Protein AF-A0AAD7U4U5-F1 (afdb_monomer)

Foldseek 3Di:
DPDPVVVVVVVVVVPPPPDDDDPPPPPQQKKKWKWKAQPPVLATFKIKIFRAFQFFLADQLWDWDWDQDPVNIIIIITMHGHPVSNVVVVCVSHNDPVPDQWDWLDDPVVDDDDPPDRMTMTGHDDDDPDDPDPDPPQFDWDKDWQADQDDLSFAAAEEEEEKQQAPVCVVVQSVLQNCLVCLQCVFFANVQVSLRYTYMYIYGHFPHHFFAACCFTDRIQFRWYYVHLFLEEIDTDHVVSQVVNQVVVPSNHDAYEYETADQFHYWDADCHTYAYSHPQFGNLSSSQSVLCVQQVAAFQAAAADGADGLFWFQDQALVRRSVSVLAPCVPVQPPDDDDPDDPDDPPDDGGGFAEQDKDWQDKDFPFDFAAQVDKDKDKGFDQLQFQKKKKKWKKFLQQAQQFKFKDKQNHTLSDGDDNPQHRHMDMDIRIGRGGDDGTMMMIIMHGRDRVSGVRITTGIIIMMGGHPCVRHPQDPSHFTFYWHAHSVRRTMTGGHDQCASSHPSPRRYHDLSSLQSNLVSSLSSHDQWPDWDWDWDQDPVRDIWIKTATDGSCHDPSDPDDDPWDKDKWKWKDWQRHTDVVCIPPRMDTDPQPPATKMKMKIAMDIPSHPDDPSRSRIHMDIDGDHHSDPDPPPPPVVVVVVVVVVVVVPPDDDDDDDDDDPPVVVVVVVVVVPPVPPDDDDDDDDDDDDDDDDDDDDDPPPDDDDDDDDDDDDPDQPDPLSVVLVVLLVLLLVLLVLLVVLLVVLLVLLVCQPHPNDDPVSVVVNLVSLVVSLVSLVSSLVSLVVSLVSCVVVVVCLVSSLVSLVSSLVSLVSSLVSLVSSLVSLVVSLVVLVVVVVVVVVVPDDDDDDDDDDPVVVVVVVVVVPDDPVNVVVSVVVSVVSVVVSVVSVVSSVVSVVSSVVSCVSNVVSDDDPDDPVVVVVVVVVVVVVVVVVVVVVVVVVVVVVVVVVVVVVVVVVVVVVVVVVVVD

Secondary structure (DSSP, 8-state):
---TTHHHHHHHHTTSSSS-S--S-----EEEEEEEE-TTT--EEEEEEEE-S---S--TT-EEEEEE-TTSPEEEEEEEESHHHHHHHHHHHH--GGG--EEESS--TTS---TT-SEEEEEES-SS-S-------PPPPEEEEEE--S-GGGSEEEEEEEES--GGGHHHHHHHHHHHHHHHHSSSTTTTTGGGEEEEEEE---SSSS-BBTTB--S-SS-EE-SSS-SS--EES-HHHHHHHHHHTTTS-SEEEEEES-SS--EE-SSSEEE---TTTHHHHHHHHHHHHHH-PPP-STT-S---STT-BS--BGGG-TTGGG-S-GGGS-SS---S-----TT--S-BPPBP-EEEEEEE---EE--SSS-EEEEEEE-S--SEEEEEEEEES--SGGGEEEEETTEE------TT-TTS-EEEEEEE-SPPPSEEEEEEEEE--GGGTTT-EEEEEEEEEE--TTT---STT--SBEEEE-TT--EEEES-SS--TTT-TTS-S--HHHHHHHHHHHHHH--SEEEEEEEEEE-TTS-EEEEEEEEE-S-GGG-SS--SS-EEEEEEEEETTEE-GGGTT-SEEEESS---EEEEEEEEEEETT-S--TT-TTEEEEEEEE--SS----TTHHHHHHHHHHHHHHHSS---------TTTTTTSTTSTTSSSSSS------------------S-SSS-----PPP-----S--SHHHHHHHHHHHHHHHHHHHHHHHHHHHHHHHHTTTSTT--HHHHHHHHHHHHHHHHHHHHHHHHHHHHHHHHTT-GGGHHHHHHHHHHHHHHHHHHHHHHHHHHHHHHHHHHHHHHHHHHHHTTS-------PPPHHHHHHHHHTT---HHHHHHHHHHHHHHHHHHHHHHHHHHHHHHHHHHHHHHHHTT-S---SHHHHHHHHHHHHHHHHHHHHHHHHHHHHHHHHHHHHHHHHHHHHHHHHHHHH-

Sequence (970 aa):
MMRYSVLVLLASLICAASSGAAGNTSSSKLFELVVIREPDTLQCKHLSVRETHQYRGVPREGLFSNRIFATGEERIRFVAHGRDTVWDRTERLCGESHTWDFHVLLQNPELRVSDDIGQIVLQPSGGVAHSTDANLDIPPLEIFPLVTSGESSNRVDLVFFADGYASEEKDKFVDDAMRLAEDISGNQTFYTVKPLLNFWAAFTPSKESGIGSGGKPKDTPFGLYRDGTELRAVYYSKPEVARAACFSLGDQCDYPILMGNDPLYGGLGGEFTVITPSLANGALVLRHELGHSIIEVGEEYDGGFAYFGPNAAHNETLADVPWAHWLTNPSSHELSHALPNPSYPSGSGPPKARVERSVMPMQAYPWTLLNTSTAWSTTFNSSGTYAWHLVRFSLSGLPEKEDLRVQLDGKDLGWTPRADIGVDRWHYDIKLNRTLEGGEHEVKFVLKNAKREGDAQLCSVEVLEFGDETEFVATPGHYSLYPTFSEKNETSYRPTNEDCLMRIVTTPDFCKPCTEGLWHALLRRVDLIDDLEVGCEKDADGDWARTLELSLVPLAHLRENPVDVAESYTITWMKDGEVVTEFTNQTKLVDDGNAVGSYMVHAQYATEEVRVDKDGLLTSTAASFVGTSTCVVVLVILQAQALQSAFISLHTAPLASSTGGSREERRTADLRLHHQVLIVFATTTTTSPFLPSAAEMSFQDIEAGLAQRPLSPGSTVPQSPEESAFLGLQSSLSLQVFKINSNVQGILKLVDQLGTGRDSAALRKSLHDLTESTRAMVKRGSDDLKKLTMMQATLPRHKTLLQKTSHDFKLSLIAFQKAQHVSMERQRTVVEGVKLAVEEEESGSHEQARASSPTPSQRQAQILQTQLSPQELAFQESLIQEREAEIREIETGIHELHEIFRDIGTLVQEQGSMIDNIESNISSIAVDTAGAAEELTTAHEYQRRAGRRALCLMLVLVVVVCVVLLAILS

Solvent-accessible surface area (backbone atoms only — not comparable to full-atom values): 55449 Å² total; per-residue (Å²): 141,84,54,86,54,58,68,49,50,56,61,48,61,70,69,74,73,68,85,86,82,78,74,86,69,73,76,56,58,36,25,35,34,40,36,32,24,35,72,89,79,38,51,55,55,31,39,33,44,27,63,45,67,60,63,53,66,63,53,96,90,33,44,77,51,76,48,74,45,97,89,61,35,31,38,38,39,38,38,26,64,33,65,66,61,48,49,56,49,45,32,73,61,51,44,57,79,88,76,59,62,55,45,72,82,67,67,60,89,87,61,72,94,56,97,79,69,58,55,50,43,38,34,56,80,78,85,75,81,89,68,98,62,98,59,85,77,60,69,69,68,50,78,41,86,64,46,78,53,69,59,48,79,52,25,47,22,37,27,38,34,46,24,10,30,26,72,90,34,50,67,59,51,52,53,45,49,40,51,42,54,45,60,34,35,66,81,38,64,36,32,91,57,34,54,49,32,28,35,34,39,33,43,33,68,13,84,34,70,30,58,20,50,62,66,39,54,42,67,26,72,34,19,37,19,18,68,46,90,63,72,49,55,43,46,68,74,31,66,69,48,52,51,48,46,40,55,74,49,55,71,59,38,72,43,55,28,44,36,33,45,39,73,45,43,32,32,32,63,63,98,45,32,30,35,16,63,10,88,86,39,20,48,39,46,45,54,42,25,45,39,46,64,59,40,56,41,33,56,47,40,64,59,43,87,50,72,34,45,50,48,29,24,81,54,55,42,44,92,59,31,70,43,55,93,60,39,68,58,62,74,86,46,57,79,76,84,86,72,104,70,82,81,66,66,95,84,66,76,83,48,51,56,64,66,37,41,60,49,67,62,34,77,48,70,69,70,37,73,45,35,65,91,52,62,53,68,53,72,38,57,42,82,43,80,34,46,24,34,36,44,36,35,28,41,25,31,50,53,47,49,76,32,49,46,41,25,50,74,85,41,76,69,74,64,68,49,61,100,77,48,48,55,35,61,50,80,46,78,47,77,38,94,42,57,54,70,62,42,82,43,40,45,34,44,35,42,63,41,69,87,32,51,90,52,19,29,42,44,34,41,35,35,38,37,27,34,44,76,91,43,24,73,79,60,83,91,50,32,51,33,28,71,26,39,31,70,83,68,47,70,36,26,21,48,46,77,65,62,20,20,55,42,31,56,86,37,74,36,58,34,64,47,51,46,29,35,41,53,53,46,51,31,24,42,27,59,57,59,71,44,77,47,81,51,65,45,66,48,98,89,67,49,70,30,35,29,42,40,51,40,56,51,50,53,45,91,58,34,94,69,83,67,103,62,64,51,41,73,49,33,46,33,26,50,72,86,43,76,40,74,91,48,47,66,55,49,65,46,77,38,95,60,75,50,50,42,44,38,38,40,37,43,35,53,48,41,75,64,55,89,77,71,91,59,51,60,51,51,35,74,52,73,49,75,36,88,58,50,69,65,69,83,71,84,59,61,78,52,48,57,57,49,50,57,52,50,56,66,66,70,72,64,82,89,77,88,82,86,88,82,69,92,69,68,71,65,66,64,65,68,63,68,72,72,74,80,79,81,88,84,82,89,83,85,89,83,87,90,86,87,87,91,84,85,89,83,82,96,80,85,85,85,85,78,81,86,79,80,86,77,79,94,74,76,98,60,75,90,44,75,68,52,46,51,47,53,53,50,50,52,51,36,52,52,41,34,55,51,41,48,54,44,34,52,52,42,47,60,48,41,72,37,55,83,44,100,72,53,44,75,69,53,53,49,52,39,50,54,48,50,50,55,38,51,56,41,53,53,51,36,52,56,43,51,54,52,48,55,62,53,35,75,82,36,73,90,48,47,65,62,50,52,50,53,52,48,53,40,52,52,36,50,52,52,39,52,51,40,53,50,52,41,43,53,50,54,47,54,42,46,51,51,52,50,49,57,55,45,58,68,56,61,78,69,82,83,83,88,83,91,78,84,87,54,80,66,56,63,57,51,66,66,58,76,78,73,80,54,79,64,57,57,53,50,54,52,51,52,48,52,53,52,58,50,52,42,50,52,50,53,54,45,52,53,55,51,50,53,52,49,52,56,48,50,56,66,52,65,77,74,64,93,86,85,85,66,65,77,65,53,60,61,46,53,64,54,52,54,54,48,49,54,53,50,52,54,49,50,52,52,51,52,56,54,48,54,58,50,51,53,53,53,52,54,52,50,52,52,52,51,51,52,54,52,49,66,73,73,107

Structure (mmCIF, N/CA/C/O backbone):
data_AF-A0AAD7U4U5-F1
#
_entry.id   AF-A0AAD7U4U5-F1
#
loop_
_atom_site.group_PDB
_atom_site.id
_atom_site.type_symbol
_atom_site.label_atom_id
_atom_site.label_alt_id
_atom_site.label_comp_id
_atom_site.label_asym_id
_atom_site.label_entity_id
_atom_site.label_seq_id
_atom_site.pdbx_PDB_ins_code
_atom_site.Cartn_x
_atom_site.Cartn_y
_atom_site.Cartn_z
_atom_site.occupancy
_atom_site.B_iso_or_equiv
_atom_site.auth_seq_id
_atom_site.auth_comp_id
_atom_site.auth_asym_id
_atom_site.auth_atom_id
_atom_site.pdbx_PDB_model_num
ATOM 1 N N . MET A 1 1 ? 53.480 -42.588 -32.872 1.00 46.88 1 MET A N 1
ATOM 2 C CA . MET A 1 1 ? 54.285 -42.104 -31.727 1.00 46.88 1 MET A CA 1
ATOM 3 C C . MET A 1 1 ? 55.096 -40.846 -32.103 1.00 46.88 1 MET A C 1
ATOM 5 O O . MET A 1 1 ? 56.267 -40.784 -31.787 1.00 46.88 1 MET A O 1
ATOM 9 N N . MET A 1 2 ? 54.473 -39.833 -32.730 1.00 31.41 2 MET A N 1
ATOM 10 C CA . MET A 1 2 ? 54.883 -38.408 -32.719 1.00 31.41 2 MET A CA 1
ATOM 11 C C . MET A 1 2 ? 53.695 -37.554 -33.252 1.00 31.41 2 MET A C 1
ATOM 13 O O . MET A 1 2 ? 53.818 -36.771 -34.175 1.00 31.41 2 MET A O 1
ATOM 17 N N . ARG A 1 3 ? 52.445 -37.958 -32.982 1.00 32.44 3 ARG A N 1
ATOM 18 C CA . ARG A 1 3 ? 51.652 -37.741 -31.749 1.00 32.44 3 ARG A CA 1
ATOM 19 C C . ARG A 1 3 ? 50.912 -36.405 -31.854 1.00 32.44 3 ARG A C 1
ATOM 21 O O . ARG A 1 3 ? 51.536 -35.371 -32.046 1.00 32.44 3 ARG A O 1
ATOM 28 N N . TYR A 1 4 ? 49.592 -36.354 -31.682 1.00 34.81 4 TYR A N 1
ATOM 29 C CA . TYR A 1 4 ? 48.906 -36.456 -30.372 1.00 34.81 4 TYR A CA 1
ATOM 30 C C . TYR A 1 4 ? 49.499 -35.576 -29.244 1.00 34.81 4 TYR A C 1
ATOM 32 O O . TYR A 1 4 ? 48.905 -35.464 -28.188 1.00 34.81 4 TYR A O 1
ATOM 40 N N . SER A 1 5 ? 50.630 -34.912 -29.486 1.00 31.30 5 SER A N 1
ATOM 41 C CA . SER A 1 5 ? 51.274 -33.881 -28.683 1.00 31.30 5 SER A CA 1
ATOM 42 C C . SER A 1 5 ? 51.118 -32.517 -29.361 1.00 31.30 5 SER A C 1
ATOM 44 O O . SER A 1 5 ? 51.024 -31.524 -28.662 1.00 31.30 5 SER A O 1
ATOM 46 N N . VAL A 1 6 ? 50.985 -32.449 -30.696 1.00 34.56 6 VAL A N 1
ATOM 47 C CA . VAL A 1 6 ? 50.659 -31.186 -31.396 1.00 34.56 6 VAL A CA 1
ATOM 48 C C . VAL A 1 6 ? 49.164 -30.854 -31.292 1.00 34.56 6 VAL A C 1
ATOM 50 O O . VAL A 1 6 ? 48.811 -29.695 -31.108 1.00 34.56 6 VAL A O 1
ATOM 53 N N . LEU A 1 7 ? 48.295 -31.874 -31.263 1.00 36.38 7 LEU A N 1
ATOM 54 C CA . LEU A 1 7 ? 46.878 -31.713 -30.896 1.00 36.38 7 LEU A CA 1
ATOM 55 C C . LEU A 1 7 ? 46.686 -31.335 -29.410 1.00 36.38 7 LEU A C 1
ATOM 57 O O . LEU A 1 7 ? 45.656 -30.776 -29.064 1.00 36.38 7 LEU A O 1
ATOM 61 N N . VAL A 1 8 ? 47.680 -31.593 -28.549 1.00 41.56 8 VAL A N 1
ATOM 62 C CA . VAL A 1 8 ? 47.689 -31.156 -27.138 1.00 41.56 8 VAL A CA 1
ATOM 63 C C . VAL A 1 8 ? 48.324 -29.762 -26.992 1.00 41.56 8 VAL A C 1
ATOM 65 O O . VAL A 1 8 ? 47.884 -28.986 -26.153 1.00 41.56 8 VAL A O 1
ATOM 68 N N . LEU A 1 9 ? 49.273 -29.378 -27.859 1.00 31.14 9 LEU A N 1
ATOM 69 C CA . LEU A 1 9 ? 49.886 -28.040 -27.863 1.00 31.14 9 LEU A CA 1
ATOM 70 C C . LEU A 1 9 ? 49.017 -26.949 -28.510 1.00 31.14 9 LEU A C 1
ATOM 72 O O . LEU A 1 9 ? 49.049 -25.819 -28.037 1.00 31.14 9 LEU A O 1
ATOM 76 N N . LEU A 1 10 ? 48.196 -27.247 -29.525 1.00 33.59 10 LEU A N 1
ATOM 77 C CA . LEU A 1 10 ? 47.209 -26.263 -30.008 1.00 33.59 10 LEU A CA 1
ATOM 78 C C . LEU A 1 10 ? 46.008 -26.135 -29.062 1.00 33.59 10 LEU A C 1
ATOM 80 O O . LEU A 1 10 ? 45.504 -25.032 -28.880 1.00 33.59 10 LEU A O 1
ATOM 84 N N . ALA A 1 11 ? 45.645 -27.213 -28.360 1.00 36.22 11 ALA A N 1
ATOM 85 C CA . ALA A 1 11 ? 44.744 -27.140 -27.209 1.00 36.22 11 ALA A CA 1
ATOM 86 C C . ALA A 1 11 ? 45.353 -26.349 -26.026 1.00 36.22 11 ALA A C 1
ATOM 88 O O . ALA A 1 11 ? 44.616 -25.892 -25.163 1.00 36.22 11 ALA A O 1
ATOM 89 N N . SER A 1 12 ? 46.675 -26.110 -26.015 1.00 31.11 12 SER A N 1
ATOM 90 C CA . SER A 1 12 ? 47.355 -25.241 -25.036 1.00 31.11 12 SER A CA 1
ATOM 91 C C . SER A 1 12 ? 47.377 -23.756 -25.443 1.00 31.11 12 SER A C 1
ATOM 93 O O . SER A 1 12 ? 47.553 -22.895 -24.587 1.00 31.11 12 SER A O 1
ATOM 95 N N . LEU A 1 13 ? 47.155 -23.422 -26.724 1.00 27.48 13 LEU A N 1
ATOM 96 C CA . LEU A 1 13 ? 46.979 -22.031 -27.189 1.00 27.48 13 LEU A CA 1
ATOM 97 C C . LEU A 1 13 ? 45.549 -21.510 -26.998 1.00 27.48 13 LEU A C 1
ATOM 99 O O . LEU A 1 13 ? 45.313 -20.310 -27.098 1.00 27.48 13 LEU A O 1
ATOM 103 N N . ILE A 1 14 ? 44.636 -22.397 -26.609 1.00 32.34 14 ILE A N 1
ATOM 104 C CA . ILE A 1 14 ? 43.333 -22.053 -26.034 1.00 32.34 14 ILE A CA 1
ATOM 105 C C . ILE A 1 14 ? 43.483 -21.551 -24.571 1.00 32.34 14 ILE A C 1
ATOM 107 O O . ILE A 1 14 ? 42.532 -21.012 -24.023 1.00 32.34 14 ILE A O 1
ATOM 111 N N . CYS A 1 15 ? 44.677 -21.601 -23.953 1.00 27.67 15 CYS A N 1
ATOM 112 C CA . CYS A 1 15 ? 44.881 -21.196 -22.548 1.00 27.67 15 CYS A CA 1
ATOM 113 C C . CYS A 1 15 ? 45.736 -19.933 -22.293 1.00 27.67 15 CYS A C 1
ATOM 115 O O . CYS A 1 15 ? 45.957 -19.617 -21.129 1.00 27.67 15 CYS A O 1
ATOM 117 N N . ALA A 1 16 ? 46.237 -19.202 -23.302 1.00 26.20 16 ALA A N 1
ATOM 118 C CA . ALA A 1 16 ? 47.182 -18.087 -23.052 1.00 26.20 16 ALA A CA 1
ATOM 119 C C . ALA A 1 16 ? 46.846 -16.731 -23.709 1.00 26.20 16 ALA A C 1
ATOM 121 O O . ALA A 1 16 ? 47.599 -15.777 -23.535 1.00 26.20 16 ALA A O 1
ATOM 122 N N . ALA A 1 17 ? 45.727 -16.615 -24.429 1.00 25.81 17 ALA A N 1
ATOM 123 C CA . ALA A 1 17 ? 45.184 -15.319 -24.869 1.00 25.81 17 ALA A CA 1
ATOM 124 C C . ALA A 1 17 ? 43.673 -15.183 -24.601 1.00 25.81 17 ALA A C 1
ATOM 126 O O . ALA A 1 17 ? 43.014 -14.279 -25.110 1.00 25.81 17 ALA A O 1
ATOM 127 N N . SER A 1 18 ? 43.131 -16.064 -23.757 1.00 29.53 18 SER A N 1
ATOM 128 C CA . SER A 1 18 ? 42.030 -15.712 -22.870 1.00 29.53 18 SER A CA 1
ATOM 129 C C . SER A 1 18 ? 42.449 -14.491 -22.043 1.00 29.53 18 SER A C 1
ATOM 131 O O . SER A 1 18 ? 43.549 -14.476 -21.492 1.00 29.53 18 SER A O 1
ATOM 133 N N . SER A 1 19 ? 41.557 -13.503 -21.947 1.00 29.97 19 SER A N 1
ATOM 134 C CA . SER A 1 19 ? 41.620 -12.304 -21.093 1.00 29.97 19 SER A CA 1
ATOM 135 C C . SER A 1 19 ? 42.688 -11.250 -21.438 1.00 29.97 19 SER A C 1
ATOM 137 O O . SER A 1 19 ? 43.807 -11.304 -20.943 1.00 29.97 19 SER A O 1
ATOM 139 N N . GLY A 1 20 ? 42.329 -10.219 -22.221 1.00 25.75 20 GLY A N 1
ATOM 140 C CA . GLY A 1 20 ? 43.165 -9.010 -22.279 1.00 25.75 20 GLY A CA 1
ATOM 141 C C . GLY A 1 20 ? 43.028 -8.090 -23.490 1.00 25.75 20 GLY A C 1
ATOM 142 O O . GLY A 1 20 ? 44.012 -7.865 -24.181 1.00 25.75 20 GLY A O 1
ATOM 143 N N . ALA A 1 21 ? 41.854 -7.494 -23.704 1.00 24.42 21 ALA A N 1
ATOM 144 C CA . ALA A 1 21 ? 41.735 -6.138 -24.256 1.00 24.42 21 ALA A CA 1
ATOM 145 C C . ALA A 1 21 ? 40.394 -5.546 -23.800 1.00 24.42 21 ALA A C 1
ATOM 147 O O . ALA A 1 21 ? 39.422 -5.493 -24.541 1.00 24.42 21 ALA A O 1
ATOM 148 N N . ALA A 1 22 ? 40.371 -5.225 -22.506 1.00 28.94 22 ALA A N 1
ATOM 149 C CA . ALA A 1 22 ? 39.449 -4.364 -21.777 1.00 28.94 22 ALA A CA 1
ATOM 150 C C . ALA A 1 22 ? 38.290 -3.739 -22.583 1.00 28.94 22 ALA A C 1
ATOM 152 O O . ALA A 1 22 ? 38.358 -2.584 -23.002 1.00 28.94 22 ALA A O 1
ATOM 153 N N . GLY A 1 23 ? 37.164 -4.452 -22.631 1.00 26.88 23 GLY A N 1
ATOM 154 C CA . GLY A 1 23 ? 35.884 -3.797 -22.390 1.00 26.88 23 GLY A CA 1
ATOM 155 C C . GLY A 1 23 ? 35.914 -3.295 -20.950 1.00 26.88 23 GLY A C 1
ATOM 156 O O . GLY A 1 23 ? 35.667 -4.056 -20.019 1.00 26.88 23 GLY A O 1
ATOM 157 N N . ASN A 1 24 ? 36.329 -2.047 -20.741 1.00 29.25 24 ASN A N 1
ATOM 158 C CA . ASN A 1 24 ? 36.318 -1.445 -19.415 1.00 29.25 24 ASN A CA 1
ATOM 159 C C . ASN A 1 24 ? 34.922 -0.906 -19.098 1.00 29.25 24 ASN A C 1
ATOM 161 O O . ASN A 1 24 ? 34.719 0.292 -18.960 1.00 29.25 24 ASN A O 1
ATOM 165 N N . THR A 1 25 ? 33.987 -1.833 -18.966 1.00 29.84 25 THR A N 1
ATOM 166 C CA . THR A 1 25 ? 32.989 -1.813 -17.904 1.00 29.84 25 THR A CA 1
ATOM 167 C C . THR A 1 25 ? 32.937 -3.245 -17.403 1.00 29.84 25 THR A C 1
ATOM 169 O O . THR A 1 25 ? 32.076 -4.031 -17.788 1.00 29.84 25 THR A O 1
ATOM 172 N N . SER A 1 26 ? 33.914 -3.610 -16.567 1.00 32.31 26 SER A N 1
ATOM 173 C CA . SER A 1 26 ? 33.642 -4.600 -15.531 1.00 32.31 26 SER A CA 1
ATOM 174 C C . SER A 1 26 ? 32.369 -4.113 -14.843 1.00 32.31 26 SER A C 1
ATOM 176 O O . SER A 1 26 ? 32.410 -3.143 -14.084 1.00 32.31 26 SER A O 1
ATOM 178 N N . SER A 1 27 ? 31.226 -4.706 -15.192 1.00 44.19 27 SER A N 1
ATOM 179 C CA . SER A 1 27 ? 30.088 -4.745 -14.291 1.00 44.19 27 SER A CA 1
ATOM 180 C C . SER A 1 27 ? 30.633 -5.459 -13.067 1.00 44.19 27 SER A C 1
ATOM 182 O O . SER A 1 27 ? 30.784 -6.680 -13.037 1.00 44.19 27 SER A O 1
ATOM 184 N N . SER A 1 28 ? 31.132 -4.671 -12.122 1.00 59.03 28 SER A N 1
ATOM 185 C CA . SER A 1 28 ? 31.651 -5.208 -10.889 1.00 59.03 28 SER A CA 1
ATOM 186 C C . SER A 1 28 ? 30.469 -5.857 -10.194 1.00 59.03 28 SER A C 1
ATOM 188 O O . SER A 1 28 ? 29.638 -5.128 -9.648 1.00 59.03 28 SER A O 1
ATOM 190 N N . LYS A 1 29 ? 30.415 -7.193 -10.212 1.00 70.38 29 LYS A N 1
ATOM 191 C CA . LYS A 1 29 ? 29.419 -7.989 -9.492 1.00 70.38 29 LYS A CA 1
ATOM 192 C C . LYS A 1 29 ? 29.152 -7.367 -8.124 1.00 70.38 29 LYS A C 1
ATOM 194 O O . LYS A 1 29 ? 30.092 -7.035 -7.387 1.00 70.38 29 LYS A O 1
ATOM 199 N N . LEU A 1 30 ? 27.878 -7.134 -7.849 1.00 79.19 30 LEU A N 1
ATOM 200 C CA . LEU A 1 30 ? 27.425 -6.531 -6.610 1.00 79.19 30 LEU A CA 1
ATOM 201 C C . LEU A 1 30 ? 27.214 -7.632 -5.587 1.00 79.19 30 LEU A C 1
ATOM 203 O O . LEU A 1 30 ? 26.671 -8.692 -5.886 1.00 79.19 30 LEU A O 1
ATOM 207 N N . PHE A 1 31 ? 27.660 -7.368 -4.372 1.00 81.75 31 PHE A N 1
ATOM 208 C CA . PHE A 1 31 ? 27.482 -8.268 -3.251 1.00 81.75 31 PHE A CA 1
ATOM 209 C C . PHE A 1 31 ? 26.731 -7.528 -2.157 1.00 81.75 31 PHE A C 1
ATOM 211 O O . PHE A 1 31 ? 27.037 -6.377 -1.842 1.00 81.75 31 PHE A O 1
ATOM 218 N N . GLU A 1 32 ? 25.743 -8.201 -1.589 1.00 82.56 32 GLU A N 1
ATOM 219 C CA . GLU A 1 32 ? 25.030 -7.766 -0.405 1.00 82.56 32 GLU A CA 1
ATOM 220 C C . GLU A 1 32 ? 25.541 -8.551 0.800 1.00 82.56 32 GLU A C 1
ATOM 222 O O . GLU A 1 32 ? 25.543 -9.782 0.815 1.00 82.56 32 GLU A O 1
ATOM 227 N N . LEU A 1 33 ? 25.934 -7.814 1.828 1.00 84.12 33 LEU A N 1
ATOM 228 C CA . LEU A 1 33 ? 26.172 -8.311 3.168 1.00 84.12 33 LEU A CA 1
ATOM 229 C C . LEU A 1 33 ? 24.998 -7.943 4.057 1.00 84.12 33 LEU A C 1
ATOM 231 O O . LEU A 1 33 ? 24.654 -6.770 4.180 1.00 84.12 33 LEU A O 1
ATOM 235 N N . VAL A 1 34 ? 24.450 -8.940 4.734 1.00 79.44 34 VAL A N 1
ATOM 236 C CA . VAL A 1 34 ? 23.532 -8.773 5.852 1.00 79.44 34 VAL A CA 1
ATOM 237 C C . VAL A 1 34 ? 24.194 -9.345 7.098 1.00 79.44 34 VAL A C 1
ATOM 239 O O . VAL A 1 34 ? 24.515 -10.529 7.151 1.00 79.44 34 VAL A O 1
ATOM 242 N N . VAL A 1 35 ? 24.388 -8.508 8.110 1.00 82.25 35 VAL A N 1
ATOM 243 C CA . VAL A 1 35 ? 24.877 -8.910 9.433 1.00 82.25 35 VAL A CA 1
ATOM 244 C C . VAL A 1 35 ? 23.775 -8.669 10.442 1.00 82.25 35 VAL A C 1
ATOM 246 O O . VAL A 1 35 ? 23.178 -7.600 10.429 1.00 82.25 35 VAL A O 1
ATOM 249 N N . ILE A 1 36 ? 23.536 -9.623 11.336 1.00 79.00 36 ILE A N 1
ATOM 250 C CA . ILE A 1 36 ? 22.795 -9.374 12.577 1.00 79.00 36 ILE A CA 1
ATOM 251 C C . ILE A 1 36 ? 23.772 -9.574 13.721 1.00 79.00 36 ILE A C 1
ATOM 253 O O . ILE A 1 36 ? 24.427 -10.616 13.794 1.00 79.00 36 ILE A O 1
ATOM 257 N N . ARG A 1 37 ? 23.892 -8.586 14.602 1.00 84.00 37 ARG A N 1
ATOM 258 C CA . ARG A 1 37 ? 24.809 -8.630 15.741 1.00 84.00 37 ARG A CA 1
ATOM 259 C C . ARG A 1 37 ? 24.232 -7.939 16.961 1.00 84.00 37 ARG A C 1
ATOM 261 O O . ARG A 1 37 ? 23.299 -7.154 16.860 1.00 84.00 37 ARG A O 1
ATOM 268 N N . GLU A 1 38 ? 24.815 -8.199 18.115 1.00 79.88 38 GLU A N 1
ATOM 269 C CA . GLU A 1 38 ? 24.553 -7.402 19.310 1.00 79.88 38 GLU A CA 1
ATOM 270 C C . GLU A 1 38 ? 25.344 -6.080 19.242 1.00 79.88 38 GLU A C 1
ATOM 272 O O . GLU A 1 38 ? 26.564 -6.127 19.072 1.00 79.88 38 GLU A O 1
ATOM 277 N N . PRO A 1 39 ? 24.699 -4.904 19.368 1.00 79.19 39 PRO A N 1
ATOM 278 C CA . PRO A 1 39 ? 25.377 -3.618 19.202 1.00 79.19 39 PRO A CA 1
ATOM 279 C C . PRO A 1 39 ? 26.467 -3.360 20.254 1.00 79.19 39 PRO A C 1
ATOM 281 O O . PRO A 1 39 ? 27.488 -2.755 19.935 1.00 79.19 39 PRO A O 1
ATOM 284 N N . ASP A 1 40 ? 26.280 -3.841 21.489 1.00 79.25 40 ASP A N 1
ATOM 285 C CA . ASP A 1 40 ? 27.210 -3.588 22.599 1.00 79.25 40 ASP A CA 1
ATOM 286 C C . ASP A 1 40 ? 28.433 -4.518 22.584 1.00 79.25 40 ASP A C 1
ATOM 288 O O . ASP A 1 40 ? 29.557 -4.090 22.851 1.00 79.25 40 ASP A O 1
ATOM 292 N N . THR A 1 41 ? 28.227 -5.804 22.289 1.00 78.38 41 THR A N 1
ATOM 293 C CA . THR A 1 41 ? 29.288 -6.827 22.293 1.00 78.38 41 THR A CA 1
ATOM 294 C C . THR A 1 41 ? 29.938 -6.999 20.921 1.00 78.38 41 THR A C 1
ATOM 296 O O . THR A 1 41 ? 31.004 -7.606 20.821 1.00 78.38 41 THR A O 1
ATOM 299 N N . LEU A 1 42 ? 29.299 -6.476 19.865 1.00 76.31 42 LEU A N 1
ATOM 300 C CA . LEU A 1 42 ? 29.607 -6.713 18.451 1.00 76.31 42 LEU A CA 1
ATOM 301 C C . LEU A 1 42 ? 29.596 -8.200 18.068 1.00 76.31 42 LEU A C 1
ATOM 303 O O . LEU A 1 42 ? 30.096 -8.575 17.007 1.00 76.31 42 LEU A O 1
ATOM 307 N N . GLN A 1 43 ? 29.009 -9.054 18.911 1.00 78.75 43 GLN A N 1
ATOM 308 C CA . GLN A 1 43 ? 28.895 -10.474 18.636 1.00 78.75 43 GLN A CA 1
ATOM 309 C C . GLN A 1 43 ? 27.895 -10.681 17.500 1.00 78.75 43 GLN A C 1
ATOM 311 O O . GLN A 1 43 ? 26.694 -10.446 17.654 1.00 78.75 43 GLN A O 1
ATOM 316 N N . CYS A 1 44 ? 28.391 -11.124 16.347 1.00 79.12 44 CYS A N 1
ATOM 317 C CA . CYS A 1 44 ? 27.540 -11.441 15.213 1.00 79.12 44 CYS A CA 1
ATOM 318 C C . CYS A 1 44 ? 26.783 -12.749 15.454 1.00 79.12 44 CYS A C 1
ATOM 320 O O . CYS A 1 44 ? 27.362 -13.777 15.797 1.00 79.12 44 CYS A O 1
ATOM 322 N N . LYS A 1 45 ? 25.467 -12.688 15.260 1.00 72.06 45 LYS A N 1
ATOM 323 C CA . LYS A 1 45 ? 24.521 -13.805 15.343 1.00 72.06 45 LYS A CA 1
ATOM 324 C C . LYS A 1 45 ? 24.059 -14.301 13.983 1.00 72.06 45 LYS A C 1
ATOM 326 O O . LYS A 1 45 ? 23.495 -15.381 13.864 1.00 72.06 45 LYS A O 1
ATOM 331 N N . HIS A 1 46 ? 24.277 -13.510 12.949 1.00 73.62 46 HIS A N 1
ATOM 332 C CA . HIS A 1 46 ? 23.987 -13.910 11.592 1.00 73.62 46 HIS A CA 1
ATOM 333 C C . HIS A 1 46 ? 24.909 -13.167 10.652 1.00 73.62 46 HIS A C 1
ATOM 335 O O . HIS A 1 46 ? 25.154 -11.971 10.823 1.00 73.62 46 HIS A O 1
ATOM 341 N N . LEU A 1 47 ? 25.364 -13.880 9.637 1.00 76.56 47 LEU A N 1
ATOM 342 C CA . LEU A 1 47 ? 26.062 -13.305 8.514 1.00 76.56 47 LEU A CA 1
ATOM 343 C C . LEU A 1 47 ? 25.532 -13.939 7.236 1.00 76.56 47 LEU A C 1
ATOM 345 O O . LEU A 1 47 ? 25.527 -15.160 7.111 1.00 76.56 47 LEU A O 1
ATOM 349 N N . SER A 1 48 ? 25.125 -13.118 6.281 1.00 74.06 48 SER A N 1
ATOM 350 C CA . SER A 1 48 ? 24.822 -13.545 4.924 1.00 74.06 48 SER A CA 1
ATOM 351 C C . SER A 1 48 ? 25.591 -12.661 3.962 1.00 74.06 48 SER A C 1
ATOM 353 O O . SER A 1 48 ? 25.435 -11.445 3.989 1.00 74.06 48 SER A O 1
ATOM 355 N N . VAL A 1 49 ? 26.401 -13.266 3.105 1.00 74.12 49 VAL A N 1
ATOM 356 C CA . VAL A 1 49 ? 26.998 -12.605 1.946 1.00 74.12 49 VAL A CA 1
ATOM 357 C C . VAL A 1 49 ? 26.414 -13.271 0.719 1.00 74.12 49 VAL A C 1
ATOM 359 O O . VAL A 1 49 ? 26.601 -14.470 0.532 1.00 74.12 49 VAL A O 1
ATOM 362 N N . ARG A 1 50 ? 25.723 -12.512 -0.123 1.00 70.44 50 ARG A N 1
ATOM 363 C CA . ARG A 1 50 ? 25.235 -13.005 -1.412 1.00 70.44 50 ARG A CA 1
ATOM 364 C C . ARG A 1 50 ? 25.681 -12.101 -2.539 1.00 70.44 50 ARG A C 1
ATOM 366 O O . ARG A 1 50 ? 25.744 -10.886 -2.370 1.00 70.44 50 ARG A O 1
ATOM 373 N N . GLU A 1 51 ? 26.005 -12.694 -3.679 1.00 70.88 51 GLU A N 1
ATOM 374 C CA . GLU A 1 51 ? 25.921 -11.969 -4.941 1.00 70.88 51 GLU A CA 1
ATOM 375 C C . GLU A 1 51 ? 24.465 -11.515 -5.065 1.00 70.88 51 GLU A C 1
ATOM 377 O O . GLU A 1 51 ? 23.550 -12.321 -4.919 1.00 70.88 51 GLU A O 1
ATOM 382 N N . THR A 1 52 ? 24.253 -10.210 -5.173 1.00 65.25 52 THR A N 1
ATOM 383 C CA . THR A 1 52 ? 22.906 -9.645 -5.257 1.00 65.25 52 THR A CA 1
ATOM 384 C C . THR A 1 52 ? 22.585 -9.329 -6.708 1.00 65.25 52 THR A C 1
ATOM 386 O O . THR A 1 52 ? 23.493 -9.119 -7.520 1.00 65.25 52 THR A O 1
ATOM 389 N N . HIS A 1 53 ? 21.295 -9.294 -7.031 1.00 63.59 53 HIS A N 1
ATOM 390 C CA . HIS A 1 53 ? 20.806 -8.885 -8.343 1.00 63.59 53 HIS A CA 1
ATOM 391 C C . HIS A 1 53 ? 21.217 -7.457 -8.683 1.00 63.59 53 HIS A C 1
ATOM 393 O O . HIS A 1 53 ? 21.846 -6.744 -7.896 1.00 63.59 53 HIS A O 1
ATOM 399 N N . GLN A 1 54 ? 20.848 -7.038 -9.889 1.00 62.38 54 GLN A N 1
ATOM 400 C CA . GLN A 1 54 ? 21.034 -5.685 -10.382 1.00 62.38 54 GLN A CA 1
ATOM 401 C C . GLN A 1 54 ? 20.560 -4.674 -9.329 1.00 62.38 54 GLN A C 1
ATOM 403 O O . GLN A 1 54 ? 19.370 -4.524 -9.076 1.00 62.38 54 GLN A O 1
ATOM 408 N N . TYR A 1 55 ? 21.522 -4.028 -8.666 1.00 75.12 55 TYR A N 1
ATOM 409 C CA . TYR A 1 55 ? 21.278 -2.984 -7.680 1.00 75.12 55 TYR A CA 1
ATOM 410 C C . TYR A 1 55 ? 21.903 -1.694 -8.210 1.00 75.12 55 TYR A C 1
ATOM 412 O O . TYR A 1 55 ? 23.122 -1.514 -8.205 1.00 75.12 55 TYR A O 1
ATOM 420 N N . ARG A 1 56 ? 21.068 -0.826 -8.772 1.00 82.69 56 ARG A N 1
ATOM 421 C CA . ARG A 1 56 ? 21.456 0.377 -9.514 1.00 82.69 56 ARG A CA 1
ATOM 422 C C . ARG A 1 56 ? 21.686 1.553 -8.558 1.00 82.69 56 ARG A C 1
ATOM 424 O O . ARG A 1 56 ? 21.144 1.605 -7.453 1.00 82.69 56 ARG A O 1
ATOM 431 N N . GLY A 1 57 ? 22.539 2.492 -8.972 1.00 73.81 57 GLY A N 1
ATOM 432 C CA . GLY A 1 57 ? 22.855 3.691 -8.184 1.00 73.81 57 GLY A CA 1
ATOM 433 C C . GLY A 1 57 ? 23.679 3.427 -6.914 1.00 73.81 57 GLY A C 1
ATOM 434 O O . GLY A 1 57 ? 23.502 4.128 -5.920 1.00 73.81 57 GLY A O 1
ATOM 435 N N . 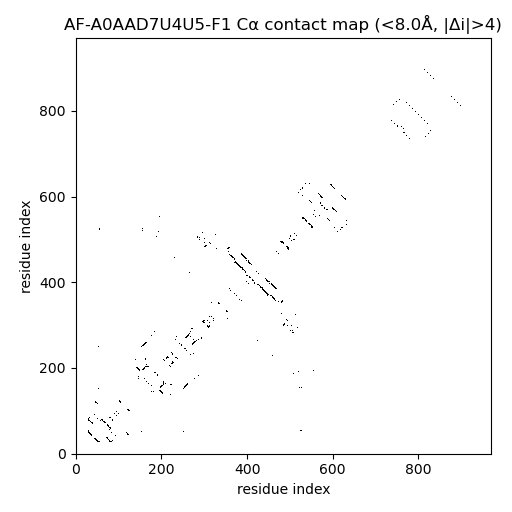VAL A 1 58 ? 24.548 2.405 -6.903 1.00 78.31 58 VAL A N 1
ATOM 436 C CA . VAL A 1 58 ? 25.454 2.124 -5.771 1.00 78.31 58 VAL A CA 1
ATOM 437 C C . VAL A 1 58 ? 26.659 3.072 -5.821 1.00 78.31 58 VAL A C 1
ATOM 439 O O . VAL A 1 58 ? 27.402 3.055 -6.807 1.00 78.31 58 VAL A O 1
ATOM 442 N N . PRO A 1 59 ? 26.902 3.887 -4.775 1.00 77.44 59 PRO A N 1
ATOM 443 C CA . PRO A 1 59 ? 28.102 4.715 -4.693 1.00 77.44 59 PRO A CA 1
ATOM 444 C C . PRO A 1 59 ? 29.380 3.867 -4.616 1.00 77.44 59 PRO A C 1
ATOM 446 O O . PRO A 1 59 ? 29.347 2.700 -4.225 1.00 77.44 59 PRO A O 1
ATOM 449 N N . ARG A 1 60 ? 30.547 4.451 -4.918 1.00 75.69 60 ARG A N 1
ATOM 450 C CA . ARG A 1 60 ? 31.834 3.717 -4.874 1.00 75.69 60 ARG A CA 1
ATOM 451 C C . ARG A 1 60 ? 32.162 3.172 -3.483 1.00 75.69 60 ARG A C 1
ATOM 453 O O . ARG A 1 60 ? 32.797 2.131 -3.364 1.00 75.69 60 ARG A O 1
ATOM 460 N N . GLU A 1 61 ? 31.743 3.882 -2.449 1.00 76.62 61 GLU A N 1
ATOM 461 C CA . GLU A 1 61 ? 31.870 3.527 -1.038 1.00 76.62 61 GLU A CA 1
ATOM 462 C C . GLU A 1 61 ? 30.907 2.415 -0.583 1.00 76.62 61 GLU A C 1
ATOM 464 O O . GLU A 1 61 ? 31.049 1.906 0.532 1.00 76.62 61 GLU A O 1
ATOM 469 N N . GLY A 1 62 ? 29.977 2.005 -1.450 1.00 80.19 62 GLY A N 1
ATOM 470 C CA . GLY A 1 62 ? 28.912 1.056 -1.152 1.00 80.19 62 GLY A CA 1
ATOM 471 C C . GLY A 1 62 ? 27.712 1.709 -0.466 1.00 80.19 62 GLY A C 1
ATOM 472 O O . GLY A 1 62 ? 27.809 2.760 0.166 1.00 80.19 62 GLY A O 1
ATOM 473 N N . LEU A 1 63 ? 26.554 1.072 -0.597 1.00 80.69 63 LEU A N 1
ATOM 474 C CA . LEU A 1 63 ? 25.327 1.469 0.078 1.00 80.69 63 LEU A CA 1
ATOM 475 C C . LEU A 1 63 ? 25.274 0.794 1.447 1.00 80.69 63 LEU A C 1
ATOM 477 O O . LEU A 1 63 ? 25.357 -0.428 1.536 1.00 80.69 63 LEU A O 1
ATOM 481 N N . PHE A 1 64 ? 25.126 1.573 2.511 1.00 81.88 64 PHE A N 1
ATOM 482 C CA . PHE A 1 64 ? 25.064 1.068 3.878 1.00 81.88 64 PHE A CA 1
ATOM 483 C C . PHE A 1 64 ? 23.727 1.446 4.505 1.00 81.88 64 PHE A C 1
ATOM 485 O O . PHE A 1 64 ? 23.381 2.625 4.530 1.00 81.88 64 PHE A O 1
ATOM 492 N N . SER A 1 65 ? 23.019 0.467 5.059 1.00 73.31 65 SER A N 1
ATOM 493 C CA . SER A 1 65 ? 21.877 0.711 5.934 1.00 73.31 65 SER A CA 1
ATOM 494 C C . SER A 1 65 ? 22.000 -0.094 7.223 1.00 73.31 65 SER A C 1
ATOM 496 O O . SER A 1 65 ? 22.656 -1.136 7.290 1.00 73.31 65 SER A O 1
ATOM 498 N N . ASN A 1 66 ? 21.424 0.445 8.289 1.00 79.69 66 ASN A N 1
ATOM 499 C CA . ASN A 1 66 ? 21.492 -0.124 9.623 1.00 79.69 66 ASN A CA 1
ATOM 500 C C . ASN A 1 66 ? 20.143 0.059 10.314 1.00 79.69 66 ASN A C 1
ATOM 502 O O . ASN A 1 66 ? 19.559 1.141 10.242 1.00 79.69 66 AS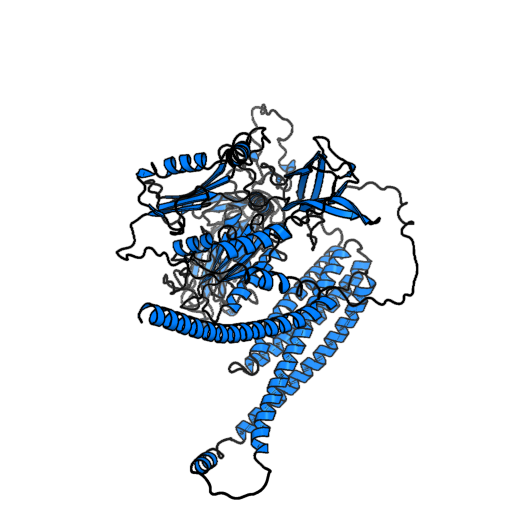N A O 1
ATOM 506 N N . ARG A 1 67 ? 19.665 -0.982 10.992 1.00 69.38 67 ARG A N 1
ATOM 507 C CA . ARG A 1 67 ? 18.433 -0.960 11.772 1.00 69.38 67 ARG A CA 1
ATOM 508 C C . ARG A 1 67 ? 18.614 -1.748 13.061 1.00 69.38 67 ARG A C 1
ATOM 510 O O . ARG A 1 67 ? 19.039 -2.897 13.030 1.00 69.38 67 ARG A O 1
ATOM 517 N N . ILE A 1 68 ? 18.222 -1.158 14.184 1.00 68.62 68 ILE A N 1
ATOM 518 C CA . ILE A 1 68 ? 18.167 -1.850 15.475 1.00 68.62 68 ILE A CA 1
ATOM 519 C C . ILE A 1 68 ? 16.754 -2.414 15.661 1.00 68.62 68 ILE A C 1
ATOM 521 O O . ILE A 1 68 ? 15.764 -1.700 15.499 1.00 68.62 68 ILE A O 1
ATOM 525 N N . PHE A 1 69 ? 16.661 -3.704 15.961 1.00 53.28 69 PHE A N 1
ATOM 526 C CA . PHE A 1 69 ? 15.420 -4.414 16.237 1.00 53.28 69 PHE A CA 1
ATOM 527 C C . PHE A 1 69 ? 14.942 -4.191 17.673 1.00 53.28 69 PHE A C 1
ATOM 529 O O . PHE A 1 69 ? 15.718 -3.855 18.567 1.00 53.28 69 PHE A O 1
ATOM 536 N N . ALA A 1 70 ? 13.663 -4.477 17.927 1.00 43.94 70 ALA A N 1
ATOM 537 C CA . ALA A 1 70 ? 13.090 -4.447 19.275 1.00 43.94 70 ALA A CA 1
ATOM 538 C C . ALA A 1 70 ? 13.763 -5.442 20.245 1.00 43.94 70 ALA A C 1
ATOM 540 O O . ALA A 1 70 ? 13.745 -5.226 21.453 1.00 43.94 70 ALA A O 1
ATOM 541 N N . THR A 1 71 ? 14.396 -6.501 19.725 1.00 53.72 71 THR A N 1
ATOM 542 C CA . THR A 1 71 ? 15.212 -7.453 20.501 1.00 53.72 71 THR A CA 1
ATOM 543 C C . THR A 1 71 ? 16.519 -6.843 21.022 1.00 53.72 71 THR A C 1
ATOM 545 O O . THR A 1 71 ? 17.214 -7.480 21.810 1.00 53.72 71 THR A O 1
ATOM 548 N N . GLY A 1 72 ? 16.861 -5.621 20.596 1.00 64.25 72 GLY A N 1
ATOM 549 C CA . GLY A 1 72 ? 18.131 -4.953 20.875 1.00 64.25 72 GLY A CA 1
ATOM 550 C C . GLY A 1 72 ? 19.240 -5.315 19.886 1.00 64.25 72 GLY A C 1
ATOM 551 O O . GLY A 1 72 ? 20.337 -4.781 19.988 1.00 64.25 72 GLY A O 1
ATOM 552 N N . GLU A 1 73 ? 18.975 -6.202 18.928 1.00 70.62 73 GLU A N 1
ATOM 553 C CA . GLU A 1 73 ? 19.945 -6.634 17.921 1.00 70.62 73 GLU A CA 1
ATOM 554 C C . GLU A 1 73 ? 20.028 -5.638 16.761 1.00 70.62 73 GLU A C 1
ATOM 556 O O . GLU A 1 73 ? 19.037 -5.042 16.353 1.00 70.62 73 GLU A O 1
ATOM 561 N N . GLU A 1 74 ? 21.217 -5.468 16.202 1.00 81.06 74 GLU A N 1
ATOM 562 C CA . GLU A 1 74 ? 21.513 -4.570 15.094 1.00 81.06 74 GLU A CA 1
ATOM 563 C C . GLU A 1 74 ? 21.607 -5.370 13.786 1.00 81.06 74 GLU A C 1
ATOM 565 O O . GLU A 1 74 ? 22.470 -6.242 13.656 1.00 81.06 74 GLU A O 1
ATOM 570 N N . ARG A 1 75 ? 20.744 -5.068 12.805 1.00 79.50 75 ARG A N 1
ATOM 571 C CA . ARG A 1 75 ? 20.872 -5.535 11.419 1.00 79.50 75 ARG A CA 1
ATOM 572 C C . ARG A 1 75 ? 21.567 -4.486 10.573 1.00 79.50 75 ARG A C 1
ATOM 574 O O . ARG A 1 75 ? 21.053 -3.392 10.366 1.00 79.50 75 ARG A O 1
ATOM 581 N N . ILE A 1 76 ? 22.684 -4.879 9.988 1.00 83.00 76 ILE A N 1
ATOM 582 C CA . ILE A 1 76 ? 23.449 -4.081 9.041 1.00 83.00 76 ILE A CA 1
ATOM 583 C C . ILE A 1 76 ? 23.292 -4.691 7.657 1.00 83.00 76 ILE A C 1
ATOM 585 O O . ILE A 1 76 ? 23.514 -5.887 7.479 1.00 83.00 76 ILE A O 1
ATOM 589 N N . ARG A 1 77 ? 22.956 -3.862 6.673 1.00 83.06 77 ARG A N 1
ATOM 590 C CA . ARG A 1 77 ? 22.973 -4.200 5.253 1.00 83.06 77 ARG A CA 1
ATOM 591 C C . ARG A 1 77 ? 24.041 -3.362 4.561 1.00 83.06 77 ARG A C 1
ATOM 593 O O . ARG A 1 77 ? 24.120 -2.151 4.754 1.00 83.06 77 ARG A O 1
ATOM 600 N N . PHE A 1 78 ? 24.871 -3.999 3.751 1.00 85.44 78 PHE A N 1
ATOM 601 C CA . PHE A 1 78 ? 25.895 -3.324 2.969 1.00 85.44 78 PHE A CA 1
ATOM 602 C C . PHE A 1 78 ? 25.937 -3.893 1.556 1.00 85.44 78 PHE A C 1
ATOM 604 O O . PHE A 1 78 ? 26.171 -5.084 1.388 1.00 85.44 78 PHE A O 1
ATOM 611 N N . VAL A 1 79 ? 25.715 -3.052 0.549 1.00 85.81 79 VAL A N 1
ATOM 612 C CA . VAL A 1 79 ? 25.761 -3.433 -0.866 1.00 85.81 79 VAL A CA 1
ATOM 613 C C . VAL A 1 79 ? 26.946 -2.742 -1.516 1.00 85.81 79 VAL A C 1
ATOM 615 O O . VAL A 1 79 ? 27.019 -1.514 -1.520 1.00 85.81 79 VAL A O 1
ATOM 618 N N . ALA A 1 80 ? 27.883 -3.509 -2.062 1.00 86.12 80 ALA A N 1
ATOM 619 C CA . ALA A 1 80 ? 29.062 -2.943 -2.702 1.00 86.12 80 ALA A CA 1
ATOM 620 C C . ALA A 1 80 ? 29.553 -3.770 -3.885 1.00 86.12 80 ALA A C 1
ATOM 622 O O . ALA A 1 80 ? 29.228 -4.944 -4.065 1.00 86.12 80 ALA A O 1
ATOM 623 N N . HIS A 1 81 ? 30.365 -3.105 -4.695 1.00 84.00 81 HIS A N 1
ATOM 624 C CA . HIS A 1 81 ? 31.049 -3.666 -5.842 1.00 84.00 81 HIS A CA 1
ATOM 625 C C . HIS A 1 81 ? 32.238 -4.522 -5.382 1.00 84.00 81 HIS A C 1
ATOM 627 O O . HIS A 1 81 ? 33.160 -4.013 -4.748 1.00 84.00 81 HIS A O 1
ATOM 633 N N . GLY A 1 82 ? 32.228 -5.812 -5.727 1.00 78.06 82 GLY A N 1
ATOM 634 C CA . GLY A 1 82 ? 33.330 -6.732 -5.447 1.00 78.06 82 GLY A CA 1
ATOM 635 C C . GLY A 1 82 ? 33.224 -7.452 -4.099 1.00 78.06 82 GLY A C 1
ATOM 636 O O . GLY A 1 82 ? 32.999 -6.854 -3.046 1.00 78.06 82 GLY A O 1
ATOM 637 N N . ARG A 1 83 ? 33.440 -8.772 -4.138 1.00 77.06 83 ARG A N 1
ATOM 638 C CA . ARG A 1 83 ? 33.326 -9.675 -2.982 1.00 77.06 83 ARG A CA 1
ATOM 639 C C . ARG A 1 83 ? 34.279 -9.290 -1.848 1.00 77.06 83 ARG A C 1
ATOM 641 O O . ARG A 1 83 ? 33.870 -9.271 -0.692 1.00 77.06 83 ARG A O 1
ATOM 648 N N . ASP A 1 84 ? 35.513 -8.916 -2.180 1.00 78.56 84 ASP A N 1
ATOM 649 C CA . ASP A 1 84 ? 36.555 -8.594 -1.195 1.00 78.56 84 ASP A CA 1
ATOM 650 C C . ASP A 1 84 ? 36.207 -7.361 -0.353 1.00 78.56 84 ASP A C 1
ATOM 652 O O . ASP A 1 84 ? 36.463 -7.337 0.846 1.00 78.56 84 ASP A O 1
ATOM 656 N N . THR A 1 85 ? 35.574 -6.343 -0.948 1.00 82.75 85 THR A N 1
ATOM 657 C CA . THR A 1 85 ? 35.140 -5.136 -0.221 1.00 82.75 85 THR A CA 1
ATOM 658 C C . THR A 1 85 ? 34.060 -5.463 0.806 1.00 82.75 85 THR A C 1
ATOM 660 O O . THR A 1 85 ? 34.068 -4.941 1.923 1.00 82.75 85 THR A O 1
ATOM 663 N N . VAL A 1 86 ? 33.145 -6.358 0.442 1.00 83.75 86 VAL A N 1
ATOM 664 C CA . VAL A 1 86 ? 32.083 -6.835 1.326 1.00 83.75 86 VAL A CA 1
ATOM 665 C C . VAL A 1 86 ? 32.640 -7.749 2.425 1.00 83.75 86 VAL A C 1
ATOM 667 O O . VAL A 1 86 ? 32.231 -7.645 3.585 1.00 83.75 86 VAL A O 1
ATOM 670 N N . TRP A 1 87 ? 33.623 -8.587 2.097 1.00 81.19 87 TRP A N 1
ATOM 671 C CA . TRP A 1 87 ? 34.286 -9.470 3.057 1.00 81.19 87 TRP A CA 1
ATOM 672 C C . TRP A 1 87 ? 35.165 -8.712 4.063 1.00 81.19 87 TRP A C 1
ATOM 674 O O . TRP A 1 87 ? 35.082 -8.946 5.265 1.00 81.19 87 TRP A O 1
ATOM 684 N N . ASP A 1 88 ? 35.930 -7.715 3.621 1.00 82.88 88 ASP A N 1
ATOM 685 C CA . ASP A 1 88 ? 36.707 -6.857 4.525 1.00 82.88 88 ASP A CA 1
ATOM 686 C C . ASP A 1 88 ? 35.792 -6.061 5.476 1.00 82.88 88 ASP A C 1
ATOM 688 O O . ASP A 1 88 ? 36.085 -5.878 6.661 1.00 82.88 88 ASP A O 1
ATOM 692 N N . ARG A 1 89 ? 34.624 -5.617 4.990 1.00 86.56 89 ARG A N 1
ATOM 693 C CA . ARG A 1 89 ? 33.616 -4.983 5.851 1.00 86.56 89 ARG A CA 1
ATOM 694 C C . ARG A 1 89 ? 33.043 -5.969 6.868 1.00 86.56 89 ARG A C 1
ATOM 696 O O . ARG A 1 89 ? 32.815 -5.582 8.010 1.00 86.56 89 ARG A O 1
ATOM 703 N N . THR A 1 90 ? 32.838 -7.216 6.462 1.00 83.25 90 THR A N 1
ATOM 704 C CA . THR A 1 90 ? 32.374 -8.303 7.327 1.00 83.25 90 THR A CA 1
ATOM 705 C C . THR A 1 90 ? 33.322 -8.529 8.504 1.00 83.25 90 THR A C 1
ATOM 707 O O . THR A 1 90 ? 32.883 -8.485 9.652 1.00 83.25 90 THR A O 1
ATOM 710 N N . GLU A 1 91 ? 34.623 -8.689 8.249 1.00 81.81 91 GLU A N 1
ATOM 711 C CA . GLU A 1 91 ? 35.611 -8.909 9.315 1.00 81.81 91 GLU A CA 1
ATOM 712 C C . GLU A 1 91 ? 35.723 -7.700 10.258 1.00 81.81 91 GLU A C 1
ATOM 714 O O . GLU A 1 91 ? 35.895 -7.851 11.467 1.00 81.81 91 GLU A O 1
ATOM 719 N N . ARG A 1 92 ? 35.512 -6.480 9.746 1.00 84.56 92 ARG A N 1
ATOM 720 C CA . ARG A 1 92 ? 35.408 -5.275 10.587 1.00 84.56 92 ARG A CA 1
ATOM 721 C C . ARG A 1 92 ? 34.160 -5.247 11.471 1.00 84.56 92 ARG A C 1
ATOM 723 O O . ARG A 1 92 ? 34.198 -4.640 12.540 1.00 84.56 92 ARG A O 1
ATOM 730 N N . LEU A 1 93 ? 33.054 -5.844 11.030 1.00 84.88 93 LEU A N 1
ATOM 731 C CA . LEU A 1 93 ? 31.794 -5.862 11.778 1.00 84.88 93 LEU A CA 1
ATOM 732 C C . LEU A 1 93 ? 31.712 -7.011 12.787 1.00 84.88 93 LEU A C 1
ATOM 734 O O . LEU A 1 93 ? 31.078 -6.819 13.825 1.00 84.88 93 LEU A O 1
ATOM 738 N N . CYS A 1 94 ? 32.340 -8.152 12.481 1.00 77.75 94 CYS A N 1
ATOM 739 C CA . CYS A 1 94 ? 32.202 -9.416 13.213 1.00 77.75 94 CYS A CA 1
ATOM 740 C C . CYS A 1 94 ? 33.509 -9.972 13.803 1.00 77.75 94 CYS A C 1
ATOM 742 O O . CYS A 1 94 ? 33.495 -11.047 14.401 1.00 77.75 94 CYS A O 1
ATOM 744 N N . GLY A 1 95 ? 34.637 -9.276 13.639 1.00 75.25 95 GLY A N 1
ATOM 745 C CA . GLY A 1 95 ? 35.964 -9.799 13.973 1.00 75.25 95 GLY A CA 1
ATOM 746 C C . GLY A 1 95 ? 36.535 -10.699 12.872 1.00 75.25 95 GLY A C 1
ATOM 747 O O . GLY A 1 95 ? 35.861 -11.003 11.886 1.00 75.25 95 GLY A O 1
ATOM 748 N N . GLU A 1 96 ? 37.792 -11.117 13.030 1.00 73.25 96 GLU A N 1
ATOM 749 C CA . GLU A 1 96 ? 38.490 -11.935 12.031 1.00 73.25 96 GLU A CA 1
ATOM 750 C C . GLU A 1 96 ? 37.781 -13.278 11.794 1.00 73.25 96 GLU A C 1
ATOM 752 O O . GLU A 1 96 ? 37.318 -13.927 12.729 1.00 73.25 96 GLU A O 1
ATOM 757 N N . SER A 1 97 ? 37.739 -13.738 10.542 1.00 67.69 97 SER A N 1
ATOM 758 C CA . SER A 1 97 ? 36.985 -14.939 10.140 1.00 67.69 97 SER A CA 1
ATOM 759 C C . SER A 1 97 ? 37.317 -16.219 10.914 1.00 67.69 97 SER A C 1
ATOM 761 O O . SER A 1 97 ? 36.465 -17.088 11.090 1.00 67.69 97 SER A O 1
ATOM 763 N N . HIS A 1 98 ? 38.536 -16.330 11.438 1.00 69.00 98 HIS A N 1
ATOM 764 C CA . HIS A 1 98 ? 38.980 -17.471 12.236 1.00 69.00 98 HIS A CA 1
ATOM 765 C C . HIS A 1 98 ? 38.443 -17.474 13.683 1.00 69.00 98 HIS A C 1
ATOM 767 O O . HIS A 1 98 ? 38.581 -18.485 14.372 1.00 69.00 98 HIS A O 1
ATOM 773 N N . THR A 1 99 ? 37.863 -16.366 14.162 1.00 66.38 99 THR A N 1
ATOM 774 C CA . THR A 1 99 ? 37.266 -16.257 15.507 1.00 66.38 99 THR A CA 1
ATOM 775 C C . THR A 1 99 ? 35.761 -16.506 15.513 1.00 66.38 99 THR A C 1
ATOM 777 O O . THR A 1 99 ? 35.134 -16.423 16.567 1.00 66.38 99 THR A O 1
ATOM 780 N N . TRP A 1 100 ? 35.163 -16.761 14.350 1.00 71.88 100 TRP A N 1
ATOM 781 C CA . TRP A 1 100 ? 33.727 -16.967 14.221 1.00 71.88 100 TRP A CA 1
ATOM 782 C C . TRP A 1 100 ? 33.308 -18.348 14.734 1.00 71.88 100 TRP A C 1
ATOM 784 O O . TRP A 1 100 ? 33.877 -19.365 14.346 1.00 71.88 100 TRP A O 1
ATOM 794 N N . ASP A 1 101 ? 32.264 -18.389 15.561 1.00 64.81 101 ASP A N 1
ATOM 795 C CA . ASP A 1 101 ? 31.643 -19.624 16.056 1.00 64.81 101 ASP A CA 1
ATOM 796 C C . ASP A 1 101 ? 30.356 -19.930 15.277 1.00 64.81 101 ASP A C 1
ATOM 798 O O . ASP A 1 101 ? 29.299 -20.080 15.876 1.00 64.81 101 ASP A O 1
ATOM 802 N N . PHE A 1 102 ? 30.412 -19.921 13.939 1.00 66.25 102 PHE A N 1
ATOM 803 C CA . PHE A 1 102 ? 29.247 -20.128 13.072 1.00 66.25 102 PHE A CA 1
ATOM 804 C C . PHE A 1 102 ? 29.192 -21.536 12.432 1.00 66.25 102 PHE A C 1
ATOM 806 O O . PHE A 1 102 ? 30.214 -22.066 12.001 1.00 66.25 102 PHE A O 1
ATOM 813 N N . HIS A 1 103 ? 27.991 -22.090 12.234 1.00 58.78 103 HIS A N 1
ATOM 814 C CA . HIS A 1 103 ? 27.681 -23.176 11.298 1.00 58.78 103 HIS A CA 1
ATOM 815 C C . HIS A 1 103 ? 27.145 -22.635 9.957 1.00 58.78 103 HIS A C 1
ATOM 817 O O . HIS A 1 103 ? 26.511 -21.578 9.906 1.00 58.78 103 HIS A O 1
ATOM 823 N N . VAL A 1 104 ? 27.404 -23.367 8.864 1.00 55.34 104 VAL A N 1
ATOM 824 C CA . VAL A 1 104 ? 26.960 -23.026 7.500 1.00 55.34 104 VAL A CA 1
ATOM 825 C C . VAL A 1 104 ? 25.592 -23.657 7.236 1.00 55.34 104 VAL A C 1
ATOM 827 O O . VAL A 1 104 ? 25.479 -24.879 7.255 1.00 55.34 104 VAL A O 1
ATOM 830 N N . LEU A 1 105 ? 24.564 -22.849 6.961 1.00 48.28 105 LEU A N 1
ATOM 831 C CA . LEU A 1 105 ? 23.196 -23.354 6.751 1.00 48.28 105 LEU A CA 1
ATOM 832 C C . LEU A 1 105 ? 22.878 -23.764 5.304 1.00 48.28 105 LEU A C 1
ATOM 834 O O . LEU A 1 105 ? 21.931 -24.507 5.083 1.00 48.28 105 LEU A O 1
ATOM 838 N N . LEU A 1 106 ? 23.650 -23.302 4.315 1.00 47.00 106 LEU A N 1
ATOM 839 C CA . LEU A 1 106 ? 23.351 -23.511 2.888 1.00 47.00 106 LEU A CA 1
ATOM 840 C C . LEU A 1 106 ? 24.587 -23.923 2.069 1.00 47.00 106 LEU A C 1
ATOM 842 O O . LEU A 1 106 ? 24.759 -23.520 0.923 1.00 47.00 106 LEU A O 1
ATOM 846 N N . GLN A 1 107 ? 25.460 -24.758 2.638 1.00 42.09 107 GLN A N 1
ATOM 847 C CA . GLN A 1 107 ? 26.379 -25.553 1.823 1.00 42.09 107 GLN A CA 1
ATOM 848 C C . GLN A 1 107 ? 25.684 -26.868 1.506 1.00 42.09 107 GLN A C 1
ATOM 850 O O . GLN A 1 107 ? 25.547 -27.719 2.379 1.00 42.09 107 GLN A O 1
ATOM 855 N N . ASN A 1 108 ? 25.246 -27.041 0.260 1.00 38.62 108 ASN A N 1
ATOM 856 C CA . ASN A 1 108 ? 24.866 -28.355 -0.238 1.00 38.62 108 ASN A CA 1
ATOM 857 C C . ASN A 1 108 ? 26.041 -29.326 0.034 1.00 38.62 108 ASN A C 1
ATOM 859 O O . ASN A 1 108 ? 27.121 -29.123 -0.530 1.00 38.62 108 ASN A O 1
ATOM 863 N N . PRO A 1 109 ? 25.896 -30.339 0.909 1.00 37.50 109 PRO A N 1
ATOM 864 C CA . PRO A 1 109 ? 27.029 -31.126 1.398 1.00 37.50 109 PRO A CA 1
ATOM 865 C C . PRO A 1 109 ? 27.675 -32.014 0.318 1.00 37.50 109 PRO A C 1
ATOM 867 O O . PRO A 1 109 ? 28.755 -32.561 0.545 1.00 37.50 109 PRO A O 1
ATOM 870 N N . GLU A 1 110 ? 27.069 -32.129 -0.870 1.00 39.09 110 GLU A N 1
ATOM 871 C CA . GLU A 1 110 ? 27.668 -32.808 -2.028 1.00 39.09 110 GLU A CA 1
ATOM 872 C C . GLU A 1 110 ? 28.583 -31.913 -2.890 1.00 39.09 110 GLU A C 1
ATOM 874 O O . GLU A 1 110 ? 29.327 -32.419 -3.733 1.00 39.09 110 GLU A O 1
ATOM 879 N N . LEU A 1 111 ? 28.610 -30.596 -2.660 1.00 37.19 111 LEU A N 1
ATOM 880 C CA . LEU A 1 111 ? 29.445 -29.648 -3.401 1.00 37.19 111 LEU A CA 1
ATOM 881 C C . LEU A 1 111 ? 30.647 -29.223 -2.551 1.00 37.19 111 LEU A C 1
ATOM 883 O O . LEU A 1 111 ? 30.590 -28.301 -1.739 1.00 37.19 111 LEU A O 1
ATOM 887 N N . ARG A 1 112 ? 31.779 -29.911 -2.751 1.00 31.27 112 ARG A N 1
ATOM 888 C CA . ARG A 1 112 ? 33.090 -29.441 -2.275 1.00 31.27 112 ARG A CA 1
ATOM 889 C C . ARG A 1 112 ? 33.318 -28.010 -2.759 1.00 31.27 112 ARG A C 1
ATOM 891 O O . ARG A 1 112 ? 33.109 -27.757 -3.939 1.00 31.27 112 ARG A O 1
ATOM 898 N N . VAL A 1 113 ? 33.799 -27.153 -1.853 1.00 36.62 113 VAL A N 1
ATOM 899 C CA . VAL A 1 113 ? 34.255 -25.766 -2.065 1.00 36.62 113 VAL A CA 1
ATOM 900 C C . VAL A 1 113 ? 34.771 -25.556 -3.496 1.00 36.62 113 VAL A C 1
ATOM 902 O O . VAL A 1 113 ? 35.913 -25.883 -3.817 1.00 36.62 113 VAL A O 1
ATOM 905 N N . SER A 1 114 ? 33.874 -25.058 -4.342 1.00 35.09 114 SER A N 1
ATOM 906 C CA . SER A 1 114 ? 34.124 -24.497 -5.666 1.00 35.09 114 SER A CA 1
ATOM 907 C C . SER A 1 114 ? 33.800 -23.010 -5.554 1.00 35.09 114 SER A C 1
ATOM 909 O O . SER A 1 114 ? 32.873 -22.651 -4.826 1.00 35.09 114 SER A O 1
ATOM 911 N N . ASP A 1 115 ? 34.527 -22.155 -6.271 1.00 40.88 115 ASP A N 1
ATOM 912 C CA . ASP A 1 115 ? 34.356 -20.691 -6.296 1.00 40.88 115 ASP A CA 1
ATOM 913 C C . ASP A 1 115 ? 32.952 -20.211 -6.755 1.00 40.88 115 ASP A C 1
ATOM 915 O O . ASP A 1 115 ? 32.662 -19.012 -6.712 1.00 40.88 115 ASP A O 1
ATOM 919 N N . ASP A 1 116 ? 32.067 -21.140 -7.131 1.00 39.34 116 ASP A N 1
ATOM 920 C CA . ASP A 1 116 ? 30.759 -20.926 -7.767 1.00 39.34 116 ASP A CA 1
ATOM 921 C C . ASP A 1 116 ? 29.552 -20.807 -6.811 1.00 39.34 116 ASP A C 1
ATOM 923 O O . ASP A 1 116 ? 28.411 -20.779 -7.270 1.00 39.34 116 ASP A O 1
ATOM 927 N N . ILE A 1 117 ? 29.735 -20.736 -5.487 1.00 46.22 117 ILE A N 1
ATOM 928 C CA . ILE A 1 117 ? 28.590 -20.547 -4.574 1.00 46.22 117 ILE A CA 1
ATOM 929 C C . ILE A 1 117 ? 28.221 -19.051 -4.504 1.00 46.22 117 ILE A C 1
ATOM 931 O O . ILE A 1 117 ? 28.992 -18.237 -3.992 1.00 46.22 117 ILE A O 1
ATOM 935 N N . GLY A 1 118 ? 27.036 -18.691 -5.016 1.00 51.50 118 GLY A N 1
ATOM 936 C CA . GLY A 1 118 ? 26.505 -17.317 -5.064 1.00 51.50 118 GLY A CA 1
ATOM 937 C C . GLY A 1 118 ? 26.045 -16.734 -3.718 1.00 51.50 118 GLY A C 1
ATOM 938 O O . GLY A 1 118 ? 25.871 -15.523 -3.612 1.00 51.50 118 GLY A O 1
ATOM 939 N N . GLN A 1 119 ? 25.900 -17.553 -2.669 1.00 57.44 119 GLN A N 1
ATOM 940 C CA . GLN A 1 119 ? 25.482 -17.110 -1.335 1.00 57.44 119 GLN A CA 1
ATOM 941 C C . GLN A 1 119 ? 26.146 -17.926 -0.215 1.00 57.44 119 GLN A C 1
ATOM 943 O O . GLN A 1 119 ? 26.180 -19.153 -0.250 1.00 57.44 119 GLN A O 1
ATOM 948 N N . ILE A 1 120 ? 26.643 -17.240 0.813 1.00 60.50 120 ILE A N 1
ATOM 949 C CA . ILE A 1 120 ? 27.228 -17.815 2.028 1.00 60.50 120 ILE A CA 1
ATOM 950 C C . ILE A 1 120 ? 26.425 -17.312 3.225 1.00 60.50 120 ILE A C 1
ATOM 952 O O . ILE A 1 120 ? 26.343 -16.105 3.441 1.00 60.50 120 ILE A O 1
ATOM 956 N N . VAL A 1 121 ? 25.873 -18.231 4.024 1.00 58.41 121 VAL A N 1
ATOM 957 C CA . VAL A 1 121 ? 25.123 -17.915 5.252 1.00 58.41 121 VAL A CA 1
ATOM 958 C C . VAL A 1 121 ? 25.732 -18.636 6.454 1.00 58.41 121 VAL A C 1
ATOM 960 O O . VAL A 1 121 ? 25.880 -19.859 6.425 1.00 58.41 121 VAL A O 1
ATOM 963 N N . LEU A 1 122 ? 26.047 -17.883 7.512 1.00 61.44 122 LEU A N 1
ATOM 964 C CA . LEU A 1 122 ? 26.697 -18.336 8.745 1.00 61.44 122 LEU A CA 1
ATOM 965 C C . LEU A 1 122 ? 25.857 -17.951 9.994 1.00 61.44 122 LEU A C 1
ATOM 967 O O . LEU A 1 122 ? 25.349 -16.827 10.069 1.00 61.44 122 LEU A O 1
ATOM 971 N N . GLN A 1 123 ? 25.696 -18.863 10.972 1.00 56.12 123 GLN A N 1
ATOM 972 C CA . GLN A 1 123 ? 24.947 -18.649 12.240 1.00 56.12 123 GLN A CA 1
ATOM 973 C C . GLN A 1 123 ? 25.568 -19.350 13.475 1.00 56.12 123 GLN A C 1
ATOM 975 O O . GLN A 1 123 ? 26.118 -20.428 13.289 1.00 56.12 123 GLN A O 1
ATOM 980 N N . PRO A 1 124 ? 25.508 -18.798 14.716 1.00 53.12 124 PRO A N 1
ATOM 981 C CA . PRO A 1 124 ? 26.286 -19.294 15.851 1.00 53.12 124 PRO A CA 1
ATOM 982 C C . PRO A 1 124 ? 25.919 -20.679 16.375 1.00 53.12 124 PRO A C 1
ATOM 984 O O . PRO A 1 124 ? 24.752 -21.064 16.365 1.00 53.12 124 PRO A O 1
ATOM 987 N N . SER A 1 125 ? 26.898 -21.366 16.962 1.00 49.69 125 SER A N 1
ATOM 988 C CA . SER A 1 125 ? 26.779 -22.736 17.482 1.00 49.69 125 SER A CA 1
ATOM 989 C C . SER A 1 125 ? 26.090 -22.894 18.854 1.00 49.69 125 SER A C 1
ATOM 991 O O . SER A 1 125 ? 26.146 -23.984 19.426 1.00 49.69 125 SER A O 1
ATOM 993 N N . GLY A 1 126 ? 25.434 -21.882 19.445 1.00 38.50 126 GLY A N 1
ATOM 994 C CA . GLY A 1 126 ? 24.904 -22.068 20.807 1.00 38.50 126 GLY A CA 1
ATOM 995 C C . GLY A 1 126 ? 23.950 -21.018 21.370 1.00 38.50 126 GLY A C 1
ATOM 996 O O . GLY A 1 126 ? 24.327 -19.878 21.613 1.00 38.50 126 GLY A O 1
ATOM 997 N N . GLY A 1 127 ? 22.739 -21.485 21.692 1.00 32.41 127 GLY A N 1
ATOM 998 C CA . GLY A 1 127 ? 21.686 -20.797 22.453 1.00 32.41 127 GLY A CA 1
ATOM 999 C C . GLY A 1 127 ? 20.425 -21.658 22.639 1.00 32.41 127 GLY A C 1
ATOM 1000 O O . GLY A 1 127 ? 19.660 -21.448 23.577 1.00 32.41 127 GLY A O 1
ATOM 1001 N N . VAL A 1 128 ? 20.236 -22.686 21.804 1.00 35.12 128 VAL A N 1
ATOM 1002 C CA . VAL A 1 128 ? 19.199 -23.708 21.995 1.00 35.12 128 VAL A CA 1
ATOM 1003 C C . VAL A 1 128 ? 19.756 -24.816 22.889 1.00 35.12 128 VAL A C 1
ATOM 1005 O O . VAL A 1 128 ? 20.744 -25.472 22.561 1.00 35.12 128 VAL A O 1
ATOM 1008 N N . ALA A 1 129 ? 19.133 -25.011 24.049 1.00 31.11 129 ALA A N 1
ATOM 1009 C CA . ALA A 1 129 ? 19.424 -26.132 24.928 1.00 31.11 129 ALA A CA 1
ATOM 1010 C C . ALA A 1 129 ? 19.248 -27.455 24.164 1.00 31.11 129 ALA A C 1
ATOM 1012 O O . ALA A 1 129 ? 18.159 -27.740 23.682 1.00 31.11 129 ALA A O 1
ATOM 1013 N N . HIS A 1 130 ? 20.327 -28.237 24.070 1.00 33.25 130 HIS A N 1
ATOM 1014 C CA . HIS A 1 130 ? 20.367 -29.648 23.673 1.00 33.25 130 HIS A CA 1
ATOM 1015 C C . HIS A 1 130 ? 19.219 -30.146 22.778 1.00 33.25 130 HIS A C 1
ATOM 1017 O O . HIS A 1 130 ? 18.338 -30.880 23.221 1.00 33.25 130 HIS A O 1
ATOM 1023 N N . SER A 1 131 ? 19.334 -29.884 21.480 1.00 28.69 131 SER A N 1
ATOM 1024 C CA . SER A 1 131 ? 18.979 -30.899 20.494 1.00 28.69 131 SER A CA 1
ATOM 1025 C C . SER A 1 131 ? 20.018 -30.870 19.379 1.00 28.69 131 SER A C 1
ATOM 1027 O O . SER A 1 131 ? 20.332 -29.825 18.816 1.00 28.69 131 SER A O 1
ATOM 1029 N N . THR A 1 132 ? 20.632 -32.018 19.142 1.00 30.91 132 THR A N 1
ATOM 1030 C CA . THR A 1 132 ? 21.566 -32.291 18.054 1.00 30.91 132 THR A CA 1
ATOM 1031 C C . THR A 1 132 ? 20.823 -32.373 16.718 1.00 30.91 132 THR A C 1
ATOM 1033 O O . THR A 1 132 ? 20.875 -33.423 16.085 1.00 30.91 132 THR A O 1
ATOM 1036 N N . ASP A 1 133 ? 20.134 -31.314 16.294 1.00 33.19 133 ASP A N 1
ATOM 1037 C CA . ASP A 1 133 ? 19.595 -31.240 14.935 1.00 33.19 133 ASP A CA 1
ATOM 1038 C C . ASP A 1 133 ? 20.358 -30.191 14.136 1.00 33.19 133 ASP A C 1
ATOM 1040 O O . ASP A 1 133 ? 20.173 -28.985 14.264 1.00 33.19 133 ASP A O 1
ATOM 1044 N N . ALA A 1 134 ? 21.221 -30.702 13.262 1.00 36.50 134 ALA A N 1
ATOM 1045 C CA . ALA A 1 134 ? 21.830 -29.986 12.150 1.00 36.50 134 ALA A CA 1
ATOM 1046 C C . ALA A 1 134 ? 20.815 -29.687 11.020 1.00 36.50 134 ALA A C 1
ATOM 1048 O O . ALA A 1 134 ? 21.214 -29.488 9.878 1.00 36.50 134 ALA A O 1
ATOM 1049 N N . ASN A 1 135 ? 19.517 -29.660 11.334 1.00 44.19 135 ASN A N 1
ATOM 1050 C CA . ASN A 1 135 ? 18.419 -29.389 10.417 1.00 44.19 135 ASN A CA 1
ATOM 1051 C C . ASN A 1 135 ? 17.558 -28.272 11.012 1.00 44.19 135 ASN A C 1
ATOM 1053 O O . ASN A 1 135 ? 16.655 -28.517 11.809 1.00 44.19 135 ASN A O 1
ATOM 1057 N N . LEU A 1 136 ? 17.813 -27.029 10.609 1.00 55.28 136 LEU A N 1
ATOM 1058 C CA . LEU A 1 136 ? 16.724 -26.060 10.552 1.00 55.28 136 LEU A CA 1
ATOM 1059 C C . LEU A 1 136 ? 15.769 -26.592 9.475 1.00 55.28 136 LEU A C 1
ATOM 1061 O O . LEU A 1 136 ? 16.083 -26.510 8.289 1.00 55.28 136 LEU A O 1
ATOM 1065 N N . ASP A 1 137 ? 14.667 -27.222 9.887 1.00 61.22 137 ASP A N 1
ATOM 1066 C CA . ASP A 1 137 ? 13.660 -27.753 8.965 1.00 61.22 137 ASP A CA 1
ATOM 1067 C C . ASP A 1 137 ? 12.993 -26.578 8.239 1.00 61.22 137 ASP A C 1
ATOM 1069 O O . ASP A 1 137 ? 12.074 -25.935 8.753 1.00 61.22 137 ASP A O 1
ATOM 1073 N N . ILE A 1 138 ? 13.494 -26.271 7.040 1.00 70.81 138 ILE A N 1
ATOM 1074 C CA . ILE A 1 138 ? 12.846 -25.331 6.129 1.00 70.81 138 ILE A CA 1
ATOM 1075 C C . ILE A 1 138 ? 11.483 -25.937 5.782 1.00 70.81 138 ILE A C 1
ATOM 1077 O O . ILE A 1 138 ? 11.434 -27.085 5.322 1.00 70.81 138 ILE A O 1
ATOM 1081 N N . PRO A 1 139 ? 10.374 -25.215 6.010 1.00 75.25 139 PRO A N 1
ATOM 1082 C CA . PRO A 1 139 ? 9.060 -25.731 5.683 1.00 75.25 139 PRO A CA 1
ATOM 1083 C C . PRO A 1 139 ? 8.996 -26.086 4.192 1.00 75.25 139 PRO A C 1
ATOM 1085 O O . PRO A 1 139 ? 9.545 -25.350 3.372 1.00 75.25 139 PRO A O 1
ATOM 1088 N N . PRO A 1 140 ? 8.350 -27.199 3.807 1.00 83.31 140 PRO A N 1
ATOM 1089 C CA . PRO A 1 140 ? 8.148 -27.500 2.399 1.00 83.31 140 PRO A CA 1
ATOM 1090 C C . PRO A 1 140 ? 7.274 -26.404 1.781 1.00 83.31 140 PRO A C 1
ATOM 1092 O O . PRO A 1 140 ? 6.136 -26.207 2.208 1.00 83.31 140 PRO A O 1
ATOM 1095 N N . LEU A 1 141 ? 7.820 -25.703 0.787 1.00 91.19 141 LEU A N 1
ATOM 1096 C CA . LEU A 1 141 ? 7.140 -24.614 0.094 1.00 91.19 141 LEU A CA 1
ATOM 1097 C C . LEU A 1 141 ? 6.597 -25.095 -1.249 1.00 91.19 141 LEU A C 1
ATOM 1099 O O . LEU A 1 141 ? 7.338 -25.611 -2.085 1.00 91.19 141 LEU A O 1
ATOM 1103 N N . GLU A 1 142 ? 5.306 -24.877 -1.469 1.00 95.44 142 GLU A N 1
ATOM 1104 C CA . GLU A 1 142 ? 4.686 -24.977 -2.787 1.00 95.44 142 GLU A CA 1
ATOM 1105 C C . GLU A 1 142 ? 4.460 -23.564 -3.335 1.00 95.44 142 GLU A C 1
ATOM 1107 O O . GLU A 1 142 ? 3.757 -22.766 -2.712 1.00 95.44 142 GLU A O 1
ATOM 1112 N N . ILE A 1 143 ? 5.104 -23.239 -4.459 1.00 95.06 143 ILE A N 1
ATOM 1113 C CA . ILE A 1 143 ? 5.169 -21.874 -4.997 1.00 95.06 143 ILE A CA 1
ATOM 1114 C C . ILE A 1 143 ? 4.229 -21.708 -6.190 1.00 95.06 143 ILE A C 1
ATOM 1116 O O . ILE A 1 143 ? 4.238 -22.529 -7.107 1.00 95.06 143 ILE A O 1
ATOM 1120 N N . PHE A 1 144 ? 3.466 -20.615 -6.199 1.00 93.12 144 PHE A N 1
ATOM 1121 C CA . PHE A 1 144 ? 2.520 -20.270 -7.258 1.00 93.12 144 PHE A CA 1
ATOM 1122 C C . PHE A 1 144 ? 2.713 -18.825 -7.715 1.00 93.12 144 PHE A C 1
ATOM 1124 O O . PHE A 1 144 ? 2.826 -17.937 -6.862 1.00 93.12 144 PHE A O 1
ATOM 1131 N N . PRO A 1 145 ? 2.709 -18.557 -9.031 1.00 96.31 145 PRO A N 1
ATOM 1132 C CA . PRO A 1 145 ? 2.592 -17.193 -9.527 1.00 96.31 145 PRO A CA 1
ATOM 1133 C C . PRO A 1 145 ? 1.188 -16.658 -9.230 1.00 96.31 145 PRO A C 1
ATOM 1135 O O . PRO A 1 145 ? 0.198 -17.353 -9.456 1.00 96.31 145 PRO A O 1
ATOM 1138 N N . LEU A 1 146 ? 1.104 -15.421 -8.737 1.00 96.38 146 LEU A N 1
ATOM 1139 C CA . LEU A 1 146 ? -0.161 -14.697 -8.589 1.00 96.38 146 LEU A CA 1
ATOM 1140 C C . LEU A 1 146 ? -0.290 -13.648 -9.696 1.00 96.38 146 LEU A C 1
ATOM 1142 O O . LEU A 1 146 ? -1.163 -13.729 -10.553 1.00 96.38 146 LEU A O 1
ATOM 1146 N N . VAL A 1 147 ? 0.633 -12.687 -9.715 1.00 94.25 147 VAL A N 1
ATOM 1147 C CA . VAL A 1 147 ? 0.682 -11.605 -10.702 1.00 94.25 147 VAL A CA 1
ATOM 1148 C C . VAL A 1 147 ? 2.135 -11.430 -11.120 1.00 94.25 147 VAL A C 1
ATOM 1150 O O . VAL A 1 147 ? 2.964 -11.066 -10.293 1.00 94.25 147 VAL A O 1
ATOM 1153 N N . THR A 1 148 ? 2.455 -11.679 -12.387 1.00 94.12 148 THR A N 1
ATOM 1154 C CA . THR A 1 148 ? 3.832 -11.621 -12.903 1.00 94.12 148 THR A CA 1
ATOM 1155 C C . THR A 1 148 ? 3.951 -10.611 -14.037 1.00 94.12 148 THR A C 1
ATOM 1157 O O . THR A 1 148 ? 3.084 -10.561 -14.908 1.00 94.12 148 THR A O 1
ATOM 1160 N N . SER A 1 149 ? 5.031 -9.831 -14.050 1.00 94.12 149 SER A N 1
ATOM 1161 C CA . SER A 1 149 ? 5.316 -8.805 -15.066 1.00 94.12 149 SER A CA 1
ATOM 1162 C C . SER A 1 149 ? 6.657 -8.993 -15.789 1.00 94.12 149 SER A C 1
ATOM 1164 O O . SER A 1 149 ? 6.985 -8.223 -16.694 1.00 94.12 149 SER A O 1
ATOM 1166 N N . GLY A 1 150 ? 7.446 -9.992 -15.395 1.00 92.38 150 GLY A N 1
ATOM 1167 C CA . GLY A 1 150 ? 8.723 -10.341 -16.011 1.00 92.38 150 GLY A CA 1
ATOM 1168 C C . GLY A 1 150 ? 9.493 -11.362 -15.178 1.00 92.38 150 GLY A C 1
ATOM 1169 O O . GLY A 1 150 ? 9.006 -11.833 -14.149 1.00 92.38 150 GLY A O 1
ATOM 1170 N N . GLU A 1 151 ? 10.704 -11.689 -15.617 1.00 90.88 151 GLU A N 1
ATOM 1171 C CA . GLU A 1 151 ? 11.603 -12.601 -14.904 1.00 90.88 151 GLU A CA 1
ATOM 1172 C C . GLU A 1 151 ? 12.030 -12.022 -13.548 1.00 90.88 151 GLU A C 1
ATOM 1174 O O . GLU A 1 151 ? 12.387 -10.844 -13.449 1.00 90.88 151 GLU A O 1
ATOM 1179 N N . SER A 1 152 ? 12.067 -12.861 -12.509 1.00 90.38 152 SER A N 1
ATOM 1180 C CA . SER A 1 152 ? 12.509 -12.477 -11.156 1.00 90.38 152 SER A CA 1
ATOM 1181 C C . SER A 1 152 ? 13.929 -11.904 -11.128 1.00 90.38 152 SER A C 1
ATOM 1183 O O . SER A 1 152 ? 14.257 -11.076 -10.285 1.00 90.38 152 SER A O 1
ATOM 1185 N N . SER A 1 153 ? 14.778 -12.223 -12.111 1.00 85.31 153 SER A N 1
ATOM 1186 C CA . SER A 1 153 ? 16.098 -11.595 -12.240 1.00 85.31 153 SER A CA 1
ATOM 1187 C C . SER A 1 153 ? 16.030 -10.070 -12.400 1.00 85.31 153 SER A C 1
ATOM 1189 O O . SER A 1 153 ? 16.935 -9.379 -11.931 1.00 85.31 153 SER A O 1
ATOM 1191 N N . ASN A 1 154 ? 14.959 -9.531 -12.999 1.00 91.44 154 ASN A N 1
ATOM 1192 C CA . ASN A 1 154 ? 14.768 -8.097 -13.247 1.00 91.44 154 ASN A CA 1
ATOM 1193 C C . ASN A 1 154 ? 13.405 -7.564 -12.758 1.00 91.44 154 ASN A C 1
ATOM 1195 O O . ASN A 1 154 ? 12.881 -6.577 -13.278 1.00 91.44 154 ASN A O 1
ATOM 1199 N N . ARG A 1 155 ? 12.798 -8.209 -11.762 1.00 93.75 155 ARG A N 1
ATOM 1200 C CA . ARG A 1 155 ? 11.592 -7.729 -11.074 1.00 93.75 155 ARG A CA 1
ATOM 1201 C C . ARG A 1 155 ? 11.820 -7.744 -9.571 1.00 93.75 155 ARG A C 1
ATOM 1203 O O . ARG A 1 155 ? 12.771 -8.347 -9.090 1.00 93.75 155 ARG A O 1
ATOM 1210 N N . VAL A 1 156 ? 10.970 -7.021 -8.852 1.00 95.06 156 VAL A N 1
ATOM 1211 C CA . VAL A 1 156 ? 10.895 -7.092 -7.392 1.00 95.06 156 VAL A CA 1
ATOM 1212 C C . VAL A 1 156 ? 9.852 -8.139 -7.020 1.00 95.06 156 VAL A C 1
ATOM 1214 O O . VAL A 1 156 ? 8.675 -7.972 -7.344 1.00 95.06 156 VAL A O 1
ATOM 1217 N N . ASP A 1 157 ? 10.268 -9.196 -6.328 1.00 95.31 157 ASP A N 1
ATOM 1218 C CA . ASP A 1 157 ? 9.398 -10.309 -5.948 1.00 95.31 157 ASP A CA 1
ATOM 1219 C C . ASP A 1 157 ? 8.825 -10.134 -4.527 1.00 95.31 157 ASP A C 1
ATOM 1221 O O . ASP A 1 157 ? 9.536 -10.187 -3.515 1.00 95.31 157 ASP A O 1
ATOM 1225 N N . LEU A 1 158 ? 7.503 -9.953 -4.458 1.00 97.19 158 LEU A N 1
ATOM 1226 C CA . LEU A 1 158 ? 6.689 -9.907 -3.241 1.00 97.19 158 LEU A CA 1
ATOM 1227 C C . LEU A 1 158 ? 6.073 -11.290 -3.000 1.00 97.19 158 LEU A C 1
ATOM 1229 O O . LEU A 1 158 ? 5.262 -11.761 -3.799 1.00 97.19 158 LEU A O 1
ATOM 1233 N N . VAL A 1 159 ? 6.443 -11.954 -1.903 1.00 97.75 159 VAL A N 1
ATOM 1234 C CA . VAL A 1 159 ? 6.065 -13.359 -1.667 1.00 97.75 159 VAL A CA 1
ATOM 1235 C C . VAL A 1 159 ? 5.193 -13.486 -0.426 1.00 97.75 159 VAL A C 1
ATOM 1237 O O . VAL A 1 159 ? 5.657 -13.246 0.687 1.00 97.75 159 VAL A O 1
ATOM 1240 N N . PHE A 1 160 ? 3.944 -13.913 -0.599 1.00 98.62 160 PHE A N 1
ATOM 1241 C CA . PHE A 1 160 ? 3.055 -14.270 0.503 1.00 98.62 160 PHE A CA 1
ATOM 1242 C C . PHE A 1 160 ? 3.412 -15.658 1.032 1.00 98.62 160 PHE A C 1
ATOM 1244 O O . PHE A 1 160 ? 3.344 -16.630 0.290 1.00 98.62 160 PHE A O 1
ATOM 1251 N N . PHE A 1 161 ? 3.737 -15.774 2.314 1.00 98.44 161 PHE A N 1
ATOM 1252 C CA . PHE A 1 161 ? 3.963 -17.038 3.009 1.00 98.44 161 PHE A CA 1
ATOM 1253 C C . PHE A 1 161 ? 2.752 -17.388 3.876 1.00 98.44 161 PHE A C 1
ATOM 1255 O O . PHE A 1 161 ? 2.293 -16.565 4.675 1.00 98.44 161 PHE A O 1
ATOM 1262 N N . ALA A 1 162 ? 2.240 -18.610 3.730 1.00 98.38 162 ALA A N 1
ATOM 1263 C CA . ALA A 1 162 ? 1.078 -19.081 4.481 1.00 98.38 162 ALA A CA 1
ATOM 1264 C C . ALA A 1 162 ? 1.413 -19.368 5.955 1.00 98.38 162 ALA A C 1
ATOM 1266 O O . ALA A 1 162 ? 2.282 -20.192 6.236 1.00 98.38 162 ALA A O 1
ATOM 1267 N N . ASP A 1 163 ? 0.666 -18.775 6.893 1.00 98.25 163 ASP A N 1
ATOM 1268 C CA . ASP A 1 163 ? 0.679 -19.165 8.308 1.00 98.25 163 ASP A CA 1
ATOM 1269 C C . ASP A 1 163 ? -0.740 -19.361 8.859 1.00 98.25 163 ASP A C 1
ATOM 1271 O O . ASP A 1 163 ? -1.631 -18.535 8.660 1.00 98.25 163 ASP A O 1
ATOM 1275 N N . GLY A 1 164 ? -0.971 -20.463 9.569 1.00 98.19 164 GLY A N 1
ATOM 1276 C CA . GLY A 1 164 ? -2.291 -20.806 10.104 1.00 98.19 164 GLY A CA 1
ATOM 1277 C C . GLY A 1 164 ? -3.275 -21.346 9.062 1.00 98.19 164 GLY A C 1
ATOM 1278 O O . GLY A 1 164 ? -4.467 -21.422 9.341 1.00 98.19 164 GLY A O 1
ATOM 1279 N N . TYR A 1 165 ? -2.824 -21.713 7.864 1.00 98.50 165 TYR A N 1
ATOM 1280 C CA . TYR A 1 165 ? -3.652 -22.398 6.866 1.00 98.50 165 TYR A CA 1
ATOM 1281 C C . TYR A 1 165 ? -3.364 -23.896 6.919 1.00 98.50 165 TYR A C 1
ATOM 1283 O O . TYR A 1 165 ? -2.236 -24.313 6.650 1.00 98.50 165 TYR A O 1
ATOM 1291 N N . ALA A 1 166 ? -4.354 -24.709 7.286 1.00 97.75 166 ALA A N 1
ATOM 1292 C CA . ALA A 1 166 ? -4.235 -26.164 7.239 1.00 97.75 166 ALA A CA 1
ATOM 1293 C C . ALA A 1 166 ? -4.095 -26.671 5.790 1.00 97.75 166 ALA A C 1
ATOM 1295 O O . ALA A 1 166 ? -4.312 -25.929 4.831 1.00 97.75 166 ALA A O 1
ATOM 1296 N N . SER A 1 167 ? -3.742 -27.948 5.606 1.00 97.38 167 SER A N 1
ATOM 1297 C CA . SER A 1 167 ? -3.535 -28.523 4.264 1.00 97.38 167 SER A CA 1
ATOM 1298 C C . SER A 1 167 ? -4.775 -28.410 3.369 1.00 97.38 167 SER A C 1
ATOM 1300 O O . SER A 1 167 ? -4.645 -28.250 2.159 1.00 97.38 167 SER A O 1
ATOM 1302 N N . GLU A 1 168 ? -5.965 -28.500 3.957 1.00 97.56 168 GLU A N 1
ATOM 1303 C CA . GLU A 1 168 ? -7.265 -28.342 3.306 1.00 97.56 168 GLU A CA 1
ATOM 1304 C C . GLU A 1 168 ? -7.651 -26.878 3.024 1.00 97.56 168 GLU A C 1
ATOM 1306 O O . GLU A 1 168 ? -8.612 -26.629 2.303 1.00 97.56 168 GLU A O 1
ATOM 1311 N N . GLU A 1 169 ? -6.912 -25.907 3.566 1.00 98.25 169 GLU A N 1
ATOM 1312 C CA . GLU A 1 169 ? -7.147 -24.466 3.391 1.00 98.25 169 GLU A CA 1
ATOM 1313 C C . GLU A 1 169 ? -6.195 -23.835 2.362 1.00 98.25 169 GLU A C 1
ATOM 1315 O O . GLU A 1 169 ? -6.074 -22.612 2.291 1.00 98.25 169 GLU A O 1
ATOM 1320 N N . LYS A 1 170 ? -5.515 -24.656 1.557 1.00 97.94 170 LYS A N 1
ATOM 1321 C CA . LYS A 1 170 ? -4.587 -24.199 0.518 1.00 97.94 170 LYS A CA 1
ATOM 1322 C C . LYS A 1 170 ? -5.247 -23.252 -0.483 1.00 97.94 170 LYS A C 1
ATOM 1324 O O . LYS A 1 170 ? -4.724 -22.167 -0.715 1.00 97.94 170 LYS A O 1
ATOM 1329 N N . ASP A 1 171 ? -6.394 -23.638 -1.037 1.00 97.50 171 ASP A N 1
ATOM 1330 C CA . ASP A 1 171 ? -7.085 -22.821 -2.043 1.00 97.50 171 ASP A CA 1
ATOM 1331 C C . ASP A 1 171 ? -7.527 -21.483 -1.438 1.00 97.50 171 ASP A C 1
ATOM 1333 O O . ASP A 1 171 ? -7.299 -20.431 -2.021 1.00 97.50 171 ASP A O 1
ATOM 1337 N N . LYS A 1 172 ? -8.006 -21.503 -0.184 1.00 97.88 172 LYS A N 1
ATOM 1338 C CA . LYS A 1 172 ? -8.315 -20.286 0.578 1.00 97.88 172 LYS A CA 1
ATOM 1339 C C . LYS A 1 172 ? -7.097 -19.360 0.695 1.00 97.88 172 LYS A C 1
ATOM 1341 O O . LYS A 1 172 ? -7.243 -18.156 0.524 1.00 97.88 172 LYS A O 1
ATOM 1346 N N . PHE A 1 173 ? -5.917 -19.895 1.016 1.00 98.56 173 PHE A N 1
ATOM 1347 C CA . PHE A 1 173 ? -4.684 -19.104 1.097 1.00 98.56 173 PHE A CA 1
ATOM 1348 C C . PHE A 1 173 ? -4.335 -18.451 -0.244 1.00 98.56 173 PHE A C 1
ATOM 1350 O O . PHE A 1 173 ? -4.015 -17.263 -0.274 1.00 98.56 173 PHE A O 1
ATOM 1357 N N . VAL A 1 174 ? -4.399 -19.217 -1.337 1.00 97.94 174 VAL A N 1
ATOM 1358 C CA . VAL A 1 174 ? -4.090 -18.713 -2.681 1.00 97.94 174 VAL A CA 1
ATOM 1359 C C . VAL A 1 174 ? -5.090 -17.629 -3.090 1.00 97.94 174 VAL A C 1
ATOM 1361 O O . VAL A 1 174 ? -4.664 -16.578 -3.562 1.00 97.94 174 VAL A O 1
ATOM 1364 N N . ASP A 1 175 ? -6.383 -17.826 -2.826 1.00 98.06 175 ASP A N 1
ATOM 1365 C CA . ASP A 1 175 ? -7.432 -16.836 -3.094 1.00 98.06 175 ASP A CA 1
ATOM 1366 C C . ASP A 1 175 ? -7.235 -15.552 -2.274 1.00 98.06 175 ASP A C 1
ATOM 1368 O O . ASP A 1 175 ? -7.345 -14.441 -2.798 1.00 98.06 175 ASP A O 1
ATOM 1372 N N . ASP A 1 176 ? -6.911 -15.689 -0.985 1.00 98.12 176 ASP A N 1
ATOM 1373 C CA . ASP A 1 176 ? -6.625 -14.555 -0.107 1.00 98.12 176 ASP A CA 1
ATOM 1374 C C . ASP A 1 176 ? -5.395 -13.769 -0.593 1.00 98.12 176 ASP A C 1
ATOM 1376 O O . ASP A 1 176 ? -5.438 -12.537 -0.652 1.00 98.12 176 ASP A O 1
ATOM 1380 N N . ALA A 1 177 ? -4.323 -14.462 -0.988 1.00 98.44 177 ALA A N 1
ATOM 1381 C CA . ALA A 1 177 ? -3.100 -13.842 -1.490 1.00 98.44 177 ALA A CA 1
ATOM 1382 C C . ALA A 1 177 ? -3.320 -13.164 -2.852 1.00 98.44 177 ALA A C 1
ATOM 1384 O O . ALA A 1 177 ? -2.878 -12.032 -3.046 1.00 98.44 177 ALA A O 1
ATOM 1385 N N . MET A 1 178 ? -4.039 -13.821 -3.771 1.00 98.06 178 MET A N 1
ATOM 1386 C CA . MET A 1 178 ? -4.381 -13.270 -5.084 1.00 98.06 178 MET A CA 1
ATOM 1387 C C . MET A 1 178 ? -5.206 -11.993 -4.939 1.00 98.06 178 MET A C 1
ATOM 1389 O O . MET A 1 178 ? -4.825 -10.957 -5.479 1.00 98.06 178 MET A O 1
ATOM 1393 N N . ARG A 1 179 ? -6.286 -12.033 -4.146 1.00 97.06 179 ARG A N 1
ATOM 1394 C CA . ARG A 1 179 ? -7.127 -10.858 -3.888 1.00 97.06 179 ARG A CA 1
ATOM 1395 C C . ARG A 1 179 ? -6.302 -9.692 -3.360 1.00 97.06 179 ARG A C 1
ATOM 1397 O O . ARG A 1 179 ? -6.463 -8.573 -3.827 1.00 97.06 179 ARG A O 1
ATOM 1404 N N . LEU A 1 180 ? -5.420 -9.936 -2.391 1.00 96.81 180 LEU A N 1
ATOM 1405 C CA . LEU A 1 180 ? -4.568 -8.884 -1.841 1.00 96.81 180 LEU A CA 1
ATOM 1406 C C . LEU A 1 180 ? -3.580 -8.341 -2.883 1.00 96.81 180 LEU A C 1
ATOM 1408 O O . LEU A 1 180 ? -3.410 -7.127 -2.970 1.00 96.81 180 LEU A O 1
ATOM 1412 N N . ALA A 1 181 ? -2.953 -9.203 -3.686 1.00 96.75 181 ALA A N 1
ATOM 1413 C CA . ALA A 1 181 ? -2.056 -8.783 -4.762 1.00 96.75 181 ALA A CA 1
ATOM 1414 C C . ALA A 1 181 ? -2.782 -7.913 -5.805 1.00 96.75 181 ALA A C 1
ATOM 1416 O O . ALA A 1 181 ? -2.277 -6.858 -6.201 1.00 96.75 181 ALA A O 1
ATOM 1417 N N . GLU A 1 182 ? -3.985 -8.311 -6.220 1.00 95.12 182 GLU A N 1
ATOM 1418 C CA . GLU A 1 182 ? -4.826 -7.557 -7.152 1.00 95.12 182 GLU A CA 1
ATOM 1419 C C . GLU A 1 182 ? -5.331 -6.243 -6.544 1.00 95.12 182 GLU A C 1
ATOM 1421 O O . GLU A 1 182 ? -5.236 -5.201 -7.191 1.00 95.12 182 GLU A O 1
ATOM 1426 N N . ASP A 1 183 ? -5.793 -6.249 -5.290 1.00 93.00 183 ASP A N 1
ATOM 1427 C CA . ASP A 1 183 ? -6.332 -5.064 -4.612 1.00 93.00 183 ASP A CA 1
ATOM 1428 C C . ASP A 1 183 ? -5.294 -3.937 -4.505 1.00 93.00 183 ASP A C 1
ATOM 1430 O O . ASP A 1 183 ? -5.635 -2.757 -4.630 1.00 93.00 183 ASP A O 1
ATOM 1434 N N . ILE A 1 184 ? -4.023 -4.272 -4.252 1.00 93.62 184 ILE A N 1
ATOM 1435 C CA . ILE A 1 184 ? -2.976 -3.256 -4.079 1.00 93.62 184 ILE A CA 1
ATOM 1436 C C . ILE A 1 184 ? -2.338 -2.816 -5.403 1.00 93.62 184 ILE A C 1
ATOM 1438 O O . ILE A 1 184 ? -1.846 -1.689 -5.488 1.00 93.62 184 ILE A O 1
ATOM 1442 N N . SER A 1 185 ? -2.341 -3.683 -6.425 1.00 92.44 185 SER A N 1
ATOM 1443 C CA . SER A 1 185 ? -1.669 -3.444 -7.713 1.00 92.44 185 SER A CA 1
ATOM 1444 C C . SER A 1 185 ? -2.618 -3.116 -8.868 1.00 92.44 185 SER A C 1
ATOM 1446 O O . SER A 1 185 ? -2.161 -2.695 -9.923 1.00 92.44 185 SER A O 1
ATOM 1448 N N . GLY A 1 186 ? -3.928 -3.308 -8.712 1.00 86.50 186 GLY A N 1
ATOM 1449 C CA . GLY A 1 186 ? -4.904 -3.187 -9.797 1.00 86.50 186 GLY A CA 1
ATOM 1450 C C . GLY A 1 186 ? -5.353 -1.758 -10.097 1.00 86.50 186 GLY A C 1
ATOM 1451 O O . GLY A 1 186 ? -5.540 -1.418 -11.260 1.00 86.50 186 GLY A O 1
ATOM 1452 N N . ASN A 1 187 ? -5.546 -0.921 -9.074 1.00 78.31 187 ASN A N 1
ATOM 1453 C CA . ASN A 1 187 ? -5.959 0.481 -9.245 1.00 78.31 187 ASN A CA 1
ATOM 1454 C C . ASN A 1 187 ? -5.569 1.413 -8.082 1.00 78.31 187 ASN A C 1
ATOM 1456 O O . ASN A 1 187 ? -6.096 2.518 -8.000 1.00 78.31 187 ASN A O 1
ATOM 1460 N N . GLN A 1 188 ? -4.704 0.957 -7.174 1.00 84.12 188 GLN A N 1
ATOM 1461 C CA . GLN A 1 188 ? -4.301 1.690 -5.968 1.00 84.12 188 GLN A CA 1
ATOM 1462 C C . GLN A 1 188 ? -2.779 1.905 -5.951 1.00 84.12 188 GLN A C 1
ATOM 1464 O O . GLN A 1 188 ? -2.128 1.861 -6.991 1.00 84.12 188 GLN A O 1
ATOM 1469 N N . THR A 1 189 ? -2.212 2.090 -4.757 1.00 88.44 189 THR A N 1
ATOM 1470 C CA . THR A 1 189 ? -0.810 2.395 -4.428 1.00 88.44 189 THR A CA 1
ATOM 1471 C C . THR A 1 189 ? 0.269 1.831 -5.360 1.00 88.44 189 THR A C 1
ATOM 1473 O O . THR A 1 189 ? 1.214 2.550 -5.671 1.00 88.44 189 THR A O 1
ATOM 1476 N N . PHE A 1 190 ? 0.172 0.567 -5.792 1.00 94.44 190 PHE A N 1
ATOM 1477 C CA . PHE A 1 190 ? 1.206 -0.094 -6.603 1.00 94.44 190 PHE A CA 1
ATOM 1478 C C . PHE A 1 190 ? 0.857 -0.181 -8.096 1.00 94.44 190 PHE A C 1
ATOM 1480 O O . PHE A 1 190 ? 1.582 -0.812 -8.859 1.00 94.44 190 PHE A O 1
ATOM 1487 N N . TYR A 1 191 ? -0.237 0.440 -8.539 1.00 93.81 191 TYR A N 1
ATOM 1488 C CA . TYR A 1 191 ? -0.731 0.336 -9.913 1.00 93.81 191 TYR A CA 1
ATOM 1489 C C . TYR A 1 191 ? 0.255 0.882 -10.949 1.00 93.81 191 TYR A C 1
ATOM 1491 O O . TYR A 1 191 ? 0.572 0.201 -11.926 1.00 93.81 191 TYR A O 1
ATOM 1499 N N . THR A 1 192 ? 0.799 2.082 -10.731 1.00 95.31 192 THR A N 1
ATOM 1500 C CA . THR A 1 192 ? 1.723 2.709 -11.691 1.00 95.31 192 THR A CA 1
ATOM 1501 C C . THR A 1 192 ? 3.058 1.968 -11.759 1.00 95.31 192 THR A C 1
ATOM 1503 O O . THR A 1 192 ? 3.631 1.833 -12.840 1.00 95.31 192 THR A O 1
ATOM 1506 N N . VAL A 1 193 ? 3.508 1.384 -10.648 1.00 96.62 193 VAL A N 1
ATOM 1507 C CA . VAL A 1 193 ? 4.749 0.598 -10.564 1.00 96.62 193 VAL A CA 1
ATOM 1508 C C . VAL A 1 193 ? 4.560 -0.899 -10.823 1.00 96.62 193 VAL A C 1
ATOM 1510 O O . VAL A 1 193 ? 5.542 -1.633 -10.809 1.00 96.62 193 VAL A O 1
ATOM 1513 N N . LYS A 1 194 ? 3.334 -1.373 -11.092 1.00 95.94 194 LYS A N 1
ATOM 1514 C CA . LYS A 1 194 ? 3.015 -2.801 -11.275 1.00 95.94 194 LYS A CA 1
ATOM 1515 C C . LYS A 1 194 ? 3.961 -3.538 -12.241 1.00 95.94 194 LYS A C 1
ATOM 1517 O O . LYS A 1 194 ? 4.350 -4.651 -11.903 1.00 95.94 194 LYS A O 1
ATOM 1522 N N . PRO A 1 195 ? 4.390 -2.961 -13.384 1.00 96.88 195 PRO A N 1
ATOM 1523 C CA . PRO A 1 195 ? 5.338 -3.626 -14.284 1.00 96.88 195 PRO A CA 1
ATOM 1524 C C . PRO A 1 195 ? 6.732 -3.897 -13.703 1.00 96.88 195 PRO A C 1
ATOM 1526 O O . PRO A 1 195 ? 7.512 -4.590 -14.340 1.00 96.88 195 PRO A O 1
ATOM 1529 N N . LEU A 1 196 ? 7.062 -3.345 -12.531 1.00 97.12 196 LEU A N 1
ATOM 1530 C CA . LEU A 1 196 ? 8.315 -3.591 -11.809 1.00 97.12 196 LEU A CA 1
ATOM 1531 C C . LEU A 1 196 ? 8.206 -4.757 -10.814 1.00 97.12 196 LEU A C 1
ATOM 1533 O O . LEU A 1 196 ? 9.201 -5.114 -10.186 1.00 97.12 196 LEU A O 1
ATOM 1537 N N . LEU A 1 197 ? 7.006 -5.313 -10.627 1.00 97.06 197 LEU A N 1
ATOM 1538 C CA . LEU A 1 197 ? 6.677 -6.201 -9.518 1.00 97.06 197 LEU A CA 1
ATOM 1539 C C . LEU A 1 197 ? 6.235 -7.580 -9.999 1.00 97.06 197 LEU A C 1
ATOM 1541 O O . LEU A 1 197 ? 5.503 -7.711 -10.982 1.00 97.06 197 LEU A O 1
ATOM 1545 N N . ASN A 1 198 ? 6.592 -8.586 -9.216 1.00 97.44 198 ASN A N 1
ATOM 1546 C CA . ASN A 1 198 ? 5.998 -9.910 -9.246 1.00 97.44 198 ASN A CA 1
ATOM 1547 C C . ASN A 1 198 ? 5.393 -10.227 -7.875 1.00 97.44 198 ASN A C 1
ATOM 1549 O O . ASN A 1 198 ? 5.934 -9.846 -6.837 1.00 97.44 198 ASN A O 1
ATOM 1553 N N . PHE A 1 199 ? 4.285 -10.960 -7.875 1.00 98.06 199 PHE A N 1
ATOM 1554 C CA . PHE A 1 199 ? 3.606 -11.454 -6.687 1.00 98.06 199 PHE A CA 1
ATOM 1555 C C . PHE A 1 199 ? 3.536 -12.975 -6.733 1.00 98.06 199 PHE A C 1
ATOM 1557 O O . PHE A 1 199 ? 3.053 -13.554 -7.712 1.00 98.06 199 PHE A O 1
ATOM 1564 N N . TRP A 1 200 ? 3.962 -13.610 -5.646 1.00 98.31 200 TRP A N 1
ATOM 1565 C CA . TRP A 1 200 ? 3.994 -15.062 -5.502 1.00 98.31 200 TRP A CA 1
ATOM 1566 C C . TRP A 1 200 ? 3.288 -15.505 -4.227 1.00 98.31 200 TRP A C 1
ATOM 1568 O O . TRP A 1 200 ? 3.303 -14.804 -3.216 1.00 98.31 200 TRP A O 1
ATOM 1578 N N . ALA A 1 201 ? 2.714 -16.701 -4.258 1.00 98.31 201 ALA A N 1
ATOM 1579 C CA . ALA A 1 201 ? 2.222 -17.401 -3.081 1.00 98.31 201 ALA A CA 1
ATOM 1580 C C . ALA A 1 201 ? 3.145 -18.579 -2.764 1.00 98.31 201 ALA A C 1
ATOM 1582 O O . ALA A 1 201 ? 3.443 -19.388 -3.637 1.00 98.31 201 ALA A O 1
ATOM 1583 N N . ALA A 1 202 ? 3.565 -18.686 -1.509 1.00 97.75 202 ALA A N 1
ATOM 1584 C CA . ALA A 1 202 ? 4.384 -19.757 -0.969 1.00 97.75 202 ALA A CA 1
ATOM 1585 C C . ALA A 1 202 ? 3.600 -20.489 0.126 1.00 97.75 202 ALA A C 1
ATOM 1587 O O . ALA A 1 202 ? 3.524 -20.059 1.283 1.00 97.75 202 ALA A O 1
ATOM 1588 N N . PHE A 1 203 ? 2.967 -21.595 -0.256 1.00 98.19 203 PHE A N 1
ATOM 1589 C CA . PHE A 1 203 ? 2.127 -22.373 0.641 1.00 98.19 203 PHE A CA 1
ATOM 1590 C C . PHE A 1 203 ? 2.956 -23.364 1.456 1.00 98.19 203 PHE A C 1
ATOM 1592 O O . PHE A 1 203 ? 3.730 -24.150 0.913 1.00 98.19 203 PHE A O 1
ATOM 1599 N N . THR A 1 204 ? 2.740 -23.351 2.769 1.00 94.94 204 THR A N 1
ATOM 1600 C CA . THR A 1 204 ? 3.158 -24.400 3.703 1.00 94.94 204 THR A CA 1
ATOM 1601 C C . THR A 1 204 ? 1.953 -24.793 4.551 1.00 94.94 204 THR A C 1
ATOM 1603 O O . THR A 1 204 ? 1.346 -23.912 5.167 1.00 94.94 204 THR A O 1
ATOM 1606 N N . PRO A 1 205 ? 1.609 -26.086 4.656 1.00 96.38 205 PRO A N 1
ATOM 1607 C CA . PRO A 1 205 ? 0.511 -26.507 5.512 1.00 96.38 205 PRO A CA 1
ATOM 1608 C C . PRO A 1 205 ? 0.859 -26.297 6.992 1.00 96.38 205 PRO A C 1
ATOM 1610 O O . PRO A 1 205 ? 1.885 -26.761 7.492 1.00 96.38 205 PRO A O 1
ATOM 1613 N N . SER A 1 206 ? -0.033 -25.627 7.713 1.00 97.12 206 SER A N 1
ATOM 1614 C CA . SER A 1 206 ? 0.003 -25.501 9.171 1.00 97.12 206 SER A CA 1
ATOM 1615 C C . SER A 1 206 ? -0.639 -26.715 9.835 1.00 97.12 206 SER A C 1
ATOM 1617 O O . SER A 1 206 ? -1.572 -27.308 9.294 1.00 97.12 206 SER A O 1
ATOM 1619 N N . LYS A 1 207 ? -0.164 -27.090 11.028 1.00 96.50 207 LYS A N 1
ATOM 1620 C CA . LYS A 1 207 ? -0.796 -28.172 11.805 1.00 96.50 207 LYS A CA 1
ATOM 1621 C C . LYS A 1 207 ? -2.082 -27.711 12.482 1.00 96.50 207 LYS A C 1
ATOM 1623 O O . LYS A 1 207 ? -2.977 -28.519 12.708 1.00 96.50 207 LYS A O 1
ATOM 1628 N N . GLU A 1 208 ? -2.160 -26.425 12.810 1.00 97.31 208 GLU A N 1
ATOM 1629 C CA . GLU A 1 208 ? -3.346 -25.787 13.366 1.00 97.31 208 GLU A CA 1
ATOM 1630 C C . GLU A 1 208 ? -3.834 -24.669 12.442 1.00 97.31 208 GLU A C 1
ATOM 1632 O O . GLU A 1 208 ? -3.035 -23.904 11.901 1.00 97.31 208 GLU A O 1
ATOM 1637 N N . SER A 1 209 ? -5.157 -24.569 12.290 1.00 98.19 209 SER A N 1
ATOM 1638 C CA . SER A 1 209 ? -5.793 -23.478 11.554 1.00 98.19 209 SER A CA 1
ATOM 1639 C C . SER A 1 209 ? -5.918 -22.217 12.421 1.00 98.19 209 SER A C 1
ATOM 1641 O O . SER A 1 209 ? -6.225 -22.268 13.623 1.00 98.19 209 SER A O 1
ATOM 1643 N N . GLY A 1 210 ? -5.702 -21.066 11.798 1.00 97.75 210 GLY A N 1
ATOM 1644 C CA . GLY A 1 210 ? -5.682 -19.744 12.399 1.00 97.75 210 GLY A CA 1
ATOM 1645 C C . GLY A 1 210 ? -4.389 -19.405 13.132 1.00 97.75 210 GLY A C 1
ATOM 1646 O O . GLY A 1 210 ? -3.454 -20.195 13.204 1.00 97.75 210 GLY A O 1
ATOM 1647 N N . ILE A 1 211 ? -4.368 -18.220 13.733 1.00 97.44 211 ILE A N 1
ATOM 1648 C CA . ILE A 1 211 ? -3.232 -17.718 14.517 1.00 97.44 211 ILE A CA 1
ATOM 1649 C C . ILE A 1 211 ? -3.449 -17.897 16.030 1.00 97.44 211 ILE A C 1
ATOM 1651 O O . ILE A 1 211 ? -4.545 -18.253 16.482 1.00 97.44 211 ILE A O 1
ATOM 1655 N N . GLY A 1 212 ? -2.403 -17.643 16.815 1.00 95.94 212 GLY A N 1
ATOM 1656 C CA . GLY A 1 212 ? -2.444 -17.618 18.277 1.00 95.94 212 GLY A CA 1
ATOM 1657 C C . GLY A 1 212 ? -2.996 -16.323 18.892 1.00 95.94 212 GLY A C 1
ATOM 1658 O O . GLY A 1 212 ? -3.100 -15.287 18.238 1.00 95.94 212 GLY A O 1
ATOM 1659 N N . SER A 1 213 ? -3.305 -16.362 20.189 1.00 94.31 213 SER A N 1
ATOM 1660 C CA . SER A 1 213 ? -3.820 -15.217 20.964 1.00 94.31 213 SER A CA 1
ATOM 1661 C C . SER A 1 213 ? -3.386 -15.305 22.428 1.00 94.31 213 SER A C 1
ATOM 1663 O O . SER A 1 213 ? -3.119 -16.405 22.919 1.00 94.31 213 SER A O 1
ATOM 1665 N N . GLY A 1 214 ? -3.360 -14.185 23.153 1.00 91.81 214 GLY A N 1
ATOM 1666 C CA . GLY A 1 214 ? -2.955 -14.175 24.564 1.00 91.81 214 GLY A CA 1
ATOM 1667 C C . GLY A 1 214 ? -1.456 -14.432 24.763 1.00 91.81 214 GLY A C 1
ATOM 1668 O O . GLY A 1 214 ? -1.073 -15.116 25.715 1.00 91.81 214 GLY A O 1
ATOM 1669 N N . GLY A 1 215 ? -0.628 -13.987 23.812 1.00 92.31 215 GLY A N 1
ATOM 1670 C CA . GLY A 1 215 ? 0.826 -14.170 23.819 1.00 92.31 215 GLY A CA 1
ATOM 1671 C C . GLY A 1 215 ? 1.268 -15.601 23.506 1.00 92.31 215 GLY A C 1
ATOM 1672 O O . GLY A 1 215 ? 2.413 -15.967 23.761 1.00 92.31 215 GLY A O 1
ATOM 1673 N N . LYS A 1 216 ? 0.351 -16.445 23.018 1.00 95.50 216 LYS A N 1
ATOM 1674 C CA . LYS A 1 216 ? 0.595 -17.866 22.761 1.00 95.50 216 LYS A CA 1
ATOM 1675 C C . LYS A 1 216 ? 0.383 -18.178 21.281 1.00 95.50 216 LYS A C 1
ATOM 1677 O O . LYS A 1 216 ? -0.776 -18.205 20.857 1.00 95.50 216 LYS A O 1
ATOM 1682 N N . PRO A 1 217 ? 1.455 -18.421 20.508 1.00 95.75 217 PRO A N 1
ATOM 1683 C CA . PRO A 1 217 ? 1.332 -18.891 19.134 1.00 95.75 217 PRO A CA 1
ATOM 1684 C C . PRO A 1 217 ? 0.743 -20.301 19.076 1.00 95.75 217 PRO A C 1
ATOM 1686 O O . PRO A 1 217 ? 0.928 -21.106 19.992 1.00 95.75 217 PRO A O 1
ATOM 1689 N N . LYS A 1 218 ? 0.028 -20.581 17.984 1.00 96.12 218 LYS A N 1
ATOM 1690 C CA . LYS A 1 218 ? -0.368 -21.941 17.593 1.00 96.12 218 LYS A CA 1
ATOM 1691 C C . LYS A 1 218 ? 0.810 -22.672 16.939 1.00 96.12 218 LYS A C 1
ATOM 1693 O O . LYS A 1 218 ? 1.818 -22.049 16.600 1.00 96.12 218 LYS A O 1
ATOM 1698 N N . ASP A 1 219 ? 0.690 -23.983 16.738 1.00 95.56 219 ASP A N 1
ATOM 1699 C CA . ASP A 1 219 ? 1.663 -24.791 15.991 1.00 95.56 219 ASP A CA 1
ATOM 1700 C C . ASP A 1 219 ? 1.532 -24.552 14.473 1.00 95.56 219 ASP A C 1
ATOM 1702 O O . ASP A 1 219 ? 1.033 -25.377 13.700 1.00 95.56 219 ASP A O 1
ATOM 1706 N N . THR A 1 220 ? 1.967 -23.365 14.053 1.00 96.75 220 THR A N 1
ATOM 1707 C CA . THR A 1 220 ? 2.031 -22.912 12.658 1.00 96.75 220 THR A CA 1
ATOM 1708 C C . THR A 1 220 ? 3.495 -22.728 12.219 1.00 96.75 220 THR A C 1
ATOM 1710 O O . THR A 1 220 ? 4.384 -22.646 13.083 1.00 96.75 220 THR A O 1
ATOM 1713 N N . PRO A 1 221 ? 3.800 -22.715 10.905 1.00 94.75 221 PRO A N 1
ATOM 1714 C CA . PRO A 1 221 ? 5.165 -22.609 10.381 1.00 94.75 221 PRO A CA 1
ATOM 1715 C C . PRO A 1 221 ? 5.978 -21.449 10.964 1.00 94.75 221 PRO A C 1
ATOM 1717 O O . PRO A 1 221 ? 7.109 -21.659 11.399 1.00 94.75 221 PRO A O 1
ATOM 1720 N N . PHE A 1 222 ? 5.382 -20.259 11.052 1.00 95.19 222 PHE A N 1
ATOM 1721 C CA . PHE A 1 222 ? 6.025 -19.021 11.504 1.00 95.19 222 PHE A CA 1
ATOM 1722 C C . PHE A 1 222 ? 5.552 -18.565 12.894 1.00 95.19 222 PHE A C 1
ATOM 1724 O O . PHE A 1 222 ? 6.147 -17.664 13.496 1.00 95.19 222 PHE A O 1
ATOM 1731 N N . GLY A 1 223 ? 4.526 -19.226 13.440 1.00 95.50 223 GLY A N 1
ATOM 1732 C CA . GLY A 1 223 ? 4.029 -18.998 14.793 1.00 95.50 223 GLY A CA 1
ATOM 1733 C C . GLY A 1 223 ? 3.401 -17.620 14.956 1.00 95.50 223 GLY A C 1
ATOM 1734 O O . GLY A 1 223 ? 3.797 -16.894 15.866 1.00 95.50 223 GLY A O 1
ATOM 1735 N N . LEU A 1 224 ? 2.477 -17.225 14.072 1.00 96.81 224 LEU A N 1
ATOM 1736 C CA . LEU A 1 224 ? 1.806 -15.932 14.177 1.00 96.81 224 LEU A CA 1
ATOM 1737 C C . LEU A 1 224 ? 0.827 -15.874 15.361 1.00 96.81 224 LEU A C 1
ATOM 1739 O O . LEU A 1 224 ? 0.094 -16.832 15.632 1.00 96.81 224 LEU A O 1
ATOM 1743 N N . TYR A 1 225 ? 0.798 -14.747 16.082 1.00 95.50 225 TYR A N 1
ATOM 1744 C CA . TYR A 1 225 ? -0.050 -14.568 17.266 1.00 95.50 225 TYR A CA 1
ATOM 1745 C C . TYR A 1 225 ? -0.341 -13.107 17.642 1.00 95.50 225 TYR A C 1
ATOM 1747 O O . TYR A 1 225 ? 0.324 -12.180 17.186 1.00 95.50 225 TYR A O 1
ATOM 1755 N N . ARG A 1 226 ? -1.333 -12.909 18.520 1.00 93.56 226 ARG A N 1
ATOM 1756 C CA . ARG A 1 226 ? -1.611 -11.641 19.227 1.00 93.56 226 ARG A CA 1
ATOM 1757 C C . ARG A 1 226 ? -1.246 -11.745 20.706 1.00 93.56 226 ARG A C 1
ATOM 1759 O O . ARG A 1 226 ? -1.486 -12.785 21.325 1.00 93.56 226 ARG A O 1
ATOM 1766 N N . ASP A 1 227 ? -0.740 -10.662 21.294 1.00 87.06 227 ASP A N 1
ATOM 1767 C CA . ASP A 1 227 ? -0.464 -10.588 22.740 1.00 87.06 227 ASP A CA 1
ATOM 1768 C C . ASP A 1 227 ? -1.739 -10.691 23.589 1.00 87.06 227 ASP A C 1
ATOM 1770 O O . ASP A 1 227 ? -1.727 -11.311 24.651 1.00 87.06 227 ASP A O 1
ATOM 1774 N N . GLY A 1 228 ? -2.858 -10.164 23.092 1.00 87.62 228 GLY A N 1
ATOM 1775 C CA . GLY A 1 228 ? -4.171 -10.265 23.722 1.00 87.62 228 GLY A CA 1
ATOM 1776 C C . GLY A 1 228 ? -5.283 -10.491 22.700 1.00 87.62 228 GLY A C 1
ATOM 1777 O O . GLY A 1 228 ? -5.088 -11.192 21.704 1.00 87.62 228 GLY A O 1
ATOM 1778 N N . THR A 1 229 ? -6.465 -9.943 22.975 1.00 85.19 229 THR A N 1
ATOM 1779 C CA . THR A 1 229 ? -7.629 -9.981 22.069 1.00 85.19 229 THR A CA 1
ATOM 1780 C C . THR A 1 229 ? -7.728 -8.733 21.199 1.00 85.19 229 THR A C 1
ATOM 1782 O O . THR A 1 229 ? -8.691 -8.570 20.453 1.00 85.19 229 THR A O 1
ATOM 1785 N N . GLU A 1 230 ? -6.777 -7.814 21.329 1.00 86.50 230 GLU A N 1
ATOM 1786 C CA . GLU A 1 230 ? -6.795 -6.540 20.638 1.00 86.50 230 GLU A CA 1
ATOM 1787 C C . GLU A 1 230 ? -6.489 -6.717 19.155 1.00 86.50 230 GLU A C 1
ATOM 1789 O O . GLU A 1 230 ? -5.516 -7.371 18.770 1.00 86.50 230 GLU A O 1
ATOM 1794 N N . LEU A 1 231 ? -7.291 -6.074 18.306 1.00 90.81 231 LEU A N 1
ATOM 1795 C CA . LEU A 1 231 ? -7.038 -5.995 16.867 1.00 90.81 231 LEU A CA 1
ATOM 1796 C C . LEU A 1 231 ? -5.932 -4.966 16.574 1.00 90.81 231 LEU A C 1
ATOM 1798 O O . LEU A 1 231 ? -6.163 -3.873 16.049 1.00 90.81 231 LEU A O 1
ATOM 1802 N N . ARG A 1 232 ? -4.715 -5.310 17.005 1.00 84.50 232 ARG A N 1
ATOM 1803 C CA . ARG A 1 232 ? -3.494 -4.507 16.889 1.00 84.50 232 ARG A CA 1
ATOM 1804 C C . ARG A 1 232 ? -2.482 -5.212 15.984 1.00 84.50 232 ARG A C 1
ATOM 1806 O O . ARG A 1 232 ? -2.725 -5.340 14.789 1.00 84.50 232 ARG A O 1
ATOM 1813 N N . ALA A 1 233 ? -1.351 -5.621 16.549 1.00 86.94 233 ALA A N 1
ATOM 1814 C CA . ALA A 1 233 ? -0.229 -6.190 15.836 1.00 86.94 233 ALA A CA 1
ATOM 1815 C C . ALA A 1 233 ? -0.334 -7.712 15.825 1.00 86.94 233 ALA A C 1
ATOM 1817 O O . ALA A 1 233 ? -0.802 -8.321 16.793 1.00 86.94 233 ALA A O 1
ATOM 1818 N N . VAL A 1 234 ? 0.122 -8.310 14.728 1.00 94.00 234 VAL A N 1
ATOM 1819 C CA . VAL A 1 234 ? 0.333 -9.755 14.634 1.00 94.00 234 VAL A CA 1
ATOM 1820 C C . VAL A 1 234 ? 1.828 -9.998 14.701 1.00 94.00 234 VAL A C 1
ATOM 1822 O O . VAL A 1 234 ? 2.574 -9.548 13.836 1.00 94.00 234 VAL A O 1
ATOM 1825 N N . TYR A 1 235 ? 2.264 -10.683 15.746 1.00 90.94 235 TYR A N 1
ATOM 1826 C CA . TYR A 1 235 ? 3.663 -11.014 15.979 1.00 90.94 235 TYR A CA 1
ATOM 1827 C C . TYR A 1 235 ? 3.978 -12.399 15.421 1.00 90.94 235 TYR A C 1
ATOM 1829 O O . TYR A 1 235 ? 3.076 -13.215 15.267 1.00 90.94 235 TYR A O 1
ATOM 1837 N N . TYR A 1 236 ? 5.254 -12.675 15.158 1.00 91.81 236 TYR A N 1
ATOM 1838 C CA . TYR A 1 236 ? 5.778 -13.992 14.785 1.00 91.81 236 TYR A CA 1
ATOM 1839 C C . TYR A 1 236 ? 6.721 -14.507 15.871 1.00 91.81 236 TYR A C 1
ATOM 1841 O O . TYR A 1 236 ? 7.474 -13.733 16.462 1.00 91.81 236 TYR A O 1
ATOM 1849 N N . SER A 1 237 ? 6.719 -15.818 16.115 1.00 90.94 237 SER A N 1
ATOM 1850 C CA . SER A 1 237 ? 7.606 -16.441 17.107 1.00 90.94 237 SER A CA 1
ATOM 1851 C C . SER A 1 237 ? 8.783 -17.212 16.502 1.00 90.94 237 SER A C 1
ATOM 1853 O O . SER A 1 237 ? 9.618 -17.692 17.262 1.00 90.94 237 SER A O 1
ATOM 1855 N N . LYS A 1 238 ? 8.833 -17.378 15.172 1.00 87.12 238 LYS A N 1
ATOM 1856 C CA . LYS A 1 238 ? 9.861 -18.167 14.459 1.00 87.12 238 LYS A CA 1
ATOM 1857 C C . LYS A 1 238 ? 10.511 -17.381 13.297 1.00 87.12 238 LYS A C 1
ATOM 1859 O O . LYS A 1 238 ? 10.423 -17.804 12.139 1.00 87.12 238 LYS A O 1
ATOM 1864 N N . PRO A 1 239 ? 11.123 -16.205 13.548 1.00 79.81 239 PRO A N 1
ATOM 1865 C CA . PRO A 1 239 ? 11.725 -15.375 12.494 1.00 79.81 239 PRO A CA 1
ATOM 1866 C C . PRO A 1 239 ? 12.851 -16.073 11.718 1.00 79.81 239 PRO A C 1
ATOM 1868 O O . PRO A 1 239 ? 13.057 -15.805 10.537 1.00 79.81 239 PRO A O 1
ATOM 1871 N N . GLU A 1 240 ? 13.586 -16.978 12.359 1.00 74.50 240 GLU A N 1
ATOM 1872 C CA . GLU A 1 240 ? 14.626 -17.794 11.734 1.00 74.50 240 GLU A CA 1
ATOM 1873 C C . GLU A 1 240 ? 14.077 -18.715 10.640 1.00 74.50 240 GLU A C 1
ATOM 1875 O O . GLU A 1 240 ? 14.710 -18.852 9.592 1.00 74.50 240 GLU A O 1
ATOM 1880 N N . VAL A 1 241 ? 12.876 -19.268 10.839 1.00 84.38 241 VAL A N 1
ATOM 1881 C CA . VAL A 1 241 ? 12.191 -20.121 9.860 1.00 84.38 241 VAL A CA 1
ATOM 1882 C C . VAL A 1 241 ? 11.709 -19.289 8.672 1.00 84.38 241 VAL A C 1
ATOM 1884 O O . VAL A 1 241 ? 11.947 -19.667 7.527 1.00 84.38 241 VAL A O 1
ATOM 1887 N N . ALA A 1 242 ? 11.099 -18.125 8.926 1.00 85.75 242 ALA A N 1
ATOM 1888 C CA . ALA A 1 242 ? 10.664 -17.196 7.877 1.00 85.75 242 ALA A CA 1
ATOM 1889 C C . ALA A 1 242 ? 11.834 -16.734 6.994 1.00 85.75 242 ALA A C 1
ATOM 1891 O O . ALA A 1 242 ? 11.740 -16.720 5.765 1.00 85.75 242 ALA A O 1
ATOM 1892 N N . ARG A 1 243 ? 12.976 -16.423 7.617 1.00 80.81 243 ARG A N 1
ATOM 1893 C CA . ARG A 1 243 ? 14.192 -16.034 6.902 1.00 80.81 243 ARG A CA 1
ATOM 1894 C C . ARG A 1 243 ? 14.729 -17.173 6.034 1.00 80.81 243 ARG A C 1
ATOM 1896 O O . ARG A 1 243 ? 15.032 -16.953 4.864 1.00 80.81 243 ARG A O 1
ATOM 1903 N N . ALA A 1 244 ? 14.823 -18.382 6.590 1.00 74.12 244 ALA A N 1
ATOM 1904 C CA . ALA A 1 244 ? 15.286 -19.558 5.857 1.00 74.12 244 ALA A CA 1
ATOM 1905 C C . ALA A 1 244 ? 14.357 -19.914 4.683 1.00 74.12 244 ALA A C 1
ATOM 1907 O O . ALA A 1 244 ? 14.845 -20.255 3.608 1.00 74.12 244 ALA A O 1
ATOM 1908 N N . ALA A 1 245 ? 13.039 -19.765 4.858 1.00 84.81 245 ALA A N 1
ATOM 1909 C CA . ALA A 1 245 ? 12.051 -19.971 3.803 1.00 84.81 245 ALA A CA 1
ATOM 1910 C C . ALA A 1 245 ? 12.252 -18.994 2.632 1.00 84.81 245 ALA A C 1
ATOM 1912 O O . ALA A 1 245 ? 12.394 -19.441 1.498 1.00 84.81 245 ALA A O 1
ATOM 1913 N N . CYS A 1 246 ? 12.363 -17.687 2.892 1.00 83.44 246 CYS A N 1
ATOM 1914 C CA . CYS A 1 246 ? 12.642 -16.698 1.841 1.00 83.44 246 CYS A CA 1
ATOM 1915 C C . CYS A 1 246 ? 13.983 -16.962 1.138 1.00 83.44 246 CYS A C 1
ATOM 1917 O O . CYS A 1 246 ? 14.045 -16.965 -0.086 1.00 83.44 246 CYS A O 1
ATOM 1919 N N . PHE A 1 247 ? 15.042 -17.290 1.887 1.00 75.31 247 PHE A N 1
ATOM 1920 C CA . PHE A 1 247 ? 16.341 -17.627 1.293 1.00 75.31 247 PHE A CA 1
ATOM 1921 C C . PHE A 1 247 ? 16.320 -18.893 0.437 1.00 75.31 247 PHE A C 1
ATOM 1923 O O . PHE A 1 247 ? 17.060 -18.972 -0.540 1.00 75.31 247 PHE A O 1
ATOM 1930 N N . SER A 1 248 ? 15.473 -19.872 0.760 1.00 77.00 248 SER A N 1
ATOM 1931 C CA . SER A 1 248 ? 15.341 -21.086 -0.053 1.00 77.00 248 SER A CA 1
ATOM 1932 C C . SER A 1 248 ? 14.791 -20.824 -1.462 1.00 77.00 248 SER A C 1
ATOM 1934 O O . SER A 1 248 ? 14.963 -21.668 -2.338 1.00 77.00 248 SER A O 1
ATOM 1936 N N . LEU A 1 249 ? 14.188 -19.649 -1.694 1.00 78.19 249 LEU A N 1
ATOM 1937 C CA . LEU A 1 249 ? 13.684 -19.208 -2.999 1.00 78.19 249 LEU A CA 1
ATOM 1938 C C . LEU A 1 249 ? 14.735 -18.475 -3.845 1.00 78.19 249 LEU A C 1
ATOM 1940 O O . LEU A 1 249 ? 14.441 -18.095 -4.976 1.00 78.19 249 LEU A O 1
ATOM 1944 N N . GLY A 1 250 ? 15.952 -18.286 -3.321 1.00 73.31 250 GLY A N 1
ATOM 1945 C CA . GLY A 1 250 ? 17.027 -17.575 -4.007 1.00 73.31 250 GLY A CA 1
ATOM 1946 C C . GLY A 1 250 ? 16.599 -16.167 -4.415 1.00 73.31 250 GLY A C 1
ATOM 1947 O O . GLY A 1 250 ? 16.318 -15.321 -3.566 1.00 73.31 250 GLY A O 1
ATOM 1948 N N . ASP A 1 251 ? 16.542 -15.951 -5.723 1.00 71.44 251 ASP A N 1
ATOM 1949 C CA . ASP A 1 251 ? 16.298 -14.657 -6.361 1.00 71.44 251 ASP A CA 1
ATOM 1950 C C . ASP A 1 251 ? 14.814 -14.264 -6.346 1.00 71.44 251 ASP A C 1
ATOM 1952 O O . ASP A 1 251 ? 14.474 -13.099 -6.506 1.00 71.44 251 ASP A O 1
ATOM 1956 N N . GLN A 1 252 ? 13.927 -15.235 -6.115 1.00 82.50 252 GLN A N 1
ATOM 1957 C CA . GLN A 1 252 ? 12.474 -15.088 -6.186 1.00 82.50 252 GLN A CA 1
ATOM 1958 C C . GLN A 1 252 ? 11.858 -14.630 -4.846 1.00 82.50 252 GLN A C 1
ATOM 1960 O O . GLN A 1 252 ? 10.700 -14.921 -4.554 1.00 82.50 252 GLN A O 1
ATOM 1965 N N . CYS A 1 253 ? 12.632 -13.967 -3.979 1.00 87.06 253 CYS A N 1
ATOM 1966 C CA . CYS A 1 253 ? 12.139 -13.404 -2.719 1.00 87.06 253 CYS A CA 1
ATOM 1967 C C . CYS A 1 253 ? 12.921 -12.145 -2.315 1.00 87.06 253 CYS A C 1
ATOM 1969 O O . CYS A 1 253 ? 13.957 -12.223 -1.646 1.00 87.06 253 CYS A O 1
ATOM 1971 N N . ASP A 1 254 ? 12.393 -10.971 -2.678 1.00 87.75 254 ASP A N 1
ATOM 1972 C CA . ASP A 1 254 ? 12.910 -9.681 -2.208 1.00 87.75 254 ASP A CA 1
ATOM 1973 C C . ASP A 1 254 ? 12.197 -9.235 -0.919 1.00 87.75 254 ASP A C 1
ATOM 1975 O O . ASP A 1 254 ? 12.848 -8.824 0.045 1.00 87.75 254 ASP A O 1
ATOM 1979 N N . TYR A 1 255 ? 10.863 -9.356 -0.882 1.00 91.56 255 TYR A N 1
ATOM 1980 C CA . TYR A 1 255 ? 10.023 -8.882 0.223 1.00 91.56 255 TYR A CA 1
ATOM 1981 C C . TYR A 1 255 ? 9.058 -9.976 0.719 1.00 91.56 255 TYR A C 1
ATOM 1983 O O . TYR A 1 255 ? 7.994 -10.187 0.128 1.00 91.56 255 TYR A O 1
ATOM 1991 N N . PRO A 1 256 ? 9.406 -10.683 1.812 1.00 93.62 256 PRO A N 1
ATOM 1992 C CA . PRO A 1 256 ? 8.550 -11.709 2.403 1.00 93.62 256 PRO A CA 1
ATOM 1993 C C . PRO A 1 256 ? 7.370 -11.110 3.187 1.00 93.62 256 PRO A C 1
ATOM 1995 O O . PRO A 1 256 ? 7.553 -10.321 4.121 1.00 93.62 256 PRO A O 1
ATOM 1998 N N . ILE A 1 257 ? 6.159 -11.556 2.848 1.00 98.06 257 ILE A N 1
ATOM 1999 C CA . ILE A 1 257 ? 4.893 -11.183 3.485 1.00 98.06 257 ILE A CA 1
ATOM 2000 C C . ILE A 1 257 ? 4.347 -12.394 4.251 1.00 98.06 257 ILE A C 1
ATOM 2002 O O . ILE A 1 257 ? 3.877 -13.354 3.648 1.00 98.06 257 ILE A O 1
ATOM 2006 N N . LEU A 1 258 ? 4.377 -12.373 5.583 1.00 98.06 258 LEU A N 1
ATOM 2007 C CA . LEU A 1 258 ? 3.792 -13.428 6.415 1.00 98.06 258 LEU A CA 1
ATOM 2008 C C . LEU A 1 258 ? 2.287 -13.183 6.567 1.00 98.06 258 LEU A C 1
ATOM 2010 O O . LEU A 1 258 ? 1.869 -12.223 7.219 1.00 98.06 258 LEU A O 1
ATOM 2014 N N . MET A 1 259 ? 1.468 -14.052 5.977 1.00 98.44 259 MET A N 1
ATOM 2015 C CA . MET A 1 259 ? 0.013 -13.925 6.008 1.00 98.44 259 MET A CA 1
ATOM 2016 C C . MET A 1 259 ? -0.598 -14.911 7.003 1.00 98.44 259 MET A C 1
ATOM 2018 O O . MET A 1 259 ? -0.609 -16.117 6.766 1.00 98.44 259 MET A O 1
ATOM 2022 N N . GLY A 1 260 ? -1.159 -14.387 8.094 1.00 98.00 260 GLY A N 1
ATOM 2023 C CA . GLY A 1 260 ? -1.860 -15.186 9.099 1.00 98.00 260 GLY A CA 1
ATOM 2024 C C . GLY A 1 260 ? -3.322 -15.420 8.739 1.00 98.00 260 GLY A C 1
ATOM 2025 O O . GLY A 1 260 ? -4.021 -14.464 8.422 1.00 98.00 260 GLY A O 1
ATOM 2026 N N . ASN A 1 261 ? -3.802 -16.662 8.827 1.00 98.38 261 ASN A N 1
ATOM 2027 C CA . ASN A 1 261 ? -5.204 -17.036 8.598 1.00 98.38 261 ASN A CA 1
ATOM 2028 C C . ASN A 1 261 ? -6.148 -16.474 9.687 1.00 98.38 261 ASN A C 1
ATOM 2030 O O . ASN A 1 261 ? -6.621 -17.189 10.568 1.00 98.38 261 ASN A O 1
ATOM 2034 N N . ASP A 1 262 ? -6.409 -15.172 9.654 1.00 96.38 262 ASP A N 1
ATOM 2035 C CA . ASP A 1 262 ? -7.317 -14.467 10.560 1.00 96.38 262 ASP A CA 1
ATOM 2036 C C . ASP A 1 262 ? -8.148 -13.459 9.746 1.00 96.38 262 ASP A C 1
ATOM 2038 O O . ASP A 1 262 ? -7.577 -12.678 8.985 1.00 96.38 262 ASP A O 1
ATOM 2042 N N . PRO A 1 263 ? -9.488 -13.464 9.836 1.00 94.62 263 PRO A N 1
ATOM 2043 C CA . PRO A 1 263 ? -10.318 -12.551 9.055 1.00 94.62 263 PRO A CA 1
ATOM 2044 C C . PRO A 1 263 ? -10.338 -11.108 9.590 1.00 94.62 263 PRO A C 1
ATOM 2046 O O . PRO A 1 263 ? -10.998 -10.265 8.983 1.00 94.62 263 PRO A O 1
ATOM 2049 N N . LEU A 1 264 ? -9.690 -10.819 10.722 1.00 94.88 264 LEU A N 1
ATOM 2050 C CA . LEU A 1 264 ? -9.743 -9.527 11.408 1.00 94.88 264 LEU A CA 1
ATOM 2051 C C . LEU A 1 264 ? -8.430 -8.755 11.289 1.00 94.88 264 LEU A C 1
ATOM 2053 O O . LEU A 1 264 ? -7.365 -9.337 11.109 1.00 94.88 264 LEU A O 1
ATOM 2057 N N . TYR A 1 265 ? -8.518 -7.438 11.466 1.00 94.75 265 TYR A N 1
ATOM 2058 C CA . TYR A 1 265 ? -7.423 -6.480 11.418 1.00 94.75 265 TYR A CA 1
ATOM 2059 C C . TYR A 1 265 ? -6.205 -6.986 12.178 1.00 94.75 265 TYR A C 1
ATOM 2061 O O . TYR A 1 265 ? -6.270 -7.372 13.352 1.00 94.75 265 TYR A O 1
ATOM 2069 N N . GLY A 1 266 ? -5.075 -6.910 11.492 1.00 91.75 266 GLY A N 1
ATOM 2070 C CA . GLY A 1 266 ? -3.775 -7.192 12.048 1.00 91.75 266 GLY A CA 1
ATOM 2071 C C . GLY A 1 266 ? -2.703 -6.987 10.996 1.00 91.75 266 GLY A C 1
ATOM 2072 O O . GLY A 1 266 ? -2.849 -7.444 9.860 1.00 91.75 266 GLY A O 1
ATOM 2073 N N . GLY A 1 267 ? -1.630 -6.328 11.407 1.00 88.38 267 GLY A N 1
ATOM 2074 C CA . GLY A 1 267 ? -0.405 -6.218 10.638 1.00 88.38 267 GLY A CA 1
ATOM 2075 C C . GLY A 1 267 ? 0.761 -5.803 11.516 1.00 88.38 267 GLY A C 1
ATOM 2076 O O . GLY A 1 267 ? 0.569 -5.423 12.674 1.00 88.38 267 GLY A O 1
ATOM 2077 N N . LEU A 1 268 ? 1.965 -5.966 10.990 1.00 84.69 268 LEU A N 1
ATOM 2078 C CA . LEU A 1 268 ? 3.185 -5.498 11.626 1.00 84.69 268 LEU A CA 1
ATOM 2079 C C . LEU A 1 268 ? 4.250 -5.267 10.556 1.00 84.69 268 LEU A C 1
ATOM 2081 O O . LEU A 1 268 ? 4.638 -6.197 9.846 1.00 84.69 268 LEU A O 1
ATOM 2085 N N . GLY A 1 269 ? 4.747 -4.039 10.477 1.00 74.81 269 GLY A N 1
ATOM 2086 C CA . GLY A 1 269 ? 5.942 -3.693 9.722 1.00 74.81 269 GLY A CA 1
ATOM 2087 C C . GLY A 1 269 ? 7.204 -4.063 10.499 1.00 74.81 269 GLY A C 1
ATOM 2088 O O . GLY A 1 269 ? 7.259 -3.978 11.728 1.00 74.81 269 GLY A O 1
ATOM 2089 N N . GLY A 1 270 ? 8.260 -4.479 9.803 1.00 71.88 270 GLY A N 1
ATOM 2090 C CA . GLY A 1 270 ? 9.450 -4.991 10.475 1.00 71.88 270 GLY A CA 1
ATOM 2091 C C . GLY A 1 270 ? 10.493 -5.533 9.516 1.00 71.88 270 GLY A C 1
ATOM 2092 O O . GLY A 1 270 ? 10.724 -4.960 8.455 1.00 71.88 270 GLY A O 1
ATOM 2093 N N . GLU A 1 271 ? 11.168 -6.606 9.929 1.00 72.88 271 GLU A N 1
ATOM 2094 C CA . GLU A 1 271 ? 11.997 -7.409 9.023 1.00 72.88 271 GLU A CA 1
ATOM 2095 C C . GLU A 1 271 ? 11.142 -8.118 7.968 1.00 72.88 271 GLU A C 1
ATOM 2097 O O . GLU A 1 271 ? 11.546 -8.202 6.812 1.00 72.88 271 GLU A O 1
ATOM 2102 N N . PHE A 1 272 ? 9.970 -8.592 8.388 1.00 86.38 272 PHE A N 1
ATOM 2103 C CA . PHE A 1 272 ? 8.945 -9.186 7.544 1.00 86.38 272 PHE A CA 1
ATOM 2104 C C . PHE A 1 272 ? 7.721 -8.280 7.557 1.00 86.38 272 PHE A C 1
ATOM 2106 O O . PHE A 1 272 ? 7.412 -7.667 8.582 1.00 86.38 272 PHE A O 1
ATOM 2113 N N . THR A 1 273 ? 7.002 -8.237 6.443 1.00 93.75 273 THR A N 1
ATOM 2114 C CA . THR A 1 273 ? 5.671 -7.637 6.397 1.00 93.75 273 THR A CA 1
ATOM 2115 C C . THR A 1 273 ? 4.684 -8.664 6.942 1.00 93.75 273 THR A C 1
ATOM 2117 O O . THR A 1 273 ? 4.509 -9.715 6.336 1.00 93.75 273 THR A O 1
ATOM 2120 N N . VAL A 1 274 ? 4.042 -8.416 8.081 1.00 96.00 274 VAL A N 1
ATOM 2121 C CA . VAL A 1 274 ? 3.006 -9.320 8.610 1.00 96.00 274 VAL A CA 1
ATOM 2122 C C . VAL A 1 274 ? 1.639 -8.732 8.324 1.00 96.00 274 VAL A C 1
ATOM 2124 O O . VAL A 1 274 ? 1.422 -7.552 8.590 1.00 96.00 274 VAL A O 1
ATOM 2127 N N . ILE A 1 275 ? 0.713 -9.546 7.822 1.00 97.50 275 ILE A N 1
ATOM 2128 C CA . ILE A 1 275 ? -0.661 -9.126 7.530 1.00 97.50 275 ILE A CA 1
ATOM 2129 C C . ILE A 1 275 ? -1.676 -10.222 7.858 1.00 97.50 275 ILE A C 1
ATOM 2131 O O . ILE A 1 275 ? -1.347 -11.387 8.094 1.00 97.50 275 ILE A O 1
ATOM 2135 N N . THR A 1 276 ? -2.942 -9.829 7.821 1.00 97.75 276 THR A N 1
ATOM 2136 C CA . THR A 1 276 ? -4.113 -10.708 7.841 1.00 97.75 276 THR A CA 1
ATOM 2137 C C . THR A 1 276 ? -4.938 -10.485 6.573 1.00 97.75 276 THR A C 1
ATOM 2139 O O . THR A 1 276 ? -4.993 -9.357 6.072 1.00 97.75 276 THR A O 1
ATOM 2142 N N . PRO A 1 277 ? -5.628 -11.506 6.043 1.00 97.00 277 PRO A N 1
ATOM 2143 C CA . PRO A 1 277 ? -6.494 -11.376 4.879 1.00 97.00 277 PRO A CA 1
ATOM 2144 C C . PRO A 1 277 ? -7.849 -10.725 5.212 1.00 97.00 277 PRO A C 1
ATOM 2146 O O . PRO A 1 277 ? -8.855 -11.061 4.588 1.00 97.00 277 PRO A O 1
ATOM 2149 N N . SER A 1 278 ? -7.929 -9.796 6.174 1.00 95.19 278 SER A N 1
ATOM 2150 C CA . SER A 1 278 ? -9.189 -9.098 6.470 1.00 95.19 278 SER A CA 1
ATOM 2151 C C . SER A 1 278 ? -9.800 -8.518 5.188 1.00 95.19 278 SER A C 1
ATOM 2153 O O . SER A 1 278 ? -9.123 -7.861 4.393 1.00 95.19 278 SER A O 1
ATOM 2155 N N . LEU A 1 279 ? -11.095 -8.761 4.974 1.00 91.69 279 LEU A N 1
ATOM 2156 C CA . LEU A 1 279 ? -11.818 -8.192 3.832 1.00 91.69 279 LEU A CA 1
ATOM 2157 C C . LEU A 1 279 ? -11.953 -6.670 3.954 1.00 91.69 279 LEU A C 1
ATOM 2159 O O . LEU A 1 279 ? -11.965 -5.973 2.946 1.00 91.69 279 LEU A O 1
ATOM 2163 N N . ALA A 1 280 ? -12.048 -6.153 5.181 1.00 90.00 280 ALA A N 1
ATOM 2164 C CA . ALA A 1 280 ? -12.235 -4.728 5.427 1.00 90.00 280 ALA A CA 1
ATOM 2165 C C . ALA A 1 280 ? -10.913 -3.950 5.412 1.00 90.00 280 ALA A C 1
ATOM 2167 O O . ALA A 1 280 ? -10.888 -2.800 4.968 1.00 90.00 280 ALA A O 1
ATOM 2168 N N . ASN A 1 281 ? -9.836 -4.568 5.910 1.00 91.94 281 ASN A N 1
ATOM 2169 C CA . ASN A 1 281 ? -8.586 -3.879 6.229 1.00 91.94 281 ASN A CA 1
ATOM 2170 C C . ASN A 1 281 ? -7.330 -4.514 5.620 1.00 91.94 281 ASN A C 1
ATOM 2172 O O . ASN A 1 281 ? -6.312 -3.834 5.549 1.00 91.94 281 ASN A O 1
ATOM 2176 N N . GLY A 1 282 ? -7.365 -5.773 5.173 1.00 94.25 282 GLY A N 1
ATOM 2177 C CA . GLY A 1 282 ? -6.164 -6.515 4.769 1.00 94.25 282 GLY A CA 1
ATOM 2178 C C . GLY A 1 282 ? -5.350 -5.798 3.692 1.00 94.25 282 GLY A C 1
ATOM 2179 O O . GLY A 1 282 ? -4.156 -5.581 3.867 1.00 94.25 282 GLY A O 1
ATOM 2180 N N . ALA A 1 283 ? -6.003 -5.325 2.627 1.00 94.19 283 ALA A N 1
ATOM 2181 C CA . ALA A 1 283 ? -5.325 -4.589 1.560 1.00 94.19 283 ALA A CA 1
ATOM 2182 C C . ALA A 1 283 ? -4.802 -3.214 2.013 1.00 94.19 283 ALA A C 1
ATOM 2184 O O . ALA A 1 283 ? -3.780 -2.760 1.508 1.00 94.19 283 ALA A O 1
ATOM 2185 N N . LEU A 1 284 ? -5.494 -2.541 2.938 1.00 93.12 284 LEU A N 1
ATOM 2186 C CA . LEU A 1 284 ? -5.089 -1.237 3.477 1.00 93.12 284 LEU A CA 1
ATOM 2187 C C . LEU A 1 284 ? -3.831 -1.369 4.341 1.00 93.12 284 LEU A C 1
ATOM 2189 O O . LEU A 1 284 ? -2.848 -0.660 4.138 1.00 93.12 284 LEU A O 1
ATOM 2193 N N . VAL A 1 285 ? -3.851 -2.340 5.255 1.00 94.00 285 VAL A N 1
ATOM 2194 C CA . VAL A 1 285 ? -2.715 -2.678 6.114 1.00 94.00 285 VAL A CA 1
ATOM 2195 C C . VAL A 1 285 ? -1.540 -3.145 5.260 1.00 94.00 285 VAL A C 1
ATOM 2197 O O . VAL A 1 285 ? -0.440 -2.634 5.422 1.00 94.00 285 VAL A O 1
ATOM 2200 N N . LEU A 1 286 ? -1.764 -4.026 4.280 1.00 95.81 286 LEU A N 1
ATOM 2201 C CA . LEU A 1 286 ? -0.699 -4.506 3.399 1.00 95.81 286 LEU A CA 1
ATOM 2202 C C . LEU A 1 286 ? 0.041 -3.369 2.689 1.00 95.81 286 LEU A C 1
ATOM 2204 O O . LEU A 1 286 ? 1.268 -3.362 2.674 1.00 95.81 286 LEU A O 1
ATOM 2208 N N . ARG A 1 287 ? -0.680 -2.386 2.140 1.00 95.12 287 ARG A N 1
ATOM 2209 C CA . ARG A 1 287 ? -0.046 -1.236 1.478 1.00 95.12 287 ARG A CA 1
ATOM 2210 C C . ARG A 1 287 ? 0.791 -0.406 2.453 1.00 95.12 287 ARG A C 1
ATOM 2212 O O . ARG A 1 287 ? 1.889 0.012 2.098 1.00 95.12 287 ARG A O 1
ATOM 2219 N N . HIS A 1 288 ? 0.291 -0.198 3.671 1.00 94.00 288 HIS A N 1
ATOM 2220 C CA . HIS A 1 288 ? 0.987 0.563 4.708 1.00 94.00 288 HIS A CA 1
ATOM 2221 C C . HIS A 1 288 ? 2.284 -0.135 5.137 1.00 94.00 288 HIS A C 1
ATOM 2223 O O . HIS A 1 288 ? 3.361 0.462 5.100 1.00 94.00 288 HIS A O 1
ATOM 2229 N N . GLU A 1 289 ? 2.204 -1.429 5.452 1.00 92.06 289 GLU A N 1
ATOM 2230 C CA . GLU A 1 289 ? 3.362 -2.197 5.915 1.00 92.06 289 GLU A CA 1
ATOM 2231 C C . GLU A 1 289 ? 4.398 -2.422 4.801 1.00 92.06 289 GLU A C 1
ATOM 2233 O O . GLU A 1 289 ? 5.608 -2.399 5.055 1.00 92.06 289 GLU A O 1
ATOM 2238 N N . LEU A 1 290 ? 3.956 -2.573 3.546 1.00 93.56 290 LEU A N 1
ATOM 2239 C CA . LEU A 1 290 ? 4.859 -2.586 2.392 1.00 93.56 290 LEU A CA 1
ATOM 2240 C C . LEU A 1 290 ? 5.513 -1.223 2.152 1.00 93.56 290 LEU A C 1
ATOM 2242 O O . LEU A 1 290 ? 6.667 -1.190 1.736 1.00 93.56 290 LEU A O 1
ATOM 2246 N N . GLY A 1 291 ? 4.839 -0.112 2.464 1.00 91.88 291 GLY A N 1
ATOM 2247 C CA . GLY A 1 291 ? 5.447 1.219 2.452 1.00 91.88 291 GLY A CA 1
ATOM 2248 C C . GLY A 1 291 ? 6.709 1.263 3.310 1.00 91.88 291 GLY A C 1
ATOM 2249 O O . GLY A 1 291 ? 7.793 1.560 2.803 1.00 91.88 291 GLY A O 1
ATOM 2250 N N . HIS A 1 292 ? 6.598 0.859 4.578 1.00 84.69 292 HIS A N 1
ATOM 2251 C CA . HIS A 1 292 ? 7.746 0.753 5.484 1.00 84.69 292 HIS A CA 1
ATOM 2252 C C . HIS A 1 292 ? 8.806 -0.245 5.007 1.00 84.69 292 HIS A C 1
ATOM 2254 O O . HIS A 1 292 ? 10.000 -0.012 5.197 1.00 84.69 292 HIS A O 1
ATOM 2260 N N . SER A 1 293 ? 8.376 -1.353 4.401 1.00 87.12 293 SER A N 1
ATOM 2261 C CA . SER A 1 293 ? 9.280 -2.422 3.970 1.00 87.12 293 SER A CA 1
ATOM 2262 C C . SER A 1 293 ? 10.095 -2.025 2.733 1.00 87.12 293 SER A C 1
ATOM 2264 O O . SER A 1 293 ? 11.275 -2.358 2.654 1.00 87.12 293 SER A O 1
ATOM 2266 N N . ILE A 1 294 ? 9.498 -1.284 1.794 1.00 90.88 294 ILE A N 1
ATOM 2267 C CA . ILE A 1 294 ? 10.093 -0.971 0.488 1.00 90.88 294 ILE A CA 1
ATOM 2268 C C . ILE A 1 294 ? 10.785 0.402 0.480 1.00 90.88 294 ILE A C 1
ATOM 2270 O O . ILE A 1 294 ? 11.887 0.519 -0.049 1.00 90.88 294 ILE A O 1
ATOM 2274 N N . ILE A 1 295 ? 10.167 1.444 1.049 1.00 88.19 295 ILE A N 1
ATOM 2275 C CA . ILE A 1 295 ? 10.519 2.854 0.767 1.00 88.19 295 ILE A CA 1
ATOM 2276 C C . ILE A 1 295 ? 11.419 3.479 1.853 1.00 88.19 295 ILE A C 1
ATOM 2278 O O . ILE A 1 295 ? 11.851 4.622 1.723 1.00 88.19 295 ILE A O 1
ATOM 2282 N N . GLU A 1 296 ? 11.706 2.757 2.942 1.00 82.00 296 GLU A N 1
ATOM 2283 C CA . GLU A 1 296 ? 12.341 3.325 4.149 1.00 82.00 296 GLU A CA 1
ATOM 2284 C C . GLU A 1 296 ? 11.630 4.617 4.628 1.00 82.00 296 GLU A C 1
ATOM 2286 O O . GLU A 1 296 ? 12.261 5.591 5.043 1.00 82.00 296 GLU A O 1
ATOM 2291 N N . VAL A 1 297 ? 10.293 4.641 4.552 1.00 89.31 297 VAL A N 1
ATOM 2292 C CA . VAL A 1 297 ? 9.449 5.762 5.008 1.00 89.31 297 VAL A CA 1
ATOM 2293 C C . VAL A 1 297 ? 9.119 5.668 6.490 1.00 89.31 297 VAL A C 1
ATOM 2295 O O . VAL A 1 297 ? 8.963 4.574 7.044 1.00 89.31 297 VAL A O 1
ATOM 2298 N N . GLY A 1 298 ? 8.961 6.835 7.106 1.00 86.56 298 GLY A N 1
ATOM 2299 C CA . GLY A 1 298 ? 8.440 6.983 8.455 1.00 86.56 298 GLY A CA 1
ATOM 2300 C C . GLY A 1 298 ? 6.913 6.962 8.516 1.00 86.56 298 GLY A C 1
ATOM 2301 O O . GLY A 1 298 ? 6.211 7.019 7.503 1.00 86.56 298 GLY A O 1
ATOM 2302 N N . GLU A 1 299 ? 6.411 6.894 9.742 1.00 88.88 299 GLU A N 1
ATOM 2303 C CA . GLU A 1 299 ? 5.013 7.110 10.105 1.00 88.88 299 GLU A CA 1
ATOM 2304 C C . GLU A 1 299 ? 4.649 8.593 9.917 1.00 88.88 299 GLU A C 1
ATOM 2306 O O . GLU A 1 299 ? 5.460 9.483 10.178 1.00 88.88 299 GLU A O 1
ATOM 2311 N N . GLU A 1 300 ? 3.414 8.884 9.504 1.00 93.56 300 GLU A N 1
ATOM 2312 C CA . GLU A 1 300 ? 2.896 10.262 9.454 1.00 93.56 300 GLU A CA 1
ATOM 2313 C C . GLU A 1 300 ? 1.771 10.511 10.469 1.00 93.56 300 GLU A C 1
ATOM 2315 O O . GLU A 1 300 ? 1.365 11.656 10.688 1.00 93.56 300 GLU A O 1
ATOM 2320 N N . TYR A 1 301 ? 1.252 9.460 11.106 1.00 90.06 301 TYR A N 1
ATOM 2321 C CA . TYR A 1 301 ? 0.311 9.596 12.213 1.00 90.06 301 TYR A CA 1
ATOM 2322 C C . TYR A 1 301 ? 1.011 10.050 13.503 1.00 90.06 301 TYR A C 1
ATOM 2324 O O . TYR A 1 301 ? 2.220 9.888 13.694 1.00 90.06 301 TYR A O 1
ATOM 2332 N N . ASP A 1 302 ? 0.235 10.666 14.387 1.00 88.88 302 ASP A N 1
ATOM 2333 C CA . ASP A 1 302 ? 0.722 11.134 15.681 1.00 88.88 302 ASP A CA 1
ATOM 2334 C C . ASP A 1 302 ? 0.877 9.962 16.663 1.00 88.88 302 ASP A C 1
ATOM 2336 O O . ASP A 1 302 ? 0.197 8.949 16.543 1.00 88.88 302 ASP A O 1
ATOM 2340 N N . GLY A 1 303 ? 1.739 10.088 17.672 1.00 81.00 303 GLY A N 1
ATOM 2341 C CA . GLY A 1 303 ? 2.013 9.070 18.700 1.00 81.00 303 GLY A CA 1
ATOM 2342 C C . GLY A 1 303 ? 2.905 7.921 18.267 1.00 81.00 303 GLY A C 1
ATOM 2343 O O . GLY A 1 303 ? 3.107 6.977 19.029 1.00 81.00 303 GLY A O 1
ATOM 2344 N N . GLY A 1 304 ? 3.441 8.008 17.056 1.00 80.00 304 GLY A N 1
ATOM 2345 C CA . GLY A 1 304 ? 4.463 7.116 16.550 1.00 80.00 304 GLY A CA 1
ATOM 2346 C C . GLY A 1 304 ? 5.840 7.383 17.158 1.00 80.00 304 GLY A C 1
ATOM 2347 O O . GLY A 1 304 ? 6.044 8.264 18.005 1.00 80.00 304 GLY A O 1
ATOM 2348 N N . PHE A 1 305 ? 6.809 6.610 16.682 1.00 76.25 305 PHE A N 1
ATOM 2349 C CA . PHE A 1 305 ? 8.220 6.701 17.076 1.00 76.25 305 PHE A CA 1
ATOM 2350 C C . PHE A 1 305 ? 9.167 6.753 15.871 1.00 76.25 305 PHE A C 1
ATOM 2352 O O . PHE A 1 305 ? 10.356 7.034 16.039 1.00 76.25 305 PHE A O 1
ATOM 2359 N N . ALA A 1 306 ? 8.666 6.494 14.660 1.00 79.69 306 ALA A N 1
ATOM 2360 C CA . ALA A 1 306 ? 9.467 6.362 13.452 1.00 79.69 306 ALA A CA 1
ATOM 2361 C C . ALA A 1 306 ? 9.225 7.530 12.483 1.00 79.69 306 ALA A C 1
ATOM 2363 O O . ALA A 1 306 ? 8.516 7.385 11.497 1.00 79.69 306 ALA A O 1
ATOM 2364 N N . TYR A 1 307 ? 9.852 8.684 12.729 1.00 85.62 307 TYR A N 1
ATOM 2365 C CA . TYR A 1 307 ? 9.748 9.866 11.860 1.00 85.62 307 TYR A CA 1
ATOM 2366 C C . TYR A 1 307 ? 11.035 10.070 11.055 1.00 85.62 307 TYR A C 1
ATOM 2368 O O . TYR A 1 307 ? 11.924 10.804 11.468 1.00 85.62 307 TYR A O 1
ATOM 2376 N N . PHE A 1 308 ? 11.177 9.397 9.916 1.00 87.62 308 PHE A N 1
ATOM 2377 C CA . PHE A 1 308 ? 12.351 9.504 9.040 1.00 87.62 308 PHE A CA 1
ATOM 2378 C C . PHE A 1 308 ? 11.972 9.266 7.572 1.00 87.62 308 PHE A C 1
ATOM 2380 O O . PHE A 1 308 ? 10.812 9.026 7.254 1.00 87.62 308 PHE A O 1
ATOM 2387 N N . GLY A 1 309 ? 12.952 9.328 6.671 1.00 90.00 309 GLY A N 1
ATOM 2388 C CA . GLY A 1 309 ? 12.746 9.013 5.259 1.00 90.00 309 GLY A CA 1
ATOM 2389 C C . GLY A 1 309 ? 12.217 10.194 4.437 1.00 90.00 309 GLY A C 1
ATOM 2390 O O . GLY A 1 309 ? 12.273 11.345 4.880 1.00 90.00 309 GLY A O 1
ATOM 2391 N N . PRO A 1 310 ? 11.733 9.940 3.208 1.00 92.88 310 PRO A N 1
ATOM 2392 C CA . PRO A 1 310 ? 11.361 10.997 2.264 1.00 92.88 310 PRO A CA 1
ATOM 2393 C C . PRO A 1 310 ? 10.102 11.780 2.669 1.00 92.88 310 PRO A C 1
ATOM 2395 O O . PRO A 1 310 ? 9.824 12.822 2.079 1.00 92.88 310 PRO A O 1
ATOM 2398 N N . ASN A 1 311 ? 9.353 11.307 3.668 1.00 95.75 311 ASN A N 1
ATOM 2399 C CA . ASN A 1 311 ? 8.108 11.902 4.152 1.00 95.75 311 ASN A CA 1
ATOM 2400 C C . ASN A 1 311 ? 8.202 12.497 5.569 1.00 95.75 311 ASN A C 1
ATOM 2402 O O . ASN A 1 311 ? 7.173 12.865 6.131 1.00 95.75 311 ASN A O 1
ATOM 2406 N N . ALA A 1 312 ? 9.404 12.628 6.141 1.00 95.31 312 ALA A N 1
ATOM 2407 C CA . ALA A 1 312 ? 9.591 13.235 7.458 1.00 95.31 312 ALA A CA 1
ATOM 2408 C C . ALA A 1 312 ? 10.687 14.310 7.466 1.00 95.31 312 ALA A C 1
ATOM 2410 O O . ALA A 1 312 ? 11.776 14.120 6.926 1.00 95.31 312 ALA A O 1
ATOM 2411 N N . ALA A 1 313 ? 10.410 15.446 8.106 1.00 95.31 313 ALA A N 1
ATOM 2412 C CA . ALA A 1 313 ? 11.383 16.515 8.336 1.00 95.31 313 ALA A CA 1
ATOM 2413 C C . ALA A 1 313 ? 11.410 16.918 9.816 1.00 95.31 313 ALA A C 1
ATOM 2415 O O . ALA A 1 313 ? 10.401 16.841 10.510 1.00 95.31 313 ALA A O 1
ATOM 2416 N N . HIS A 1 314 ? 12.567 17.385 10.288 1.00 93.88 314 HIS A N 1
ATOM 2417 C CA . HIS A 1 314 ? 12.771 17.833 11.678 1.00 93.88 314 HIS A CA 1
ATOM 2418 C C . HIS A 1 314 ? 13.106 19.326 11.784 1.00 93.88 314 HIS A C 1
ATOM 2420 O O . HIS A 1 314 ? 13.264 19.862 12.878 1.00 93.88 314 HIS A O 1
ATOM 2426 N N . ASN A 1 315 ? 13.253 20.002 10.644 1.00 90.19 315 ASN A N 1
ATOM 2427 C CA . ASN A 1 315 ? 13.568 21.419 10.560 1.00 90.19 315 ASN A CA 1
ATOM 2428 C C . ASN A 1 315 ? 12.696 22.063 9.479 1.00 90.19 315 ASN A C 1
ATOM 2430 O O . ASN A 1 315 ? 12.337 21.437 8.486 1.00 90.19 315 ASN A O 1
ATOM 2434 N N . GLU A 1 316 ? 12.393 23.339 9.672 1.00 90.25 316 GLU A N 1
ATOM 2435 C CA . GLU A 1 316 ? 11.611 24.166 8.752 1.00 90.25 316 GLU A CA 1
ATOM 2436 C C . GLU A 1 316 ? 12.464 24.728 7.605 1.00 90.25 316 GLU A C 1
ATOM 2438 O O . GLU A 1 316 ? 11.942 25.347 6.678 1.00 90.25 316 GLU A O 1
ATOM 2443 N N . THR A 1 317 ? 13.789 24.583 7.690 1.00 88.56 317 THR A N 1
ATOM 2444 C CA . THR A 1 317 ? 14.726 25.099 6.686 1.00 88.56 317 THR A CA 1
ATOM 2445 C C . THR A 1 317 ? 14.546 24.333 5.383 1.00 88.56 317 THR A C 1
ATOM 2447 O O . THR A 1 317 ? 14.664 23.114 5.370 1.00 88.56 317 THR A O 1
ATOM 2450 N N . LEU A 1 318 ? 14.314 25.036 4.272 1.00 85.75 318 LEU A N 1
ATOM 2451 C CA . LEU A 1 318 ? 13.930 24.406 3.003 1.00 85.75 318 LEU A CA 1
ATOM 2452 C C . LEU A 1 318 ? 14.951 23.370 2.491 1.00 85.75 318 LEU A C 1
ATOM 2454 O O . LEU A 1 318 ? 14.564 22.383 1.878 1.00 85.75 318 LEU A O 1
ATOM 2458 N N . ALA A 1 319 ? 16.243 23.570 2.769 1.00 85.25 319 ALA A N 1
ATOM 2459 C CA . ALA A 1 319 ? 17.307 22.630 2.405 1.00 85.25 319 ALA A CA 1
ATOM 2460 C C . ALA A 1 319 ? 17.248 21.294 3.174 1.00 85.25 319 ALA A C 1
ATOM 2462 O O . ALA A 1 319 ? 17.780 20.298 2.689 1.00 85.25 319 ALA A O 1
ATOM 2463 N N . ASP A 1 320 ? 16.596 21.279 4.339 1.00 88.25 320 ASP A N 1
ATOM 2464 C CA . ASP A 1 320 ? 16.449 20.108 5.208 1.00 88.25 320 ASP A CA 1
ATOM 2465 C C . ASP A 1 320 ? 15.110 19.379 4.985 1.00 88.25 320 ASP A C 1
ATOM 2467 O O . ASP A 1 320 ? 14.859 18.361 5.627 1.00 88.25 320 ASP A O 1
ATOM 2471 N N . VAL A 1 321 ? 14.238 19.889 4.102 1.00 92.94 321 VAL A N 1
ATOM 2472 C CA . VAL A 1 321 ? 12.931 19.291 3.786 1.00 92.94 321 VAL A CA 1
ATOM 2473 C C . VAL A 1 321 ? 13.087 18.320 2.608 1.00 92.94 321 VAL A C 1
ATOM 2475 O O . VAL A 1 321 ? 13.310 18.774 1.481 1.00 92.94 321 VAL A O 1
ATOM 2478 N N . PRO A 1 322 ? 12.933 16.993 2.803 1.00 93.44 322 PRO A N 1
ATOM 2479 C CA . PRO A 1 322 ? 13.166 16.010 1.739 1.00 93.44 322 PRO A CA 1
ATOM 2480 C C . PRO A 1 322 ? 12.257 16.176 0.515 1.00 93.44 322 PRO A C 1
ATOM 2482 O O . PRO A 1 322 ? 12.676 15.887 -0.604 1.00 93.44 322 PRO A O 1
ATOM 2485 N N . TRP A 1 323 ? 11.038 16.684 0.717 1.00 94.88 323 TRP A N 1
ATOM 2486 C CA . TRP A 1 323 ? 10.038 16.914 -0.329 1.00 94.88 323 TRP A CA 1
ATOM 2487 C C . TRP A 1 323 ? 9.948 18.375 -0.788 1.00 94.88 323 TRP A C 1
ATOM 2489 O O . TRP A 1 323 ? 8.911 18.800 -1.298 1.00 94.88 323 TRP A O 1
ATOM 2499 N N . ALA A 1 324 ? 11.004 19.177 -0.614 1.00 93.25 324 ALA A N 1
ATOM 2500 C CA . ALA A 1 324 ? 10.988 20.602 -0.961 1.00 93.25 324 ALA A CA 1
ATOM 2501 C C . ALA A 1 324 ? 10.512 20.880 -2.405 1.00 93.25 324 ALA A C 1
ATOM 2503 O O . ALA A 1 324 ? 9.820 21.866 -2.656 1.00 93.25 324 ALA A O 1
ATOM 2504 N N . HIS A 1 325 ? 10.824 19.993 -3.353 1.00 93.00 325 HIS A N 1
ATOM 2505 C CA . HIS A 1 325 ? 10.404 20.081 -4.759 1.00 93.00 325 HIS A CA 1
ATOM 2506 C C . HIS A 1 325 ? 8.933 19.720 -5.016 1.00 93.00 325 HIS A C 1
ATOM 2508 O O . HIS A 1 325 ? 8.459 19.894 -6.140 1.00 93.00 325 HIS A O 1
ATOM 2514 N N . TRP A 1 326 ? 8.203 19.242 -4.008 1.00 94.56 326 TRP A N 1
ATOM 2515 C CA . TRP A 1 326 ? 6.767 18.952 -4.071 1.00 94.56 326 TRP A CA 1
ATOM 2516 C C . TRP A 1 326 ? 5.883 20.058 -3.484 1.00 94.56 326 TRP A C 1
ATOM 2518 O O . TRP A 1 326 ? 4.680 20.028 -3.721 1.00 94.56 326 TRP A O 1
ATOM 2528 N N . LEU A 1 327 ? 6.447 21.049 -2.781 1.00 92.75 327 LEU A N 1
ATOM 2529 C CA . LEU A 1 327 ? 5.684 22.135 -2.147 1.00 92.75 327 LEU A CA 1
ATOM 2530 C C . LEU A 1 327 ? 4.784 22.882 -3.155 1.00 92.75 327 LEU A C 1
ATOM 2532 O O . LEU A 1 327 ? 5.231 23.248 -4.242 1.00 92.75 327 LEU A O 1
ATOM 2536 N N . THR A 1 328 ? 3.524 23.144 -2.785 1.00 88.62 328 THR A N 1
ATOM 2537 C CA . THR A 1 328 ? 2.481 23.640 -3.714 1.00 88.62 328 THR A CA 1
ATOM 2538 C C . THR A 1 328 ? 2.680 25.090 -4.177 1.00 88.62 328 THR A C 1
ATOM 2540 O O . THR A 1 328 ? 2.275 25.430 -5.283 1.00 88.62 328 THR A O 1
ATOM 2543 N N . ASN A 1 329 ? 3.331 25.950 -3.388 1.00 71.69 329 ASN A N 1
ATOM 2544 C CA . ASN A 1 329 ? 3.633 27.337 -3.773 1.00 71.69 329 ASN A CA 1
ATOM 2545 C C . ASN A 1 329 ? 5.075 27.721 -3.398 1.00 71.69 329 ASN A C 1
ATOM 2547 O O . ASN A 1 329 ? 5.286 28.458 -2.433 1.00 71.69 329 ASN A O 1
ATOM 2551 N N . PRO A 1 330 ? 6.094 27.280 -4.154 1.00 52.03 330 PRO A N 1
ATOM 2552 C CA . PRO A 1 330 ? 7.481 27.630 -3.849 1.00 52.03 330 PRO A CA 1
ATOM 2553 C C . PRO A 1 330 ? 7.718 29.151 -3.904 1.00 52.03 330 PRO A C 1
ATOM 2555 O O . PRO A 1 330 ? 8.507 29.675 -3.125 1.00 52.03 330 PRO A O 1
ATOM 2558 N N . SER A 1 331 ? 6.964 29.885 -4.731 1.00 42.81 331 SER A N 1
ATOM 2559 C CA . SER A 1 331 ? 7.079 31.338 -4.918 1.00 42.81 331 SER A CA 1
ATOM 2560 C C . SER A 1 331 ? 6.384 32.204 -3.856 1.00 42.81 331 SER A C 1
ATOM 2562 O O . SER A 1 331 ? 6.753 33.365 -3.703 1.00 42.81 331 SER A O 1
ATOM 2564 N N . SER A 1 332 ? 5.471 31.671 -3.029 1.00 42.31 332 SER A N 1
ATOM 2565 C CA . SER A 1 332 ? 5.088 32.340 -1.764 1.00 42.31 332 SER A CA 1
ATOM 2566 C C . SER A 1 332 ? 6.123 32.128 -0.652 1.00 42.31 332 SER A C 1
ATOM 2568 O O . SER A 1 332 ? 6.050 32.774 0.393 1.00 42.31 332 SER A O 1
ATOM 2570 N N . HIS A 1 333 ? 7.097 31.245 -0.893 1.00 46.12 333 HIS A N 1
ATOM 2571 C CA . HIS A 1 333 ? 8.280 31.011 -0.063 1.00 46.12 333 HIS A CA 1
ATOM 2572 C C . HIS A 1 333 ? 9.557 31.616 -0.677 1.00 46.12 333 HIS A C 1
ATOM 2574 O O . HIS A 1 333 ? 10.622 31.565 -0.061 1.00 46.12 333 HIS A O 1
ATOM 2580 N N . GLU A 1 334 ? 9.459 32.263 -1.848 1.00 37.59 334 GLU A N 1
ATOM 2581 C CA . GLU A 1 334 ? 10.542 33.015 -2.486 1.00 37.59 334 GLU A CA 1
ATOM 2582 C C . GLU A 1 334 ? 10.770 34.364 -1.790 1.00 37.59 334 GLU A C 1
ATOM 2584 O O . GLU A 1 334 ? 10.486 35.448 -2.292 1.00 37.59 334 GLU A O 1
ATOM 2589 N N . LEU A 1 335 ? 11.408 34.288 -0.631 1.00 39.59 335 LEU A N 1
ATOM 2590 C CA . LEU A 1 335 ? 12.465 35.224 -0.275 1.00 39.59 335 LEU A CA 1
ATOM 2591 C C . LEU A 1 335 ? 13.792 34.458 -0.234 1.00 39.59 335 LEU A C 1
ATOM 2593 O O . LEU A 1 335 ? 14.459 34.496 0.785 1.00 39.59 335 LEU A O 1
ATOM 2597 N N . SER A 1 336 ? 14.154 33.747 -1.318 1.00 38.50 336 SER A N 1
ATOM 2598 C CA . SER A 1 336 ? 15.555 33.526 -1.746 1.00 38.50 336 SER A CA 1
ATOM 2599 C C . SER A 1 336 ? 15.724 32.351 -2.725 1.00 38.50 336 SER A C 1
ATOM 2601 O O . SER A 1 336 ? 16.277 31.327 -2.347 1.00 38.50 336 SER A O 1
ATOM 2603 N N . HIS A 1 337 ? 15.368 32.485 -4.003 1.00 35.09 337 HIS A N 1
ATOM 2604 C CA . HIS A 1 337 ? 16.005 31.653 -5.035 1.00 35.09 337 HIS A CA 1
ATOM 2605 C C . HIS A 1 337 ? 16.206 32.434 -6.334 1.00 35.09 337 HIS A C 1
ATOM 2607 O O . HIS A 1 337 ? 15.448 32.327 -7.286 1.00 35.09 337 HIS A O 1
ATOM 2613 N N . ALA A 1 338 ? 17.298 33.196 -6.381 1.00 30.77 338 ALA A N 1
ATOM 2614 C CA . ALA A 1 338 ? 18.015 33.449 -7.624 1.00 30.77 338 ALA A CA 1
ATOM 2615 C C . ALA A 1 338 ? 19.490 33.725 -7.301 1.00 30.77 338 ALA A C 1
ATOM 2617 O O . ALA A 1 338 ? 19.820 34.818 -6.847 1.00 30.77 338 ALA A O 1
ATOM 2618 N N . LEU A 1 339 ? 20.341 32.711 -7.520 1.00 31.34 339 LEU A N 1
ATOM 2619 C CA . LEU A 1 339 ? 21.725 32.755 -8.041 1.00 31.34 339 LEU A CA 1
ATOM 2620 C C . LEU A 1 339 ? 22.659 31.712 -7.378 1.00 31.34 339 LEU A C 1
ATOM 2622 O O . LEU A 1 339 ? 22.594 31.496 -6.166 1.00 31.34 339 LEU A O 1
ATOM 2626 N N . PRO A 1 340 ? 23.592 31.114 -8.149 1.00 37.94 340 PRO A N 1
ATOM 2627 C CA . PRO A 1 340 ? 24.650 30.241 -7.647 1.00 37.94 340 PRO A CA 1
ATOM 2628 C C . PRO A 1 340 ? 25.783 31.076 -7.020 1.00 37.94 340 PRO A C 1
ATOM 2630 O O . PRO A 1 340 ? 26.830 31.270 -7.628 1.00 37.94 340 PRO A O 1
ATOM 2633 N N . ASN A 1 341 ? 25.524 31.657 -5.844 1.00 41.03 341 ASN A N 1
ATOM 2634 C CA . ASN A 1 341 ? 26.497 32.087 -4.821 1.00 41.03 341 ASN A CA 1
ATOM 2635 C C . ASN A 1 341 ? 25.767 32.941 -3.767 1.00 41.03 341 ASN A C 1
ATOM 2637 O O . ASN A 1 341 ? 25.527 34.124 -4.022 1.00 41.03 341 ASN A O 1
ATOM 2641 N N . PRO A 1 342 ? 25.430 32.422 -2.573 1.00 43.03 342 PRO A N 1
ATOM 2642 C CA . PRO A 1 342 ? 24.821 33.244 -1.547 1.00 43.03 342 PRO A CA 1
ATOM 2643 C C . PRO A 1 342 ? 25.913 33.809 -0.634 1.00 43.03 342 PRO A C 1
ATOM 2645 O O . PRO A 1 342 ? 26.221 33.268 0.425 1.00 43.03 342 PRO A O 1
ATOM 2648 N N . SER A 1 343 ? 26.471 34.959 -1.005 1.00 39.19 343 SER A N 1
ATOM 2649 C CA . SER A 1 343 ? 26.835 35.930 0.026 1.00 39.19 343 SER A CA 1
ATOM 2650 C C . SER A 1 343 ? 25.519 36.495 0.565 1.00 39.19 343 SER A C 1
ATOM 2652 O O . SER A 1 343 ? 24.954 37.414 -0.028 1.00 39.19 343 SER A O 1
ATOM 2654 N N . TYR A 1 344 ? 24.981 35.875 1.621 1.00 46.34 344 TYR A N 1
ATOM 2655 C CA . TYR A 1 344 ? 23.751 36.322 2.275 1.00 46.34 344 TYR A CA 1
ATOM 2656 C C . TYR A 1 344 ? 23.864 37.813 2.646 1.00 46.34 344 TYR A C 1
ATOM 2658 O O . TYR A 1 344 ? 24.888 38.219 3.210 1.00 46.34 344 TYR A O 1
ATOM 2666 N N . PRO A 1 345 ? 22.835 38.642 2.380 1.00 46.41 345 PRO A N 1
ATOM 2667 C CA . PRO A 1 345 ? 22.733 39.955 3.000 1.00 46.41 345 PRO A CA 1
ATOM 2668 C C . PRO A 1 345 ? 22.783 39.756 4.515 1.00 46.41 345 PRO A C 1
ATOM 2670 O O . PRO A 1 345 ? 22.095 38.889 5.052 1.00 46.41 345 PRO A O 1
ATOM 2673 N N . SER A 1 346 ? 23.614 40.527 5.211 1.00 42.34 346 SER A N 1
ATOM 2674 C CA . SER A 1 346 ? 23.781 40.428 6.660 1.00 42.34 346 SER A CA 1
ATOM 2675 C C . SER A 1 346 ? 22.458 40.738 7.381 1.00 42.34 346 SER A C 1
ATOM 2677 O O . SER A 1 346 ? 22.186 41.900 7.683 1.00 42.34 346 SER A O 1
ATOM 2679 N N . GLY A 1 347 ? 21.616 39.727 7.626 1.00 48.81 347 GLY A N 1
ATOM 2680 C CA . GLY A 1 347 ? 20.402 39.868 8.437 1.00 48.81 347 GLY A CA 1
ATOM 2681 C C . GLY A 1 347 ? 19.246 38.891 8.188 1.00 48.81 347 GLY A C 1
ATOM 2682 O O . GLY A 1 347 ? 18.446 38.715 9.100 1.00 48.81 347 GLY A O 1
ATOM 2683 N N . SER A 1 348 ? 19.127 38.240 7.024 1.00 55.53 348 SER A N 1
ATOM 2684 C CA . SER A 1 348 ? 18.050 37.263 6.764 1.00 55.53 348 SER A CA 1
ATOM 2685 C C . SER A 1 348 ? 18.602 35.839 6.824 1.00 55.53 348 SER A C 1
ATOM 2687 O O . SER A 1 348 ? 19.517 35.510 6.071 1.00 55.53 348 SER A O 1
ATOM 2689 N N . GLY A 1 349 ? 18.078 35.016 7.735 1.00 62.06 349 GLY A N 1
ATOM 2690 C CA . GLY A 1 349 ? 18.420 33.593 7.833 1.00 62.06 349 GLY A CA 1
ATOM 2691 C C . GLY A 1 349 ? 18.042 32.788 6.576 1.00 62.06 349 GLY A C 1
ATOM 2692 O O . GLY A 1 349 ? 17.504 33.357 5.624 1.00 62.06 349 GLY A O 1
ATOM 2693 N N . PRO A 1 350 ? 18.325 31.474 6.552 1.00 71.38 350 PRO A N 1
ATOM 2694 C CA . PRO A 1 350 ? 17.969 30.612 5.424 1.00 71.38 350 PRO A CA 1
ATOM 2695 C C . PRO A 1 350 ? 16.442 30.577 5.192 1.00 71.38 350 PRO A C 1
ATOM 2697 O O . PRO A 1 350 ? 15.682 30.752 6.153 1.00 71.38 350 PRO A O 1
ATOM 2700 N N . PRO A 1 351 ? 15.978 30.353 3.944 1.00 77.00 351 PRO A N 1
ATOM 2701 C CA . PRO A 1 351 ? 14.553 30.282 3.628 1.00 77.00 351 PRO A CA 1
ATOM 2702 C C . PRO A 1 351 ? 13.885 29.123 4.372 1.00 77.00 351 PRO A C 1
ATOM 2704 O O . PRO A 1 351 ? 14.435 28.021 4.468 1.00 77.00 351 PRO A O 1
ATOM 2707 N N . LYS A 1 352 ? 12.678 29.379 4.880 1.00 82.06 352 LYS A N 1
ATOM 2708 C CA . LYS A 1 352 ? 11.866 28.412 5.622 1.00 82.06 352 LYS A CA 1
ATOM 2709 C C . LYS A 1 352 ? 10.582 28.078 4.874 1.00 82.06 352 LYS A C 1
ATOM 2711 O O . LYS A 1 352 ? 9.975 28.962 4.267 1.00 82.06 352 LYS A O 1
ATOM 2716 N N . ALA A 1 353 ? 10.159 26.823 4.958 1.00 86.19 353 ALA A N 1
ATOM 2717 C CA . ALA A 1 353 ? 8.851 26.395 4.483 1.00 86.19 353 ALA A CA 1
ATOM 2718 C C . ALA A 1 353 ? 7.748 26.804 5.481 1.00 86.19 353 ALA A C 1
ATOM 2720 O O . ALA A 1 353 ? 8.008 26.968 6.676 1.00 86.19 353 ALA A O 1
ATOM 2721 N N . ARG A 1 354 ? 6.514 27.004 4.999 1.00 88.19 354 ARG A N 1
ATOM 2722 C CA . ARG A 1 354 ? 5.365 27.291 5.875 1.00 88.19 354 ARG A CA 1
ATOM 2723 C C . ARG A 1 354 ? 4.992 26.050 6.668 1.00 88.19 354 ARG A C 1
ATOM 2725 O O . ARG A 1 354 ? 4.866 24.970 6.106 1.00 88.19 354 ARG A O 1
ATOM 2732 N N . VAL A 1 355 ? 4.764 26.256 7.958 1.00 94.44 355 VAL A N 1
ATOM 2733 C CA . VAL A 1 355 ? 4.190 25.258 8.854 1.00 94.44 355 VAL A CA 1
ATOM 2734 C C . VAL A 1 355 ? 2.688 25.497 8.942 1.00 94.44 355 VAL A C 1
ATOM 2736 O O . VAL A 1 355 ? 2.252 26.617 9.215 1.00 94.44 355 VAL A O 1
ATOM 2739 N N . GLU A 1 356 ? 1.906 24.454 8.698 1.00 95.38 356 GLU A N 1
ATOM 2740 C CA . GLU A 1 356 ? 0.451 24.479 8.831 1.00 95.38 356 GLU A CA 1
ATOM 2741 C C . GLU A 1 356 ? 0.093 24.388 10.317 1.00 95.38 356 GLU A C 1
ATOM 2743 O O . GLU A 1 356 ? 0.489 23.456 11.014 1.00 95.38 356 GLU A O 1
ATOM 2748 N N . ARG A 1 357 ? -0.619 25.384 10.844 1.00 95.88 357 ARG A N 1
ATOM 2749 C CA . ARG A 1 357 ? -0.828 25.522 12.288 1.00 95.88 357 ARG A CA 1
ATOM 2750 C C . ARG A 1 357 ? -1.807 24.466 12.815 1.00 95.88 357 ARG A C 1
ATOM 2752 O O . ARG A 1 357 ? -3.019 24.601 12.650 1.00 95.88 357 ARG A O 1
ATOM 2759 N N . SER A 1 358 ? -1.290 23.464 13.518 1.00 96.38 358 SER A N 1
ATOM 2760 C CA . SER A 1 358 ? -2.078 22.452 14.230 1.00 96.38 358 SER A CA 1
ATOM 2761 C C . SER A 1 358 ? -1.407 22.014 15.530 1.00 96.38 358 SER A C 1
ATOM 2763 O O . SER A 1 358 ? -0.205 22.206 15.717 1.00 96.38 358 SER A O 1
ATOM 2765 N N . VAL A 1 359 ? -2.183 21.412 16.429 1.00 95.44 359 VAL A N 1
ATOM 2766 C CA . VAL A 1 359 ? -1.696 20.813 17.680 1.00 95.44 359 VAL A CA 1
ATOM 2767 C C . VAL A 1 359 ? -2.519 19.579 18.040 1.00 95.44 359 VAL A C 1
ATOM 2769 O O . VAL A 1 359 ? -3.690 19.485 17.681 1.00 95.44 359 VAL A O 1
ATOM 2772 N N . MET A 1 360 ? -1.915 18.647 18.774 1.00 94.31 360 MET A N 1
ATOM 2773 C CA . MET A 1 360 ? -2.590 17.489 19.352 1.00 94.31 360 MET A CA 1
ATOM 2774 C C . MET A 1 360 ? -2.648 17.627 20.884 1.00 94.31 360 MET A C 1
ATOM 2776 O O . MET A 1 360 ? -1.730 17.189 21.576 1.00 94.31 360 MET A O 1
ATOM 2780 N N . PRO A 1 361 ? -3.685 18.270 21.454 1.00 93.62 361 PRO A N 1
ATOM 2781 C CA . PRO A 1 361 ? -3.829 18.431 22.903 1.00 93.62 361 PRO A CA 1
ATOM 2782 C C . PRO A 1 361 ? -4.018 17.108 23.647 1.00 93.62 361 PRO A C 1
ATOM 2784 O O . PRO A 1 361 ? -3.817 17.059 24.861 1.00 93.62 361 PRO A O 1
ATOM 2787 N N . MET A 1 362 ? -4.444 16.051 22.953 1.00 93.06 362 MET A N 1
ATOM 2788 C CA . MET A 1 362 ? -4.708 14.763 23.571 1.00 93.06 362 MET A CA 1
ATOM 2789 C C . MET A 1 362 ? -4.382 13.612 22.638 1.00 93.06 362 MET A C 1
ATOM 2791 O O . MET A 1 362 ? -4.846 13.578 21.500 1.00 93.06 362 MET A O 1
ATOM 2795 N N . GLN A 1 363 ? -3.710 12.613 23.195 1.00 91.31 363 GLN A N 1
ATOM 2796 C CA . GLN A 1 363 ? -3.593 11.292 22.612 1.00 91.31 363 GLN A CA 1
ATOM 2797 C C . GLN A 1 363 ? -3.624 10.236 23.706 1.00 91.31 363 GLN A C 1
ATOM 2799 O O . GLN A 1 363 ? -3.003 10.384 24.758 1.00 91.31 363 GLN A O 1
ATOM 2804 N N . ALA A 1 364 ? -4.355 9.160 23.448 1.00 90.00 364 ALA A N 1
ATOM 2805 C CA . ALA A 1 364 ? -4.352 7.977 24.279 1.00 90.00 364 ALA A CA 1
ATOM 2806 C C . ALA A 1 364 ? -4.488 6.725 23.412 1.00 90.00 364 ALA A C 1
ATOM 2808 O O . ALA A 1 364 ? -5.232 6.697 22.430 1.00 90.00 364 ALA A O 1
ATOM 2809 N N . TYR A 1 365 ? -3.835 5.654 23.854 1.00 90.50 365 TYR A N 1
ATOM 2810 C CA . TYR A 1 365 ? -3.944 4.316 23.280 1.00 90.50 365 TYR A CA 1
ATOM 2811 C C . TYR A 1 365 ? -4.485 3.349 24.338 1.00 90.50 365 TYR A C 1
ATOM 2813 O O . TYR A 1 365 ? -3.704 2.623 24.955 1.00 90.50 365 TYR A O 1
ATOM 2821 N N . PRO A 1 366 ? -5.801 3.382 24.635 1.00 90.69 366 PRO A N 1
ATOM 2822 C CA . PRO A 1 366 ? -6.339 2.675 25.790 1.00 90.69 366 PRO A CA 1
ATOM 2823 C C . PRO A 1 366 ? -6.225 1.160 25.686 1.00 90.69 366 PRO A C 1
ATOM 2825 O O . PRO A 1 366 ? -6.102 0.520 26.725 1.00 90.69 366 PRO A O 1
ATOM 2828 N N . TRP A 1 367 ? -6.305 0.609 24.465 1.00 91.38 367 TRP A N 1
ATOM 2829 C CA . TRP A 1 367 ? -6.301 -0.835 24.198 1.00 91.38 367 TRP A CA 1
ATOM 2830 C C . TRP A 1 367 ? -7.149 -1.616 25.209 1.00 91.38 367 TRP A C 1
ATOM 2832 O O . TRP A 1 367 ? -6.679 -2.550 25.848 1.00 91.38 367 TRP A O 1
ATOM 2842 N N . THR A 1 368 ? -8.389 -1.167 25.424 1.00 91.75 368 THR A N 1
ATOM 2843 C CA . THR A 1 368 ? -9.208 -1.642 26.544 1.00 91.75 368 THR A CA 1
ATOM 2844 C C . THR A 1 368 ? -10.590 -2.080 26.102 1.00 91.75 368 THR A C 1
ATOM 2846 O O . THR A 1 368 ? -11.205 -1.477 25.217 1.00 91.75 368 THR A O 1
ATOM 2849 N N . LEU A 1 369 ? -11.095 -3.117 26.768 1.00 94.06 369 LEU A N 1
ATOM 2850 C CA . LEU A 1 369 ? -12.474 -3.556 26.644 1.00 94.06 369 LEU A CA 1
ATOM 2851 C C . LEU A 1 369 ? -13.404 -2.554 27.326 1.00 94.06 369 LEU A C 1
ATOM 2853 O O . LEU A 1 369 ? -13.222 -2.181 28.486 1.00 94.06 369 LEU A O 1
ATOM 2857 N N . LEU A 1 370 ? -14.439 -2.147 26.605 1.00 95.50 370 LEU A N 1
ATOM 2858 C CA . LEU A 1 370 ? -15.489 -1.3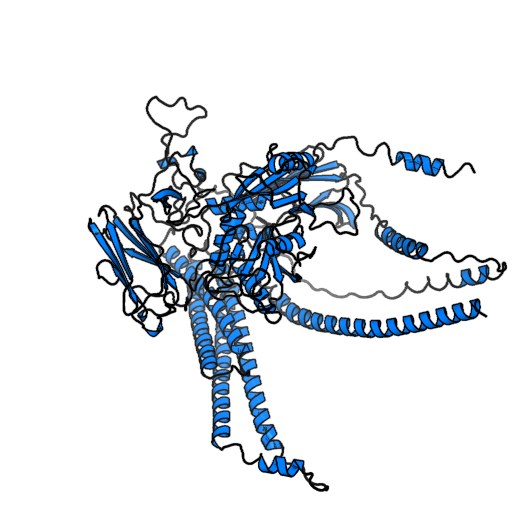04 27.144 1.00 95.50 370 LEU A CA 1
ATOM 2859 C C . LEU A 1 370 ? -16.487 -2.153 27.935 1.00 95.50 370 LEU A C 1
ATOM 2861 O O . LEU A 1 370 ? -16.786 -3.295 27.588 1.00 95.50 370 LEU A O 1
ATOM 2865 N N . ASN A 1 371 ? -17.037 -1.568 28.997 1.00 94.69 371 ASN A N 1
ATOM 2866 C CA . ASN A 1 371 ? -18.054 -2.200 29.827 1.00 94.69 371 ASN A CA 1
ATOM 2867 C C . ASN A 1 371 ? -19.248 -1.255 30.012 1.00 94.69 371 ASN A C 1
ATOM 2869 O O . ASN A 1 371 ? -19.092 -0.034 30.043 1.00 94.69 371 ASN A O 1
ATOM 2873 N N . THR A 1 372 ? -20.455 -1.803 30.151 1.00 95.81 372 THR A N 1
ATOM 2874 C CA . THR A 1 372 ? -21.660 -0.991 30.376 1.00 95.81 372 THR A CA 1
ATOM 2875 C C . THR A 1 372 ? -21.727 -0.401 31.784 1.00 95.81 372 THR A C 1
ATOM 2877 O O . THR A 1 372 ? -22.400 0.608 31.995 1.00 95.81 372 THR A O 1
ATOM 2880 N N . SER A 1 373 ? -21.012 -0.993 32.746 1.00 94.00 373 SER A N 1
ATOM 2881 C CA . SER A 1 373 ? -20.944 -0.514 34.131 1.00 94.00 373 SER A CA 1
ATOM 2882 C C . SER A 1 373 ? -20.074 0.731 34.304 1.00 94.00 373 SER A C 1
ATOM 2884 O O . SER A 1 373 ? -20.374 1.562 35.160 1.00 94.00 373 SER A O 1
ATOM 2886 N N . THR A 1 374 ? -19.013 0.874 33.502 1.00 94.12 374 THR A N 1
ATOM 2887 C CA . THR A 1 374 ? -18.017 1.944 33.643 1.00 94.12 374 THR A CA 1
ATOM 2888 C C . THR A 1 374 ? -17.613 2.455 32.265 1.00 94.12 374 THR A C 1
ATOM 2890 O O . THR A 1 374 ? -16.982 1.742 31.489 1.00 94.12 374 THR A O 1
ATOM 2893 N N . ALA A 1 375 ? -17.981 3.703 31.968 1.00 96.06 375 ALA A N 1
ATOM 2894 C CA . ALA A 1 375 ? -17.561 4.382 30.747 1.00 96.06 375 ALA A CA 1
ATOM 2895 C C . ALA A 1 375 ? -16.065 4.704 30.796 1.00 96.06 375 ALA A C 1
ATOM 2897 O O . ALA A 1 375 ? -15.539 5.049 31.855 1.00 96.06 375 ALA A O 1
ATOM 2898 N N . TRP A 1 376 ? -15.404 4.663 29.642 1.00 97.75 376 TRP A N 1
ATOM 2899 C CA . TRP A 1 376 ? -14.047 5.177 29.523 1.00 97.75 376 TRP A CA 1
ATOM 2900 C C . TRP A 1 376 ? -14.105 6.688 29.282 1.00 97.75 376 TRP A C 1
ATOM 2902 O O . TRP A 1 376 ? -14.875 7.147 28.435 1.00 97.75 376 TRP A O 1
ATOM 2912 N N . SER A 1 377 ? -13.320 7.476 30.013 1.00 97.31 377 SER A N 1
ATOM 2913 C CA . SER A 1 377 ? -13.143 8.899 29.720 1.00 97.31 377 SER A CA 1
ATOM 2914 C C . SER A 1 377 ? -11.756 9.395 30.085 1.00 97.31 377 SER A C 1
ATOM 2916 O O . SER A 1 377 ? -11.061 8.803 30.909 1.00 97.31 377 SER A O 1
ATOM 2918 N N . THR A 1 378 ? -11.369 10.497 29.452 1.00 97.00 378 THR A N 1
ATOM 2919 C CA . THR A 1 378 ? -10.145 11.237 29.751 1.00 97.00 378 THR A CA 1
ATOM 2920 C C . THR A 1 378 ? -10.379 12.725 29.516 1.00 97.00 378 THR A C 1
ATOM 2922 O O . THR A 1 378 ? -11.300 13.105 28.783 1.00 97.00 378 THR A O 1
ATOM 2925 N N . THR A 1 379 ? -9.547 13.565 30.130 1.00 97.62 379 THR A N 1
ATOM 2926 C CA . THR A 1 379 ? -9.584 15.016 29.938 1.00 97.62 379 THR A CA 1
ATOM 2927 C C . THR A 1 379 ? -8.401 15.517 29.120 1.00 97.62 379 THR A C 1
ATOM 2929 O O . THR A 1 379 ? -7.368 14.852 29.015 1.00 97.62 379 THR A O 1
ATOM 2932 N N . PHE A 1 380 ? -8.572 16.688 28.511 1.00 96.50 380 PHE A N 1
ATOM 2933 C CA . PHE A 1 380 ? -7.524 17.418 27.803 1.00 96.50 380 PHE A CA 1
ATOM 2934 C C . PHE A 1 380 ? -7.759 18.922 27.905 1.00 96.50 380 PHE A C 1
ATOM 2936 O O . PHE A 1 380 ? -8.878 19.356 28.164 1.00 96.50 380 PHE A O 1
ATOM 2943 N N . ASN A 1 381 ? -6.714 19.718 27.681 1.00 97.12 381 ASN A N 1
ATOM 2944 C CA . ASN A 1 381 ? -6.820 21.174 27.705 1.00 97.12 381 ASN A CA 1
ATOM 2945 C C . ASN A 1 381 ? -6.788 21.752 26.290 1.00 97.12 381 ASN A C 1
ATOM 2947 O O . ASN A 1 381 ? -5.830 21.524 25.554 1.00 97.12 381 ASN A O 1
ATOM 2951 N N . SER A 1 382 ? -7.797 22.555 25.960 1.00 96.62 382 SER A N 1
ATOM 2952 C CA . SER A 1 382 ? -7.851 23.383 24.754 1.00 96.62 382 SER A CA 1
ATOM 2953 C C . SER A 1 382 ? -7.318 24.780 25.058 1.00 96.62 382 SER A C 1
ATOM 2955 O O . SER A 1 382 ? -7.597 25.370 26.109 1.00 96.62 382 SER A O 1
ATOM 2957 N N . SER A 1 383 ? -6.574 25.348 24.109 1.00 95.00 383 SER A N 1
ATOM 2958 C CA . SER A 1 383 ? -6.147 26.751 24.190 1.00 95.00 383 SER A CA 1
ATOM 2959 C C . SER A 1 383 ? -7.285 27.739 23.903 1.00 95.00 383 SER A C 1
ATOM 2961 O O . SER A 1 383 ? -7.185 28.914 24.252 1.00 95.00 383 SER A O 1
ATOM 2963 N N . GLY A 1 384 ? -8.342 27.283 23.224 1.00 95.38 384 GLY A N 1
ATOM 2964 C CA . GLY A 1 384 ? -9.418 28.120 22.696 1.00 95.38 384 GLY A CA 1
ATOM 2965 C C . GLY A 1 384 ? -9.002 29.040 21.542 1.00 95.38 384 GLY A C 1
ATOM 2966 O O . GLY A 1 384 ? -9.723 29.981 21.220 1.00 95.38 384 GLY A O 1
ATOM 2967 N N . THR A 1 385 ? -7.834 28.804 20.929 1.00 96.31 385 THR A N 1
ATOM 2968 C CA . THR A 1 385 ? -7.270 29.660 19.862 1.00 96.31 385 THR A CA 1
ATOM 2969 C C . THR A 1 385 ? -7.290 29.029 18.468 1.00 96.31 385 THR A C 1
ATOM 2971 O O . THR A 1 385 ? -6.780 29.625 17.518 1.00 96.31 385 THR A O 1
ATOM 2974 N N . TYR A 1 386 ? -7.837 27.822 18.337 1.00 97.00 386 TYR A N 1
ATOM 2975 C CA . TYR A 1 386 ? -7.925 27.085 17.077 1.00 97.00 386 TYR A CA 1
ATOM 2976 C C . TYR A 1 386 ? -9.343 27.157 16.503 1.00 97.00 386 TYR A C 1
ATOM 2978 O O . TYR A 1 386 ? -10.340 27.229 17.230 1.00 97.00 386 TYR A O 1
ATOM 2986 N N . ALA A 1 387 ? -9.441 27.186 15.177 1.00 96.44 387 ALA A N 1
ATOM 2987 C CA . ALA A 1 387 ? -10.688 27.462 14.474 1.00 96.44 387 ALA A CA 1
ATOM 2988 C C . ALA A 1 387 ? -11.627 26.246 14.449 1.00 96.44 387 ALA A C 1
ATOM 2990 O O . ALA A 1 387 ? -12.848 26.395 14.547 1.00 96.44 387 ALA A O 1
ATOM 2991 N N . TRP A 1 388 ? -11.072 25.040 14.332 1.00 96.31 388 TRP A N 1
ATOM 2992 C CA . TRP A 1 388 ? -11.833 23.794 14.274 1.00 96.31 388 TRP A CA 1
ATOM 2993 C C . TRP A 1 388 ? -11.027 22.620 14.837 1.00 96.31 388 TRP A C 1
ATOM 2995 O O . TRP A 1 388 ? -9.810 22.704 14.996 1.00 96.31 388 TRP A O 1
ATOM 3005 N N . HIS A 1 389 ? -11.730 21.543 15.190 1.00 96.44 389 HIS A N 1
ATOM 3006 C CA . HIS A 1 389 ? -11.170 20.417 15.940 1.00 96.44 389 HIS A CA 1
ATOM 3007 C C . HIS A 1 389 ? -11.566 19.086 15.298 1.00 96.44 389 HIS A C 1
ATOM 3009 O O . HIS A 1 389 ? -12.591 18.997 14.615 1.00 96.44 389 HIS A O 1
ATOM 3015 N N . LEU A 1 390 ? -10.784 18.042 15.545 1.00 96.00 390 LEU A N 1
ATOM 3016 C CA . LEU A 1 390 ? -11.057 16.675 15.119 1.00 96.00 390 LEU A CA 1
ATOM 3017 C C . LEU A 1 390 ? -10.949 15.748 16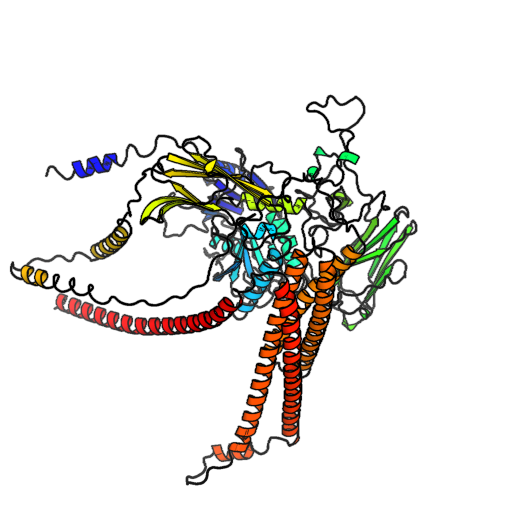.325 1.00 96.00 390 LEU A C 1
ATOM 3019 O O . LEU A 1 390 ? -9.940 15.765 17.024 1.00 96.00 390 LEU A O 1
ATOM 3023 N N . VAL A 1 391 ? -11.982 14.940 16.559 1.00 97.19 391 VAL A N 1
ATOM 3024 C CA . VAL A 1 391 ? -11.904 13.806 17.487 1.00 97.19 391 VAL A CA 1
ATOM 3025 C C . VAL A 1 391 ? -11.716 12.557 16.639 1.00 97.19 391 VAL A C 1
ATOM 3027 O O . VAL A 1 391 ? -12.643 12.153 15.932 1.00 97.19 391 VAL A O 1
ATOM 3030 N N . ARG A 1 392 ? -10.514 11.986 16.689 1.00 95.56 392 ARG A N 1
ATOM 3031 C CA . ARG A 1 392 ? -10.126 10.782 15.953 1.00 95.56 392 ARG A CA 1
ATOM 3032 C C . ARG A 1 392 ? -10.033 9.616 16.921 1.00 95.56 392 ARG A C 1
ATOM 3034 O O . ARG A 1 392 ? -9.528 9.768 18.024 1.00 95.56 392 ARG A O 1
ATOM 3041 N N . PHE A 1 393 ? -10.552 8.453 16.561 1.00 96.19 393 PHE A N 1
ATOM 3042 C CA . PHE A 1 393 ? -10.479 7.271 17.421 1.00 96.19 393 PHE A CA 1
ATOM 3043 C C . PHE A 1 393 ? -10.609 5.989 16.618 1.00 96.19 393 PHE A C 1
ATOM 3045 O O . PHE A 1 393 ? -11.165 5.990 15.524 1.00 96.19 393 PHE A O 1
ATOM 3052 N N . SER A 1 394 ? -10.133 4.874 17.167 1.00 95.81 394 SER A N 1
ATOM 3053 C CA . SER A 1 394 ? -10.347 3.559 16.564 1.00 95.81 394 SER A CA 1
ATOM 3054 C C . SER A 1 394 ? -11.046 2.592 17.506 1.00 95.81 394 SER A C 1
ATOM 3056 O O . SER A 1 394 ? -10.809 2.587 18.717 1.00 95.81 394 SER A O 1
ATOM 3058 N N . LEU A 1 395 ? -11.945 1.796 16.931 1.00 96.69 395 LEU A N 1
ATOM 3059 C CA . LEU A 1 395 ? -12.835 0.877 17.638 1.00 96.69 395 LEU A CA 1
ATOM 3060 C C . LEU A 1 395 ? -12.837 -0.481 16.946 1.00 96.69 395 LEU A C 1
ATOM 3062 O O . LEU A 1 395 ? -12.695 -0.536 15.725 1.00 96.69 395 LEU A O 1
ATOM 3066 N N . SER A 1 396 ? -13.080 -1.541 17.712 1.00 95.88 396 SER A N 1
ATOM 3067 C CA . SER A 1 396 ? -13.423 -2.876 17.202 1.00 95.88 396 SER A CA 1
ATOM 3068 C C . SER A 1 396 ? -14.545 -3.507 18.034 1.00 95.88 396 SER A C 1
ATOM 3070 O O . SER A 1 396 ? -14.866 -3.023 19.124 1.00 95.88 396 SER A O 1
ATOM 3072 N N . GLY A 1 397 ? -15.204 -4.537 17.494 1.00 94.94 397 GLY A N 1
ATOM 3073 C CA . GLY A 1 397 ? -16.306 -5.234 18.172 1.00 94.94 397 GLY A CA 1
ATOM 3074 C C . GLY A 1 397 ? -17.614 -4.438 18.294 1.00 94.94 397 GLY A C 1
ATOM 3075 O O . GLY A 1 397 ? -18.473 -4.795 19.100 1.00 94.94 397 GLY A O 1
ATOM 3076 N N . LEU A 1 398 ? -17.782 -3.361 17.516 1.00 95.88 398 LEU A N 1
ATOM 3077 C CA . LEU A 1 398 ? -18.900 -2.409 17.617 1.00 95.88 398 LEU A CA 1
ATOM 3078 C C . LEU A 1 398 ? -19.592 -2.179 16.251 1.00 95.88 398 LEU A C 1
ATOM 3080 O O . LEU A 1 398 ? -19.433 -1.109 15.660 1.00 95.88 398 LEU A O 1
ATOM 3084 N N . PRO A 1 399 ? -20.340 -3.171 15.728 1.00 94.69 399 PRO A N 1
ATOM 3085 C CA . PRO A 1 399 ? -20.978 -3.089 14.410 1.00 94.69 399 PRO A CA 1
ATOM 3086 C C . PRO A 1 399 ? -22.225 -2.199 14.354 1.00 94.69 399 PRO A C 1
ATOM 3088 O O . PRO A 1 399 ? -22.571 -1.742 13.268 1.00 94.69 399 PRO A O 1
ATOM 3091 N N . GLU A 1 400 ? -22.919 -1.963 15.475 1.00 95.00 400 GLU A N 1
ATOM 3092 C CA . GLU A 1 400 ? -24.204 -1.249 15.478 1.00 95.00 400 GLU A CA 1
ATOM 3093 C C . GLU A 1 400 ? -24.087 0.150 16.092 1.00 95.00 400 GLU A C 1
ATOM 3095 O O . GLU A 1 400 ? -23.369 0.374 17.069 1.00 95.00 400 GLU A O 1
ATOM 3100 N N . LYS A 1 401 ? -24.858 1.107 15.561 1.00 94.44 401 LYS A N 1
ATOM 3101 C CA . LYS A 1 401 ? -24.901 2.486 16.078 1.00 94.44 401 LYS A CA 1
ATOM 3102 C C . LYS A 1 401 ? -25.333 2.531 17.543 1.00 94.44 401 LYS A C 1
ATOM 3104 O O . LYS A 1 401 ? -24.878 3.373 18.311 1.00 94.44 401 LYS A O 1
ATOM 3109 N N . GLU A 1 402 ? -26.226 1.630 17.933 1.00 95.31 402 GLU A N 1
ATOM 3110 C CA . GLU A 1 402 ? -26.772 1.531 19.280 1.00 95.31 402 GLU A CA 1
ATOM 3111 C C . GLU A 1 402 ? -25.776 0.937 20.282 1.00 95.31 402 GLU A C 1
ATOM 3113 O O . GLU A 1 402 ? -26.059 0.972 21.481 1.00 95.31 402 GLU A O 1
ATOM 3118 N N . ASP A 1 403 ? -24.632 0.407 19.833 1.00 96.25 403 ASP A N 1
ATOM 3119 C CA . ASP A 1 403 ? -23.665 -0.246 20.713 1.00 96.25 403 ASP A CA 1
ATOM 3120 C C . ASP A 1 403 ? -22.895 0.760 21.582 1.00 96.25 403 ASP A C 1
ATOM 3122 O O . ASP A 1 403 ? -22.618 0.468 22.748 1.00 96.25 403 ASP A O 1
ATOM 3126 N N . LEU A 1 404 ? -22.595 1.958 21.069 1.00 97.56 404 LEU A N 1
ATOM 3127 C CA . LEU A 1 404 ? -21.710 2.933 21.713 1.00 97.56 404 LEU A CA 1
ATOM 3128 C C . LEU A 1 404 ? -22.241 4.366 21.583 1.00 97.56 404 LEU A C 1
ATOM 3130 O O . LEU A 1 404 ? -22.802 4.763 20.567 1.00 97.56 404 LEU A O 1
ATOM 3134 N N . ARG A 1 405 ? -22.000 5.182 22.614 1.00 97.81 405 ARG A N 1
ATOM 3135 C CA . ARG A 1 405 ? -22.133 6.641 22.549 1.00 97.81 405 ARG A CA 1
ATOM 3136 C C . ARG A 1 405 ? -20.782 7.309 22.787 1.00 97.81 405 ARG A C 1
ATOM 3138 O O . ARG A 1 405 ? -20.153 7.052 23.811 1.00 97.81 405 ARG A O 1
ATOM 3145 N N . VAL A 1 406 ? -20.395 8.214 21.891 1.00 98.19 406 VAL A N 1
ATOM 3146 C CA . VAL A 1 406 ? -19.190 9.050 22.019 1.00 98.19 406 VAL A CA 1
ATOM 3147 C C . VAL A 1 406 ? -19.613 10.463 22.399 1.00 98.19 406 VAL A C 1
ATOM 3149 O O . VAL A 1 406 ? -20.502 11.033 21.767 1.00 98.19 406 VAL A O 1
ATOM 3152 N N . GLN A 1 407 ? -19.019 11.025 23.447 1.00 98.25 407 GLN A N 1
ATOM 3153 C CA . GLN A 1 407 ? -19.381 12.335 23.979 1.00 98.25 407 GLN A CA 1
ATOM 3154 C C . GLN A 1 407 ? -18.164 13.246 24.113 1.00 98.25 407 GLN A C 1
ATOM 3156 O O . GLN A 1 407 ? -17.086 12.784 24.476 1.00 98.25 407 GLN A O 1
ATOM 3161 N N . LEU A 1 408 ? -18.383 14.541 23.891 1.00 97.88 408 LEU A N 1
ATOM 3162 C CA . LEU A 1 408 ? -17.468 15.619 24.259 1.00 97.88 408 LEU A CA 1
ATOM 3163 C C . LEU A 1 408 ? -18.218 16.596 25.167 1.00 97.88 408 LEU A C 1
ATOM 3165 O O . LEU A 1 408 ? -19.278 17.100 24.784 1.00 97.88 408 LEU A O 1
ATOM 3169 N N . ASP A 1 409 ? -17.713 16.811 26.379 1.00 97.06 409 ASP A N 1
ATOM 3170 C CA . ASP A 1 409 ? -18.333 17.642 27.423 1.00 97.06 409 ASP A CA 1
ATOM 3171 C C . ASP A 1 409 ? -19.801 17.265 27.689 1.00 97.06 409 ASP A C 1
ATOM 3173 O O . ASP A 1 409 ? -20.706 18.097 27.781 1.00 97.06 409 ASP A O 1
ATOM 3177 N N . GLY A 1 410 ? -20.069 15.956 27.721 1.00 95.88 410 GLY A N 1
ATOM 3178 C CA . GLY A 1 410 ? -21.407 15.389 27.905 1.00 95.88 410 GLY A CA 1
ATOM 3179 C C . GLY A 1 410 ? -22.330 15.473 26.680 1.00 95.88 410 GLY A C 1
ATOM 3180 O O . GLY A 1 410 ? -23.399 14.854 26.685 1.00 95.88 410 GLY A O 1
ATOM 3181 N N . LYS A 1 411 ? -21.936 16.164 25.603 1.00 96.56 411 LYS A N 1
ATOM 3182 C CA . LYS A 1 411 ? -22.702 16.229 24.353 1.00 96.56 411 LYS A CA 1
ATOM 3183 C C . LYS A 1 411 ? -22.371 15.043 23.453 1.00 96.56 411 LYS A C 1
ATOM 3185 O O . LYS A 1 411 ? -21.208 14.787 23.173 1.00 96.56 411 LYS A O 1
ATOM 3190 N N . ASP A 1 412 ? -23.402 14.350 22.976 1.00 97.38 412 ASP A N 1
ATOM 3191 C CA . ASP A 1 412 ? -23.262 13.260 22.005 1.00 97.38 412 ASP A CA 1
ATOM 3192 C C . ASP A 1 412 ? -22.698 13.784 20.674 1.00 97.38 412 ASP A C 1
ATOM 3194 O O . ASP A 1 412 ? -23.207 14.764 20.116 1.00 97.38 412 ASP A O 1
ATOM 3198 N N . LEU A 1 413 ? -21.638 13.136 20.194 1.00 96.94 413 LEU A N 1
ATOM 3199 C CA . LEU A 1 413 ? -20.982 13.438 18.927 1.00 96.94 413 LEU A CA 1
ATOM 3200 C C . LEU A 1 413 ? -21.646 12.741 17.731 1.00 96.94 413 LEU A C 1
ATOM 3202 O O . LEU A 1 413 ? -21.311 13.048 16.591 1.00 96.94 413 LEU A O 1
ATOM 3206 N N . GLY A 1 414 ? -22.608 11.845 17.971 1.00 95.31 414 GLY A N 1
ATOM 3207 C CA . GLY A 1 414 ? -23.399 11.219 16.915 1.00 95.31 414 GLY A CA 1
ATOM 3208 C C . GLY A 1 414 ? -22.630 10.179 16.104 1.00 95.31 414 GLY A C 1
ATOM 3209 O O . GLY A 1 414 ? -22.887 10.047 14.909 1.00 95.31 414 GLY A O 1
ATOM 3210 N N . TRP A 1 415 ? -21.704 9.454 16.741 1.00 96.50 415 TRP A N 1
ATOM 3211 C CA . TRP A 1 415 ? -20.941 8.378 16.104 1.00 96.50 415 TRP A CA 1
ATOM 3212 C C . TRP A 1 415 ? -21.853 7.339 15.430 1.00 96.50 415 TRP A C 1
ATOM 3214 O O . TRP A 1 415 ? -22.925 6.993 15.937 1.00 96.50 415 TRP A O 1
ATOM 3224 N N . THR A 1 416 ? -21.402 6.842 14.278 1.00 95.44 416 THR A N 1
ATOM 3225 C CA . THR A 1 416 ? -22.038 5.761 13.522 1.00 95.44 416 THR A CA 1
ATOM 3226 C C . THR A 1 416 ? -20.971 4.817 12.975 1.00 95.44 416 THR A C 1
ATOM 3228 O O . THR A 1 416 ? -19.996 5.310 12.398 1.00 95.44 416 THR A O 1
ATOM 3231 N N . PRO A 1 417 ? -21.150 3.492 13.096 1.00 94.56 417 PRO A N 1
ATOM 3232 C CA . PRO A 1 417 ? -20.217 2.527 12.538 1.00 94.56 417 PRO A CA 1
ATOM 3233 C C . PRO A 1 417 ? -20.251 2.542 11.007 1.00 94.56 417 PRO A C 1
ATOM 3235 O O . PRO A 1 417 ? -21.251 2.911 10.383 1.00 94.56 417 PRO A O 1
ATOM 3238 N N . ARG A 1 418 ? -19.144 2.120 10.394 1.00 92.25 418 ARG A N 1
ATOM 3239 C CA . ARG A 1 418 ? -19.061 1.890 8.947 1.00 92.25 418 ARG A CA 1
ATOM 3240 C C . ARG A 1 418 ? -19.950 0.684 8.577 1.00 92.25 418 ARG A C 1
ATOM 3242 O O . ARG A 1 418 ? -19.928 -0.323 9.273 1.00 92.25 418 ARG A O 1
ATOM 3249 N N . ALA A 1 419 ? -20.727 0.781 7.494 1.00 83.19 419 ALA A N 1
ATOM 3250 C CA . ALA A 1 419 ? -21.852 -0.124 7.184 1.00 83.19 419 ALA A CA 1
ATOM 3251 C C . ALA A 1 419 ? -21.499 -1.602 6.867 1.00 83.19 419 ALA A C 1
ATOM 3253 O O . ALA A 1 419 ? -22.391 -2.404 6.616 1.00 83.19 419 ALA A O 1
ATOM 3254 N N . ASP A 1 420 ? -20.223 -1.968 6.870 1.00 85.12 420 ASP A N 1
ATOM 3255 C CA . ASP A 1 420 ? -19.675 -3.268 6.468 1.00 85.12 420 ASP A CA 1
ATOM 3256 C C . ASP A 1 420 ? -18.505 -3.723 7.360 1.00 85.12 420 ASP A C 1
ATOM 3258 O O . ASP A 1 420 ? -17.910 -4.768 7.107 1.00 85.12 420 ASP A O 1
ATOM 3262 N N . ILE A 1 421 ? -18.169 -2.971 8.416 1.00 89.06 421 ILE A N 1
ATOM 3263 C CA . ILE A 1 421 ? -17.000 -3.285 9.251 1.00 89.06 421 ILE A CA 1
ATOM 3264 C C . ILE A 1 421 ? -17.198 -4.535 10.115 1.00 89.06 421 ILE A C 1
ATOM 3266 O O . ILE A 1 421 ? -16.244 -5.237 10.448 1.00 89.06 421 ILE A O 1
ATOM 3270 N N . GLY A 1 422 ? -18.444 -4.829 10.494 1.00 92.12 422 GLY A N 1
ATOM 3271 C CA . GLY A 1 422 ? -18.738 -5.901 11.435 1.00 92.12 422 GLY A CA 1
ATOM 3272 C C . GLY A 1 422 ? -18.020 -5.680 12.771 1.00 92.12 422 GLY A C 1
ATOM 3273 O O . GLY A 1 422 ? -18.132 -4.624 13.389 1.00 92.12 422 GLY A O 1
ATOM 3274 N N . VAL A 1 423 ? -17.292 -6.696 13.229 1.00 93.44 423 VAL A N 1
ATOM 3275 C CA . VAL A 1 423 ? -16.507 -6.637 14.476 1.00 93.44 423 VAL A CA 1
ATOM 3276 C C . VAL A 1 423 ? -15.054 -6.220 14.254 1.00 93.44 423 VAL A C 1
ATOM 3278 O O . VAL A 1 423 ? -14.297 -6.140 15.220 1.00 93.44 423 VAL A O 1
ATOM 3281 N N . ASP A 1 424 ? -14.663 -5.961 13.007 1.00 94.75 424 ASP A N 1
ATOM 3282 C CA . ASP A 1 424 ? -13.297 -5.590 12.675 1.00 94.75 424 ASP A CA 1
ATOM 3283 C C . ASP A 1 424 ? -12.954 -4.167 13.167 1.00 94.75 424 ASP A C 1
ATOM 3285 O O . ASP A 1 424 ? -13.819 -3.407 13.617 1.00 94.75 424 ASP A O 1
ATOM 3289 N N . ARG A 1 425 ? -11.673 -3.797 13.126 1.00 94.19 425 ARG A N 1
ATOM 3290 C CA . ARG A 1 425 ? -11.197 -2.490 13.571 1.00 94.19 425 ARG A CA 1
ATOM 3291 C C . ARG A 1 425 ? -11.373 -1.427 12.497 1.00 94.19 425 ARG A C 1
ATOM 3293 O O . ARG A 1 425 ? -11.015 -1.636 11.342 1.00 94.19 425 ARG A O 1
ATOM 3300 N N . TRP A 1 426 ? -11.838 -0.247 12.896 1.00 95.00 426 TRP A N 1
ATOM 3301 C CA . TRP A 1 426 ? -11.908 0.921 12.017 1.00 95.00 426 TRP A CA 1
ATOM 3302 C C . TRP A 1 426 ? -11.514 2.212 12.726 1.00 95.00 426 TRP A C 1
ATOM 3304 O O . TRP A 1 426 ? -11.634 2.318 13.948 1.00 95.00 426 TRP A O 1
ATOM 3314 N N . HIS A 1 427 ? -11.058 3.187 11.938 1.00 93.50 427 HIS A N 1
ATOM 3315 C CA . HIS A 1 427 ? -10.663 4.522 12.380 1.00 93.50 427 HIS A CA 1
ATOM 3316 C C . HIS A 1 427 ? -11.765 5.525 12.012 1.00 93.50 427 HIS A C 1
ATOM 3318 O O . HIS A 1 427 ? -12.232 5.567 10.875 1.00 93.50 427 HIS A O 1
ATOM 3324 N N . TYR A 1 428 ? -12.212 6.303 12.990 1.00 95.06 428 TYR A N 1
ATOM 3325 C CA . TYR A 1 428 ? -13.320 7.240 12.884 1.00 95.06 428 TYR A CA 1
ATOM 3326 C C . TYR A 1 428 ? -12.846 8.656 13.155 1.00 95.06 428 TYR A C 1
ATOM 3328 O O . TYR A 1 428 ? -12.135 8.900 14.126 1.00 95.06 428 TYR A O 1
ATOM 3336 N N . ASP A 1 429 ? -13.358 9.572 12.343 1.00 94.94 429 ASP A N 1
ATOM 3337 C CA . ASP A 1 429 ? -13.074 10.995 12.407 1.00 94.94 429 ASP A CA 1
ATOM 3338 C C . ASP A 1 429 ? -14.371 11.772 12.607 1.00 94.94 429 ASP A C 1
ATOM 3340 O O . ASP A 1 429 ? -15.288 11.706 11.786 1.00 94.94 429 ASP A O 1
ATOM 3344 N N . ILE A 1 430 ? -14.451 12.537 13.696 1.00 96.56 430 ILE A N 1
ATOM 3345 C CA . ILE A 1 430 ? -15.566 13.449 13.953 1.00 96.56 430 ILE A CA 1
ATOM 3346 C C . ILE A 1 430 ? -15.051 14.884 13.927 1.00 96.56 430 ILE A C 1
ATOM 3348 O O . ILE A 1 430 ? -14.457 15.375 14.891 1.00 96.56 430 ILE A O 1
ATOM 3352 N N . LYS A 1 431 ? -15.306 15.571 12.809 1.00 95.50 431 LYS A N 1
ATOM 3353 C CA . LYS A 1 431 ? -14.938 16.977 12.626 1.00 95.50 431 LYS A CA 1
ATOM 3354 C C . LYS A 1 431 ? -15.892 17.898 13.385 1.00 95.50 431 LYS A C 1
ATOM 3356 O O . LYS A 1 431 ? -17.108 17.874 13.192 1.00 95.50 431 LYS A O 1
ATOM 3361 N N . LEU A 1 432 ? -15.323 18.775 14.201 1.00 95.56 432 LEU A N 1
ATOM 3362 C CA . LEU A 1 432 ? -16.012 19.830 14.928 1.00 95.56 432 LEU A CA 1
ATOM 3363 C C . LEU A 1 432 ? -15.666 21.177 14.284 1.00 95.56 432 LEU A C 1
ATOM 3365 O O . LEU A 1 432 ? -14.637 21.776 14.587 1.00 95.56 432 LEU A O 1
ATOM 3369 N N . ASN A 1 433 ? -16.546 21.676 13.412 1.00 93.94 433 ASN A N 1
ATOM 3370 C CA . ASN A 1 433 ? -16.403 22.978 12.740 1.00 93.94 433 ASN A CA 1
ATOM 3371 C C . ASN A 1 433 ? -16.709 24.154 13.689 1.00 93.94 433 ASN A C 1
ATOM 3373 O O . ASN A 1 433 ? -17.626 24.941 13.450 1.00 93.94 433 ASN A O 1
ATOM 3377 N N . ARG A 1 434 ? -16.006 24.215 14.820 1.00 94.38 434 ARG A N 1
ATOM 3378 C CA . ARG A 1 434 ? -16.115 25.270 15.827 1.00 94.38 434 ARG A CA 1
ATOM 3379 C C . ARG A 1 434 ? -14.863 25.316 16.695 1.00 94.38 434 ARG A C 1
ATOM 3381 O O . ARG A 1 434 ? -14.217 24.289 16.908 1.00 94.38 434 ARG A O 1
ATOM 3388 N N . THR A 1 435 ? -14.623 26.477 17.285 1.00 95.75 435 THR A N 1
ATOM 3389 C CA . THR A 1 435 ? -13.657 26.661 18.367 1.00 95.75 435 THR A CA 1
ATOM 3390 C C . THR A 1 435 ? -14.195 26.052 19.666 1.00 95.75 435 THR A C 1
ATOM 3392 O O . THR A 1 435 ? -15.370 26.246 19.997 1.00 95.75 435 THR A O 1
ATOM 3395 N N . LEU A 1 436 ? -13.365 25.287 20.378 1.00 96.06 436 LEU A N 1
ATOM 3396 C CA . LEU A 1 436 ? -13.638 24.877 21.755 1.00 96.06 436 LEU A CA 1
ATOM 3397 C C . LEU A 1 436 ? -13.314 26.033 22.703 1.00 96.06 436 LEU A C 1
ATOM 3399 O O . LEU A 1 436 ? -12.491 26.889 22.387 1.00 96.06 436 LEU A O 1
ATOM 3403 N N . GLU A 1 437 ? -13.977 26.088 23.855 1.00 96.00 437 GLU A N 1
ATOM 3404 C CA . GLU A 1 437 ? -13.622 27.076 24.876 1.00 96.00 437 GLU A CA 1
ATOM 3405 C C . GLU A 1 437 ? -12.188 26.824 25.382 1.00 96.00 437 GLU A C 1
ATOM 3407 O O . GLU A 1 437 ? -11.620 25.750 25.197 1.00 96.00 437 GLU A O 1
ATOM 3412 N N . GLY A 1 438 ? -11.547 27.842 25.954 1.00 96.94 438 GLY A N 1
ATOM 3413 C CA . GLY A 1 438 ? -10.242 27.646 26.585 1.00 96.94 438 GLY A CA 1
ATOM 3414 C C . GLY A 1 438 ? -10.420 26.967 27.941 1.00 96.94 438 GLY A C 1
ATOM 3415 O O . GLY A 1 438 ? -11.186 27.466 28.767 1.00 96.94 438 GLY A O 1
ATOM 3416 N N . GLY A 1 439 ? -9.699 25.875 28.194 1.00 97.12 439 GLY A N 1
ATOM 3417 C CA . GLY A 1 439 ? -9.781 25.134 29.455 1.00 97.12 439 GLY A CA 1
ATOM 3418 C C . GLY A 1 439 ? -9.832 23.620 29.278 1.00 97.12 439 GLY A C 1
ATOM 3419 O O . GLY A 1 439 ? -9.470 23.095 28.228 1.00 97.12 439 GLY A O 1
ATOM 3420 N N . GLU A 1 440 ? -10.248 22.934 30.341 1.00 98.00 440 GLU A N 1
ATOM 3421 C CA . GLU A 1 440 ? -10.340 21.474 30.385 1.00 98.00 440 GLU A CA 1
ATOM 3422 C C . GLU A 1 440 ? -11.643 20.979 29.742 1.00 98.00 440 GLU A C 1
ATOM 3424 O O . GLU A 1 440 ? -12.726 21.485 30.038 1.00 98.00 440 GLU A O 1
ATOM 3429 N N . HIS A 1 441 ? -11.524 19.956 28.900 1.00 98.25 441 HIS A N 1
ATOM 3430 C CA . HIS A 1 441 ? -12.608 19.254 28.217 1.00 98.25 441 HIS A CA 1
ATOM 3431 C C . HIS A 1 441 ? -12.558 17.758 28.534 1.00 98.25 441 HIS A C 1
ATOM 3433 O O . HIS A 1 441 ? -11.485 17.217 28.798 1.00 98.25 441 HIS A O 1
ATOM 3439 N N . GLU A 1 442 ? -13.702 17.068 28.471 1.00 98.25 442 GLU A N 1
ATOM 3440 C CA . GLU A 1 442 ? -13.792 15.613 28.681 1.00 98.25 442 GLU A CA 1
ATOM 3441 C C . GLU A 1 442 ? -14.297 14.903 27.419 1.00 98.25 442 GLU A C 1
ATOM 3443 O O . GLU A 1 442 ? -15.410 15.166 26.953 1.00 98.25 442 GLU A O 1
ATOM 3448 N N . VAL A 1 443 ? -13.527 13.930 26.919 1.00 98.06 443 VAL A N 1
ATOM 3449 C CA . VAL A 1 443 ? -14.010 12.950 25.936 1.00 98.06 443 VAL A CA 1
ATOM 3450 C C . VAL A 1 443 ? -14.411 11.660 26.650 1.00 98.06 443 VAL A C 1
ATOM 3452 O O . VAL A 1 443 ? -13.688 11.157 27.512 1.00 98.06 443 VAL A O 1
ATOM 3455 N N . LYS A 1 444 ? -15.586 11.118 26.315 1.00 98.25 444 LYS A N 1
ATOM 3456 C CA . LYS A 1 444 ? -16.167 9.953 26.998 1.00 98.25 444 LYS A CA 1
ATOM 3457 C C . LYS A 1 444 ? -16.797 8.963 26.019 1.00 98.25 444 LYS A C 1
ATOM 3459 O O . LYS A 1 444 ? -17.575 9.340 25.147 1.00 98.25 444 LYS A O 1
ATOM 3464 N N . PHE A 1 445 ? -16.501 7.683 26.221 1.00 98.31 445 PHE A N 1
ATOM 3465 C CA . PHE A 1 445 ? -16.984 6.544 25.446 1.00 98.31 445 PHE A CA 1
ATOM 3466 C C . PHE A 1 445 ? -17.850 5.662 26.348 1.00 98.31 445 PHE A C 1
ATOM 3468 O O . PHE A 1 445 ? -17.374 5.078 27.324 1.00 98.31 445 PHE A O 1
ATOM 3475 N N . VAL A 1 446 ? -19.145 5.585 26.042 1.00 97.94 446 VAL A N 1
ATOM 3476 C CA . VAL A 1 446 ? -20.142 4.885 26.861 1.00 97.94 446 VAL A CA 1
ATOM 3477 C C . VAL A 1 446 ? -20.694 3.698 26.088 1.00 97.94 446 VAL A C 1
ATOM 3479 O O . VAL A 1 446 ? -21.487 3.884 25.161 1.00 97.94 446 VAL A O 1
ATOM 3482 N N . LEU A 1 447 ? -20.327 2.481 26.494 1.00 98.00 447 LEU A N 1
ATOM 3483 C CA . LEU A 1 447 ? -20.936 1.270 25.951 1.00 98.00 447 LEU A CA 1
ATOM 3484 C C . LEU A 1 447 ? -22.406 1.198 26.377 1.00 98.00 447 LEU A C 1
ATOM 3486 O O . LEU A 1 447 ? -22.750 1.373 27.548 1.00 98.00 447 LEU A O 1
ATOM 3490 N N . LYS A 1 448 ? -23.289 0.967 25.412 1.00 97.25 448 LYS A N 1
ATOM 3491 C CA . LYS A 1 448 ? -24.742 0.920 25.607 1.00 97.25 448 LYS A CA 1
ATOM 3492 C C . LYS A 1 448 ? -25.286 -0.501 25.529 1.00 97.25 448 LYS A C 1
ATOM 3494 O O . LYS A 1 448 ? -26.284 -0.789 26.187 1.00 97.25 448 LYS A O 1
ATOM 3499 N N . ASN A 1 449 ? -24.634 -1.377 24.768 1.00 95.19 449 ASN A N 1
ATOM 3500 C CA . ASN A 1 449 ? -25.079 -2.748 24.558 1.00 95.19 449 ASN A CA 1
ATOM 3501 C C . ASN A 1 449 ? -24.235 -3.753 25.355 1.00 95.19 449 ASN A C 1
ATOM 3503 O O . ASN A 1 449 ? -23.107 -4.066 24.983 1.00 95.19 449 ASN A O 1
ATOM 3507 N N . ALA A 1 450 ? -24.815 -4.323 26.415 1.00 94.88 450 ALA A N 1
ATOM 3508 C CA . ALA A 1 450 ? -24.147 -5.315 27.264 1.00 94.88 450 ALA A CA 1
ATOM 3509 C C . ALA A 1 450 ? -23.772 -6.611 26.522 1.00 94.88 450 ALA A C 1
ATOM 3511 O O . ALA A 1 450 ? -22.882 -7.329 26.962 1.00 94.88 450 ALA A O 1
ATOM 3512 N N . LYS A 1 451 ? -24.406 -6.909 25.376 1.00 95.38 451 LYS A N 1
ATOM 3513 C CA . LYS A 1 451 ? -24.042 -8.074 24.551 1.00 95.38 451 LYS A CA 1
ATOM 3514 C C . LYS A 1 451 ? -22.664 -7.944 23.900 1.00 95.38 451 LYS A C 1
ATOM 3516 O O . LYS A 1 451 ? -22.179 -8.931 23.368 1.00 95.38 451 LYS A O 1
ATOM 3521 N N . ARG A 1 452 ? -22.084 -6.741 23.891 1.00 95.06 452 ARG A N 1
ATOM 3522 C CA . ARG A 1 452 ? -20.758 -6.467 23.331 1.00 95.06 452 ARG A CA 1
ATOM 3523 C C . ARG A 1 452 ? -19.648 -6.482 24.381 1.00 95.06 452 ARG A C 1
ATOM 3525 O O . ARG A 1 452 ? -18.494 -6.268 24.033 1.00 95.06 452 ARG A O 1
ATOM 3532 N N . GLU A 1 453 ? -19.959 -6.710 25.657 1.00 94.50 453 GLU A N 1
ATOM 3533 C CA . GLU A 1 453 ? -18.911 -6.861 26.671 1.00 94.50 453 GLU A CA 1
ATOM 3534 C C . GLU A 1 453 ? -18.048 -8.091 26.365 1.00 94.50 453 GLU A C 1
ATOM 3536 O O . GLU A 1 453 ? -18.574 -9.175 26.130 1.00 94.50 453 GLU A O 1
ATOM 3541 N N . GLY A 1 454 ? -16.726 -7.914 26.369 1.00 90.44 454 GLY A N 1
ATOM 3542 C CA . GLY A 1 454 ? -15.764 -8.941 25.951 1.00 90.44 454 GLY A CA 1
ATOM 3543 C C . GLY A 1 454 ? -15.263 -8.778 24.513 1.00 90.44 454 GLY A C 1
ATOM 3544 O O . GLY A 1 454 ? -14.140 -9.189 24.238 1.00 90.44 454 GLY A O 1
ATOM 3545 N N . ASP A 1 455 ? -16.021 -8.080 23.660 1.00 91.50 455 ASP A N 1
ATOM 3546 C CA . ASP A 1 455 ? -15.665 -7.842 22.253 1.00 91.50 455 ASP A CA 1
ATOM 3547 C C . ASP A 1 455 ? -15.434 -6.353 21.942 1.00 91.50 455 ASP A C 1
ATOM 3549 O O . ASP A 1 455 ? -14.548 -6.012 21.164 1.00 91.50 455 ASP A O 1
ATOM 3553 N N . ALA A 1 456 ? -16.227 -5.451 22.536 1.00 95.75 456 ALA A N 1
ATOM 3554 C CA . ALA A 1 456 ? -16.153 -4.016 22.280 1.00 95.75 456 ALA A CA 1
ATOM 3555 C C . ALA A 1 456 ? -14.871 -3.421 22.854 1.00 95.75 456 ALA A C 1
ATOM 3557 O O . ALA A 1 456 ? -14.701 -3.360 24.073 1.00 95.75 456 ALA A O 1
ATOM 3558 N N . GLN A 1 457 ? -14.011 -2.908 21.983 1.00 95.38 457 GLN A N 1
ATOM 3559 C CA . GLN A 1 457 ? -12.730 -2.340 22.382 1.00 95.38 457 GLN A CA 1
ATOM 3560 C C . GLN A 1 457 ? -12.580 -0.903 21.898 1.00 95.38 457 GLN A C 1
ATOM 3562 O O . GLN A 1 457 ? -12.883 -0.575 20.748 1.00 95.38 457 GLN A O 1
ATOM 3567 N N . LEU A 1 458 ? -12.047 -0.062 22.786 1.00 96.62 458 LEU A N 1
ATOM 3568 C CA . LEU A 1 458 ? -11.486 1.236 22.439 1.00 96.62 458 LEU A CA 1
ATOM 3569 C C . LEU A 1 458 ? -9.979 1.075 22.240 1.00 96.62 458 LEU A C 1
ATOM 3571 O O . LEU A 1 458 ? -9.246 0.774 23.184 1.00 96.62 458 LEU A O 1
ATOM 3575 N N . CYS A 1 459 ? -9.530 1.273 21.005 1.00 94.25 459 CYS A N 1
ATOM 3576 C CA . CYS A 1 459 ? -8.151 1.022 20.604 1.00 94.25 459 CYS A CA 1
ATOM 3577 C C . CYS A 1 459 ? -7.290 2.284 20.751 1.00 94.25 459 CYS A C 1
ATOM 3579 O O . CYS A 1 459 ? -6.249 2.253 21.403 1.00 94.25 459 CYS A O 1
ATOM 3581 N N . SER A 1 460 ? -7.750 3.409 20.199 1.00 93.81 460 SER A N 1
ATOM 3582 C CA . SER A 1 460 ? -7.069 4.707 20.284 1.00 93.81 460 SER A CA 1
ATOM 3583 C C . SER A 1 460 ? -8.064 5.860 20.310 1.00 93.81 460 SER A C 1
ATOM 3585 O O . SER A 1 460 ? -9.186 5.717 19.821 1.00 93.81 460 SER A O 1
ATOM 3587 N N . VAL A 1 461 ? -7.647 7.001 20.857 1.00 95.62 461 VAL A N 1
ATOM 3588 C CA . VAL A 1 461 ? -8.354 8.277 20.733 1.00 95.62 461 VAL A CA 1
ATOM 3589 C C . VAL A 1 461 ? -7.365 9.442 20.746 1.00 95.62 461 VAL A C 1
ATOM 3591 O O . VAL A 1 461 ? -6.416 9.472 21.526 1.00 95.62 461 VAL A O 1
ATOM 3594 N N . GLU A 1 462 ? -7.628 10.415 19.891 1.00 94.62 462 GLU A N 1
ATOM 3595 C CA . GLU A 1 462 ? -6.849 11.617 19.652 1.00 94.62 462 GLU A CA 1
ATOM 3596 C C . GLU A 1 462 ? -7.798 12.807 19.527 1.00 94.62 462 GLU A C 1
ATOM 3598 O O . GLU A 1 462 ? -8.906 12.703 18.987 1.00 94.62 462 GLU A O 1
ATOM 3603 N N . VAL A 1 463 ? -7.349 13.957 20.017 1.00 95.81 463 VAL A N 1
ATOM 3604 C CA . VAL A 1 463 ? -7.991 15.239 19.742 1.00 95.81 463 VAL A CA 1
ATOM 3605 C C . VAL A 1 463 ? -6.958 16.130 19.086 1.00 95.81 463 VAL A C 1
ATOM 3607 O O . VAL A 1 463 ? -5.884 16.332 19.648 1.00 95.81 463 VAL A O 1
ATOM 3610 N N . LEU A 1 464 ? -7.297 16.651 17.909 1.00 95.56 464 LEU A N 1
ATOM 3611 C CA . LEU A 1 464 ? -6.469 17.578 17.145 1.00 95.56 464 LEU A CA 1
ATOM 3612 C C . LEU A 1 464 ? -7.182 18.924 16.996 1.00 95.56 464 LEU A C 1
ATOM 3614 O O . LEU A 1 464 ? -8.397 18.970 16.784 1.00 95.56 464 LEU A O 1
ATOM 3618 N N . GLU A 1 465 ? -6.426 20.015 17.083 1.00 97.06 465 GLU A N 1
ATOM 3619 C CA . GLU A 1 465 ? -6.902 21.383 16.862 1.00 97.06 465 GLU A CA 1
ATOM 3620 C C . GLU A 1 465 ? -6.165 22.007 15.675 1.00 97.06 465 GLU A C 1
ATOM 3622 O O . GLU A 1 465 ? -4.952 21.840 15.521 1.00 97.06 465 GLU A O 1
ATOM 3627 N N . PHE A 1 466 ? -6.897 22.745 14.843 1.00 97.25 466 PHE A N 1
ATOM 3628 C CA . PHE A 1 466 ? -6.403 23.266 13.571 1.00 97.25 466 PHE A CA 1
ATOM 3629 C C . PHE A 1 466 ? -6.694 24.757 13.414 1.00 97.25 466 PHE A C 1
ATOM 3631 O O . PHE A 1 466 ? -7.727 25.268 13.866 1.00 97.25 466 PHE A O 1
ATOM 3638 N N . GLY A 1 467 ? -5.747 25.465 12.799 1.00 95.94 467 GLY A N 1
ATOM 3639 C CA . GLY A 1 467 ? -5.902 26.863 12.418 1.00 95.94 467 GLY A CA 1
ATOM 3640 C C . GLY A 1 467 ? -7.038 27.065 11.412 1.00 95.94 467 GLY A C 1
ATOM 3641 O O . GLY A 1 467 ? -7.630 26.109 10.897 1.00 95.94 467 GLY A O 1
ATOM 3642 N N . ASP A 1 468 ? -7.371 28.324 11.143 1.00 92.38 468 ASP A N 1
ATOM 3643 C CA . ASP A 1 468 ? -8.292 28.649 10.050 1.00 92.38 468 ASP A CA 1
ATOM 3644 C C . ASP A 1 468 ? -7.643 28.412 8.673 1.00 92.38 468 ASP A C 1
ATOM 3646 O O . ASP A 1 468 ? -6.475 28.048 8.582 1.00 92.38 468 ASP A O 1
ATOM 3650 N N . GLU A 1 469 ? -8.378 28.627 7.580 1.00 87.00 469 GLU A N 1
ATOM 3651 C CA . GLU A 1 469 ? -7.880 28.381 6.214 1.00 87.00 469 GLU A CA 1
ATOM 3652 C C . GLU A 1 469 ? -6.628 29.206 5.847 1.00 87.00 469 GLU A C 1
ATOM 3654 O O . GLU A 1 469 ? -5.899 28.846 4.920 1.00 87.00 469 GLU A O 1
ATOM 3659 N N . THR A 1 470 ? -6.346 30.299 6.567 1.00 87.00 470 THR A N 1
ATOM 3660 C CA . THR A 1 470 ? -5.139 31.116 6.366 1.00 87.00 470 THR A CA 1
ATOM 3661 C C . THR A 1 470 ? -3.927 30.565 7.117 1.00 87.00 470 THR A C 1
ATOM 3663 O O . THR A 1 470 ? -2.786 30.759 6.690 1.00 87.00 470 THR A O 1
ATOM 3666 N N . GLU A 1 471 ? -4.154 29.818 8.195 1.00 90.50 471 GLU A N 1
ATOM 3667 C CA . GLU A 1 471 ? -3.118 29.216 9.036 1.00 90.50 471 GLU A CA 1
ATOM 3668 C C . GLU A 1 471 ? -2.910 27.717 8.757 1.00 90.50 471 GLU A C 1
ATOM 3670 O O . GLU A 1 471 ? -1.814 27.210 8.990 1.00 90.50 471 GLU A O 1
ATOM 3675 N N . PHE A 1 472 ? -3.934 27.021 8.255 1.00 94.75 472 PHE A N 1
ATOM 3676 C CA . PHE A 1 472 ? -3.955 25.581 8.013 1.00 94.75 472 PHE A CA 1
ATOM 3677 C C . PHE A 1 472 ? -4.759 25.233 6.751 1.00 94.75 472 PHE A C 1
ATOM 3679 O O . PHE A 1 472 ? -5.984 25.365 6.702 1.00 94.75 472 PHE A O 1
ATOM 3686 N N . VAL A 1 473 ? -4.081 24.734 5.721 1.00 93.31 473 VAL A N 1
ATOM 3687 C CA . VAL A 1 473 ? -4.718 24.272 4.483 1.00 93.31 473 VAL A CA 1
ATOM 3688 C C . VAL A 1 473 ? -5.019 22.783 4.602 1.00 93.31 473 VAL A C 1
ATOM 3690 O O . VAL A 1 473 ? -4.125 21.948 4.548 1.00 93.31 473 VAL A O 1
ATOM 3693 N N . ALA A 1 474 ? -6.297 22.440 4.749 1.00 91.00 474 ALA A N 1
ATOM 3694 C CA . ALA A 1 474 ? -6.744 21.049 4.864 1.00 91.00 474 ALA A CA 1
ATOM 3695 C C . ALA A 1 474 ? -7.069 20.384 3.513 1.00 91.00 474 ALA A C 1
ATOM 3697 O O . ALA A 1 474 ? -7.433 19.210 3.492 1.00 91.00 474 ALA A O 1
ATOM 3698 N N . THR A 1 475 ? -7.020 21.138 2.411 1.00 89.94 475 THR A N 1
ATOM 3699 C CA . THR A 1 475 ? -7.447 20.683 1.082 1.00 89.94 475 THR A CA 1
ATOM 3700 C C . THR A 1 475 ? -6.501 19.618 0.527 1.00 89.94 475 THR A C 1
ATOM 3702 O O . THR A 1 475 ? -5.293 19.873 0.498 1.00 89.94 475 THR A O 1
ATOM 3705 N N . PRO A 1 476 ? -7.035 18.491 0.016 1.00 91.25 476 PRO A N 1
ATOM 3706 C CA . PRO A 1 476 ? -6.213 17.457 -0.576 1.00 91.25 476 PRO A CA 1
ATOM 3707 C C . PRO A 1 476 ? -5.297 17.941 -1.697 1.00 91.25 476 PRO A C 1
ATOM 3709 O O . PRO A 1 476 ? -5.701 18.753 -2.534 1.00 91.25 476 PRO A O 1
ATOM 3712 N N . GLY A 1 477 ? -4.067 17.427 -1.727 1.00 90.25 477 GLY A N 1
ATOM 3713 C CA . GLY A 1 477 ? -3.068 17.779 -2.745 1.00 90.25 477 GLY A CA 1
ATOM 3714 C C . GLY A 1 477 ? -2.288 19.071 -2.470 1.00 90.25 477 GLY A C 1
ATOM 3715 O O . GLY A 1 477 ? -1.500 19.501 -3.317 1.00 90.25 477 GLY A O 1
ATOM 3716 N N . HIS A 1 478 ? -2.468 19.684 -1.296 1.00 93.12 478 HIS A N 1
ATOM 3717 C CA . HIS A 1 478 ? -1.585 20.743 -0.805 1.00 93.12 478 HIS A CA 1
ATOM 3718 C C . HIS A 1 478 ? -0.382 20.143 -0.066 1.00 93.12 478 HIS A C 1
ATOM 3720 O O . HIS A 1 478 ? -0.540 19.388 0.891 1.00 93.12 478 HIS A O 1
ATOM 3726 N N . TYR A 1 479 ? 0.825 20.504 -0.500 1.00 94.56 479 TYR A N 1
ATOM 3727 C CA . TYR A 1 479 ? 2.090 20.035 0.060 1.00 94.56 479 TYR A CA 1
ATOM 3728 C C . TYR A 1 479 ? 2.760 21.156 0.848 1.00 94.56 479 TYR A C 1
ATOM 3730 O O . TYR A 1 479 ? 3.035 22.231 0.304 1.00 94.56 479 TYR A O 1
ATOM 3738 N N . SER A 1 480 ? 3.027 20.891 2.126 1.00 94.25 480 SER A N 1
ATOM 3739 C CA . SER A 1 480 ? 3.549 21.858 3.097 1.00 94.25 480 SER A CA 1
ATOM 3740 C C . SER A 1 480 ? 4.294 21.136 4.225 1.00 94.25 480 SER A C 1
ATOM 3742 O O . SER A 1 480 ? 4.696 19.985 4.055 1.00 94.25 480 SER A O 1
ATOM 3744 N N . LEU A 1 481 ? 4.506 21.800 5.365 1.00 95.81 481 LEU A N 1
ATOM 3745 C CA . LEU A 1 481 ? 4.949 21.154 6.601 1.00 95.81 481 LEU A CA 1
ATOM 3746 C C . LEU A 1 481 ? 3.771 21.063 7.568 1.00 95.81 481 LEU A C 1
ATOM 3748 O O . LEU A 1 481 ? 3.395 22.050 8.201 1.00 95.81 481 LEU A O 1
ATOM 3752 N N . TYR A 1 482 ? 3.208 19.868 7.706 1.00 96.88 482 TYR A N 1
ATOM 3753 C CA . TYR A 1 482 ? 2.170 19.585 8.690 1.00 96.88 482 TYR A CA 1
ATOM 3754 C C . TYR A 1 482 ? 2.814 19.011 9.955 1.00 96.88 482 TYR A C 1
ATOM 3756 O O . TYR A 1 482 ? 3.524 18.012 9.848 1.00 96.88 482 TYR A O 1
ATOM 3764 N N . PRO A 1 483 ? 2.610 19.611 11.138 1.00 95.81 483 PRO A N 1
ATOM 3765 C CA . PRO A 1 483 ? 3.138 19.085 12.391 1.00 95.81 483 PRO A CA 1
ATOM 3766 C C . PRO A 1 483 ? 2.615 17.680 12.697 1.00 95.81 483 PRO A C 1
ATOM 3768 O O . PRO A 1 483 ? 1.401 17.455 12.698 1.00 95.81 483 PRO A O 1
ATOM 3771 N N . THR A 1 484 ? 3.532 16.766 13.005 1.00 93.75 484 THR A N 1
ATOM 3772 C CA . THR A 1 484 ? 3.267 15.443 13.579 1.00 93.75 484 THR A CA 1
ATOM 3773 C C . THR A 1 484 ? 3.922 15.366 14.954 1.00 93.75 484 THR A C 1
ATOM 3775 O O . THR A 1 484 ? 5.027 15.875 15.150 1.00 93.75 484 THR A O 1
ATOM 3778 N N . PHE A 1 485 ? 3.250 14.750 15.918 1.00 89.88 485 PHE A N 1
ATOM 3779 C CA . PHE A 1 485 ? 3.680 14.722 17.315 1.00 89.88 485 PHE A CA 1
ATOM 3780 C C . PHE A 1 485 ? 4.015 13.295 17.738 1.00 89.88 485 PHE A C 1
ATOM 3782 O O . PHE A 1 485 ? 3.168 12.419 17.622 1.00 89.88 485 PHE A O 1
ATOM 3789 N N . SER A 1 486 ? 5.224 13.052 18.246 1.00 84.44 486 SER A N 1
ATOM 3790 C CA . SER A 1 486 ? 5.615 11.733 18.762 1.00 84.44 486 SER A CA 1
ATOM 3791 C C . SER A 1 486 ? 4.975 11.417 20.117 1.00 84.44 486 SER A C 1
ATOM 3793 O O . SER A 1 486 ? 4.484 12.310 20.810 1.00 84.44 486 SER A O 1
ATOM 3795 N N . GLU A 1 487 ? 5.077 10.164 20.570 1.00 79.94 487 GLU A N 1
ATOM 3796 C CA . GLU A 1 487 ? 4.673 9.766 21.934 1.00 79.94 487 GLU A CA 1
ATOM 3797 C C . GLU A 1 487 ? 5.406 10.547 23.051 1.00 79.94 487 GLU A C 1
ATOM 3799 O O . GLU A 1 487 ? 4.908 10.669 24.171 1.00 79.94 487 GLU A O 1
ATOM 3804 N N . LYS A 1 488 ? 6.588 11.109 22.750 1.00 81.06 488 LYS A N 1
ATOM 3805 C CA . LYS A 1 488 ? 7.382 11.954 23.662 1.00 81.06 488 LYS A CA 1
ATOM 3806 C C . LYS A 1 488 ? 7.068 13.441 23.510 1.00 81.06 488 LYS A C 1
ATOM 3808 O O . LYS A 1 488 ? 7.736 14.267 24.132 1.00 81.06 488 LYS A O 1
ATOM 3813 N N . ASN A 1 489 ? 6.053 13.775 22.712 1.00 81.25 489 ASN A N 1
ATOM 3814 C CA . ASN A 1 489 ? 5.660 15.134 22.361 1.00 81.25 489 ASN A CA 1
ATOM 3815 C C . ASN A 1 489 ? 6.766 15.915 21.623 1.00 81.25 489 ASN A C 1
ATOM 3817 O O . ASN A 1 489 ? 6.887 17.133 21.762 1.00 81.25 489 ASN A O 1
ATOM 3821 N N . GLU A 1 490 ? 7.599 15.211 20.854 1.00 89.00 490 GLU A N 1
ATOM 3822 C CA . GLU A 1 490 ? 8.547 15.830 19.927 1.00 89.00 490 GLU A CA 1
ATOM 3823 C C . GLU A 1 490 ? 7.830 16.107 18.605 1.00 89.00 490 GLU A C 1
ATOM 3825 O O . GLU A 1 490 ? 7.064 15.272 18.122 1.00 89.00 490 GLU A O 1
ATOM 3830 N N . THR A 1 491 ? 8.063 17.282 18.025 1.00 92.50 491 THR A N 1
ATOM 3831 C CA . THR A 1 491 ? 7.436 17.670 16.760 1.00 92.50 491 THR A CA 1
ATOM 3832 C C . THR A 1 491 ? 8.346 17.330 15.588 1.00 92.50 491 THR A C 1
ATOM 3834 O O . THR A 1 491 ? 9.485 17.795 15.521 1.00 92.50 491 THR A O 1
ATOM 3837 N N . SER A 1 492 ? 7.812 16.564 14.647 1.00 94.69 492 SER A N 1
ATOM 3838 C CA . SER A 1 492 ? 8.328 16.413 13.288 1.00 94.69 492 SER A CA 1
ATOM 3839 C C . SER A 1 492 ? 7.313 16.997 12.300 1.00 94.69 492 SER A C 1
ATOM 3841 O O . SER A 1 492 ? 6.255 17.498 12.690 1.00 94.69 492 SER A O 1
ATOM 3843 N N . TYR A 1 493 ? 7.635 16.972 11.012 1.00 96.50 493 TYR A N 1
ATOM 3844 C CA . TYR A 1 493 ? 6.745 17.436 9.957 1.00 96.50 493 TYR A CA 1
ATOM 3845 C C . TYR A 1 493 ? 6.537 16.352 8.909 1.00 96.50 493 TYR A C 1
ATOM 3847 O O . TYR A 1 493 ? 7.474 15.621 8.585 1.00 96.50 493 TYR A O 1
ATOM 3855 N N . ARG A 1 494 ? 5.329 16.316 8.348 1.00 96.69 494 ARG A N 1
ATOM 3856 C CA . ARG A 1 494 ? 4.919 15.466 7.222 1.00 96.69 494 ARG A CA 1
ATOM 3857 C C . ARG A 1 494 ? 4.475 16.319 6.018 1.00 96.69 494 ARG A C 1
ATOM 3859 O O . ARG A 1 494 ? 4.131 17.492 6.209 1.00 96.69 494 ARG A O 1
ATOM 3866 N N . PRO A 1 495 ? 4.461 15.766 4.790 1.00 96.50 495 PRO A N 1
ATOM 3867 C CA . PRO A 1 495 ? 4.215 16.534 3.566 1.00 96.50 495 PRO A CA 1
ATOM 3868 C C . PRO A 1 495 ? 2.764 16.962 3.348 1.00 96.50 495 PRO A C 1
ATOM 3870 O O . PRO A 1 495 ? 2.524 18.002 2.733 1.00 96.50 495 PRO A O 1
ATOM 3873 N N . THR A 1 496 ? 1.802 16.171 3.822 1.00 96.06 496 THR A N 1
ATOM 3874 C CA . THR A 1 496 ? 0.367 16.358 3.552 1.00 96.06 496 THR A CA 1
ATOM 3875 C C . THR A 1 496 ? -0.459 16.301 4.832 1.00 96.06 496 THR A C 1
ATOM 3877 O O . THR A 1 496 ? -0.009 15.757 5.839 1.00 96.06 496 THR A O 1
ATOM 3880 N N . ASN A 1 497 ? -1.687 16.825 4.791 1.00 94.38 497 ASN A N 1
ATOM 3881 C CA . ASN A 1 497 ? -2.588 16.774 5.939 1.00 94.38 497 ASN A CA 1
ATOM 3882 C C . ASN A 1 497 ? -3.031 15.336 6.259 1.00 94.38 497 ASN A C 1
ATOM 3884 O O . ASN A 1 497 ? -2.634 14.794 7.288 1.00 94.38 497 ASN A O 1
ATOM 3888 N N . GLU A 1 498 ? -3.853 14.756 5.375 1.00 91.62 498 GLU A N 1
ATOM 3889 C CA . GLU A 1 498 ? -4.532 13.459 5.542 1.00 91.62 498 GLU A CA 1
ATOM 3890 C C . GLU A 1 498 ? -4.537 12.613 4.237 1.00 91.62 498 GLU A C 1
ATOM 3892 O O . GLU A 1 498 ? -5.114 11.527 4.196 1.00 91.62 498 GLU A O 1
ATOM 3897 N N . ASP A 1 499 ? -3.867 13.078 3.172 1.00 89.88 499 ASP A N 1
ATOM 3898 C CA . ASP A 1 499 ? -3.899 12.464 1.827 1.00 89.88 499 ASP A CA 1
ATOM 3899 C C . ASP A 1 499 ? -2.806 11.406 1.610 1.00 89.88 499 ASP A C 1
ATOM 3901 O O . ASP A 1 499 ? -2.433 11.106 0.476 1.00 89.88 499 ASP A O 1
ATOM 3905 N N . CYS A 1 500 ? -2.252 10.872 2.696 1.00 94.69 500 CYS A N 1
ATOM 3906 C CA . CYS A 1 500 ? -1.229 9.839 2.651 1.00 94.69 500 CYS A CA 1
ATOM 3907 C C . CYS A 1 500 ? -1.684 8.610 3.430 1.00 94.69 500 CYS A C 1
ATOM 3909 O O . CYS A 1 500 ? -2.079 8.708 4.592 1.00 94.69 500 CYS A O 1
ATOM 3911 N N . LEU A 1 501 ? -1.526 7.434 2.832 1.00 93.50 501 LEU A N 1
ATOM 3912 C CA . LEU A 1 501 ? -1.687 6.140 3.491 1.00 93.50 501 LEU A CA 1
ATOM 3913 C C . LEU A 1 501 ? -0.795 5.981 4.742 1.00 93.50 501 LEU A C 1
ATOM 3915 O O . LEU A 1 501 ? -1.173 5.297 5.695 1.00 93.50 501 LEU A O 1
ATOM 3919 N N . MET A 1 502 ? 0.377 6.631 4.779 1.00 93.69 502 MET A N 1
ATOM 3920 C CA . MET A 1 502 ? 1.258 6.629 5.960 1.00 93.69 502 MET A CA 1
ATOM 3921 C C . MET A 1 502 ? 0.711 7.487 7.111 1.00 93.69 502 MET A C 1
ATOM 3923 O O . MET A 1 502 ? 1.170 7.361 8.248 1.00 93.69 502 MET A O 1
ATOM 3927 N N . ARG A 1 503 ? -0.275 8.350 6.825 1.00 92.50 503 ARG A N 1
ATOM 3928 C CA . ARG A 1 503 ? -0.975 9.208 7.790 1.00 92.50 503 ARG A CA 1
ATOM 3929 C C . ARG A 1 503 ? -2.297 8.596 8.230 1.00 92.50 503 ARG A C 1
ATOM 3931 O O . ARG A 1 503 ? -2.557 8.512 9.427 1.00 92.50 503 ARG A O 1
ATOM 3938 N N . ILE A 1 504 ? -3.126 8.173 7.278 1.00 89.50 504 ILE A N 1
ATOM 3939 C CA . ILE A 1 504 ? -4.361 7.444 7.558 1.00 89.50 504 ILE A CA 1
ATOM 3940 C C . ILE A 1 504 ? -4.345 6.133 6.787 1.00 89.50 504 ILE A C 1
ATOM 3942 O O . ILE A 1 504 ? -4.454 6.128 5.565 1.00 89.50 504 ILE A O 1
ATOM 3946 N N . VAL A 1 505 ? -4.340 5.011 7.508 1.00 87.19 505 VAL A N 1
ATOM 3947 C CA . VAL A 1 505 ? -4.357 3.678 6.884 1.00 87.19 505 VAL A CA 1
ATOM 3948 C C . VAL A 1 505 ? -5.609 3.434 6.025 1.00 87.19 505 VAL A C 1
ATOM 3950 O O . VAL A 1 505 ? -5.624 2.552 5.181 1.00 87.19 505 VAL A O 1
ATOM 3953 N N . THR A 1 506 ? -6.683 4.205 6.227 1.00 85.31 506 THR A N 1
ATOM 3954 C CA . THR A 1 506 ? -7.924 4.107 5.442 1.00 85.31 506 THR A CA 1
ATOM 3955 C C . THR A 1 506 ? -7.877 4.875 4.121 1.00 85.31 506 THR A C 1
ATOM 3957 O O . THR A 1 506 ? -8.788 4.714 3.309 1.00 85.31 506 THR A O 1
ATOM 3960 N N . THR A 1 507 ? -6.859 5.712 3.904 1.00 86.31 507 THR A N 1
ATOM 3961 C CA . THR A 1 507 ? -6.595 6.360 2.614 1.00 86.31 507 THR A CA 1
ATOM 3962 C C . THR A 1 507 ? -5.804 5.386 1.750 1.00 86.31 507 THR A C 1
ATOM 3964 O O . THR A 1 507 ? -4.796 4.866 2.212 1.00 86.31 507 THR A O 1
ATOM 3967 N N . PRO A 1 508 ? -6.225 5.101 0.511 1.00 81.94 508 PRO A N 1
ATOM 3968 C CA . PRO A 1 508 ? -5.646 3.994 -0.227 1.00 81.94 508 PRO A CA 1
ATOM 3969 C C . PRO A 1 508 ? -4.313 4.306 -0.918 1.00 81.94 508 PRO A C 1
ATOM 3971 O O . PRO A 1 508 ? -3.676 3.362 -1.378 1.00 81.94 508 PRO A O 1
ATOM 3974 N N . ASP A 1 509 ? -3.899 5.573 -0.993 1.00 89.88 509 ASP A N 1
ATOM 3975 C CA . ASP A 1 509 ? -2.780 6.033 -1.819 1.00 89.88 509 ASP A CA 1
ATOM 3976 C C . ASP A 1 509 ? -1.658 6.673 -0.999 1.00 89.88 509 ASP A C 1
ATOM 3978 O O . ASP A 1 509 ? -1.879 7.294 0.043 1.00 89.88 509 ASP A O 1
ATOM 3982 N N . PHE A 1 510 ? -0.432 6.550 -1.500 1.00 95.00 510 PHE A N 1
ATOM 3983 C CA . PHE A 1 510 ? 0.705 7.316 -1.003 1.00 95.00 510 PHE A CA 1
ATOM 3984 C C . PHE A 1 510 ? 0.613 8.784 -1.434 1.00 95.00 510 PHE A C 1
ATOM 3986 O O . PHE A 1 510 ? 0.157 9.099 -2.534 1.00 95.00 510 PHE A O 1
ATOM 3993 N N . CYS A 1 511 ? 1.117 9.690 -0.591 1.00 95.69 511 CYS A N 1
ATOM 3994 C CA . CYS A 1 511 ? 1.401 11.051 -1.035 1.00 95.69 511 CYS A CA 1
ATOM 3995 C C . CYS A 1 511 ? 2.546 11.043 -2.063 1.00 95.69 511 CYS A C 1
ATOM 3997 O O . CYS A 1 511 ? 3.351 10.110 -2.110 1.00 95.69 511 CYS A O 1
ATOM 3999 N N . LYS A 1 512 ? 2.669 12.104 -2.871 1.00 95.88 512 LYS A N 1
ATOM 4000 C CA . LYS A 1 512 ? 3.661 12.150 -3.962 1.00 95.88 512 LYS A CA 1
ATOM 4001 C C . LYS A 1 512 ? 5.117 11.899 -3.514 1.00 95.88 512 LYS A C 1
ATOM 4003 O O . LYS A 1 512 ? 5.790 11.147 -4.211 1.00 95.88 512 LYS A O 1
ATOM 4008 N N . PRO A 1 513 ? 5.607 12.415 -2.367 1.00 96.38 513 PRO A N 1
ATOM 4009 C CA . PRO A 1 513 ? 6.932 12.060 -1.846 1.00 96.38 513 PRO A CA 1
ATOM 4010 C C . PRO A 1 513 ? 7.117 10.564 -1.561 1.00 96.38 513 PRO A C 1
ATOM 4012 O O . PRO A 1 513 ? 8.170 10.007 -1.863 1.00 96.38 513 PRO A O 1
ATOM 4015 N N . CYS A 1 514 ? 6.097 9.896 -1.014 1.00 97.12 514 CYS A N 1
ATOM 4016 C CA . CYS A 1 514 ? 6.122 8.450 -0.802 1.00 97.12 514 CYS A CA 1
ATOM 4017 C C . CYS A 1 514 ? 6.082 7.690 -2.139 1.00 97.12 514 CYS A C 1
ATOM 4019 O O . CYS A 1 514 ? 6.853 6.752 -2.312 1.00 97.12 514 CYS A O 1
ATOM 4021 N N . THR A 1 515 ? 5.265 8.113 -3.111 1.00 96.75 515 THR A N 1
ATOM 4022 C CA . THR A 1 515 ? 5.234 7.513 -4.460 1.00 96.75 515 THR A CA 1
ATOM 4023 C C . THR A 1 515 ? 6.569 7.663 -5.195 1.00 96.75 515 THR A C 1
ATOM 4025 O O . THR A 1 515 ? 7.057 6.708 -5.791 1.00 96.75 515 THR A O 1
ATOM 4028 N N . GLU A 1 516 ? 7.203 8.834 -5.128 1.00 97.12 516 GLU A N 1
ATOM 4029 C CA . GLU A 1 516 ? 8.540 9.055 -5.691 1.00 97.12 516 GLU A CA 1
ATOM 4030 C C . GLU A 1 516 ? 9.584 8.160 -5.006 1.00 97.12 516 GLU A C 1
ATOM 4032 O O . GLU A 1 516 ? 10.423 7.544 -5.667 1.00 97.12 516 GLU A O 1
ATOM 4037 N N . GLY A 1 517 ? 9.499 8.026 -3.678 1.00 96.00 517 GLY A N 1
ATOM 4038 C CA . GLY A 1 517 ? 10.307 7.073 -2.924 1.00 96.00 517 GLY A CA 1
ATOM 4039 C C . GLY A 1 517 ? 10.096 5.627 -3.387 1.00 96.00 517 GLY A C 1
ATOM 4040 O O . GLY A 1 517 ? 11.072 4.890 -3.521 1.00 96.00 517 GLY A O 1
ATOM 4041 N N . LEU A 1 518 ? 8.851 5.227 -3.668 1.00 96.75 518 LEU A N 1
ATOM 4042 C CA . LEU A 1 518 ? 8.519 3.896 -4.179 1.00 96.75 518 LEU A CA 1
ATOM 4043 C C . LEU A 1 518 ? 9.188 3.633 -5.529 1.00 96.75 518 LEU A C 1
ATOM 4045 O O . LEU A 1 518 ? 9.839 2.602 -5.692 1.00 96.75 518 LEU A O 1
ATOM 4049 N N . TRP A 1 519 ? 9.102 4.578 -6.468 1.00 97.38 519 TRP A N 1
ATOM 4050 C CA . TRP A 1 519 ? 9.803 4.483 -7.750 1.00 97.38 519 TRP A CA 1
ATOM 4051 C C . TRP A 1 519 ? 11.310 4.297 -7.563 1.00 97.38 519 TRP A C 1
ATOM 4053 O O . TRP A 1 519 ? 11.891 3.391 -8.160 1.00 97.38 519 TRP A O 1
ATOM 4063 N N . HIS A 1 520 ? 11.946 5.101 -6.707 1.00 95.00 520 HIS A N 1
ATOM 4064 C CA . HIS A 1 520 ? 13.378 4.964 -6.437 1.00 95.00 520 HIS A CA 1
ATOM 4065 C C . HIS A 1 520 ? 13.732 3.617 -5.803 1.00 95.00 520 HIS A C 1
ATOM 4067 O O . HIS A 1 520 ? 14.713 2.995 -6.206 1.00 95.00 520 HIS A O 1
ATOM 4073 N N . ALA A 1 521 ? 12.953 3.148 -4.829 1.00 92.44 521 ALA A N 1
ATOM 4074 C CA . ALA A 1 521 ? 13.200 1.873 -4.167 1.00 92.44 521 ALA A CA 1
ATOM 4075 C C . ALA A 1 521 ? 13.136 0.696 -5.153 1.00 92.44 521 ALA A C 1
ATOM 4077 O O . ALA A 1 521 ? 14.030 -0.149 -5.162 1.00 92.44 521 ALA A O 1
ATOM 4078 N N . LEU A 1 522 ? 12.130 0.678 -6.032 1.00 95.38 522 LEU A N 1
ATOM 4079 C CA . LEU A 1 522 ? 11.943 -0.399 -7.004 1.00 95.38 522 LEU A CA 1
ATOM 4080 C C . LEU A 1 522 ? 12.950 -0.325 -8.161 1.00 95.38 522 LEU A C 1
ATOM 4082 O O . LEU A 1 522 ? 13.548 -1.337 -8.518 1.00 95.38 522 LEU A O 1
ATOM 4086 N N . LEU A 1 523 ? 13.220 0.865 -8.712 1.00 95.06 523 LEU A N 1
ATOM 4087 C CA . LEU A 1 523 ? 14.185 1.041 -9.811 1.00 95.06 523 LEU A CA 1
ATOM 4088 C C . LEU A 1 523 ? 15.646 0.853 -9.383 1.00 95.06 523 LEU A C 1
ATOM 4090 O O . LEU A 1 523 ? 16.522 0.696 -10.234 1.00 95.06 523 LEU A O 1
ATOM 4094 N N . ARG A 1 524 ? 15.938 0.825 -8.076 1.00 89.75 524 ARG A N 1
ATOM 4095 C CA . ARG A 1 524 ? 17.223 0.298 -7.601 1.00 89.75 524 ARG A CA 1
ATOM 4096 C C . ARG A 1 524 ? 17.365 -1.180 -7.941 1.00 89.75 524 ARG A C 1
ATOM 4098 O O . ARG A 1 524 ? 18.465 -1.579 -8.282 1.00 89.75 524 ARG A O 1
ATOM 4105 N N . ARG A 1 525 ? 16.293 -1.970 -7.865 1.00 88.31 525 ARG A N 1
ATOM 4106 C CA . ARG A 1 525 ? 16.297 -3.420 -8.121 1.00 88.31 525 ARG A CA 1
ATOM 4107 C C . ARG A 1 525 ? 16.000 -3.791 -9.580 1.00 88.31 525 ARG A C 1
ATOM 4109 O O . ARG A 1 525 ? 16.376 -4.881 -10.008 1.00 88.31 525 ARG A O 1
ATOM 4116 N N . VAL A 1 526 ? 15.335 -2.904 -10.322 1.00 92.69 526 VAL A N 1
ATOM 4117 C CA . VAL A 1 526 ? 14.888 -3.138 -11.703 1.00 92.69 526 VAL A CA 1
ATOM 4118 C C . VAL A 1 526 ? 15.642 -2.252 -12.694 1.00 92.69 526 VAL A C 1
ATOM 4120 O O . VAL A 1 526 ? 15.760 -1.035 -12.525 1.00 92.69 526 VAL A O 1
ATOM 4123 N N . ASP A 1 527 ? 16.135 -2.862 -13.764 1.00 93.00 527 ASP A N 1
ATOM 4124 C CA . ASP A 1 527 ? 16.620 -2.179 -14.955 1.00 93.00 527 ASP A CA 1
ATOM 4125 C C . ASP A 1 527 ? 15.482 -1.971 -15.957 1.00 93.00 527 ASP A C 1
ATOM 4127 O O . ASP A 1 527 ? 14.647 -2.849 -16.154 1.00 93.00 527 ASP A O 1
ATOM 4131 N N . LEU A 1 528 ? 15.434 -0.801 -16.595 1.00 96.19 528 LEU A N 1
ATOM 4132 C CA . LEU A 1 528 ? 14.414 -0.487 -17.595 1.00 96.19 528 LEU A CA 1
ATOM 4133 C C . LEU A 1 528 ? 14.556 -1.328 -18.872 1.00 96.19 528 LEU A C 1
ATOM 4135 O O . LEU A 1 528 ? 13.588 -1.421 -19.625 1.00 96.19 528 LEU A O 1
ATOM 4139 N N . ILE A 1 529 ? 15.745 -1.882 -19.133 1.00 95.44 529 ILE A N 1
ATOM 4140 C CA . ILE A 1 529 ? 16.013 -2.776 -20.261 1.00 95.44 529 ILE A CA 1
ATOM 4141 C C . ILE A 1 529 ? 15.959 -4.213 -19.746 1.00 95.44 529 ILE A C 1
ATOM 4143 O O . ILE A 1 529 ? 16.816 -4.616 -18.964 1.00 95.44 529 ILE A O 1
ATOM 4147 N N . ASP A 1 530 ? 14.962 -4.968 -20.202 1.00 93.00 530 ASP A N 1
ATOM 4148 C CA . ASP A 1 530 ? 14.835 -6.394 -19.903 1.00 93.00 530 ASP A CA 1
ATOM 4149 C C . ASP A 1 530 ? 15.843 -7.217 -20.710 1.00 93.00 530 ASP A C 1
ATOM 4151 O O . ASP A 1 530 ? 16.486 -8.103 -20.152 1.00 93.00 530 ASP A O 1
ATOM 4155 N N . ASP A 1 531 ? 16.016 -6.907 -22.000 1.00 92.50 531 ASP A N 1
ATOM 4156 C CA . ASP A 1 531 ? 17.006 -7.582 -22.843 1.00 92.50 531 ASP A CA 1
ATOM 4157 C C . ASP A 1 531 ? 17.379 -6.779 -24.102 1.00 92.50 531 ASP A C 1
ATOM 4159 O O . ASP A 1 531 ? 16.647 -5.888 -24.542 1.00 92.50 531 ASP A O 1
ATOM 4163 N N . LEU A 1 532 ? 18.524 -7.117 -24.698 1.00 91.31 532 LEU A N 1
ATOM 4164 C CA . LEU A 1 532 ? 18.968 -6.657 -26.011 1.00 91.31 532 LEU A CA 1
ATOM 4165 C C . LEU A 1 532 ? 19.469 -7.855 -26.830 1.00 91.31 532 LEU A C 1
ATOM 4167 O O . LEU A 1 532 ? 20.651 -8.217 -26.783 1.00 91.31 532 LEU A O 1
ATOM 4171 N N . GLU A 1 533 ? 18.579 -8.434 -27.631 1.00 90.19 533 GLU A N 1
ATOM 4172 C CA . GLU A 1 533 ? 18.866 -9.624 -28.426 1.00 90.19 533 GLU A CA 1
ATOM 4173 C C . GLU A 1 533 ? 19.332 -9.279 -29.843 1.00 90.19 533 GLU A C 1
ATOM 4175 O O . GLU A 1 533 ? 18.815 -8.380 -30.509 1.00 90.19 533 GLU A O 1
ATOM 4180 N N . VAL A 1 534 ? 20.308 -10.044 -30.341 1.00 86.31 534 VAL A N 1
ATOM 4181 C CA . VAL A 1 534 ? 20.755 -9.980 -31.738 1.00 86.31 534 VAL A CA 1
ATOM 4182 C C . VAL A 1 534 ? 20.195 -11.185 -32.483 1.00 86.31 534 VAL A C 1
ATOM 4184 O O . VAL A 1 534 ? 20.680 -12.309 -32.333 1.00 86.31 534 VAL A O 1
ATOM 4187 N N . GLY A 1 535 ? 19.197 -10.934 -33.321 1.00 85.88 535 GLY A N 1
ATOM 4188 C CA . GLY A 1 535 ? 18.446 -11.935 -34.061 1.00 85.88 535 GLY A CA 1
ATOM 4189 C C . GLY A 1 535 ? 18.683 -11.914 -35.571 1.00 85.88 535 GLY A C 1
ATOM 4190 O O . GLY A 1 535 ? 19.606 -11.281 -36.103 1.00 85.88 535 GLY A O 1
ATOM 4191 N N . CYS A 1 536 ? 17.839 -12.681 -36.256 1.00 84.50 536 CYS A N 1
ATOM 4192 C CA . CYS A 1 536 ? 17.741 -12.763 -37.706 1.00 84.50 536 CYS A CA 1
ATOM 4193 C C . CYS A 1 536 ? 16.283 -13.000 -38.096 1.00 84.50 536 CYS A C 1
ATOM 4195 O O . CYS A 1 536 ? 15.675 -13.957 -37.617 1.00 84.50 536 CYS A O 1
ATOM 4197 N N . GLU A 1 537 ? 15.755 -12.203 -39.016 1.00 83.50 537 GLU A N 1
ATOM 4198 C CA . GLU A 1 537 ? 14.402 -12.357 -39.552 1.00 83.50 537 GLU A CA 1
ATOM 4199 C C . GLU A 1 537 ? 14.444 -12.358 -41.082 1.00 83.50 537 GLU A C 1
ATOM 4201 O O . GLU A 1 537 ? 15.404 -11.875 -41.682 1.00 83.50 537 GLU A O 1
ATOM 4206 N N . LYS A 1 538 ? 13.436 -12.950 -41.726 1.00 80.56 538 LYS A N 1
ATOM 4207 C CA . LYS A 1 538 ? 13.288 -12.841 -43.177 1.00 80.56 538 LYS A CA 1
ATOM 4208 C C . LYS A 1 538 ? 12.520 -11.577 -43.523 1.00 80.56 538 LYS A C 1
ATOM 4210 O O . LYS A 1 538 ? 11.439 -11.362 -42.984 1.00 80.56 538 LYS A O 1
ATOM 4215 N N . ASP A 1 539 ? 13.060 -10.785 -44.434 1.00 72.12 539 ASP A N 1
ATOM 4216 C CA . ASP A 1 539 ? 12.356 -9.640 -44.991 1.00 72.12 539 ASP A CA 1
ATOM 4217 C C . ASP A 1 539 ? 11.220 -10.066 -45.945 1.00 72.12 539 ASP A C 1
ATOM 4219 O O . ASP A 1 539 ? 10.960 -11.254 -46.176 1.00 72.12 539 ASP A O 1
ATOM 4223 N N . ALA A 1 540 ? 10.512 -9.074 -46.491 1.00 73.00 540 ALA A N 1
ATOM 4224 C CA . ALA A 1 540 ? 9.390 -9.283 -47.406 1.00 73.00 540 ALA A CA 1
ATOM 4225 C C . ALA A 1 540 ? 9.787 -9.980 -48.723 1.00 73.00 540 ALA A C 1
ATOM 4227 O O . ALA A 1 540 ? 8.931 -10.599 -49.361 1.00 73.00 540 ALA A O 1
ATOM 4228 N N . ASP A 1 541 ? 11.065 -9.914 -49.106 1.00 75.44 541 ASP A N 1
ATOM 4229 C CA . ASP A 1 541 ? 11.623 -10.544 -50.304 1.00 75.44 541 ASP A CA 1
ATOM 4230 C C . ASP A 1 541 ? 12.152 -11.968 -50.018 1.00 75.44 541 ASP A C 1
ATOM 4232 O O . ASP A 1 541 ? 12.449 -12.738 -50.938 1.00 75.44 541 ASP A O 1
ATOM 4236 N N . GLY A 1 542 ? 12.162 -12.374 -48.743 1.00 74.75 542 GLY A N 1
ATOM 4237 C CA . GLY A 1 542 ? 12.574 -13.692 -48.268 1.00 74.75 542 GLY A CA 1
ATOM 4238 C C . GLY A 1 542 ? 14.065 -13.802 -47.945 1.00 74.75 542 GLY A C 1
ATOM 4239 O O . GLY A 1 542 ? 14.524 -14.912 -47.629 1.00 74.75 542 GLY A O 1
ATOM 4240 N N . ASP A 1 543 ? 14.793 -12.687 -47.997 1.00 76.44 543 ASP A N 1
ATOM 4241 C CA . ASP A 1 543 ? 16.200 -12.581 -47.636 1.00 76.44 543 ASP A CA 1
ATOM 4242 C C . ASP A 1 543 ? 16.353 -12.419 -46.119 1.00 76.44 543 ASP A C 1
ATOM 4244 O O . ASP A 1 543 ? 15.480 -11.915 -45.417 1.00 76.44 543 ASP A O 1
ATOM 4248 N N . TRP A 1 544 ? 17.455 -12.934 -45.571 1.00 77.00 544 TRP A N 1
ATOM 4249 C CA . TRP A 1 544 ? 17.700 -12.863 -44.133 1.00 77.00 544 TRP A CA 1
ATOM 4250 C C . TRP A 1 544 ? 18.341 -11.529 -43.752 1.00 77.00 544 TRP A C 1
ATOM 4252 O O . TRP A 1 544 ? 19.480 -11.264 -44.143 1.00 77.00 544 TRP A O 1
ATOM 4262 N N . ALA A 1 545 ? 17.660 -10.764 -42.905 1.00 77.44 545 ALA A N 1
ATOM 4263 C CA . ALA A 1 545 ? 18.144 -9.525 -42.318 1.00 77.44 545 ALA A CA 1
ATOM 4264 C C . ALA A 1 545 ? 18.507 -9.716 -40.839 1.00 77.44 545 ALA A C 1
ATOM 4266 O O . ALA A 1 545 ? 17.883 -10.497 -40.114 1.00 77.44 545 ALA A O 1
ATOM 4267 N N . ARG A 1 546 ? 19.539 -8.999 -40.384 1.00 81.69 546 ARG A N 1
ATOM 4268 C CA . ARG A 1 546 ? 19.922 -8.966 -38.968 1.00 81.69 546 ARG A CA 1
ATOM 4269 C C . ARG A 1 546 ? 18.962 -8.067 -38.210 1.00 81.69 546 ARG A C 1
ATOM 4271 O O . ARG A 1 546 ? 18.676 -6.960 -38.664 1.00 81.69 546 ARG A O 1
ATOM 4278 N N . THR A 1 547 ? 18.530 -8.530 -37.042 1.00 86.25 547 THR A N 1
ATOM 4279 C CA . THR A 1 547 ? 17.672 -7.750 -36.154 1.00 86.25 547 THR A CA 1
ATOM 4280 C C . THR A 1 547 ? 18.365 -7.483 -34.827 1.00 86.25 547 THR A C 1
ATOM 4282 O O . THR A 1 547 ? 19.105 -8.329 -34.324 1.00 86.25 547 THR A O 1
ATOM 4285 N N . LEU A 1 548 ? 18.164 -6.288 -34.277 1.00 88.00 548 LEU A N 1
ATOM 4286 C CA . LEU A 1 548 ? 18.435 -6.006 -32.871 1.00 88.00 548 LEU A CA 1
ATOM 4287 C C . LEU A 1 548 ? 17.097 -5.706 -32.212 1.00 88.00 548 LEU A C 1
ATOM 4289 O O . LEU A 1 548 ? 16.417 -4.764 -32.620 1.00 88.00 548 LEU A O 1
ATOM 4293 N N . GLU A 1 549 ? 16.724 -6.516 -31.232 1.00 92.12 549 GLU A N 1
ATOM 4294 C CA . GLU A 1 549 ? 15.453 -6.409 -30.524 1.00 92.12 549 GLU A CA 1
ATOM 4295 C C . GLU A 1 549 ? 15.721 -5.994 -29.079 1.00 92.12 549 GLU A C 1
ATOM 4297 O O . GLU A 1 549 ? 16.421 -6.670 -28.330 1.00 92.12 549 GLU A O 1
ATOM 4302 N N . LEU A 1 550 ? 15.209 -4.820 -28.726 1.00 94.69 550 LEU A N 1
ATOM 4303 C CA . LEU A 1 550 ? 15.264 -4.235 -27.400 1.00 94.69 550 LEU A CA 1
ATOM 4304 C C . LEU A 1 550 ? 13.953 -4.530 -26.677 1.00 94.69 550 LEU A C 1
ATOM 4306 O O . LEU A 1 550 ? 12.902 -3.988 -27.032 1.00 94.69 550 LEU A O 1
ATOM 4310 N N . SER A 1 551 ? 14.050 -5.315 -25.614 1.00 95.75 551 SER A N 1
ATOM 4311 C CA . SER A 1 551 ? 12.960 -5.556 -24.678 1.00 95.75 551 SER A CA 1
ATOM 4312 C C . SER A 1 551 ? 13.078 -4.564 -23.526 1.00 95.75 551 SER A C 1
ATOM 4314 O O . SER A 1 551 ? 14.099 -4.506 -22.841 1.00 95.75 551 SER A O 1
ATOM 4316 N N . LEU A 1 552 ? 12.044 -3.751 -23.326 1.00 96.81 552 LEU A N 1
ATOM 4317 C CA . LEU A 1 552 ? 11.944 -2.812 -22.210 1.00 96.81 552 LEU A CA 1
ATOM 4318 C C . LEU A 1 552 ? 10.871 -3.286 -21.238 1.00 96.81 552 LEU A C 1
ATOM 4320 O O . LEU A 1 552 ? 9.882 -3.891 -21.655 1.00 96.81 552 LEU A O 1
ATOM 4324 N N . VAL A 1 553 ? 11.018 -2.901 -19.971 1.00 97.19 553 VAL A N 1
ATOM 4325 C CA . VAL A 1 553 ? 9.923 -3.004 -19.003 1.00 97.19 553 VAL A CA 1
ATOM 4326 C C . VAL A 1 553 ? 8.691 -2.293 -19.589 1.00 97.19 553 VAL A C 1
ATOM 4328 O O . VAL A 1 553 ? 8.825 -1.167 -20.083 1.00 97.19 553 VAL A O 1
ATOM 4331 N N . PRO A 1 554 ? 7.487 -2.898 -19.550 1.00 95.56 554 PRO A N 1
ATOM 4332 C CA . PRO A 1 554 ? 6.310 -2.356 -20.227 1.00 95.56 554 PRO A CA 1
ATOM 4333 C C . PRO A 1 554 ? 5.715 -1.157 -19.466 1.00 95.56 554 PRO A C 1
ATOM 4335 O O . PRO A 1 554 ? 4.676 -1.255 -18.817 1.00 95.56 554 PRO A O 1
ATOM 4338 N N . LEU A 1 555 ? 6.400 -0.012 -19.539 1.00 96.25 555 LEU A N 1
ATOM 4339 C CA . LEU A 1 555 ? 5.995 1.306 -19.034 1.00 96.25 555 LEU A CA 1
ATOM 4340 C C . LEU A 1 555 ? 5.686 2.262 -20.202 1.00 96.25 555 LEU A C 1
ATOM 4342 O O . LEU A 1 555 ? 6.010 1.989 -21.361 1.00 96.25 555 LEU A O 1
ATOM 4346 N N . ALA A 1 556 ? 5.094 3.423 -19.912 1.00 94.88 556 ALA A N 1
ATOM 4347 C CA . ALA A 1 556 ? 4.713 4.411 -20.920 1.00 94.88 556 ALA A CA 1
ATOM 4348 C C . ALA A 1 556 ? 3.806 3.813 -22.010 1.00 94.88 556 ALA A C 1
ATOM 4350 O O . ALA A 1 556 ? 2.853 3.084 -21.738 1.00 94.88 556 ALA A O 1
ATOM 4351 N N . HIS A 1 557 ? 4.117 4.106 -23.271 1.00 92.19 557 HIS A N 1
ATOM 4352 C CA . HIS A 1 557 ? 3.385 3.613 -24.434 1.00 92.19 557 HIS A CA 1
ATOM 4353 C C . HIS A 1 557 ? 3.468 2.086 -24.628 1.00 92.19 557 HIS A C 1
ATOM 4355 O O . HIS A 1 557 ? 2.809 1.572 -25.526 1.00 92.19 557 HIS A O 1
ATOM 4361 N N . LEU A 1 558 ? 4.271 1.376 -23.823 1.00 92.38 558 LEU A N 1
ATOM 4362 C CA . LEU A 1 558 ? 4.411 -0.082 -23.860 1.00 92.38 558 LEU A CA 1
ATOM 4363 C C . LEU A 1 558 ? 3.468 -0.802 -22.884 1.00 92.38 558 LEU A C 1
ATOM 4365 O O . LEU A 1 558 ? 3.423 -2.030 -22.881 1.00 92.38 558 LEU A O 1
ATOM 4369 N N . ARG A 1 559 ? 2.719 -0.074 -22.045 1.00 91.50 559 ARG A N 1
ATOM 4370 C CA . ARG A 1 559 ? 1.723 -0.684 -21.153 1.00 91.50 559 ARG A CA 1
ATOM 4371 C C . ARG A 1 559 ? 0.554 -1.256 -21.948 1.00 91.50 559 ARG A C 1
ATOM 4373 O O . ARG A 1 559 ? 0.016 -0.593 -22.829 1.00 91.50 559 ARG A O 1
ATOM 4380 N N . GLU A 1 560 ? 0.067 -2.421 -21.528 1.00 86.38 560 GLU A N 1
ATOM 4381 C CA . GLU A 1 560 ? -1.216 -2.958 -22.005 1.00 86.38 560 GLU A CA 1
ATOM 4382 C C . GLU A 1 560 ? -2.393 -2.061 -21.595 1.00 86.38 560 GLU A C 1
ATOM 4384 O O . GLU A 1 560 ? -3.303 -1.808 -22.382 1.00 86.38 560 GLU A O 1
ATOM 4389 N N . ASN A 1 561 ? -2.356 -1.556 -20.356 1.00 85.25 561 ASN A N 1
ATOM 4390 C CA . ASN A 1 561 ? -3.377 -0.685 -19.784 1.00 85.25 561 ASN A CA 1
ATOM 4391 C C . ASN A 1 561 ? -2.757 0.675 -19.431 1.00 85.25 561 ASN A C 1
ATOM 4393 O O . ASN A 1 561 ? -1.928 0.741 -18.517 1.00 85.25 561 ASN A O 1
ATOM 4397 N N . PRO A 1 562 ? -3.143 1.763 -20.121 1.00 85.88 562 PRO A N 1
ATOM 4398 C CA . PRO A 1 562 ? -2.663 3.100 -19.801 1.00 85.88 562 PRO A CA 1
ATOM 4399 C C . PRO A 1 562 ? -3.008 3.520 -18.366 1.00 85.88 562 PRO A C 1
ATOM 4401 O O . PRO A 1 562 ? -4.055 3.163 -17.813 1.00 85.88 562 PRO A O 1
ATOM 4404 N N . VAL A 1 563 ? -2.129 4.326 -17.776 1.00 89.44 563 VAL A N 1
ATOM 4405 C CA . VAL A 1 563 ? -2.302 4.926 -16.448 1.00 89.44 563 VAL A CA 1
ATOM 4406 C C . VAL A 1 563 ? -2.617 6.418 -16.583 1.00 89.44 563 VAL A C 1
ATOM 4408 O O . VAL A 1 563 ? -2.268 7.037 -17.585 1.00 89.44 563 VAL A O 1
ATOM 4411 N N . ASP A 1 564 ? -3.281 7.008 -15.586 1.00 89.31 564 ASP A N 1
ATOM 4412 C CA . ASP A 1 564 ? -3.595 8.449 -15.562 1.00 89.31 564 ASP A CA 1
ATOM 4413 C C . ASP A 1 564 ? -2.413 9.263 -15.008 1.00 89.31 564 ASP A C 1
ATOM 4415 O O . ASP A 1 564 ? -2.521 9.972 -14.011 1.00 89.31 564 ASP A O 1
ATOM 4419 N N . VAL A 1 565 ? -1.243 9.056 -15.611 1.00 91.62 565 VAL A N 1
ATOM 4420 C CA . VAL A 1 565 ? 0.032 9.680 -15.248 1.00 91.62 565 VAL A CA 1
ATOM 4421 C C . VAL A 1 565 ? 0.776 9.988 -16.540 1.00 91.62 565 VAL A C 1
ATOM 4423 O O . VAL A 1 565 ? 0.822 9.163 -17.453 1.00 91.62 565 VAL A O 1
ATOM 4426 N N . ALA A 1 566 ? 1.367 11.177 -16.637 1.00 95.12 566 ALA A N 1
ATOM 4427 C CA . ALA A 1 566 ? 2.214 11.523 -17.770 1.00 95.12 566 ALA A CA 1
ATOM 4428 C C . ALA A 1 566 ? 3.551 10.769 -17.693 1.00 95.12 566 ALA A C 1
ATOM 4430 O O . ALA A 1 566 ? 4.371 11.037 -16.815 1.00 95.12 566 ALA A O 1
ATOM 4431 N N . GLU A 1 567 ? 3.785 9.859 -18.639 1.00 96.25 567 GLU A N 1
ATOM 4432 C CA . GLU A 1 567 ? 5.005 9.055 -18.730 1.00 96.25 567 GLU A CA 1
ATOM 4433 C C . GLU A 1 567 ? 5.471 8.860 -20.183 1.00 96.25 567 GLU A C 1
ATOM 4435 O O . GLU A 1 567 ? 4.681 8.911 -21.128 1.00 96.25 567 GLU A O 1
ATOM 4440 N N . SER A 1 568 ? 6.776 8.663 -20.388 1.00 96.75 568 SER A N 1
ATOM 4441 C CA . SER A 1 568 ? 7.364 8.450 -21.718 1.00 96.75 568 SER A CA 1
ATOM 4442 C C . SER A 1 568 ? 8.687 7.687 -21.660 1.00 96.75 568 SER A C 1
ATOM 4444 O O . SER A 1 568 ? 9.407 7.756 -20.665 1.00 96.75 568 SER A O 1
ATOM 4446 N N . TYR A 1 569 ? 9.020 7.007 -22.758 1.00 97.25 569 TYR A N 1
ATOM 4447 C CA . TYR A 1 569 ? 10.362 6.492 -23.023 1.00 97.25 569 TYR A CA 1
ATOM 4448 C C . TYR A 1 569 ? 11.021 7.312 -24.128 1.00 97.25 569 TYR A C 1
ATOM 4450 O O . TYR A 1 569 ? 10.398 7.598 -25.150 1.00 97.25 569 TYR A O 1
ATOM 4458 N N . THR A 1 570 ? 12.294 7.640 -23.933 1.00 96.69 570 THR A N 1
ATOM 4459 C CA . THR A 1 570 ? 13.187 8.148 -24.976 1.00 96.69 570 THR A CA 1
ATOM 4460 C C . THR A 1 570 ? 14.292 7.124 -25.201 1.00 96.69 570 THR A C 1
ATOM 4462 O O . THR A 1 570 ? 15.043 6.819 -24.276 1.00 96.69 570 THR A O 1
ATOM 4465 N N . ILE A 1 571 ? 14.390 6.588 -26.419 1.00 96.25 571 ILE A N 1
ATOM 4466 C CA . ILE A 1 571 ? 15.379 5.566 -26.784 1.00 96.25 571 ILE A CA 1
ATOM 4467 C C . ILE A 1 571 ? 16.367 6.179 -27.770 1.00 96.25 571 ILE A C 1
ATOM 4469 O O . ILE A 1 571 ? 15.981 6.623 -28.853 1.00 96.25 571 ILE A O 1
ATOM 4473 N N . THR A 1 572 ? 17.644 6.192 -27.401 1.00 95.25 572 THR A N 1
ATOM 4474 C CA . THR A 1 572 ? 18.735 6.694 -28.242 1.00 95.25 572 THR A CA 1
ATOM 4475 C C . THR A 1 572 ? 19.688 5.560 -28.577 1.00 95.25 572 THR A C 1
ATOM 4477 O O . THR A 1 572 ? 20.278 4.961 -27.680 1.00 95.25 572 THR A O 1
ATOM 4480 N N . TRP A 1 573 ? 19.869 5.292 -29.867 1.00 93.25 573 TRP A N 1
ATOM 4481 C CA . TRP A 1 573 ? 20.810 4.289 -30.355 1.00 93.25 573 TRP A CA 1
ATOM 4482 C C . TRP A 1 573 ? 22.129 4.924 -30.780 1.00 93.25 573 TRP A C 1
ATOM 4484 O O . TRP A 1 573 ? 22.161 6.013 -31.356 1.00 93.25 573 TRP A O 1
ATOM 4494 N N . MET A 1 574 ? 23.220 4.210 -30.532 1.00 91.50 574 MET A N 1
ATOM 4495 C CA . MET A 1 574 ? 24.552 4.528 -31.021 1.00 91.50 574 MET A CA 1
ATOM 4496 C C . MET A 1 574 ? 25.163 3.309 -31.698 1.00 91.50 574 MET A C 1
ATOM 4498 O O . MET A 1 574 ? 25.064 2.193 -31.188 1.00 91.50 574 MET A O 1
ATOM 4502 N N . LYS A 1 575 ? 25.844 3.541 -32.816 1.00 89.00 575 LYS A N 1
ATOM 4503 C CA . LYS A 1 575 ? 26.628 2.543 -33.538 1.00 89.00 575 LYS A CA 1
ATOM 4504 C C . LYS A 1 575 ? 28.064 3.034 -33.618 1.00 89.00 575 LYS A C 1
ATOM 4506 O O . LYS A 1 575 ? 28.315 4.152 -34.056 1.00 89.00 575 LYS A O 1
ATOM 4511 N N . ASP A 1 576 ? 28.990 2.226 -33.114 1.00 87.75 576 ASP A N 1
ATOM 4512 C CA . ASP A 1 576 ? 30.428 2.519 -33.073 1.00 87.75 576 ASP A CA 1
ATOM 4513 C C . ASP A 1 576 ? 30.775 3.881 -32.433 1.00 87.75 576 ASP A C 1
ATOM 4515 O O . ASP A 1 576 ? 31.769 4.522 -32.770 1.00 87.75 576 ASP A O 1
ATOM 4519 N N . GLY A 1 577 ? 29.958 4.312 -31.464 1.00 85.50 577 GLY A N 1
ATOM 4520 C CA . GLY A 1 577 ? 30.124 5.572 -30.733 1.00 85.50 577 GLY A CA 1
ATOM 4521 C C . GLY A 1 577 ? 29.443 6.790 -31.366 1.00 85.50 577 GLY A C 1
ATOM 4522 O O . GLY A 1 577 ? 29.487 7.866 -30.771 1.00 85.50 577 GLY A O 1
ATOM 4523 N N . GLU A 1 578 ? 28.787 6.644 -32.519 1.00 88.44 578 GLU A N 1
ATOM 4524 C CA . GLU A 1 578 ? 28.012 7.711 -33.161 1.00 88.44 578 GLU A CA 1
ATOM 4525 C C . GLU A 1 578 ? 26.505 7.485 -32.988 1.00 88.44 578 GLU A C 1
ATOM 4527 O O . GLU A 1 578 ? 26.010 6.369 -33.136 1.00 88.44 578 GLU A O 1
ATOM 4532 N N . VAL A 1 579 ? 25.759 8.548 -32.669 1.00 90.31 579 VAL A N 1
ATOM 4533 C CA . VAL A 1 579 ? 24.300 8.484 -32.487 1.00 90.31 579 VAL A CA 1
ATOM 4534 C C . VAL A 1 579 ? 23.605 8.251 -33.824 1.00 90.31 579 VAL A C 1
ATOM 4536 O O . VAL A 1 579 ? 23.773 9.025 -34.768 1.00 90.31 579 VAL A O 1
ATOM 4539 N N . VAL A 1 580 ? 22.754 7.229 -33.876 1.00 88.25 580 VAL A N 1
ATOM 4540 C CA . VAL A 1 580 ? 22.003 6.842 -35.071 1.00 88.25 580 VAL A CA 1
ATOM 4541 C C . VAL A 1 580 ? 20.568 7.351 -34.954 1.00 88.25 580 VAL A C 1
ATOM 4543 O O . VAL A 1 580 ? 19.671 6.675 -34.459 1.00 88.25 580 VAL A O 1
ATOM 4546 N N . THR A 1 581 ? 20.359 8.600 -35.379 1.00 87.12 581 THR A N 1
ATOM 4547 C CA . THR A 1 581 ? 19.080 9.315 -35.178 1.00 87.12 581 THR A CA 1
ATOM 4548 C C . THR A 1 581 ? 17.877 8.677 -35.878 1.00 87.12 581 THR A C 1
ATOM 4550 O O . THR A 1 581 ? 16.757 8.815 -35.390 1.00 87.12 581 THR A O 1
ATOM 4553 N N . GLU A 1 582 ? 18.092 7.941 -36.969 1.00 84.38 582 GLU A N 1
ATOM 4554 C CA . GLU A 1 582 ? 17.050 7.186 -37.681 1.00 84.38 582 GLU A CA 1
ATOM 4555 C C . GLU A 1 582 ? 16.391 6.108 -36.809 1.00 84.38 582 GLU A C 1
ATOM 4557 O O . GLU A 1 582 ? 15.214 5.810 -36.988 1.00 84.38 582 GLU A O 1
ATOM 4562 N N . PHE A 1 583 ? 17.112 5.593 -35.812 1.00 84.75 583 PHE A N 1
ATOM 4563 C CA . PHE A 1 583 ? 16.656 4.537 -34.909 1.00 84.75 583 PHE A CA 1
ATOM 4564 C C . PHE A 1 583 ? 16.060 5.067 -33.600 1.00 84.75 583 PHE A C 1
ATOM 4566 O O . PHE A 1 583 ? 15.692 4.290 -32.721 1.00 84.75 583 PHE A O 1
ATOM 4573 N N . THR A 1 584 ? 15.938 6.388 -33.447 1.00 89.25 584 THR A N 1
ATOM 4574 C CA . THR A 1 584 ? 15.384 7.003 -32.230 1.00 89.25 584 THR A CA 1
ATOM 4575 C C . THR A 1 584 ? 13.991 6.449 -31.924 1.00 89.25 584 THR A C 1
ATOM 4577 O O . THR A 1 584 ? 13.138 6.395 -32.808 1.00 89.25 584 THR A O 1
ATOM 4580 N N . ASN A 1 585 ? 13.750 6.072 -30.666 1.00 91.19 585 ASN A N 1
ATOM 4581 C CA . ASN A 1 585 ? 12.490 5.488 -30.184 1.00 91.19 585 ASN A CA 1
ATOM 4582 C C . ASN A 1 585 ? 12.078 4.158 -30.844 1.00 91.19 585 ASN A C 1
ATOM 4584 O O . ASN A 1 585 ? 10.959 3.703 -30.621 1.00 91.19 585 ASN A O 1
ATOM 4588 N N . GLN A 1 586 ? 12.961 3.507 -31.608 1.00 90.81 586 GLN A N 1
ATOM 4589 C CA . GLN A 1 586 ? 12.714 2.160 -32.119 1.00 90.81 586 GLN A CA 1
ATOM 4590 C C . GLN A 1 586 ? 13.155 1.108 -31.094 1.00 90.81 586 GLN A C 1
ATOM 4592 O O . GLN A 1 586 ? 14.254 1.192 -30.542 1.00 90.81 586 GLN A O 1
ATOM 4597 N N . THR A 1 587 ? 12.309 0.103 -30.865 1.00 92.06 587 THR A N 1
ATOM 4598 C CA . THR A 1 587 ? 12.624 -1.090 -30.056 1.00 92.06 587 THR A CA 1
ATOM 4599 C C . THR A 1 587 ? 13.115 -2.259 -30.904 1.00 92.06 587 THR A C 1
ATOM 4601 O O . THR A 1 587 ? 13.658 -3.219 -30.375 1.00 92.06 587 THR A O 1
ATOM 4604 N N . LYS A 1 588 ? 12.967 -2.187 -32.228 1.00 90.00 588 LYS A N 1
ATOM 4605 C CA . LYS A 1 588 ? 13.459 -3.198 -33.159 1.00 90.00 588 LYS A CA 1
ATOM 4606 C C . LYS A 1 588 ? 14.142 -2.527 -34.332 1.00 90.00 588 LYS A C 1
ATOM 4608 O O . LYS A 1 588 ? 13.540 -1.686 -34.992 1.00 90.00 588 LYS A O 1
ATOM 4613 N N . LEU A 1 589 ? 15.381 -2.925 -34.586 1.00 86.06 589 LEU A N 1
ATOM 4614 C CA . LEU A 1 589 ? 16.173 -2.469 -35.722 1.00 86.06 589 LEU A CA 1
ATOM 4615 C C . LEU A 1 589 ? 16.323 -3.610 -36.718 1.00 86.06 589 LEU A C 1
ATOM 4617 O O . LEU A 1 589 ? 16.599 -4.738 -36.315 1.00 86.06 589 LEU A O 1
ATOM 4621 N N . VAL A 1 590 ? 16.192 -3.306 -38.006 1.00 76.00 590 VAL A N 1
ATOM 4622 C CA . VAL A 1 590 ? 16.520 -4.218 -39.107 1.00 76.00 590 VAL A CA 1
ATOM 4623 C C . VAL A 1 590 ? 17.620 -3.543 -39.924 1.00 76.00 590 VAL A C 1
ATOM 4625 O O . VAL A 1 590 ? 17.386 -2.475 -40.482 1.00 76.00 590 VAL A O 1
ATOM 4628 N N . ASP A 1 591 ? 18.822 -4.123 -39.952 1.00 65.56 591 ASP A N 1
ATOM 4629 C CA . ASP A 1 591 ? 19.977 -3.566 -40.681 1.00 65.56 591 ASP A CA 1
ATOM 4630 C C . ASP A 1 591 ? 20.243 -4.422 -41.938 1.00 65.56 591 ASP A C 1
ATOM 4632 O O . ASP A 1 591 ? 20.490 -5.631 -41.857 1.00 65.56 591 ASP A O 1
ATOM 4636 N N . ASP A 1 592 ? 20.152 -3.786 -43.108 1.00 57.72 592 ASP A N 1
ATOM 4637 C CA . ASP A 1 592 ? 20.079 -4.344 -44.469 1.00 57.72 592 ASP A CA 1
ATOM 4638 C C . ASP A 1 592 ? 21.439 -4.755 -45.070 1.00 57.72 592 ASP A C 1
ATOM 4640 O O . ASP A 1 592 ? 21.585 -4.953 -46.278 1.00 57.72 592 ASP A O 1
ATOM 4644 N N . GLY A 1 593 ? 22.449 -4.957 -44.223 1.00 54.97 593 GLY A N 1
ATOM 4645 C CA . GLY A 1 593 ? 23.713 -5.586 -44.620 1.00 54.97 593 GLY A CA 1
ATOM 4646 C C . GLY A 1 593 ? 24.969 -4.923 -44.068 1.00 54.97 593 GLY A C 1
ATOM 4647 O O . GLY A 1 593 ? 26.063 -5.459 -44.270 1.00 54.97 593 GLY A O 1
ATOM 4648 N N . ASN A 1 594 ? 24.837 -3.819 -43.327 1.00 57.16 594 ASN A N 1
ATOM 4649 C CA . ASN A 1 594 ? 25.948 -3.119 -42.681 1.00 57.16 594 ASN A CA 1
ATOM 4650 C C . ASN A 1 594 ? 25.972 -3.338 -41.156 1.00 57.16 594 ASN A C 1
ATOM 4652 O O . ASN A 1 594 ? 26.672 -2.623 -40.442 1.00 57.16 594 ASN A O 1
ATOM 4656 N N . ALA A 1 595 ? 25.260 -4.362 -40.677 1.00 65.44 595 ALA A N 1
ATOM 4657 C CA . ALA A 1 595 ? 24.972 -4.674 -39.276 1.00 65.44 595 ALA A CA 1
ATOM 4658 C C . ALA A 1 595 ? 26.178 -4.957 -38.369 1.00 65.44 595 ALA A C 1
ATOM 4660 O O . ALA A 1 595 ? 25.987 -5.233 -37.194 1.00 65.44 595 ALA A O 1
ATOM 4661 N N . VAL A 1 596 ? 27.411 -4.960 -38.882 1.00 77.00 596 VAL A N 1
ATOM 4662 C CA . VAL A 1 596 ? 28.603 -5.217 -38.062 1.00 77.00 596 VAL A CA 1
ATOM 4663 C C . VAL A 1 596 ? 28.990 -3.939 -37.334 1.00 77.00 596 VAL A C 1
ATOM 4665 O O . VAL A 1 596 ? 29.182 -2.905 -37.967 1.00 77.00 596 VAL A O 1
ATOM 4668 N N . GLY A 1 597 ? 29.137 -4.024 -36.017 1.00 82.50 597 GLY A N 1
ATOM 4669 C CA . GLY A 1 597 ? 29.507 -2.882 -35.191 1.00 82.50 597 GLY A CA 1
ATOM 4670 C C . GLY A 1 597 ? 29.166 -3.091 -33.722 1.00 82.50 597 GLY A C 1
ATOM 4671 O O . GLY A 1 597 ? 28.522 -4.071 -33.334 1.00 82.50 597 GLY A O 1
ATOM 4672 N N . SER A 1 598 ? 29.628 -2.159 -32.898 1.00 85.69 598 SER A N 1
ATOM 4673 C CA . SER A 1 598 ? 29.228 -2.043 -31.501 1.00 85.69 598 SER A CA 1
ATOM 4674 C C . SER A 1 598 ? 27.962 -1.202 -31.417 1.00 85.69 598 SER A C 1
ATOM 4676 O O . SER A 1 598 ? 28.004 0.003 -31.658 1.00 85.69 598 SER A O 1
ATOM 4678 N N . TYR A 1 599 ? 26.855 -1.822 -31.031 1.00 88.56 599 TYR A N 1
ATOM 4679 C CA . TYR A 1 599 ? 25.593 -1.137 -30.792 1.00 88.56 599 TYR A CA 1
ATOM 4680 C C . TYR A 1 599 ? 25.456 -0.849 -29.307 1.00 88.56 599 TYR A C 1
ATOM 4682 O O . TYR A 1 599 ? 25.725 -1.704 -28.466 1.00 88.56 599 TYR A O 1
ATOM 4690 N N . MET A 1 600 ? 25.033 0.363 -28.986 1.00 90.62 600 MET A N 1
ATOM 4691 C CA . MET A 1 600 ? 24.674 0.766 -27.638 1.00 90.62 600 MET A CA 1
ATOM 4692 C C . MET A 1 600 ? 23.323 1.455 -27.689 1.00 90.62 600 MET A C 1
ATOM 4694 O O . MET A 1 600 ? 23.051 2.235 -28.599 1.00 90.62 600 MET A O 1
ATOM 4698 N N . VAL A 1 601 ? 22.483 1.170 -26.709 1.00 94.12 601 VAL A N 1
ATOM 4699 C CA . VAL A 1 601 ? 21.163 1.767 -26.582 1.00 94.12 601 VAL A CA 1
ATOM 4700 C C . VAL A 1 601 ? 21.016 2.380 -25.206 1.00 94.12 601 VAL A C 1
ATOM 4702 O O . VAL A 1 601 ? 21.350 1.761 -24.196 1.00 94.12 601 VAL A O 1
ATOM 4705 N N . HIS A 1 602 ? 20.530 3.614 -25.184 1.00 95.31 602 HIS A N 1
ATOM 4706 C CA . HIS A 1 602 ? 20.179 4.348 -23.982 1.00 95.31 602 HIS A CA 1
ATOM 4707 C C . HIS A 1 602 ? 18.664 4.484 -23.917 1.00 95.31 602 HIS A C 1
ATOM 4709 O O . HIS A 1 602 ? 18.066 5.117 -24.788 1.00 95.31 602 HIS A O 1
ATOM 4715 N N . ALA A 1 603 ? 18.058 3.910 -22.884 1.00 96.44 603 ALA A N 1
ATOM 4716 C CA . ALA A 1 603 ? 16.641 4.055 -22.593 1.00 96.44 603 ALA A CA 1
ATOM 4717 C C . ALA A 1 603 ? 16.476 4.997 -21.400 1.00 96.44 603 ALA A C 1
ATOM 4719 O O . ALA A 1 603 ? 16.964 4.715 -20.306 1.00 96.44 603 ALA A O 1
ATOM 4720 N N . GLN A 1 604 ? 15.793 6.117 -21.609 1.00 97.38 604 GLN A N 1
ATOM 4721 C CA . GLN A 1 604 ? 15.439 7.062 -20.558 1.00 97.38 604 GLN A CA 1
ATOM 4722 C C . GLN A 1 604 ? 13.930 7.030 -20.345 1.00 97.38 604 GLN A C 1
ATOM 4724 O O . GLN A 1 604 ? 13.163 7.304 -21.269 1.00 97.38 604 GLN A O 1
ATOM 4729 N N . TYR A 1 605 ? 13.513 6.704 -19.128 1.00 97.94 605 TYR A N 1
ATOM 4730 C CA . TYR A 1 605 ? 12.125 6.772 -18.699 1.00 97.94 605 TYR A CA 1
ATOM 4731 C C . TYR A 1 605 ? 11.859 8.120 -18.023 1.00 97.94 605 TYR A C 1
ATOM 4733 O O . TYR A 1 605 ? 12.706 8.653 -17.311 1.00 97.94 605 TYR A O 1
ATOM 4741 N N . ALA A 1 606 ? 10.683 8.691 -18.244 1.00 97.38 606 ALA A N 1
ATOM 4742 C CA . ALA A 1 606 ? 10.230 9.886 -17.548 1.00 97.38 606 ALA A CA 1
ATOM 4743 C C . ALA A 1 606 ? 8.798 9.670 -17.071 1.00 97.38 606 ALA A C 1
ATOM 4745 O O . ALA A 1 606 ? 7.978 9.157 -17.828 1.00 97.38 606 ALA A O 1
ATOM 4746 N N . THR A 1 607 ? 8.501 10.095 -15.846 1.00 97.25 607 THR A N 1
ATOM 4747 C CA . THR A 1 607 ? 7.161 10.089 -15.251 1.00 97.25 607 THR A CA 1
ATOM 4748 C C . THR A 1 607 ? 6.985 11.335 -14.392 1.00 97.25 607 THR A C 1
ATOM 4750 O O . THR A 1 607 ? 7.929 11.769 -13.734 1.00 97.25 607 THR A O 1
ATOM 4753 N N . GLU A 1 608 ? 5.790 11.921 -14.365 1.00 96.00 608 GLU A N 1
ATOM 4754 C CA . GLU A 1 608 ? 5.493 13.047 -13.469 1.00 96.00 608 GLU A CA 1
ATOM 4755 C C . GLU A 1 608 ? 5.480 12.668 -11.977 1.00 96.00 608 GLU A C 1
ATOM 4757 O O . GLU A 1 608 ? 5.461 13.556 -11.125 1.00 96.00 608 GLU A O 1
ATOM 4762 N N . GLU A 1 609 ? 5.509 11.372 -11.645 1.00 96.38 609 GLU A N 1
ATOM 4763 C CA . GLU A 1 609 ? 5.611 10.870 -10.266 1.00 96.38 609 GLU A CA 1
ATOM 4764 C C . GLU A 1 609 ? 7.031 10.938 -9.691 1.00 96.38 609 GLU A C 1
ATOM 4766 O O . GLU A 1 609 ? 7.199 10.795 -8.482 1.00 96.38 609 GLU A O 1
ATOM 4771 N N . VAL A 1 610 ? 8.037 11.201 -10.531 1.00 97.00 610 VAL A N 1
ATOM 4772 C CA . VAL A 1 610 ? 9.430 11.403 -10.119 1.00 97.00 610 VAL A CA 1
ATOM 4773 C C . VAL A 1 610 ? 9.905 12.755 -10.641 1.00 97.00 610 VAL A C 1
ATOM 4775 O O . VAL A 1 610 ? 10.101 12.958 -11.837 1.00 97.00 610 VAL A O 1
ATOM 4778 N N . ARG A 1 611 ? 10.102 13.707 -9.731 1.00 94.56 611 ARG A N 1
ATOM 4779 C CA . ARG A 1 611 ? 10.619 15.050 -10.028 1.00 94.56 611 ARG A CA 1
ATOM 4780 C C . ARG A 1 611 ? 12.130 15.136 -9.858 1.00 94.56 611 ARG A C 1
ATOM 4782 O O . ARG A 1 611 ? 12.756 15.978 -10.503 1.00 94.56 611 ARG A O 1
ATOM 4789 N N . VAL A 1 612 ? 12.712 14.321 -8.977 1.00 93.25 612 VAL A N 1
ATOM 4790 C CA . VAL A 1 612 ? 14.142 14.382 -8.646 1.00 93.25 612 VAL A CA 1
ATOM 4791 C C . VAL A 1 612 ? 14.762 12.985 -8.614 1.00 93.25 612 VAL A C 1
ATOM 4793 O O . VAL A 1 612 ? 14.606 12.270 -7.633 1.00 93.25 612 VAL A O 1
ATOM 4796 N N . ASP A 1 613 ? 15.562 12.651 -9.629 1.00 92.44 613 ASP A N 1
ATOM 4797 C CA . ASP A 1 613 ? 16.324 11.394 -9.723 1.00 92.44 613 ASP A CA 1
ATOM 4798 C C . ASP A 1 613 ? 17.824 11.649 -9.507 1.00 92.44 613 ASP A C 1
ATOM 4800 O O . ASP A 1 613 ? 18.585 11.886 -10.446 1.00 92.44 613 ASP A O 1
ATOM 4804 N N . LYS A 1 614 ? 18.253 11.672 -8.240 1.00 87.44 614 LYS A N 1
ATOM 4805 C CA . LYS A 1 614 ? 19.656 11.965 -7.875 1.00 87.44 614 LYS A CA 1
ATOM 4806 C C . LYS A 1 614 ? 20.621 10.850 -8.281 1.00 87.44 614 LYS A C 1
ATOM 4808 O O . LYS A 1 614 ? 21.798 11.129 -8.496 1.00 87.44 614 LYS A O 1
ATOM 4813 N N . ASP A 1 615 ? 20.115 9.624 -8.380 1.00 84.94 615 ASP A N 1
ATOM 4814 C CA . ASP A 1 615 ? 20.917 8.412 -8.558 1.00 84.94 615 ASP A CA 1
ATOM 4815 C C . ASP A 1 615 ? 20.905 7.894 -10.008 1.00 84.94 615 ASP A C 1
ATOM 4817 O O . ASP A 1 615 ? 21.579 6.910 -10.314 1.00 84.94 615 ASP A O 1
ATOM 4821 N N . GLY A 1 616 ? 20.179 8.562 -10.913 1.00 91.44 616 GLY A N 1
ATOM 4822 C CA . GLY A 1 616 ? 20.109 8.213 -12.335 1.00 91.44 616 GLY A CA 1
ATOM 4823 C C . GLY A 1 616 ? 19.354 6.909 -12.611 1.00 91.44 616 GLY A C 1
ATOM 4824 O O . GLY A 1 616 ? 19.648 6.220 -13.589 1.00 91.44 616 GLY A O 1
ATOM 4825 N N . LEU A 1 617 ? 18.406 6.541 -11.746 1.00 93.31 617 LEU A N 1
ATOM 4826 C CA . LEU A 1 617 ? 17.655 5.284 -11.811 1.00 93.31 617 LEU A CA 1
ATOM 4827 C C . LEU A 1 617 ? 16.666 5.243 -12.985 1.00 93.31 617 LEU A C 1
ATOM 4829 O O . LEU A 1 617 ? 16.296 4.163 -13.449 1.00 93.31 617 LEU A O 1
ATOM 4833 N N . LEU A 1 618 ? 16.286 6.399 -13.527 1.00 95.88 618 LEU A N 1
ATOM 4834 C CA . LEU A 1 618 ? 15.399 6.516 -14.683 1.00 95.88 618 LEU A CA 1
ATOM 4835 C C . LEU A 1 618 ? 16.113 6.334 -16.035 1.00 95.88 618 LEU A C 1
ATOM 4837 O O . LEU A 1 618 ? 15.494 6.513 -17.083 1.00 95.88 618 LEU A O 1
ATOM 4841 N N . THR A 1 619 ? 17.407 5.992 -16.049 1.00 94.69 619 THR A N 1
ATOM 4842 C CA . THR A 1 619 ? 18.165 5.775 -17.294 1.00 94.69 619 THR A CA 1
ATOM 4843 C C . THR A 1 619 ? 18.922 4.454 -17.294 1.00 94.69 619 THR A C 1
ATOM 4845 O O . THR A 1 619 ? 19.729 4.186 -16.406 1.00 94.69 619 THR A O 1
ATOM 4848 N N . SER A 1 620 ? 18.727 3.663 -18.342 1.00 94.81 620 SER A N 1
ATOM 4849 C CA . SER A 1 620 ? 19.384 2.374 -18.551 1.00 94.81 620 SER A CA 1
ATOM 4850 C C . SER A 1 620 ? 20.191 2.358 -19.838 1.00 94.81 620 SER A C 1
ATOM 4852 O O . SER A 1 620 ? 19.899 3.085 -20.789 1.00 94.81 620 SER A O 1
ATOM 4854 N N . THR A 1 621 ? 21.245 1.544 -19.864 1.00 92.19 621 THR A N 1
ATOM 4855 C CA . THR A 1 621 ? 22.115 1.390 -21.032 1.00 92.19 621 THR A CA 1
ATOM 4856 C C . THR A 1 621 ? 22.447 -0.074 -21.249 1.00 92.19 621 THR A C 1
ATOM 4858 O O . THR A 1 621 ? 22.939 -0.725 -20.332 1.00 92.19 621 THR A O 1
ATOM 4861 N N . ALA A 1 622 ? 22.254 -0.555 -22.473 1.00 90.69 622 ALA A N 1
ATOM 4862 C CA . ALA A 1 622 ? 22.704 -1.871 -22.904 1.00 90.69 622 ALA A CA 1
ATOM 4863 C C . ALA A 1 622 ? 23.615 -1.732 -24.125 1.00 90.69 622 ALA A C 1
ATOM 4865 O O . ALA A 1 622 ? 23.498 -0.783 -24.903 1.00 90.69 622 ALA A O 1
ATOM 4866 N N . ALA A 1 623 ? 24.548 -2.665 -24.287 1.00 87.88 623 ALA A N 1
ATOM 4867 C CA . ALA A 1 623 ? 25.429 -2.707 -25.442 1.00 87.88 623 ALA A CA 1
ATOM 4868 C C . ALA A 1 623 ? 25.575 -4.140 -25.940 1.00 87.88 623 ALA A C 1
ATOM 4870 O O . ALA A 1 623 ? 25.686 -5.073 -25.147 1.00 87.88 623 ALA A O 1
ATOM 4871 N N . SER A 1 624 ? 25.610 -4.300 -27.258 1.00 86.19 624 SER A N 1
ATOM 4872 C CA . SER A 1 624 ? 25.824 -5.581 -27.916 1.00 86.19 624 SER A CA 1
ATOM 4873 C C . SER A 1 624 ? 26.759 -5.406 -29.106 1.00 86.19 624 SER A C 1
ATOM 4875 O O . SER A 1 624 ? 26.786 -4.359 -29.755 1.00 86.19 624 SER A O 1
ATOM 4877 N N . PHE A 1 625 ? 27.561 -6.429 -29.385 1.00 83.75 625 PHE A N 1
ATOM 4878 C CA . PHE A 1 625 ? 28.486 -6.424 -30.510 1.00 83.75 625 PHE A CA 1
ATOM 4879 C C . PHE A 1 625 ? 28.026 -7.416 -31.569 1.00 83.75 625 PHE A C 1
ATOM 4881 O O . PHE A 1 625 ? 27.945 -8.621 -31.324 1.00 83.75 625 PHE A O 1
ATOM 4888 N N . VAL A 1 626 ? 27.791 -6.915 -32.778 1.00 80.88 626 VAL A N 1
ATOM 4889 C CA . VAL A 1 626 ? 27.413 -7.744 -33.919 1.00 80.88 626 VAL A CA 1
ATOM 4890 C C . VAL A 1 626 ? 28.663 -8.023 -34.746 1.00 80.88 626 VAL A C 1
ATOM 4892 O O . VAL A 1 626 ? 29.195 -7.144 -35.418 1.00 80.88 626 VAL A O 1
ATOM 4895 N N . GLY A 1 627 ? 29.154 -9.263 -34.691 1.00 73.38 627 GLY A N 1
ATOM 4896 C CA . GLY A 1 627 ? 30.417 -9.649 -35.334 1.00 73.38 627 GLY A CA 1
ATOM 4897 C C . GLY A 1 627 ? 30.319 -10.048 -36.810 1.00 73.38 627 GLY A C 1
ATOM 4898 O O . GLY A 1 627 ? 31.347 -10.134 -37.480 1.00 73.38 627 GLY A O 1
ATOM 4899 N N . THR A 1 628 ? 29.119 -10.322 -37.335 1.00 69.00 628 THR A N 1
ATOM 4900 C CA . THR A 1 628 ? 28.932 -10.761 -38.730 1.00 69.00 628 THR A CA 1
ATOM 4901 C C . THR A 1 628 ? 27.642 -10.210 -39.326 1.00 69.00 628 THR A C 1
ATOM 4903 O O . THR A 1 628 ? 26.582 -10.368 -38.720 1.00 69.00 628 THR A O 1
ATOM 4906 N N . SER A 1 629 ? 27.706 -9.685 -40.551 1.00 65.12 629 SER A N 1
ATOM 4907 C CA . SER A 1 629 ? 26.525 -9.245 -41.307 1.00 65.12 629 SER A CA 1
ATOM 4908 C C . SER A 1 629 ? 25.662 -10.412 -41.796 1.00 65.12 629 SER A C 1
ATOM 4910 O O . SER A 1 629 ? 24.469 -10.250 -42.013 1.00 65.12 629 SER A O 1
ATOM 4912 N N . THR A 1 630 ? 26.224 -11.618 -41.927 1.00 66.12 630 THR A N 1
ATOM 4913 C CA . THR A 1 630 ? 25.485 -12.795 -42.395 1.00 66.12 630 THR A CA 1
ATOM 4914 C C . THR A 1 630 ? 24.641 -13.423 -41.291 1.00 66.12 630 THR A C 1
ATOM 4916 O O . THR A 1 630 ? 25.171 -13.865 -40.265 1.00 66.12 630 THR A O 1
ATOM 4919 N N . CYS A 1 631 ? 23.343 -13.561 -41.544 1.00 67.44 631 CYS A N 1
ATOM 4920 C CA . CYS A 1 631 ? 22.454 -14.468 -40.827 1.00 67.44 631 CYS A CA 1
ATOM 4921 C C . CYS A 1 631 ? 22.719 -15.914 -41.261 1.00 67.44 631 CYS A C 1
ATOM 4923 O O . CYS A 1 631 ? 22.020 -16.488 -42.092 1.00 67.44 631 CYS A O 1
ATOM 4925 N N . VAL A 1 632 ? 23.787 -16.515 -40.737 1.00 53.38 632 VAL A N 1
ATOM 4926 C CA . VAL A 1 632 ? 23.974 -17.960 -40.876 1.00 53.38 632 VAL A CA 1
ATOM 4927 C C . VAL A 1 632 ? 23.005 -18.605 -39.897 1.00 53.38 632 VAL A C 1
ATOM 4929 O O . VAL A 1 632 ? 23.177 -18.456 -38.690 1.00 53.38 632 VAL A O 1
ATOM 4932 N N . VAL A 1 633 ? 22.001 -19.332 -40.396 1.00 44.78 633 VAL A N 1
ATOM 4933 C CA . VAL A 1 633 ? 21.292 -20.319 -39.575 1.00 44.78 633 VAL A CA 1
ATOM 4934 C C . VAL A 1 633 ? 22.358 -21.300 -39.105 1.00 44.78 633 VAL A C 1
ATOM 4936 O O . VAL A 1 633 ? 22.779 -22.193 -39.843 1.00 44.78 633 VAL A O 1
ATOM 4939 N N . VAL A 1 634 ? 22.869 -21.090 -37.895 1.00 40.28 634 VAL A N 1
ATOM 4940 C CA . VAL A 1 634 ? 23.776 -22.020 -37.244 1.00 40.28 634 VAL A CA 1
ATOM 4941 C C . VAL A 1 634 ? 22.929 -23.227 -36.875 1.00 40.28 634 VAL A C 1
ATOM 4943 O O . VAL A 1 634 ? 22.425 -23.375 -35.767 1.00 40.28 634 VAL A O 1
ATOM 4946 N N . LEU A 1 635 ? 22.794 -24.138 -37.831 1.00 37.25 635 LEU A N 1
ATOM 4947 C CA . LEU A 1 635 ? 22.262 -25.485 -37.657 1.00 37.25 635 LEU A CA 1
ATOM 4948 C C . LEU A 1 635 ? 23.262 -26.349 -36.853 1.00 37.25 635 LEU A C 1
ATOM 4950 O O . LEU A 1 635 ? 23.487 -27.512 -37.170 1.00 37.25 635 LEU A O 1
ATOM 4954 N N . VAL A 1 636 ? 23.927 -25.766 -35.845 1.00 39.81 636 VAL A N 1
ATOM 4955 C CA . VAL A 1 636 ? 25.041 -26.381 -35.099 1.00 39.81 636 VAL A CA 1
ATOM 4956 C C . VAL A 1 636 ? 24.741 -26.538 -33.604 1.00 39.81 636 VAL A C 1
ATOM 4958 O O . VAL A 1 636 ? 25.458 -27.275 -32.940 1.00 39.81 636 VAL A O 1
ATOM 4961 N N . ILE A 1 637 ? 23.647 -25.993 -33.054 1.00 36.84 637 ILE A N 1
ATOM 4962 C CA . ILE A 1 637 ? 23.362 -26.170 -31.610 1.00 36.84 637 ILE A CA 1
ATOM 4963 C C . ILE A 1 637 ? 22.295 -27.240 -31.314 1.00 36.84 637 ILE A C 1
ATOM 4965 O O . ILE A 1 637 ? 22.387 -27.907 -30.287 1.00 36.84 637 ILE A O 1
ATOM 4969 N N . LEU A 1 638 ? 21.405 -27.577 -32.256 1.00 31.92 638 LEU A N 1
ATOM 4970 C CA . LEU A 1 638 ? 20.492 -28.724 -32.081 1.00 31.92 638 LEU A CA 1
ATOM 4971 C C . LEU A 1 638 ? 21.143 -30.093 -32.363 1.00 31.92 638 LEU A C 1
ATOM 4973 O O . LEU A 1 638 ? 20.618 -31.122 -31.945 1.00 31.92 638 LEU A O 1
ATOM 4977 N N . GLN A 1 639 ? 22.315 -30.136 -33.010 1.00 35.34 639 GLN A N 1
ATOM 4978 C CA . GLN A 1 639 ? 23.082 -31.382 -33.167 1.00 35.34 639 GLN A CA 1
ATOM 4979 C C . GLN A 1 639 ? 24.106 -31.610 -32.047 1.00 35.34 639 GLN A C 1
ATOM 4981 O O . GLN A 1 639 ? 24.417 -32.762 -31.750 1.00 35.34 639 GLN A O 1
ATOM 4986 N N . ALA A 1 640 ? 24.595 -30.556 -31.383 1.00 34.22 640 ALA A N 1
ATOM 4987 C CA .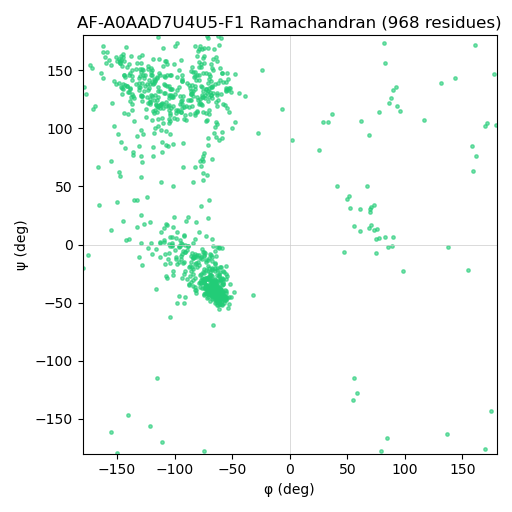 ALA A 1 640 ? 25.567 -30.691 -30.298 1.00 34.22 640 ALA A CA 1
ATOM 4988 C C . ALA A 1 640 ? 24.939 -31.283 -29.024 1.00 34.22 640 ALA A C 1
ATOM 4990 O O . ALA A 1 640 ? 25.522 -32.191 -28.437 1.00 34.22 640 ALA A O 1
ATOM 4991 N N . GLN A 1 641 ? 23.717 -30.879 -28.653 1.00 34.97 641 GLN A N 1
ATOM 4992 C CA . GLN A 1 641 ? 23.010 -31.482 -27.513 1.00 34.97 641 GLN A CA 1
ATOM 4993 C C . GLN A 1 641 ? 22.618 -32.944 -27.786 1.00 34.97 641 GLN A C 1
ATOM 4995 O O . GLN A 1 641 ? 22.826 -33.796 -26.927 1.00 34.97 641 GLN A O 1
ATOM 5000 N N . ALA A 1 642 ? 22.189 -33.280 -29.008 1.00 35.00 642 ALA A N 1
ATOM 5001 C CA . ALA A 1 642 ? 21.911 -34.666 -29.396 1.00 35.00 642 ALA A CA 1
ATOM 5002 C C . ALA A 1 642 ? 23.178 -35.552 -29.413 1.00 35.00 642 ALA A C 1
ATOM 5004 O O . ALA A 1 642 ? 23.128 -36.723 -29.027 1.00 35.00 642 ALA A O 1
ATOM 5005 N N . LEU A 1 643 ? 24.333 -35.000 -29.807 1.00 38.16 643 LEU A N 1
ATOM 5006 C CA . LEU A 1 643 ? 25.620 -35.706 -29.779 1.00 38.16 643 LEU A CA 1
ATOM 5007 C C . LEU A 1 643 ? 26.182 -35.850 -28.361 1.00 38.16 643 LEU A C 1
ATOM 5009 O O . LEU A 1 643 ? 26.803 -36.869 -28.068 1.00 38.16 643 LEU A O 1
ATOM 5013 N N . GLN A 1 644 ? 25.928 -34.895 -27.466 1.00 35.62 644 GLN A N 1
ATOM 5014 C CA . GLN A 1 644 ? 26.373 -34.943 -26.073 1.00 35.62 644 GLN A CA 1
ATOM 5015 C C . GLN A 1 644 ? 25.547 -35.948 -25.252 1.00 35.62 644 GLN A C 1
ATOM 5017 O O . GLN A 1 644 ? 26.122 -36.734 -24.497 1.00 35.62 644 GLN A O 1
ATOM 5022 N N . SER A 1 645 ? 24.236 -36.053 -25.501 1.00 36.34 645 SER A N 1
ATOM 5023 C CA . SER A 1 645 ? 23.385 -37.119 -24.944 1.00 36.34 645 SER A CA 1
ATOM 5024 C C . SER A 1 645 ? 23.772 -38.514 -25.462 1.00 36.34 645 SER A C 1
ATOM 5026 O O . SER A 1 645 ? 23.753 -39.491 -24.707 1.00 36.34 645 SER A O 1
ATOM 5028 N N . ALA A 1 646 ? 24.192 -38.614 -26.729 1.00 37.31 646 ALA A N 1
ATOM 5029 C CA . ALA A 1 646 ? 24.682 -39.858 -27.322 1.00 37.31 646 ALA A CA 1
ATOM 5030 C C . ALA A 1 646 ? 26.083 -40.258 -26.810 1.00 37.31 646 ALA A C 1
ATOM 5032 O O . ALA A 1 646 ? 26.346 -41.445 -26.612 1.00 37.31 646 ALA A O 1
ATOM 5033 N N . PHE A 1 647 ? 26.972 -39.294 -26.535 1.00 35.59 647 PHE A N 1
ATOM 5034 C CA . PHE A 1 647 ? 28.312 -39.556 -25.990 1.00 35.59 647 PHE A CA 1
ATOM 5035 C C . PHE A 1 647 ? 28.277 -39.983 -24.515 1.00 35.59 647 PHE A C 1
ATOM 5037 O O . PHE A 1 647 ? 29.015 -40.887 -24.122 1.00 35.59 647 PHE A O 1
ATOM 5044 N N . ILE A 1 648 ? 27.378 -39.395 -23.715 1.00 40.19 648 ILE A N 1
ATOM 5045 C CA . ILE A 1 648 ? 27.181 -39.755 -22.300 1.00 40.19 648 ILE A CA 1
ATOM 5046 C C . ILE A 1 648 ? 26.539 -41.151 -22.169 1.00 40.19 648 ILE A C 1
ATOM 5048 O O . ILE A 1 648 ? 26.932 -41.931 -21.297 1.00 40.19 648 ILE A O 1
ATOM 5052 N N . SER A 1 649 ? 25.648 -41.531 -23.095 1.00 37.03 649 SER A N 1
ATOM 5053 C CA . SER A 1 649 ? 25.112 -42.903 -23.167 1.00 37.03 649 SER A CA 1
ATOM 5054 C C . SER A 1 649 ? 26.144 -43.948 -23.613 1.00 37.03 649 SER A C 1
ATOM 5056 O O . SER A 1 649 ? 26.025 -45.113 -23.243 1.00 37.03 649 SER A O 1
ATOM 5058 N N . LEU A 1 650 ? 27.181 -43.567 -24.373 1.00 35.62 650 LEU A N 1
ATOM 5059 C CA . LEU A 1 650 ? 28.234 -44.500 -24.804 1.00 35.62 650 LEU A CA 1
ATOM 5060 C C . LEU A 1 650 ? 29.357 -44.701 -23.769 1.00 35.62 650 LEU A C 1
ATOM 5062 O O . LEU A 1 650 ? 30.082 -45.687 -23.867 1.00 35.62 650 LEU A O 1
ATOM 5066 N N . HIS A 1 651 ? 29.531 -43.789 -22.803 1.00 35.81 651 HIS A N 1
ATOM 5067 C CA . HIS A 1 651 ? 30.629 -43.834 -21.816 1.00 35.81 651 HIS A CA 1
ATOM 5068 C C . HIS A 1 651 ? 30.234 -44.341 -20.418 1.00 35.81 651 HIS A C 1
ATOM 5070 O O . HIS A 1 651 ? 31.095 -44.443 -19.547 1.00 35.81 651 HIS A O 1
ATOM 5076 N N . THR A 1 652 ? 28.973 -44.723 -20.199 1.00 36.06 652 THR A N 1
ATOM 5077 C CA . THR A 1 652 ? 28.498 -45.303 -18.924 1.00 36.06 652 THR A CA 1
ATOM 5078 C C . THR A 1 652 ? 28.288 -46.823 -18.963 1.00 36.06 652 THR A C 1
ATOM 5080 O O . THR A 1 652 ? 27.855 -47.414 -17.976 1.00 36.06 652 THR A O 1
ATOM 5083 N N . ALA A 1 653 ? 28.666 -47.501 -20.052 1.00 31.83 653 ALA A N 1
ATOM 5084 C CA . ALA A 1 653 ? 28.709 -48.962 -20.096 1.00 31.83 653 ALA A CA 1
ATOM 5085 C C . ALA A 1 653 ? 30.072 -49.489 -19.583 1.00 31.83 653 ALA A C 1
ATOM 5087 O O . ALA A 1 653 ? 31.114 -49.107 -20.123 1.00 31.83 653 ALA A O 1
ATOM 5088 N N . PRO A 1 654 ? 30.111 -50.373 -18.566 1.00 30.70 654 PRO A N 1
ATOM 5089 C CA . PRO A 1 654 ? 31.361 -50.883 -18.015 1.00 30.70 654 PRO A CA 1
ATOM 5090 C C . PRO A 1 654 ? 32.053 -51.847 -18.991 1.00 30.70 654 PRO A C 1
ATOM 5092 O O . PRO A 1 654 ? 31.447 -52.776 -19.525 1.00 30.70 654 PRO A O 1
ATOM 5095 N N . LEU A 1 655 ? 33.356 -51.639 -19.193 1.00 30.55 655 LEU A N 1
ATOM 5096 C CA . LEU A 1 655 ? 34.249 -52.535 -19.930 1.00 30.55 655 LEU A CA 1
ATOM 5097 C C . LEU A 1 655 ? 34.353 -53.895 -19.220 1.00 30.55 655 LEU A C 1
ATOM 5099 O O . LEU A 1 655 ? 35.090 -54.037 -18.246 1.00 30.55 655 LEU A O 1
ATOM 5103 N N . ALA A 1 656 ? 33.671 -54.912 -19.749 1.00 29.73 656 ALA A N 1
ATOM 5104 C CA . ALA A 1 656 ? 33.979 -56.311 -19.473 1.00 29.73 656 ALA A CA 1
ATOM 5105 C C . ALA A 1 656 ? 34.917 -56.854 -20.562 1.00 29.73 656 ALA A C 1
ATOM 5107 O O . ALA A 1 656 ? 34.589 -56.909 -21.747 1.00 29.73 656 ALA A O 1
ATOM 5108 N N . SER A 1 657 ? 36.113 -57.251 -20.144 1.00 32.03 657 SER A N 1
ATOM 5109 C CA . SER A 1 657 ? 37.102 -57.963 -20.944 1.00 32.03 657 SER A CA 1
ATOM 5110 C C . SER A 1 657 ? 36.639 -59.385 -21.276 1.00 32.03 657 SER A C 1
ATOM 5112 O O . SER A 1 657 ? 36.358 -60.144 -20.355 1.00 32.03 657 SER A O 1
ATOM 5114 N N . SER A 1 658 ? 36.670 -59.804 -22.542 1.00 29.75 658 SER A N 1
ATOM 5115 C CA . SER A 1 658 ? 37.276 -61.090 -22.930 1.00 29.75 658 SER A CA 1
ATOM 5116 C C . SER A 1 658 ? 37.331 -61.267 -24.450 1.00 29.75 658 SER A C 1
ATOM 5118 O O . SER A 1 658 ? 36.633 -60.638 -25.238 1.00 29.75 658 SER A O 1
ATOM 5120 N N . THR A 1 659 ? 38.290 -62.091 -24.827 1.00 36.84 659 THR A N 1
ATOM 5121 C CA . THR A 1 659 ? 38.839 -62.388 -26.142 1.00 36.84 659 THR A CA 1
ATOM 5122 C C . THR A 1 659 ? 38.027 -63.423 -26.923 1.00 36.84 659 THR A C 1
ATOM 5124 O O . THR A 1 659 ? 37.659 -64.445 -26.356 1.00 36.84 659 THR A O 1
ATOM 5127 N N . GLY A 1 660 ? 37.929 -63.254 -28.248 1.00 39.81 660 GLY A N 1
ATOM 5128 C CA . GLY A 1 660 ? 37.736 -64.361 -29.200 1.00 39.81 660 GLY A CA 1
ATOM 5129 C C . GLY A 1 660 ? 36.427 -64.328 -29.993 1.00 39.81 660 GLY A C 1
ATOM 5130 O O . GLY A 1 660 ? 35.373 -64.647 -29.468 1.00 39.81 660 GLY A O 1
ATOM 5131 N N . GLY A 1 661 ? 36.506 -64.003 -31.288 1.00 30.62 661 GLY A N 1
ATOM 5132 C CA . GLY A 1 661 ? 35.379 -64.093 -32.224 1.00 30.62 661 GLY A CA 1
ATOM 5133 C C . GLY A 1 661 ? 35.794 -63.718 -33.650 1.00 30.62 661 GLY A C 1
ATOM 5134 O O . GLY A 1 661 ? 36.487 -62.723 -33.859 1.00 30.62 661 GLY A O 1
ATOM 5135 N N . SER A 1 662 ? 35.454 -64.567 -34.618 1.00 40.22 662 SER A N 1
ATOM 5136 C CA . SER A 1 662 ? 36.029 -64.625 -35.969 1.00 40.22 662 SER A CA 1
ATOM 5137 C C . SER A 1 662 ? 35.542 -63.529 -36.941 1.00 40.22 662 SER A C 1
ATOM 5139 O O . SER A 1 662 ? 34.587 -62.798 -36.693 1.00 40.22 662 SER A O 1
ATOM 5141 N N . ARG A 1 663 ? 36.226 -63.419 -38.090 1.00 39.12 663 ARG A N 1
ATOM 5142 C CA . ARG A 1 663 ? 36.103 -62.373 -39.129 1.00 39.12 663 ARG A CA 1
ATOM 5143 C C . ARG A 1 663 ? 34.765 -62.369 -39.901 1.00 39.12 663 ARG A C 1
ATOM 5145 O O . ARG A 1 663 ? 34.616 -61.571 -40.822 1.00 39.12 663 ARG A O 1
ATOM 5152 N N . GLU A 1 664 ? 33.805 -63.216 -39.534 1.00 43.38 664 GLU A N 1
ATOM 5153 C CA . GLU A 1 664 ? 32.555 -63.428 -40.279 1.00 43.38 664 GLU A CA 1
ATOM 5154 C C . GLU A 1 664 ? 31.307 -62.837 -39.585 1.00 43.38 664 GLU A C 1
ATOM 5156 O O . GLU A 1 664 ? 30.333 -62.520 -40.260 1.00 43.38 664 GLU A O 1
ATOM 5161 N N . GLU A 1 665 ? 31.370 -62.510 -38.286 1.00 40.19 665 GLU A N 1
ATOM 5162 C CA . GLU A 1 665 ? 30.277 -61.817 -37.566 1.00 40.19 665 GLU A CA 1
ATOM 5163 C C . GLU A 1 665 ? 30.281 -60.285 -37.719 1.00 40.19 665 GLU A C 1
ATOM 5165 O O . GLU A 1 665 ? 29.289 -59.624 -37.426 1.00 40.19 665 GLU A O 1
ATOM 5170 N N . ARG A 1 666 ? 31.354 -59.684 -38.256 1.00 42.81 666 ARG A N 1
ATOM 5171 C CA . ARG A 1 666 ? 31.389 -58.231 -38.536 1.00 42.81 666 ARG A CA 1
ATOM 5172 C C . ARG A 1 666 ? 30.683 -57.827 -39.833 1.00 42.81 666 ARG A C 1
ATOM 5174 O O . ARG A 1 666 ? 30.519 -56.640 -40.071 1.00 42.81 666 ARG A O 1
ATOM 5181 N N . ARG A 1 667 ? 30.262 -58.779 -40.676 1.00 40.12 667 ARG A N 1
ATOM 5182 C CA . ARG A 1 667 ? 29.622 -58.489 -41.977 1.00 40.12 667 ARG A CA 1
ATOM 5183 C C . ARG A 1 667 ? 28.092 -58.502 -41.951 1.00 40.12 667 ARG A C 1
ATOM 5185 O O . ARG A 1 667 ? 27.476 -57.985 -42.874 1.00 40.12 667 ARG A O 1
ATOM 5192 N N . THR A 1 668 ? 27.474 -59.049 -40.908 1.00 40.78 668 THR A N 1
ATOM 5193 C CA . THR A 1 668 ? 26.008 -59.120 -40.764 1.00 40.78 668 THR A CA 1
ATOM 5194 C C . THR A 1 668 ? 25.423 -58.005 -39.893 1.00 40.78 668 THR A C 1
ATOM 5196 O O . THR A 1 668 ? 24.234 -57.717 -40.014 1.00 40.78 668 THR A O 1
ATOM 5199 N N . ALA A 1 669 ? 26.242 -57.313 -39.091 1.00 38.69 669 ALA A N 1
ATOM 5200 C CA . ALA A 1 669 ? 25.833 -56.115 -38.349 1.00 38.69 669 ALA A CA 1
ATOM 5201 C C . ALA A 1 669 ? 25.755 -54.846 -39.230 1.00 38.69 669 ALA A C 1
ATOM 5203 O O . ALA A 1 669 ? 24.959 -53.955 -38.950 1.00 38.69 669 ALA A O 1
ATOM 5204 N N . ASP A 1 670 ? 26.501 -54.799 -40.338 1.00 39.25 670 ASP A N 1
ATOM 5205 C CA . ASP A 1 670 ? 26.556 -53.641 -41.248 1.00 39.25 670 ASP A CA 1
ATOM 5206 C C . ASP A 1 670 ? 25.357 -53.574 -42.224 1.00 39.25 670 ASP A C 1
ATOM 5208 O O . ASP A 1 670 ? 25.022 -52.520 -42.756 1.00 39.25 670 ASP A O 1
ATOM 5212 N N . LEU A 1 671 ? 24.641 -54.691 -42.435 1.00 37.22 671 LEU A N 1
ATOM 5213 C CA . LEU A 1 671 ? 23.524 -54.765 -43.394 1.00 37.22 671 LEU A CA 1
ATOM 5214 C C . LEU A 1 671 ? 22.129 -54.510 -42.793 1.00 37.22 671 LEU A C 1
ATOM 5216 O O . LEU A 1 671 ? 21.163 -54.393 -43.545 1.00 37.22 671 LEU A O 1
ATOM 5220 N N . ARG A 1 672 ? 21.990 -54.402 -41.464 1.00 35.91 672 ARG A N 1
ATOM 5221 C CA . ARG A 1 672 ? 20.710 -54.034 -40.815 1.00 35.91 672 ARG A CA 1
ATOM 5222 C C . ARG A 1 672 ? 20.612 -52.558 -40.431 1.00 35.91 672 ARG A C 1
ATOM 5224 O O . ARG A 1 672 ? 19.507 -52.085 -40.190 1.00 35.91 672 ARG A O 1
ATOM 5231 N N . LEU A 1 673 ? 21.719 -51.814 -40.462 1.00 35.19 673 LEU A N 1
ATOM 5232 C CA . LEU A 1 673 ? 21.732 -50.377 -40.169 1.00 35.19 673 LEU A CA 1
ATOM 5233 C C . LEU A 1 673 ? 21.334 -49.509 -41.382 1.00 35.19 673 LEU A C 1
ATOM 5235 O O . LEU A 1 673 ? 20.938 -48.361 -41.221 1.00 35.19 673 LEU A O 1
ATOM 5239 N N . HIS A 1 674 ? 21.368 -50.063 -42.599 1.00 35.09 674 HIS A N 1
ATOM 5240 C CA . HIS A 1 674 ? 20.965 -49.369 -43.833 1.00 35.09 674 HIS A CA 1
ATOM 5241 C C . HIS A 1 674 ? 19.471 -49.492 -44.189 1.00 35.09 674 HIS A C 1
ATOM 5243 O O . HIS A 1 674 ? 19.032 -48.899 -45.171 1.00 35.09 674 HIS A O 1
ATOM 5249 N N . HIS A 1 675 ? 18.667 -50.222 -43.405 1.00 32.72 675 HIS A N 1
ATOM 5250 C CA . HIS A 1 675 ? 17.244 -50.449 -43.711 1.00 32.72 675 HIS A CA 1
ATOM 5251 C C . HIS A 1 675 ? 16.250 -49.715 -42.795 1.00 32.72 675 HIS A C 1
ATOM 5253 O O . HIS A 1 675 ? 15.047 -49.866 -42.970 1.00 32.72 675 HIS A O 1
ATOM 5259 N N . GLN A 1 676 ? 16.722 -48.878 -41.863 1.00 32.56 676 GLN A N 1
ATOM 5260 C CA . GLN A 1 676 ? 15.857 -48.034 -41.015 1.00 32.56 676 GLN A CA 1
ATOM 5261 C C . GLN A 1 676 ? 15.982 -46.524 -41.272 1.00 32.56 676 GLN A C 1
ATOM 5263 O O . GLN A 1 676 ? 15.265 -45.747 -40.657 1.00 32.56 676 GLN A O 1
ATOM 5268 N N . VAL A 1 677 ? 16.815 -46.094 -42.225 1.00 32.56 677 VAL A N 1
ATOM 5269 C CA . VAL A 1 677 ? 16.987 -44.663 -42.565 1.00 32.56 677 VAL A CA 1
ATOM 5270 C C . VAL A 1 677 ? 16.172 -44.256 -43.809 1.00 32.56 677 VAL A C 1
ATOM 5272 O O . VAL A 1 677 ? 16.228 -43.119 -44.259 1.00 32.56 677 VAL A O 1
ATOM 5275 N N . LEU A 1 678 ? 15.344 -45.155 -44.355 1.00 29.09 678 LEU A N 1
ATOM 5276 C CA . LEU A 1 678 ? 14.581 -44.916 -45.587 1.00 29.09 678 LEU A CA 1
ATOM 5277 C C . LEU A 1 678 ? 13.060 -45.111 -45.424 1.00 29.09 678 LEU A C 1
ATOM 5279 O O . LEU A 1 678 ? 12.432 -45.688 -46.299 1.00 29.09 678 LEU A O 1
ATOM 5283 N N . ILE A 1 679 ? 12.460 -44.669 -44.310 1.00 29.50 679 ILE A N 1
ATOM 5284 C CA . ILE A 1 679 ? 10.990 -44.578 -44.140 1.00 29.50 679 ILE A CA 1
ATOM 5285 C C . ILE A 1 679 ? 10.628 -43.375 -43.237 1.00 29.50 679 ILE A C 1
ATOM 5287 O O . ILE A 1 679 ? 10.043 -43.569 -42.184 1.00 29.50 679 ILE A O 1
ATOM 5291 N N . VAL A 1 680 ? 10.992 -42.134 -43.597 1.00 29.08 680 VAL A N 1
ATOM 5292 C CA . VAL A 1 680 ? 10.339 -40.899 -43.066 1.00 29.08 680 VAL A CA 1
ATOM 5293 C C . VAL A 1 680 ? 10.389 -39.745 -44.093 1.00 29.08 680 VAL A C 1
ATOM 5295 O O . VAL A 1 680 ? 10.576 -38.589 -43.745 1.00 29.08 680 VAL A O 1
ATOM 5298 N N . PHE A 1 681 ? 10.256 -40.026 -45.392 1.00 28.61 681 PHE A N 1
ATOM 5299 C CA . PHE A 1 681 ? 10.077 -38.969 -46.402 1.00 28.61 681 PHE A CA 1
ATOM 5300 C C . PHE A 1 681 ? 9.170 -39.463 -47.534 1.00 28.61 681 PHE A C 1
ATOM 5302 O O . PHE A 1 681 ? 9.660 -40.021 -48.511 1.00 28.61 681 PHE A O 1
ATOM 5309 N N . ALA A 1 682 ? 7.851 -39.295 -47.377 1.00 25.36 682 ALA A N 1
ATOM 5310 C CA . ALA A 1 682 ? 6.869 -39.125 -48.460 1.00 25.36 682 ALA A CA 1
ATOM 5311 C C . ALA A 1 682 ? 5.436 -39.022 -47.897 1.00 25.36 682 ALA A C 1
ATOM 5313 O O . ALA A 1 682 ? 5.099 -39.743 -46.963 1.00 25.36 682 ALA A O 1
ATOM 5314 N N . THR A 1 683 ? 4.596 -38.229 -48.582 1.00 26.42 683 THR A N 1
ATOM 5315 C CA . THR A 1 683 ? 3.142 -37.958 -48.400 1.00 26.42 683 THR A CA 1
ATOM 5316 C C . THR A 1 683 ? 2.826 -36.832 -47.394 1.00 26.42 683 THR A C 1
ATOM 5318 O O . THR A 1 683 ? 3.272 -36.898 -46.263 1.00 26.42 683 THR A O 1
ATOM 5321 N N . THR A 1 684 ? 2.133 -35.727 -47.714 1.00 25.53 684 THR A N 1
ATOM 5322 C CA . THR A 1 684 ? 1.308 -35.356 -48.886 1.00 25.53 684 THR A CA 1
ATOM 5323 C C . THR A 1 684 ? 1.091 -33.833 -48.956 1.00 25.53 684 THR A C 1
ATOM 5325 O O . THR A 1 684 ? 0.900 -33.172 -47.944 1.00 25.53 684 THR A O 1
ATOM 5328 N N . THR A 1 685 ? 1.085 -33.309 -50.181 1.00 26.22 685 THR A N 1
ATOM 5329 C CA . THR A 1 685 ? 0.652 -31.974 -50.637 1.00 26.22 685 THR A CA 1
ATOM 5330 C C . THR A 1 685 ? -0.881 -31.832 -50.759 1.00 26.22 685 THR A C 1
ATOM 5332 O O . THR A 1 685 ? -1.564 -32.850 -50.846 1.00 26.22 685 THR A O 1
ATOM 5335 N N . THR A 1 686 ? -1.350 -30.582 -50.979 1.00 24.70 686 THR A N 1
ATOM 5336 C CA . THR A 1 686 ? -2.662 -30.098 -51.523 1.00 24.70 686 THR A CA 1
ATOM 5337 C C . THR A 1 686 ? -3.755 -29.797 -50.470 1.00 24.70 686 THR A C 1
ATOM 5339 O O . THR A 1 686 ? -3.873 -30.556 -49.524 1.00 24.70 686 THR A O 1
ATOM 5342 N N . THR A 1 687 ? -4.553 -28.711 -50.469 1.00 24.55 687 THR A N 1
ATOM 5343 C CA . THR A 1 687 ? -5.065 -27.745 -51.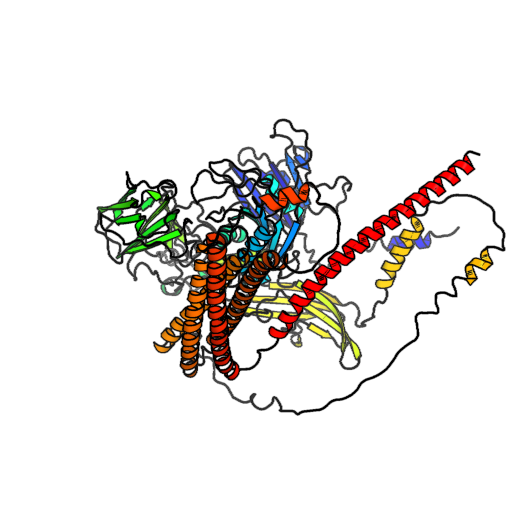479 1.00 24.55 687 THR A CA 1
ATOM 5344 C C . THR A 1 687 ? -5.625 -26.472 -50.790 1.00 24.55 687 THR A C 1
ATOM 5346 O O . THR A 1 687 ? -6.238 -26.580 -49.735 1.00 24.55 687 THR A O 1
ATOM 5349 N N . SER A 1 688 ? -5.518 -25.301 -51.437 1.00 26.27 688 SER A N 1
ATOM 5350 C CA . SER A 1 688 ? -6.402 -24.113 -51.265 1.00 26.27 688 SER A CA 1
ATOM 5351 C C . SER A 1 688 ? -7.761 -24.349 -51.968 1.00 26.27 688 SER A C 1
ATOM 5353 O O . SER A 1 688 ? -7.764 -25.204 -52.864 1.00 26.27 688 SER A O 1
ATOM 5355 N N . PRO A 1 689 ? -8.888 -23.638 -51.675 1.00 34.72 689 PRO A N 1
ATOM 5356 C CA . PRO A 1 689 ? -9.128 -22.324 -52.326 1.00 34.72 689 PRO A CA 1
ATOM 5357 C C . PRO A 1 689 ? -10.165 -21.317 -51.708 1.00 34.72 689 PRO A C 1
ATOM 5359 O O . PRO A 1 689 ? -11.004 -21.672 -50.890 1.00 34.72 689 PRO A O 1
ATOM 5362 N N . PHE A 1 690 ? -10.154 -20.094 -52.281 1.00 23.14 690 PHE A N 1
ATOM 5363 C CA . PHE A 1 690 ? -11.218 -19.065 -52.463 1.00 23.14 690 PHE A CA 1
ATOM 5364 C C . PHE A 1 690 ? -11.430 -17.872 -51.484 1.00 23.14 690 PHE A C 1
ATOM 5366 O O . PHE A 1 690 ? -11.896 -18.010 -50.361 1.00 23.14 690 PHE A O 1
ATOM 5373 N N . LEU A 1 691 ? -11.182 -16.677 -52.057 1.00 24.70 691 LEU A N 1
ATOM 5374 C CA . LEU A 1 691 ? -11.626 -15.293 -51.751 1.00 24.70 691 LEU A CA 1
ATOM 5375 C C . LEU A 1 691 ? -13.110 -15.054 -52.157 1.00 24.70 691 LEU A C 1
ATOM 5377 O O . LEU A 1 691 ? -13.599 -15.831 -52.987 1.00 24.70 691 LEU A O 1
ATOM 5381 N N . PRO A 1 692 ? -13.835 -14.011 -51.661 1.00 28.08 692 PRO A N 1
ATOM 5382 C CA . PRO A 1 692 ? -13.763 -12.610 -52.176 1.00 28.08 692 PRO A CA 1
ATOM 5383 C C . PRO A 1 692 ? -13.909 -11.494 -51.092 1.00 28.08 692 PRO A C 1
ATOM 5385 O O . PRO A 1 692 ? -14.608 -11.669 -50.107 1.00 28.08 692 PRO A O 1
ATOM 5388 N N . SER A 1 693 ? -13.119 -10.407 -51.135 1.00 21.73 693 SER A N 1
ATOM 5389 C CA . SER A 1 693 ? -13.351 -9.078 -51.769 1.00 21.73 693 SER A CA 1
ATOM 5390 C C . SER A 1 693 ? -14.276 -8.091 -51.023 1.00 21.73 693 SER A C 1
ATOM 5392 O O . SER A 1 693 ? -15.480 -8.309 -50.967 1.00 21.73 693 SER A O 1
ATOM 5394 N N . ALA A 1 694 ? -13.698 -6.969 -50.557 1.00 23.64 694 ALA A N 1
ATOM 5395 C CA . ALA A 1 694 ? -14.192 -5.574 -50.646 1.00 23.64 694 ALA A CA 1
ATOM 5396 C C . ALA A 1 694 ? -13.161 -4.666 -49.925 1.00 23.64 694 ALA A C 1
ATOM 5398 O O . ALA A 1 694 ? -12.937 -4.831 -48.735 1.00 23.64 694 ALA A O 1
ATOM 5399 N N . ALA A 1 695 ? -12.301 -3.936 -50.639 1.00 22.67 695 ALA A N 1
ATOM 5400 C CA . ALA A 1 695 ? -12.500 -2.601 -51.226 1.00 22.67 695 ALA A CA 1
ATOM 5401 C C . ALA A 1 695 ? -12.027 -1.469 -50.286 1.00 22.67 695 ALA A C 1
ATOM 5403 O O . ALA A 1 695 ? -12.502 -1.310 -49.168 1.00 22.67 695 ALA A O 1
ATOM 5404 N N . GLU A 1 696 ? -11.050 -0.723 -50.799 1.00 23.08 696 GLU A N 1
ATOM 5405 C CA . GLU A 1 696 ? -10.303 0.387 -50.210 1.00 23.08 696 GLU A CA 1
ATOM 5406 C C . GLU A 1 696 ? -11.187 1.565 -49.770 1.00 23.08 696 GLU A C 1
ATOM 5408 O O . GLU A 1 696 ? -12.116 1.940 -50.483 1.00 23.08 696 GLU A O 1
ATOM 5413 N N . MET A 1 697 ? -10.787 2.258 -48.697 1.00 22.27 697 MET A N 1
ATOM 5414 C CA . MET A 1 697 ? -10.695 3.721 -48.726 1.00 22.27 697 MET A CA 1
ATOM 5415 C C . MET A 1 697 ? -9.437 4.188 -47.986 1.00 22.27 697 MET A C 1
ATOM 5417 O O . MET A 1 697 ? -9.111 3.732 -46.896 1.00 22.27 697 MET A O 1
ATOM 5421 N N . SER A 1 698 ? -8.728 5.069 -48.684 1.00 24.56 698 SER A N 1
ATOM 5422 C CA . SER A 1 698 ? -7.389 5.593 -48.447 1.00 24.56 698 SER A CA 1
ATOM 5423 C C . SER A 1 698 ? -7.296 6.520 -47.229 1.00 24.56 698 SER A C 1
ATOM 5425 O O . SER A 1 698 ? -8.173 7.347 -46.982 1.00 24.56 698 SER A O 1
ATOM 5427 N N . PHE A 1 699 ? -6.184 6.405 -46.507 1.00 24.64 699 PHE A N 1
ATOM 5428 C CA . PHE A 1 699 ? -5.812 7.187 -45.331 1.00 24.64 699 PHE A CA 1
ATOM 5429 C C . PHE A 1 699 ? -4.960 8.397 -45.752 1.00 24.64 699 PHE A C 1
ATOM 5431 O O . PHE A 1 699 ? -3.759 8.431 -45.496 1.00 24.64 699 PHE A O 1
ATOM 5438 N N . GLN A 1 700 ? -5.545 9.362 -46.476 1.00 27.62 700 GLN A N 1
ATOM 5439 C CA . GLN A 1 700 ? -4.763 10.500 -46.988 1.00 27.62 700 GLN A CA 1
ATOM 5440 C C . GLN A 1 700 ? -5.456 11.873 -47.043 1.00 27.62 700 GLN A C 1
ATOM 5442 O O . GLN A 1 700 ? -4.947 12.758 -47.718 1.00 27.62 700 GLN A O 1
ATOM 5447 N N . ASP A 1 701 ? -6.534 12.111 -46.284 1.00 25.28 701 ASP A N 1
ATOM 5448 C CA . ASP A 1 701 ? -7.247 13.409 -46.317 1.00 25.28 701 ASP A CA 1
ATOM 5449 C C . ASP A 1 701 ? -7.468 14.112 -44.958 1.00 25.28 701 ASP A C 1
ATOM 5451 O O . ASP A 1 701 ? -8.265 15.044 -44.870 1.00 25.28 701 ASP A O 1
ATOM 5455 N N . ILE A 1 702 ? -6.739 13.765 -43.888 1.00 28.95 702 ILE A N 1
ATOM 5456 C CA . ILE A 1 702 ? -6.764 14.564 -42.635 1.00 28.95 702 ILE A CA 1
ATOM 5457 C C . ILE A 1 702 ? -5.345 14.831 -42.097 1.00 28.95 702 ILE A C 1
ATOM 5459 O O . ILE A 1 702 ? -5.102 14.832 -40.898 1.00 28.95 702 ILE A O 1
ATOM 5463 N N . GLU A 1 703 ? -4.387 15.086 -42.993 1.00 27.38 703 GLU A N 1
ATOM 5464 C CA . GLU A 1 703 ? -3.039 15.573 -42.636 1.00 27.38 703 GLU A CA 1
ATOM 5465 C C . GLU A 1 703 ? -2.773 17.038 -43.036 1.00 27.38 703 GLU A C 1
ATOM 5467 O O . GLU A 1 703 ? -1.644 17.518 -42.976 1.00 27.38 703 GLU A O 1
ATOM 5472 N N . ALA A 1 704 ? -3.798 17.825 -43.375 1.00 27.61 704 ALA A N 1
ATOM 5473 C CA . ALA A 1 704 ? -3.607 19.242 -43.700 1.00 27.61 704 ALA A CA 1
ATOM 5474 C C . ALA A 1 704 ? -4.582 20.157 -42.947 1.00 27.61 704 ALA A C 1
ATOM 5476 O O . ALA A 1 704 ? -5.614 20.572 -43.466 1.00 27.61 704 ALA A O 1
ATOM 5477 N N . GLY A 1 705 ? -4.214 20.511 -41.712 1.00 23.06 705 GLY A N 1
ATOM 5478 C CA . GLY A 1 705 ? -4.952 21.439 -40.852 1.00 23.06 705 GLY A CA 1
ATOM 5479 C C . GLY A 1 705 ? -4.040 22.234 -39.918 1.00 23.06 705 GLY A C 1
ATOM 5480 O O . GLY A 1 705 ? -4.105 22.087 -38.707 1.00 23.06 705 GLY A O 1
ATOM 5481 N N . LEU A 1 706 ? -3.157 23.032 -40.518 1.00 23.95 706 LEU A N 1
ATOM 5482 C CA . LEU A 1 706 ? -2.362 24.138 -39.964 1.00 23.95 706 LEU A CA 1
ATOM 5483 C C . LEU A 1 706 ? -2.656 24.577 -38.507 1.00 23.95 706 LEU A C 1
ATOM 5485 O O . LEU A 1 706 ? -3.688 25.168 -38.209 1.00 23.95 706 LEU A O 1
ATOM 5489 N N . ALA A 1 707 ? -1.635 24.407 -37.664 1.00 26.39 707 ALA A N 1
ATOM 5490 C CA . ALA A 1 707 ? -1.178 25.306 -36.600 1.00 26.39 707 ALA A CA 1
ATOM 5491 C C . ALA A 1 707 ? -2.219 26.157 -35.837 1.00 26.39 707 ALA A C 1
ATOM 5493 O O . ALA A 1 707 ? -2.546 27.276 -36.237 1.00 26.39 707 ALA A O 1
ATOM 5494 N N . GLN A 1 708 ? -2.512 25.749 -34.598 1.00 24.62 708 GLN A N 1
ATOM 5495 C CA . GLN A 1 708 ? -2.598 26.689 -33.477 1.00 24.62 708 GLN A CA 1
ATOM 5496 C C . GLN A 1 708 ? -1.721 26.190 -32.320 1.00 24.62 708 GLN A C 1
ATOM 5498 O O . GLN A 1 708 ? -1.778 25.030 -31.927 1.00 24.62 708 GLN A O 1
ATOM 5503 N N . ARG A 1 709 ? -0.848 27.081 -31.834 1.00 23.12 709 ARG A N 1
ATOM 5504 C CA . ARG A 1 709 ? 0.074 26.873 -30.705 1.00 23.12 709 ARG A CA 1
ATOM 5505 C C . ARG A 1 709 ? -0.674 26.411 -29.442 1.00 23.12 709 ARG A C 1
ATOM 5507 O O . ARG A 1 709 ? -1.772 26.914 -29.206 1.00 23.12 709 ARG A O 1
ATOM 5514 N N . PRO A 1 710 ? -0.062 25.583 -28.576 1.00 26.92 710 PRO A N 1
ATOM 5515 C CA . PRO A 1 710 ? -0.633 25.288 -27.272 1.00 26.92 710 PRO A CA 1
ATOM 5516 C C . PRO A 1 710 ? -0.528 26.529 -26.374 1.00 26.92 710 PRO A C 1
ATOM 5518 O O . PRO A 1 710 ? 0.553 27.083 -26.165 1.00 26.92 710 PRO A O 1
ATOM 5521 N N . LEU A 1 711 ? -1.672 26.981 -25.865 1.00 26.62 711 LEU A N 1
ATOM 5522 C CA . LEU A 1 711 ? -1.741 27.788 -24.651 1.00 26.62 711 LEU A CA 1
ATOM 5523 C C . LEU A 1 711 ? -1.597 26.843 -23.446 1.00 26.62 711 LEU A C 1
ATOM 5525 O O . LEU A 1 711 ? -2.092 25.721 -23.478 1.00 26.62 711 LEU A O 1
ATOM 5529 N N . SER A 1 712 ? -0.876 27.331 -22.439 1.00 25.77 712 SER A N 1
ATOM 5530 C CA . SER A 1 712 ? -0.442 26.755 -21.159 1.00 25.77 712 SER A CA 1
ATOM 5531 C C . SER A 1 712 ? -1.245 25.589 -20.540 1.00 25.77 712 SER A C 1
ATOM 5533 O O . SER A 1 712 ? -2.472 25.560 -20.641 1.00 25.77 712 SER A O 1
ATOM 5535 N N . PRO A 1 713 ? -0.581 24.690 -19.779 1.00 30.11 713 PRO A N 1
ATOM 5536 C CA . PRO A 1 713 ? -1.246 23.632 -19.024 1.00 30.11 713 PRO A CA 1
ATOM 5537 C C . PRO A 1 713 ? -1.984 24.245 -17.826 1.00 30.11 713 PRO A C 1
ATOM 5539 O O . PRO A 1 713 ? -1.376 24.721 -16.870 1.00 30.11 713 PRO A O 1
ATOM 5542 N N . GLY A 1 714 ? -3.311 24.291 -17.907 1.00 28.11 714 GLY A N 1
ATOM 5543 C CA . GLY A 1 714 ? -4.179 24.742 -16.827 1.00 28.11 714 GLY A CA 1
ATOM 5544 C C . GLY A 1 714 ? -4.854 23.563 -16.135 1.00 28.11 714 GLY A C 1
ATOM 5545 O O . GLY A 1 714 ? -5.692 22.915 -16.750 1.00 28.11 714 GLY A O 1
ATOM 5546 N N . SER A 1 715 ? -4.485 23.343 -14.869 1.00 31.94 715 SER A N 1
ATOM 5547 C CA . SER A 1 715 ? -5.371 23.106 -13.717 1.00 31.94 715 SER A CA 1
ATOM 5548 C C . SER A 1 715 ? -6.647 22.275 -13.948 1.00 31.94 715 SER A C 1
ATOM 5550 O O . SER A 1 715 ? -7.620 22.752 -14.534 1.00 31.94 715 SER A O 1
ATOM 5552 N N . THR A 1 716 ? -6.688 21.074 -13.367 1.00 36.91 716 THR A N 1
ATOM 5553 C CA . THR A 1 716 ? -7.900 20.272 -13.124 1.00 36.91 716 THR A CA 1
ATOM 5554 C C . THR A 1 716 ? -8.715 20.839 -11.953 1.00 36.91 716 THR A C 1
ATOM 5556 O O . THR A 1 716 ? -8.941 20.195 -10.934 1.00 36.91 716 THR A O 1
ATOM 5559 N N . VAL A 1 717 ? -9.188 22.075 -12.103 1.00 39.56 717 VAL A N 1
ATOM 5560 C CA . VAL A 1 717 ? -10.313 22.610 -11.324 1.00 39.56 717 VAL A CA 1
ATOM 5561 C C . VAL A 1 717 ? -11.554 22.508 -12.217 1.00 39.56 717 VAL A C 1
ATOM 5563 O O . VAL A 1 717 ? -11.472 22.970 -13.358 1.00 39.56 717 VAL A O 1
ATOM 5566 N N . PRO A 1 718 ? -12.691 21.937 -11.759 1.00 47.31 718 PRO A N 1
ATOM 5567 C CA . PRO A 1 718 ? -13.921 21.897 -12.551 1.00 47.31 718 PRO A CA 1
ATOM 5568 C C . PRO A 1 718 ? -14.291 23.316 -12.986 1.00 47.31 718 PRO A C 1
ATOM 5570 O O . PRO A 1 718 ? -14.525 24.186 -12.145 1.00 47.31 718 PRO A O 1
ATOM 5573 N N . GLN A 1 719 ? -14.310 23.579 -14.293 1.00 54.59 719 GLN A N 1
ATOM 5574 C CA . GLN A 1 719 ? -14.473 24.942 -14.806 1.00 54.59 719 GLN A CA 1
ATOM 5575 C C . GLN A 1 719 ? -15.950 25.360 -14.877 1.00 54.59 719 GLN A C 1
ATOM 5577 O O . GLN A 1 719 ? -16.249 26.540 -15.068 1.00 54.59 719 GLN A O 1
ATOM 5582 N N . SER A 1 720 ? -16.889 24.420 -14.690 1.00 71.44 720 SER A N 1
ATOM 5583 C CA . SER A 1 720 ? -18.331 24.686 -14.714 1.00 71.44 720 SER A CA 1
ATOM 5584 C C . SER A 1 720 ? -19.147 23.787 -13.761 1.00 71.44 720 SER A C 1
ATOM 5586 O O . SER A 1 720 ? -18.735 22.665 -13.454 1.00 71.44 720 SER A O 1
ATOM 5588 N N . PRO A 1 721 ? -20.346 24.228 -13.321 1.00 75.00 721 PRO A N 1
ATOM 5589 C CA . PRO A 1 721 ? -21.278 23.394 -12.553 1.00 75.00 721 PRO A CA 1
ATOM 5590 C C . PRO A 1 721 ? -21.710 22.106 -13.276 1.00 75.00 721 PRO A C 1
ATOM 5592 O O . PRO A 1 721 ? -21.984 21.100 -12.628 1.00 75.00 721 PRO A O 1
ATOM 5595 N N . GLU A 1 722 ? -21.756 22.127 -14.611 1.00 77.31 722 GLU A N 1
ATOM 5596 C CA . GLU A 1 722 ? -22.117 20.975 -15.449 1.00 77.31 722 GLU A CA 1
ATOM 5597 C C . GLU A 1 722 ? -21.018 19.900 -15.429 1.00 77.31 722 GLU A C 1
ATOM 5599 O O . GLU A 1 722 ? -21.310 18.711 -15.333 1.00 77.31 722 GLU A O 1
ATOM 5604 N N . GLU A 1 723 ? -19.749 20.318 -15.400 1.00 78.38 723 GLU A N 1
ATOM 5605 C CA . GLU A 1 723 ? -18.587 19.433 -15.270 1.00 78.38 723 GLU A CA 1
ATOM 5606 C C . GLU A 1 723 ? -18.473 18.818 -13.866 1.00 78.38 723 GLU A C 1
ATOM 5608 O O . GLU A 1 723 ? -18.203 17.627 -13.726 1.00 78.38 723 GLU A O 1
ATOM 5613 N N . SER A 1 724 ? -18.767 19.590 -12.814 1.00 77.19 724 SER A N 1
ATOM 5614 C CA . SER A 1 724 ? -18.845 19.053 -11.448 1.00 77.19 724 SER A CA 1
ATOM 5615 C C . SER A 1 724 ? -19.977 18.026 -11.298 1.00 77.19 724 SER A C 1
ATOM 5617 O O . SER A 1 724 ? -19.784 16.989 -10.662 1.00 77.19 724 SER A O 1
ATOM 5619 N N . ALA A 1 725 ? -21.132 18.270 -11.927 1.00 81.88 725 ALA A N 1
ATOM 5620 C CA . ALA A 1 725 ? -22.234 17.313 -11.956 1.00 81.88 725 ALA A CA 1
ATOM 5621 C C . ALA A 1 725 ? -21.876 16.040 -12.744 1.00 81.88 725 ALA A C 1
ATOM 5623 O O . ALA A 1 725 ? -22.225 14.942 -12.309 1.00 81.88 725 ALA A O 1
ATOM 5624 N N . PHE A 1 726 ? -21.142 16.173 -13.854 1.00 87.81 726 PHE A N 1
ATOM 5625 C CA . PHE A 1 726 ? -20.644 15.038 -14.632 1.00 87.81 726 PHE A CA 1
ATOM 5626 C C . PHE A 1 726 ? -19.710 14.152 -13.796 1.00 87.81 726 PHE A C 1
ATOM 5628 O O . PHE A 1 726 ? -19.942 12.950 -13.683 1.00 87.81 726 PHE A O 1
ATOM 5635 N N . LEU A 1 727 ? -18.699 14.746 -13.152 1.00 82.38 727 LEU A N 1
ATOM 5636 C CA . LEU A 1 727 ? -17.737 14.018 -12.316 1.00 82.38 727 LEU A CA 1
ATOM 5637 C C . LEU A 1 727 ? -18.405 13.369 -11.094 1.00 82.38 727 LEU A C 1
ATOM 5639 O O . LEU A 1 727 ? -18.098 12.230 -10.752 1.00 82.38 727 LEU A O 1
ATOM 5643 N N . GLY A 1 728 ? -19.366 14.051 -10.462 1.00 80.00 728 GLY A N 1
ATOM 5644 C CA . GLY A 1 728 ? -20.127 13.482 -9.347 1.00 80.00 728 GLY A CA 1
ATOM 5645 C C . GLY A 1 728 ? -20.959 12.262 -9.755 1.00 80.00 728 GLY A C 1
ATOM 5646 O O . GLY A 1 728 ? -20.994 11.260 -9.040 1.00 80.00 728 GLY A O 1
ATOM 5647 N N . LEU A 1 729 ? -21.597 12.319 -10.926 1.00 87.62 729 LEU A N 1
ATOM 5648 C CA . LEU A 1 729 ? -22.386 11.211 -11.456 1.00 87.62 729 LEU A CA 1
ATOM 5649 C C . LEU A 1 729 ? -21.500 10.043 -11.921 1.00 87.62 729 LEU A C 1
ATOM 5651 O O . LEU A 1 729 ? -21.840 8.884 -11.694 1.00 87.62 729 LEU A O 1
ATOM 5655 N N . GLN A 1 730 ? -20.337 10.342 -12.500 1.00 90.44 730 GLN A N 1
ATOM 5656 C CA . GLN A 1 730 ? -19.340 9.350 -12.901 1.00 90.44 730 GLN A CA 1
ATOM 5657 C C . GLN A 1 730 ? -18.778 8.605 -11.686 1.00 90.44 730 GLN A C 1
ATOM 5659 O O . GLN A 1 730 ? -18.768 7.376 -11.679 1.00 90.44 730 GLN A O 1
ATOM 5664 N N . SER A 1 731 ? -18.418 9.328 -10.624 1.00 79.81 731 SER A N 1
ATOM 5665 C CA . SER A 1 731 ? -17.972 8.738 -9.358 1.00 79.81 731 SER A CA 1
ATOM 5666 C C . SER A 1 731 ? -19.060 7.860 -8.723 1.00 79.81 731 SER A C 1
ATOM 5668 O O . SER A 1 731 ? -18.774 6.768 -8.227 1.00 79.81 731 SER A O 1
ATOM 5670 N N . SER A 1 732 ? -20.330 8.281 -8.806 1.00 86.06 732 SER A N 1
ATOM 5671 C CA . SER A 1 732 ? -21.465 7.469 -8.352 1.00 86.06 732 SER A CA 1
ATOM 5672 C C . SER A 1 732 ? -21.588 6.154 -9.126 1.00 86.06 732 SER A C 1
ATOM 5674 O O . SER A 1 732 ? -21.767 5.102 -8.507 1.00 86.06 732 SER A O 1
ATOM 5676 N N . LEU A 1 733 ? -21.440 6.190 -10.455 1.00 88.06 733 LEU A N 1
ATOM 5677 C CA . LEU A 1 733 ? -21.467 4.994 -11.296 1.00 88.06 733 LEU A CA 1
ATOM 5678 C C . LEU A 1 733 ? -20.287 4.060 -10.986 1.00 88.06 733 LEU A C 1
ATOM 5680 O O . LEU A 1 733 ? -20.502 2.866 -10.791 1.00 88.06 733 LEU A O 1
ATOM 5684 N N . SER A 1 734 ? -19.066 4.583 -10.836 1.00 80.50 734 SER A N 1
ATOM 5685 C CA . SER A 1 734 ? -17.893 3.788 -10.437 1.00 80.50 734 SER A CA 1
ATOM 5686 C C . SER A 1 734 ? -18.067 3.116 -9.069 1.00 80.50 734 SER A C 1
ATOM 5688 O O . SER A 1 734 ? -17.711 1.950 -8.896 1.00 80.50 734 SER A O 1
ATOM 5690 N N . LEU A 1 735 ? -18.678 3.801 -8.098 1.00 80.25 735 LEU A N 1
ATOM 5691 C CA . LEU A 1 735 ? -18.997 3.203 -6.799 1.00 80.25 735 LEU A CA 1
ATOM 5692 C C . LEU A 1 735 ? -20.041 2.080 -6.923 1.00 80.25 735 LEU A C 1
ATOM 5694 O O . LEU A 1 735 ? -19.969 1.086 -6.197 1.00 80.25 735 LEU A O 1
ATOM 5698 N N . GLN A 1 736 ? -21.016 2.222 -7.825 1.00 83.62 736 GLN A N 1
ATOM 5699 C CA . GLN A 1 736 ? -22.000 1.172 -8.097 1.00 83.62 736 GLN A CA 1
ATOM 5700 C C . GLN A 1 736 ? -21.354 -0.053 -8.750 1.00 83.62 736 GLN A C 1
ATOM 5702 O O . GLN A 1 736 ? -21.627 -1.162 -8.303 1.00 83.62 736 GLN A O 1
ATOM 5707 N N . VAL A 1 737 ? -20.452 0.135 -9.720 1.00 84.94 737 VAL A N 1
ATOM 5708 C CA . VAL A 1 737 ? -19.637 -0.938 -10.328 1.00 84.94 737 VAL A CA 1
ATOM 5709 C C . VAL A 1 737 ? -18.907 -1.744 -9.250 1.00 84.94 737 VAL A C 1
ATOM 5711 O O . VAL A 1 737 ? -19.046 -2.966 -9.182 1.00 84.94 737 VAL A O 1
ATOM 5714 N N . PHE A 1 738 ? -18.202 -1.060 -8.344 1.00 79.38 738 PHE A N 1
ATOM 5715 C CA . PHE A 1 738 ? -17.482 -1.703 -7.244 1.00 79.38 738 PHE A CA 1
ATOM 5716 C C . PHE A 1 738 ? -18.409 -2.537 -6.343 1.00 79.38 738 PHE A C 1
ATOM 5718 O O . PHE A 1 738 ? -18.127 -3.699 -6.044 1.00 79.38 738 PHE A O 1
ATOM 5725 N N . LYS A 1 739 ? -19.557 -1.973 -5.947 1.00 80.62 739 LYS A N 1
ATOM 5726 C CA . LYS A 1 739 ? -20.534 -2.669 -5.094 1.00 80.62 739 LYS A CA 1
ATOM 5727 C C . LYS A 1 739 ? -21.208 -3.845 -5.795 1.00 80.62 739 LYS A C 1
ATOM 5729 O O . LYS A 1 739 ? -21.453 -4.858 -5.148 1.00 80.62 739 LYS A O 1
ATOM 5734 N N . ILE A 1 740 ? -21.490 -3.735 -7.095 1.00 86.94 740 ILE A N 1
ATOM 5735 C CA . ILE A 1 740 ? -22.022 -4.847 -7.891 1.00 86.94 740 ILE A CA 1
ATOM 5736 C C . ILE A 1 740 ? -21.018 -6.002 -7.881 1.00 86.94 740 ILE A C 1
ATOM 5738 O O . ILE A 1 740 ? -21.407 -7.118 -7.557 1.00 86.94 740 ILE A O 1
ATOM 5742 N N . ASN A 1 741 ? -19.731 -5.742 -8.129 1.00 78.56 741 ASN A N 1
ATOM 5743 C CA . ASN A 1 741 ? -18.701 -6.788 -8.115 1.00 78.56 741 ASN A CA 1
ATOM 5744 C C . ASN A 1 741 ? -18.555 -7.452 -6.736 1.00 78.56 741 ASN A C 1
ATOM 5746 O O . ASN A 1 741 ? -18.486 -8.677 -6.649 1.00 78.56 741 ASN A O 1
ATOM 5750 N N . SER A 1 742 ? -18.582 -6.669 -5.655 1.00 79.88 742 SER A N 1
ATOM 5751 C CA . SER A 1 742 ? -18.565 -7.204 -4.286 1.00 79.88 742 SER A CA 1
ATOM 5752 C C . SER A 1 742 ? -19.785 -8.091 -3.998 1.00 79.88 742 SER A C 1
ATOM 5754 O O . SER A 1 742 ? -19.643 -9.216 -3.512 1.00 79.88 742 SER A O 1
ATOM 5756 N N . ASN A 1 743 ? -20.985 -7.635 -4.370 1.00 90.31 743 ASN A N 1
ATOM 5757 C CA . ASN A 1 743 ? -22.200 -8.423 -4.196 1.00 90.31 743 ASN A CA 1
ATOM 5758 C C . ASN A 1 743 ? -22.191 -9.703 -5.038 1.00 90.31 743 ASN A C 1
ATOM 5760 O O . ASN A 1 743 ? -22.654 -10.731 -4.557 1.00 90.31 743 ASN A O 1
ATOM 5764 N N . VAL A 1 744 ? -21.657 -9.668 -6.263 1.00 88.12 744 VAL A N 1
ATOM 5765 C CA . VAL A 1 744 ? -21.517 -10.851 -7.127 1.00 88.12 744 VAL A CA 1
ATOM 5766 C C . VAL A 1 744 ? -20.703 -11.945 -6.436 1.00 88.12 744 VAL A C 1
ATOM 5768 O O . VAL A 1 744 ? -21.136 -13.095 -6.415 1.00 88.12 744 VAL A O 1
ATOM 5771 N N . GLN A 1 745 ? -19.588 -11.593 -5.792 1.00 79.81 745 GLN A N 1
ATOM 5772 C CA . GLN A 1 745 ? -18.791 -12.553 -5.019 1.00 79.81 745 GLN A CA 1
ATOM 5773 C C . GLN A 1 745 ? -19.557 -13.097 -3.806 1.00 79.81 745 GLN A C 1
ATOM 5775 O O . GLN A 1 745 ? -19.527 -14.296 -3.521 1.00 79.81 745 GLN A O 1
ATOM 5780 N N . GLY A 1 746 ? -20.312 -12.236 -3.117 1.00 83.56 746 GLY A N 1
ATOM 5781 C CA . GLY A 1 746 ? -21.194 -12.662 -2.030 1.00 83.56 746 GLY A CA 1
ATOM 5782 C C . GLY A 1 746 ? -22.294 -13.629 -2.490 1.00 83.56 746 GLY A C 1
ATOM 5783 O O . GLY A 1 746 ? -22.555 -14.617 -1.806 1.00 83.56 746 GLY A O 1
ATOM 5784 N N . ILE A 1 747 ? -22.897 -13.389 -3.660 1.00 90.12 747 ILE A N 1
ATOM 5785 C CA . ILE A 1 747 ? -23.907 -14.264 -4.273 1.00 90.12 747 ILE A CA 1
ATOM 5786 C C . ILE A 1 747 ? -23.293 -15.631 -4.567 1.00 90.12 747 ILE A C 1
ATOM 5788 O O . ILE A 1 747 ? -23.831 -16.633 -4.106 1.00 90.12 747 ILE A O 1
ATOM 5792 N N . LEU A 1 748 ? -22.147 -15.685 -5.255 1.00 83.31 748 LEU A N 1
ATOM 5793 C CA . LEU A 1 748 ? -21.472 -16.946 -5.593 1.00 83.31 748 LEU A CA 1
ATOM 5794 C C . LEU A 1 748 ? -21.146 -17.778 -4.342 1.00 83.31 748 LEU A C 1
ATOM 5796 O O . LEU A 1 748 ? -21.481 -18.959 -4.276 1.00 83.31 748 LEU A O 1
ATOM 5800 N N . LYS A 1 749 ? -20.624 -17.138 -3.290 1.00 85.50 749 LYS A N 1
ATOM 5801 C CA . LYS A 1 749 ? -20.336 -17.798 -2.008 1.00 85.50 749 LYS A CA 1
ATOM 5802 C C . LYS A 1 749 ? -21.577 -18.396 -1.339 1.00 85.50 749 LYS A C 1
ATOM 5804 O O . LYS A 1 749 ? -21.496 -19.454 -0.713 1.00 85.50 749 LYS A O 1
ATOM 5809 N N . LEU A 1 750 ? -22.714 -17.701 -1.401 1.00 87.94 750 LEU A N 1
ATOM 5810 C CA . LEU A 1 750 ? -23.976 -18.198 -0.848 1.00 87.94 750 LEU A CA 1
ATOM 5811 C C . LEU A 1 750 ? -24.546 -19.335 -1.707 1.00 87.94 750 LEU A C 1
ATOM 5813 O O . LEU A 1 750 ? -25.088 -20.294 -1.157 1.00 87.94 750 LEU A O 1
ATOM 5817 N N . VAL A 1 751 ? -24.377 -19.265 -3.030 1.00 87.06 751 VAL A N 1
ATOM 5818 C CA . VAL A 1 751 ? -24.802 -20.307 -3.974 1.00 87.06 751 VAL A CA 1
ATOM 5819 C C . VAL A 1 751 ? -24.059 -21.624 -3.738 1.00 87.06 751 VAL A C 1
ATOM 5821 O O . VAL A 1 751 ? -24.703 -22.671 -3.700 1.00 87.06 751 VAL A O 1
ATOM 5824 N N . ASP A 1 752 ? -22.751 -21.598 -3.476 1.00 83.06 752 ASP A N 1
ATOM 5825 C CA . ASP A 1 752 ? -21.961 -22.817 -3.220 1.00 83.06 752 ASP A CA 1
ATOM 5826 C C . ASP A 1 752 ? -22.429 -23.602 -1.988 1.00 83.06 752 ASP A C 1
ATOM 5828 O O . ASP A 1 752 ? -22.265 -24.821 -1.889 1.00 83.06 752 ASP A O 1
ATOM 5832 N N . GLN A 1 753 ? -23.058 -22.911 -1.040 1.00 83.38 753 GLN A N 1
ATOM 5833 C CA . GLN A 1 753 ? -23.583 -23.512 0.180 1.00 83.38 753 GLN A CA 1
ATOM 5834 C C . GLN A 1 753 ? -24.982 -24.119 -0.012 1.00 83.38 753 GLN A C 1
ATOM 5836 O O . GLN A 1 753 ? -25.434 -24.882 0.851 1.00 83.38 753 GLN A O 1
ATOM 5841 N N . LEU A 1 754 ? -25.653 -23.847 -1.137 1.00 80.56 754 LEU A N 1
ATOM 5842 C CA . LEU A 1 754 ? -26.957 -24.423 -1.459 1.00 80.56 754 LEU A CA 1
ATOM 5843 C C . LEU A 1 754 ? -26.860 -25.929 -1.714 1.00 80.56 754 LEU A C 1
ATOM 5845 O O . LEU A 1 754 ? -25.962 -26.410 -2.413 1.00 80.56 754 LEU A O 1
ATOM 5849 N N . GLY A 1 755 ? -27.809 -26.675 -1.143 1.00 69.56 755 GLY A N 1
ATOM 5850 C CA . GLY A 1 755 ? -27.851 -28.137 -1.224 1.00 69.56 755 GLY A CA 1
ATOM 5851 C C . GLY A 1 755 ? -26.825 -28.861 -0.348 1.00 69.56 755 GLY A C 1
ATOM 5852 O O . GLY A 1 755 ? -26.721 -30.082 -0.414 1.00 69.56 755 GLY A O 1
ATOM 5853 N N . THR A 1 756 ? -26.059 -28.136 0.472 1.00 77.12 756 THR A N 1
ATOM 5854 C CA . THR A 1 756 ? -25.104 -28.716 1.430 1.00 77.12 756 THR A CA 1
ATOM 5855 C C . THR A 1 756 ? -25.713 -28.791 2.833 1.00 77.12 756 THR A C 1
ATOM 5857 O O . THR A 1 756 ? -26.768 -28.217 3.096 1.00 77.12 756 THR A O 1
ATOM 5860 N N . GLY A 1 757 ? -25.018 -29.413 3.791 1.00 72.31 757 GLY A N 1
ATOM 5861 C CA . GLY A 1 757 ? -25.438 -29.419 5.203 1.00 72.31 757 GLY A CA 1
ATOM 5862 C C . GLY A 1 757 ? -25.512 -28.033 5.872 1.00 72.31 757 GLY A C 1
ATOM 5863 O O . GLY A 1 757 ? -25.892 -27.945 7.036 1.00 72.31 757 GLY A O 1
ATOM 5864 N N . ARG A 1 758 ? -25.134 -26.957 5.163 1.00 74.88 758 ARG A N 1
ATOM 5865 C CA . ARG A 1 758 ? -25.240 -25.556 5.602 1.00 74.88 758 ARG A CA 1
ATOM 5866 C C . ARG A 1 758 ? -26.422 -24.804 4.974 1.00 74.88 758 ARG A C 1
ATOM 5868 O O . ARG A 1 758 ? -26.624 -23.633 5.293 1.00 74.88 758 ARG A O 1
ATOM 5875 N N . ASP A 1 759 ? -27.207 -25.449 4.110 1.00 82.19 759 ASP A N 1
ATOM 5876 C CA . ASP A 1 759 ? -28.397 -24.844 3.510 1.00 82.19 759 ASP A CA 1
ATOM 5877 C C . ASP A 1 759 ? -29.448 -24.536 4.589 1.00 82.19 759 ASP A C 1
ATOM 5879 O O . ASP A 1 759 ? -29.885 -25.412 5.337 1.00 82.19 759 ASP A O 1
ATOM 5883 N N . SER A 1 760 ? -29.852 -23.270 4.688 1.00 84.12 760 SER A N 1
ATOM 5884 C CA . SER A 1 760 ? -30.845 -22.807 5.656 1.00 84.12 760 SER A CA 1
ATOM 5885 C C . SER A 1 760 ? -31.727 -21.715 5.060 1.00 84.12 760 SER A C 1
ATOM 5887 O O . SER A 1 760 ? -31.321 -21.004 4.141 1.00 84.12 760 SER A O 1
ATOM 5889 N N . ALA A 1 761 ? -32.922 -21.522 5.623 1.00 79.19 761 ALA A N 1
ATOM 5890 C CA . ALA A 1 761 ? -33.818 -20.438 5.212 1.00 79.19 761 ALA A CA 1
ATOM 5891 C C . ALA A 1 761 ? -33.162 -19.047 5.354 1.00 79.19 761 ALA A C 1
ATOM 5893 O O . ALA A 1 761 ? -33.379 -18.168 4.527 1.00 79.19 761 ALA A O 1
ATOM 5894 N N . ALA A 1 762 ? -32.306 -18.855 6.368 1.00 80.00 762 ALA A N 1
ATOM 5895 C CA . ALA A 1 762 ? -31.562 -17.609 6.555 1.00 80.00 762 ALA A CA 1
ATOM 5896 C C . ALA A 1 762 ? -30.554 -17.361 5.422 1.00 80.00 762 ALA A C 1
ATOM 5898 O O . ALA A 1 762 ? -30.432 -16.239 4.944 1.00 80.00 762 ALA A O 1
ATOM 5899 N N . LEU A 1 763 ? -29.867 -18.411 4.968 1.00 87.69 763 LEU A N 1
ATOM 5900 C CA . LEU A 1 763 ? -28.915 -18.334 3.864 1.00 87.69 763 LEU A CA 1
ATOM 5901 C C . LEU A 1 763 ? -29.606 -17.979 2.542 1.00 87.69 763 LEU A C 1
ATOM 5903 O O . LEU A 1 763 ? -29.136 -17.099 1.826 1.00 87.69 763 LEU A O 1
ATOM 5907 N N . ARG A 1 764 ? -30.743 -18.619 2.246 1.00 86.56 764 ARG A N 1
ATOM 5908 C CA . ARG A 1 764 ? -31.547 -18.330 1.044 1.00 86.56 764 ARG A CA 1
ATOM 5909 C C . ARG A 1 764 ? -32.089 -16.913 1.046 1.00 86.56 764 ARG A C 1
ATOM 5911 O O . ARG A 1 764 ? -31.990 -16.223 0.040 1.00 86.56 764 ARG A O 1
ATOM 5918 N N . LYS A 1 765 ? -32.577 -16.457 2.202 1.00 87.06 765 LYS A N 1
ATOM 5919 C CA . LYS A 1 765 ? -33.011 -15.074 2.378 1.00 87.06 765 LYS A CA 1
ATOM 5920 C C . LYS A 1 765 ? -31.870 -14.097 2.085 1.00 87.06 765 LYS A C 1
ATOM 5922 O O . LYS A 1 765 ? -32.066 -13.167 1.317 1.00 87.06 765 LYS A O 1
ATOM 5927 N N . SER A 1 766 ? -30.673 -14.339 2.623 1.00 88.44 766 SER A N 1
ATOM 5928 C CA . SER A 1 766 ? -29.497 -13.509 2.330 1.00 88.44 766 SER A CA 1
ATOM 5929 C C . SER A 1 766 ? -29.121 -13.524 0.845 1.00 88.44 766 SER A C 1
ATOM 5931 O O . SER A 1 766 ? -28.751 -12.486 0.304 1.00 88.44 766 SER A O 1
ATOM 5933 N N . LEU A 1 767 ? -29.229 -14.676 0.174 1.00 90.38 767 LEU A N 1
ATOM 5934 C CA . LEU A 1 767 ? -28.980 -14.799 -1.264 1.00 90.38 767 LEU A CA 1
ATOM 5935 C C . LEU A 1 767 ? -29.995 -13.986 -2.083 1.00 90.38 767 LEU A C 1
ATOM 5937 O O . LEU A 1 767 ? -29.600 -13.265 -3.001 1.00 90.38 767 LEU A O 1
ATOM 5941 N N . HIS A 1 768 ? -31.279 -14.062 -1.729 1.00 89.94 768 HIS A N 1
ATOM 5942 C CA . HIS A 1 768 ? -32.345 -13.273 -2.345 1.00 89.94 768 HIS A CA 1
ATOM 5943 C C . HIS A 1 768 ? -32.136 -11.767 -2.113 1.00 89.94 768 HIS A C 1
ATOM 5945 O O . HIS A 1 768 ? -32.067 -11.007 -3.079 1.00 89.94 768 HIS A O 1
ATOM 5951 N N . ASP A 1 769 ? -31.931 -11.343 -0.861 1.00 91.88 769 ASP A N 1
ATOM 5952 C CA . ASP A 1 769 ? -31.722 -9.936 -0.487 1.00 91.88 769 ASP A CA 1
ATOM 5953 C C . ASP A 1 769 ? -30.506 -9.333 -1.224 1.00 91.88 769 ASP A C 1
ATOM 5955 O O . ASP A 1 769 ? -30.554 -8.202 -1.721 1.00 91.88 769 ASP A O 1
ATOM 5959 N N . LEU A 1 770 ? -29.413 -10.099 -1.344 1.00 91.56 770 LEU A N 1
ATOM 5960 C CA . LEU A 1 770 ? -28.203 -9.673 -2.048 1.00 91.56 770 LEU A CA 1
ATOM 5961 C C . LEU A 1 770 ? -28.409 -9.610 -3.567 1.00 91.56 770 LEU A C 1
ATOM 5963 O O . LEU A 1 770 ? -27.951 -8.663 -4.211 1.00 91.56 770 LEU A O 1
ATOM 5967 N N . THR A 1 771 ? -29.134 -10.569 -4.144 1.00 92.00 771 THR A N 1
ATOM 5968 C CA . THR A 1 771 ? -29.493 -10.571 -5.571 1.00 92.00 771 THR A CA 1
ATOM 5969 C C . THR A 1 771 ? -30.372 -9.370 -5.924 1.00 92.00 771 THR A C 1
ATOM 5971 O O . THR A 1 771 ? -30.095 -8.680 -6.908 1.00 92.00 771 THR A O 1
ATOM 5974 N N . GLU A 1 772 ? -31.368 -9.053 -5.097 1.00 91.69 772 GLU A N 1
ATOM 5975 C CA . GLU A 1 772 ? -32.282 -7.930 -5.332 1.00 91.69 772 GLU A CA 1
ATOM 5976 C C . GLU A 1 772 ? -31.594 -6.572 -5.138 1.00 91.69 772 GLU A C 1
ATOM 5978 O O . GLU A 1 772 ? -31.710 -5.672 -5.974 1.00 91.69 772 GLU A O 1
ATOM 5983 N N . SER A 1 773 ? -30.771 -6.439 -4.093 1.00 93.31 773 SER A N 1
ATOM 5984 C CA . SER A 1 773 ? -29.923 -5.256 -3.888 1.00 93.31 773 SER A CA 1
ATOM 5985 C C . SER A 1 773 ? -29.005 -4.991 -5.091 1.00 93.31 773 SER A C 1
ATOM 5987 O O . SER A 1 773 ? -28.835 -3.845 -5.525 1.00 93.31 773 SER A O 1
ATOM 5989 N N . THR A 1 774 ? -28.458 -6.055 -5.687 1.00 93.12 774 THR A N 1
ATOM 5990 C CA . THR A 1 774 ? -27.586 -5.968 -6.869 1.00 93.12 774 THR A CA 1
ATOM 5991 C C . THR A 1 774 ? -28.363 -5.578 -8.124 1.00 93.12 774 THR A C 1
ATOM 5993 O O . THR A 1 774 ? -27.930 -4.676 -8.843 1.00 93.12 774 THR A O 1
ATOM 5996 N N . ARG A 1 775 ? -29.556 -6.151 -8.344 1.00 93.44 775 ARG A N 1
ATOM 5997 C CA . ARG A 1 775 ? -30.481 -5.738 -9.416 1.00 93.44 775 ARG A CA 1
ATOM 5998 C C . ARG A 1 775 ? -30.833 -4.249 -9.311 1.00 93.44 775 ARG A C 1
ATOM 6000 O O . ARG A 1 775 ? -30.756 -3.522 -10.303 1.00 93.44 775 ARG A O 1
ATOM 6007 N N . ALA A 1 776 ? -31.134 -3.758 -8.108 1.00 92.19 776 ALA A N 1
ATOM 6008 C CA . ALA A 1 776 ? -31.424 -2.344 -7.873 1.00 92.19 776 ALA A CA 1
ATOM 6009 C C . ALA A 1 776 ? -30.217 -1.419 -8.138 1.00 92.19 776 ALA A C 1
ATOM 6011 O O . ALA A 1 776 ? -30.397 -0.257 -8.516 1.00 92.19 776 ALA A O 1
ATOM 6012 N N . MET A 1 777 ? -28.984 -1.895 -7.936 1.00 91.25 777 MET A N 1
ATOM 6013 C CA . MET A 1 777 ? -27.770 -1.159 -8.316 1.00 91.25 777 MET A CA 1
ATOM 6014 C C . MET A 1 777 ? -27.543 -1.163 -9.824 1.00 91.25 777 MET A C 1
ATOM 6016 O O . MET A 1 777 ? -27.267 -0.110 -10.381 1.00 91.25 777 MET A O 1
ATOM 6020 N N . VAL A 1 778 ? -27.751 -2.286 -10.510 1.00 93.19 778 VAL A N 1
ATOM 6021 C CA . VAL A 1 778 ? -27.664 -2.342 -11.979 1.00 93.19 778 VAL A CA 1
ATOM 6022 C C . VAL A 1 778 ? -28.666 -1.385 -12.635 1.00 93.19 778 VAL A C 1
ATOM 6024 O O . VAL A 1 778 ? -28.324 -0.671 -13.576 1.00 93.19 778 VAL A O 1
ATOM 6027 N N . LYS A 1 779 ? -29.890 -1.288 -12.110 1.00 92.56 779 LYS A N 1
ATOM 6028 C CA . LYS A 1 779 ? -30.885 -0.342 -12.633 1.00 92.56 779 LYS A CA 1
ATOM 6029 C C . LYS A 1 779 ? -30.446 1.117 -12.469 1.00 92.56 779 LYS A C 1
ATOM 6031 O O . LYS A 1 779 ? -30.483 1.878 -13.432 1.00 92.56 779 LYS A O 1
ATOM 6036 N N . ARG A 1 780 ? -29.976 1.491 -11.272 1.00 91.69 780 ARG A N 1
ATOM 6037 C CA . ARG A 1 780 ? -29.457 2.843 -11.001 1.00 91.69 780 ARG A CA 1
ATOM 6038 C C . ARG A 1 780 ? -28.228 3.168 -11.850 1.00 91.69 780 ARG A C 1
ATOM 6040 O O . ARG A 1 780 ? -28.168 4.249 -12.422 1.00 91.69 780 ARG A O 1
ATOM 6047 N N . GLY A 1 781 ? -27.312 2.217 -12.009 1.00 92.06 781 GLY A N 1
ATOM 6048 C CA . GLY A 1 781 ? -26.105 2.404 -12.805 1.00 92.06 781 GLY A CA 1
ATOM 6049 C C . GLY A 1 781 ? -26.420 2.587 -14.288 1.00 92.06 781 GLY A C 1
ATOM 6050 O O . GLY A 1 781 ? -25.808 3.419 -14.952 1.00 92.06 781 GLY A O 1
ATOM 6051 N N . SER A 1 782 ? -27.442 1.893 -14.798 1.00 92.38 782 SER A N 1
ATOM 6052 C CA . SER A 1 782 ? -27.940 2.098 -16.162 1.00 92.38 782 SER A CA 1
ATOM 6053 C C . SER A 1 782 ? -28.507 3.509 -16.359 1.00 92.38 782 SER A C 1
ATOM 6055 O O . SER A 1 782 ? -28.196 4.166 -17.355 1.00 92.38 782 SER A O 1
ATOM 6057 N N . ASP A 1 783 ? -29.285 4.011 -15.396 1.00 91.81 783 ASP A N 1
ATOM 6058 C CA . ASP A 1 783 ? -29.827 5.375 -15.436 1.00 91.81 783 ASP A CA 1
ATOM 6059 C C . ASP A 1 783 ? -28.718 6.439 -15.364 1.00 91.81 783 ASP A C 1
ATOM 6061 O O . ASP A 1 783 ? -28.776 7.455 -16.066 1.00 91.81 783 ASP A O 1
ATOM 6065 N N . ASP A 1 784 ? -27.695 6.207 -14.541 1.00 91.44 784 ASP A N 1
ATOM 6066 C CA . ASP A 1 784 ? -26.552 7.109 -14.402 1.00 91.44 784 ASP A CA 1
ATOM 6067 C C . ASP A 1 784 ? -25.684 7.103 -15.665 1.00 91.44 784 ASP A C 1
ATOM 6069 O O . ASP A 1 784 ? -25.313 8.170 -16.153 1.00 91.44 784 ASP A O 1
ATOM 6073 N N . LEU A 1 785 ? -25.460 5.938 -16.279 1.00 91.00 785 LEU A N 1
ATOM 6074 C CA . LEU A 1 785 ? -24.764 5.820 -17.561 1.00 91.00 785 LEU A CA 1
ATOM 6075 C C . LEU A 1 785 ? -25.515 6.533 -18.699 1.00 91.00 785 LEU A C 1
ATOM 6077 O O . LEU A 1 785 ? -24.896 7.221 -19.517 1.00 91.00 785 LEU A O 1
ATOM 6081 N N . LYS A 1 786 ? -26.851 6.428 -18.739 1.00 90.75 786 LYS A N 1
ATOM 6082 C CA . LYS A 1 786 ? -27.698 7.157 -19.702 1.00 90.75 786 LYS A CA 1
ATOM 6083 C C . LYS A 1 786 ? -27.534 8.673 -19.543 1.00 90.75 786 LYS A C 1
ATOM 6085 O O . LYS A 1 786 ? -27.282 9.371 -20.525 1.00 90.75 786 LYS A O 1
ATOM 6090 N N . LYS A 1 787 ? -27.603 9.188 -18.312 1.00 90.06 787 LYS A N 1
ATOM 6091 C CA . LYS A 1 787 ? -27.395 10.618 -18.013 1.00 90.06 787 LYS A CA 1
ATOM 6092 C C . LYS A 1 787 ? -25.976 11.086 -18.341 1.00 90.06 787 LYS A C 1
ATOM 6094 O O . LYS A 1 787 ? -25.822 12.143 -18.948 1.00 90.06 787 LYS A O 1
ATOM 6099 N N . LEU A 1 788 ? -24.955 10.300 -17.997 1.00 89.25 788 LEU A N 1
ATOM 6100 C CA . LEU A 1 788 ? -23.563 10.607 -18.329 1.00 89.25 788 LEU A CA 1
ATOM 6101 C C . LEU A 1 788 ? -23.349 10.685 -19.839 1.00 89.25 788 LEU A C 1
ATOM 6103 O O . LEU A 1 788 ? -22.684 11.599 -20.311 1.00 89.25 788 LEU A O 1
ATOM 6107 N N . THR A 1 789 ? -23.968 9.785 -20.603 1.00 86.31 789 THR A N 1
ATOM 6108 C CA . THR A 1 789 ? -23.917 9.806 -22.071 1.00 86.31 789 THR A CA 1
ATOM 6109 C C . THR A 1 789 ? -24.554 11.075 -22.643 1.00 86.31 789 THR A C 1
ATOM 6111 O O . THR A 1 789 ? -23.996 11.696 -23.543 1.00 86.31 789 THR A O 1
ATOM 6114 N N . MET A 1 790 ? -25.675 11.533 -22.076 1.00 86.50 790 MET A N 1
ATOM 6115 C CA . MET A 1 790 ? -26.305 12.796 -22.483 1.00 86.50 790 MET A CA 1
ATOM 6116 C C . MET A 1 790 ? -25.447 14.026 -22.146 1.00 86.50 790 MET A C 1
ATOM 6118 O O . MET A 1 790 ? -25.366 14.947 -22.954 1.00 86.50 790 MET A O 1
ATOM 6122 N N . MET A 1 791 ? -24.800 14.047 -20.976 1.00 83.62 791 MET A N 1
ATOM 6123 C CA . MET A 1 791 ? -23.922 15.147 -20.545 1.00 83.62 791 MET A CA 1
ATOM 6124 C C . MET A 1 791 ? -22.567 15.139 -21.269 1.00 83.62 791 MET A C 1
ATOM 6126 O O . MET A 1 791 ? -21.968 16.184 -21.497 1.00 83.62 791 MET A O 1
ATOM 6130 N N . GLN A 1 792 ? -22.074 13.971 -21.680 1.00 83.31 792 GLN A N 1
ATOM 6131 C CA . GLN A 1 792 ? -20.837 13.862 -22.453 1.00 83.31 792 GLN A CA 1
ATOM 6132 C C . GLN A 1 792 ? -20.971 14.512 -23.837 1.00 83.31 792 GLN A C 1
ATOM 6134 O O . GLN A 1 792 ? -19.989 15.060 -24.341 1.00 83.31 792 GLN A O 1
ATOM 6139 N N . ALA A 1 793 ? -22.174 14.534 -24.422 1.00 77.62 793 ALA A N 1
ATOM 6140 C CA . ALA A 1 793 ? -22.427 15.211 -25.692 1.00 77.62 793 ALA A CA 1
ATOM 6141 C C . ALA A 1 793 ? -22.108 16.722 -25.643 1.00 77.62 793 ALA A C 1
ATOM 6143 O O . ALA A 1 793 ? -21.724 17.298 -26.662 1.00 77.62 793 ALA A O 1
ATOM 6144 N N . THR A 1 794 ? -22.220 17.361 -24.470 1.00 76.69 794 THR A N 1
ATOM 6145 C CA . THR A 1 794 ? -21.850 18.770 -24.239 1.00 76.69 794 THR A CA 1
ATOM 6146 C C . THR A 1 794 ? -20.424 18.939 -23.695 1.00 76.69 794 THR A C 1
ATOM 6148 O O . THR A 1 794 ? -19.898 20.053 -23.708 1.00 76.69 794 THR A O 1
ATOM 6151 N N . LEU A 1 795 ? -19.755 17.848 -23.294 1.00 80.31 795 LEU A N 1
ATOM 6152 C CA . LEU A 1 795 ? -18.428 17.831 -22.663 1.00 80.31 795 LEU A CA 1
ATOM 6153 C C . LEU A 1 795 ? -17.456 16.846 -23.362 1.00 80.31 795 LEU A C 1
ATOM 6155 O O . LEU A 1 795 ? -17.127 15.789 -22.815 1.00 80.31 795 LEU A O 1
ATOM 6159 N N . PRO A 1 796 ? -16.906 17.191 -24.546 1.00 67.69 796 PRO A N 1
ATOM 6160 C CA . PRO A 1 796 ? -16.100 16.269 -25.358 1.00 67.69 796 PRO A CA 1
ATOM 6161 C C . PRO A 1 796 ? -14.820 15.766 -24.674 1.00 67.69 796 PRO A C 1
ATOM 6163 O O . PRO A 1 796 ? -14.354 14.669 -24.979 1.00 67.69 796 PRO A O 1
ATOM 6166 N N . ARG A 1 797 ? -14.258 16.547 -23.735 1.00 71.88 797 ARG A N 1
ATOM 6167 C CA . ARG A 1 797 ? -13.048 16.190 -22.970 1.00 71.88 797 ARG A CA 1
ATOM 6168 C C . ARG A 1 797 ? -13.236 14.979 -22.053 1.00 71.88 797 ARG A C 1
ATOM 6170 O O . ARG A 1 797 ? -12.259 14.305 -21.760 1.00 71.88 797 ARG A O 1
ATOM 6177 N N . HIS A 1 798 ? -14.471 14.665 -21.664 1.00 75.50 798 HIS A N 1
ATOM 6178 C CA . HIS A 1 798 ? -14.777 13.564 -20.744 1.00 75.50 798 HIS A CA 1
ATOM 6179 C C . HIS A 1 798 ? -15.206 12.269 -21.445 1.00 75.50 798 HIS A C 1
ATOM 6181 O O . HIS A 1 798 ? -15.654 11.322 -20.798 1.00 75.50 798 HIS A O 1
ATOM 6187 N N . LYS A 1 799 ? -15.044 12.200 -22.775 1.00 75.62 799 LYS A N 1
ATOM 6188 C CA . LYS A 1 799 ? -15.388 11.023 -23.586 1.00 75.62 799 LYS A CA 1
ATOM 6189 C C . LYS A 1 799 ? -14.673 9.754 -23.107 1.00 75.62 799 LYS A C 1
ATOM 6191 O O . LYS A 1 799 ? -15.321 8.729 -22.926 1.00 75.62 799 LYS A O 1
ATOM 6196 N N . THR A 1 800 ? -13.366 9.829 -22.857 1.00 70.62 800 THR A N 1
ATOM 6197 C CA . THR A 1 800 ? -12.556 8.675 -22.428 1.00 70.62 800 THR A CA 1
ATOM 6198 C C . THR A 1 800 ? -12.972 8.167 -21.048 1.00 70.62 800 THR A C 1
ATOM 6200 O O . THR A 1 800 ? -13.085 6.961 -20.835 1.00 70.62 800 THR A O 1
ATOM 6203 N N . LEU A 1 801 ? -13.266 9.087 -20.123 1.00 71.62 801 LEU A N 1
ATOM 6204 C CA . LEU A 1 801 ? -13.711 8.747 -18.773 1.00 71.62 801 LEU A CA 1
ATOM 6205 C C . LEU A 1 801 ? -15.069 8.027 -18.800 1.00 71.62 801 LEU A C 1
ATOM 6207 O O . LEU A 1 801 ? -15.233 6.999 -18.143 1.00 71.62 801 LEU A O 1
ATOM 6211 N N . LEU A 1 802 ? -16.010 8.506 -19.626 1.00 81.75 802 LEU A N 1
ATOM 6212 C CA . LEU A 1 802 ? -17.286 7.825 -19.859 1.00 81.75 802 LEU A CA 1
ATOM 6213 C C . LEU A 1 802 ? -17.092 6.436 -20.476 1.00 81.75 802 LEU A C 1
ATOM 6215 O O . LEU A 1 802 ? -17.709 5.479 -20.014 1.00 81.75 802 LEU A O 1
ATOM 6219 N N . GLN A 1 803 ? -16.247 6.313 -21.503 1.00 78.12 803 GLN A N 1
ATOM 6220 C CA . GLN A 1 803 ? -15.993 5.036 -22.177 1.00 78.12 803 GLN A CA 1
ATOM 6221 C C . GLN A 1 803 ? -15.455 3.981 -21.204 1.00 78.12 803 GLN A C 1
ATOM 6223 O O . GLN A 1 803 ? -15.963 2.860 -21.196 1.00 78.12 803 GLN A O 1
ATOM 6228 N N . LYS A 1 804 ? -14.504 4.354 -20.337 1.00 74.44 804 LYS A N 1
ATOM 6229 C CA . LYS A 1 804 ? -13.965 3.468 -19.298 1.00 74.44 804 LYS A CA 1
ATOM 6230 C C . LYS A 1 804 ? -15.042 3.033 -18.307 1.00 74.44 804 LYS A C 1
ATOM 6232 O O . LYS A 1 804 ? -15.290 1.845 -18.153 1.00 74.44 804 LYS A O 1
ATOM 6237 N N . THR A 1 805 ? -15.736 3.985 -17.678 1.00 77.94 805 THR A N 1
ATOM 6238 C CA . THR A 1 805 ? -16.748 3.651 -16.660 1.00 77.94 805 THR A CA 1
ATOM 6239 C C . THR A 1 805 ? -17.925 2.861 -17.253 1.00 77.94 805 THR A C 1
ATOM 6241 O O . THR A 1 805 ? -18.484 1.989 -16.593 1.00 77.94 805 THR A O 1
ATOM 6244 N N . SER A 1 806 ? -18.274 3.110 -18.518 1.00 85.06 806 SER A N 1
ATOM 6245 C CA . SER A 1 806 ? -19.267 2.328 -19.260 1.00 85.06 806 SER A CA 1
ATOM 6246 C C . SER A 1 806 ? -18.814 0.885 -19.516 1.00 85.06 806 SER A C 1
ATOM 6248 O O . SER A 1 806 ? -19.597 -0.053 -19.349 1.00 85.06 806 SER A O 1
ATOM 6250 N N . HIS A 1 807 ? -17.539 0.692 -19.873 1.00 80.31 807 HIS A N 1
ATOM 6251 C CA . HIS A 1 807 ? -16.944 -0.631 -20.050 1.00 80.31 807 HIS A CA 1
ATOM 6252 C C . HIS A 1 807 ? -16.920 -1.425 -18.738 1.00 80.31 807 HIS A C 1
ATOM 6254 O O . HIS A 1 807 ? -17.412 -2.554 -18.705 1.00 80.31 807 HIS A O 1
ATOM 6260 N N . ASP A 1 808 ? -16.440 -0.816 -17.653 1.00 77.75 808 ASP A N 1
ATOM 6261 C CA . ASP A 1 808 ? -16.384 -1.450 -16.331 1.00 77.75 808 ASP A CA 1
ATOM 6262 C C . ASP A 1 808 ? -17.785 -1.875 -15.866 1.00 77.75 808 ASP A C 1
ATOM 6264 O O . ASP A 1 808 ? -17.993 -2.990 -15.387 1.00 77.75 808 ASP A O 1
ATOM 6268 N N . PHE A 1 809 ? -18.786 -1.019 -16.095 1.00 89.75 809 PHE A N 1
ATOM 6269 C CA . PHE A 1 809 ? -20.179 -1.335 -15.799 1.00 89.75 809 PHE A CA 1
ATOM 6270 C C . PHE A 1 809 ? -20.723 -2.494 -16.642 1.00 89.75 809 PHE A C 1
ATOM 6272 O O . PHE A 1 809 ? -21.410 -3.366 -16.104 1.00 89.75 809 PHE A O 1
ATOM 6279 N N . LYS A 1 810 ? -20.374 -2.572 -17.934 1.00 85.81 810 LYS A N 1
ATOM 6280 C CA . LYS A 1 810 ? -20.728 -3.715 -18.793 1.00 85.81 810 LYS A CA 1
ATOM 6281 C C . LYS A 1 810 ? -20.138 -5.024 -18.254 1.00 85.81 810 LYS A C 1
ATOM 6283 O O . LYS A 1 810 ? -20.855 -6.023 -18.205 1.00 85.81 810 LYS A O 1
ATOM 6288 N N . LEU A 1 811 ? -18.872 -5.027 -17.829 1.00 80.62 811 LEU A N 1
ATOM 6289 C CA . LEU A 1 811 ? -18.227 -6.213 -17.252 1.00 80.62 811 LEU A CA 1
ATOM 6290 C C . LEU A 1 811 ? -18.905 -6.656 -15.949 1.00 80.62 811 LEU A C 1
ATOM 6292 O O . LEU A 1 811 ? -19.196 -7.842 -15.783 1.00 80.62 811 LEU A O 1
ATOM 6296 N N . SER A 1 812 ? -19.242 -5.713 -15.068 1.00 84.25 812 SER A N 1
ATOM 6297 C CA . SER A 1 812 ? -19.997 -6.001 -13.844 1.00 84.25 812 SER A CA 1
ATOM 6298 C C . SER A 1 812 ? -21.379 -6.595 -14.121 1.00 84.25 812 SER A C 1
ATOM 6300 O O . SER A 1 812 ? -21.810 -7.502 -13.406 1.00 84.25 812 SER A O 1
ATOM 6302 N N . LEU A 1 813 ? -22.070 -6.142 -15.175 1.00 87.50 813 LEU A N 1
ATOM 6303 C CA . LEU A 1 813 ? -23.341 -6.740 -15.598 1.00 87.50 813 LEU A CA 1
ATOM 6304 C C . LEU A 1 813 ? -23.172 -8.190 -16.058 1.00 87.50 813 LEU A C 1
ATOM 6306 O O . LEU A 1 813 ? -23.984 -9.034 -15.685 1.00 87.50 813 LEU A O 1
ATOM 6310 N N . ILE A 1 814 ? -22.123 -8.488 -16.830 1.00 83.06 814 ILE A N 1
ATOM 6311 C CA . ILE A 1 814 ? -21.826 -9.852 -17.299 1.00 83.06 814 ILE A CA 1
ATOM 6312 C C . ILE A 1 814 ? -21.526 -10.768 -16.109 1.00 83.06 814 ILE A C 1
ATOM 6314 O O . ILE A 1 814 ? -22.074 -11.869 -16.017 1.00 83.06 814 ILE A O 1
ATOM 6318 N N . ALA A 1 815 ? -20.701 -10.306 -15.167 1.00 78.19 815 ALA A N 1
ATOM 6319 C CA . ALA A 1 815 ? -20.385 -11.053 -13.954 1.00 78.19 815 ALA A CA 1
ATOM 6320 C C . ALA A 1 815 ? -21.647 -11.336 -13.119 1.00 78.19 815 ALA A C 1
ATOM 6322 O O . ALA A 1 815 ? -21.854 -12.464 -12.664 1.00 78.19 815 ALA A O 1
ATOM 6323 N N . PHE A 1 816 ? -22.535 -10.347 -12.983 1.00 92.00 816 PHE A N 1
ATOM 6324 C CA . PHE A 1 816 ? -23.803 -10.521 -12.278 1.00 92.00 816 PHE A CA 1
ATOM 6325 C C . PHE A 1 816 ? -24.763 -11.469 -12.998 1.00 92.00 816 PHE A C 1
ATOM 6327 O O . PHE A 1 816 ? -25.334 -12.350 -12.358 1.00 92.00 816 PHE A O 1
ATOM 6334 N N . GLN A 1 817 ? -24.892 -11.365 -14.322 1.00 87.31 817 GLN A N 1
ATOM 6335 C CA . GLN A 1 817 ? -25.697 -12.290 -15.120 1.00 87.31 817 GLN A CA 1
ATOM 6336 C C . GLN A 1 817 ? -25.200 -13.736 -14.971 1.00 87.31 817 GLN A C 1
ATOM 6338 O O . GLN A 1 817 ? -26.007 -14.651 -14.794 1.00 87.31 817 GLN A O 1
ATOM 6343 N N . LYS A 1 818 ? -23.876 -13.945 -14.977 1.00 84.25 818 LYS A N 1
ATOM 6344 C CA . LYS A 1 818 ? -23.269 -15.261 -14.741 1.00 84.25 818 LYS A CA 1
ATOM 6345 C C . LYS A 1 818 ? -23.602 -15.785 -13.344 1.00 84.25 818 LYS A C 1
ATOM 6347 O O . LYS A 1 818 ? -24.023 -16.931 -13.218 1.00 84.25 818 LYS A O 1
ATOM 6352 N N . ALA A 1 819 ? -23.487 -14.953 -12.309 1.00 83.62 819 ALA A N 1
ATOM 6353 C CA . ALA A 1 819 ? -23.841 -15.344 -10.944 1.00 83.62 819 ALA A CA 1
ATOM 6354 C C . ALA A 1 819 ? -25.333 -15.687 -10.789 1.00 83.62 819 ALA A C 1
ATOM 6356 O O . ALA A 1 819 ? -25.665 -16.662 -10.115 1.00 83.62 819 ALA A O 1
ATOM 6357 N N . GLN A 1 820 ? -26.234 -14.958 -11.461 1.00 85.94 820 GLN A N 1
ATOM 6358 C CA . GLN A 1 820 ? -27.660 -15.299 -11.498 1.00 85.94 820 GLN A CA 1
ATOM 6359 C C . GLN A 1 820 ? -27.915 -16.654 -12.180 1.00 85.94 820 GLN A C 1
ATOM 6361 O O . GLN A 1 820 ? -28.714 -17.444 -11.679 1.00 85.94 820 GLN A O 1
ATOM 6366 N N . HIS A 1 821 ? -27.213 -16.952 -13.280 1.00 84.12 821 HIS A N 1
ATOM 6367 C CA . HIS A 1 821 ? -27.324 -18.245 -13.962 1.00 84.12 821 HIS A CA 1
ATOM 6368 C C . HIS A 1 821 ? -26.843 -19.400 -13.077 1.00 84.12 821 HIS A C 1
ATOM 6370 O O . HIS A 1 821 ? -27.545 -20.398 -12.929 1.00 84.12 821 HIS A O 1
ATOM 6376 N N . VAL A 1 822 ? -25.681 -19.237 -12.436 1.00 84.12 822 VAL A N 1
ATOM 6377 C CA . VAL A 1 822 ? -25.119 -20.236 -11.513 1.00 84.12 822 VAL A CA 1
ATOM 6378 C C . VAL A 1 822 ? -26.044 -20.455 -10.309 1.00 84.12 822 VAL A C 1
ATOM 6380 O O . VAL A 1 822 ? -26.293 -21.600 -9.936 1.00 84.12 822 VAL A O 1
ATOM 6383 N N . SER A 1 823 ? -26.626 -19.388 -9.742 1.00 87.56 823 SER A N 1
ATOM 6384 C CA . SER A 1 823 ? -27.623 -19.504 -8.664 1.00 87.56 823 SER A CA 1
ATOM 6385 C C . SER A 1 823 ? -28.831 -20.330 -9.093 1.00 87.56 823 SER A C 1
ATOM 6387 O O . SER A 1 823 ? -29.202 -21.284 -8.408 1.00 87.56 823 SER A O 1
ATOM 6389 N N . MET A 1 824 ? -29.419 -19.993 -10.244 1.00 86.81 824 MET A N 1
ATOM 6390 C CA . MET A 1 824 ? -30.590 -20.680 -10.786 1.00 86.81 824 MET A CA 1
ATOM 6391 C C . MET A 1 824 ? -30.309 -22.166 -11.039 1.00 86.81 824 MET A C 1
ATOM 6393 O O . MET A 1 824 ? -31.107 -23.020 -10.652 1.00 86.81 824 MET A O 1
ATOM 6397 N N . GLU A 1 825 ? -29.174 -22.490 -11.660 1.00 82.75 825 GLU A N 1
ATOM 6398 C CA . GLU A 1 825 ? -28.770 -23.868 -11.953 1.00 82.75 825 GLU A CA 1
ATOM 6399 C C . GLU A 1 825 ? -28.552 -24.678 -10.666 1.00 82.75 825 GLU A C 1
ATOM 6401 O O . GLU A 1 825 ? -28.997 -25.825 -10.546 1.00 82.75 825 GLU A O 1
ATOM 6406 N N . ARG A 1 826 ? -27.966 -24.054 -9.639 1.00 84.75 826 ARG A N 1
ATOM 6407 C CA . ARG A 1 826 ? -27.797 -24.683 -8.329 1.00 84.75 826 ARG A CA 1
ATOM 6408 C C . ARG A 1 826 ? -29.128 -24.904 -7.605 1.00 84.75 826 ARG A C 1
ATOM 6410 O O . ARG A 1 826 ? -29.352 -25.981 -7.064 1.00 84.75 826 ARG A O 1
ATOM 6417 N N . GLN A 1 827 ? -30.043 -23.936 -7.619 1.00 83.69 827 GLN A N 1
ATOM 6418 C CA . GLN A 1 827 ? -31.388 -24.117 -7.053 1.00 83.69 827 GLN A CA 1
ATOM 6419 C C . GLN A 1 827 ? -32.165 -25.215 -7.791 1.00 83.69 827 GLN A C 1
ATOM 6421 O O . GLN A 1 827 ? -32.826 -26.031 -7.151 1.00 83.69 827 GLN A O 1
ATOM 6426 N N . ARG A 1 828 ? -32.039 -25.290 -9.121 1.00 83.00 828 ARG A N 1
ATOM 6427 C CA . ARG A 1 828 ? -32.696 -26.307 -9.946 1.00 83.00 828 ARG A CA 1
ATOM 6428 C C . ARG A 1 828 ? -32.188 -27.717 -9.658 1.00 83.00 828 ARG A C 1
ATOM 6430 O O . ARG A 1 828 ? -33.001 -28.609 -9.450 1.00 83.00 828 ARG A O 1
ATOM 6437 N N . THR A 1 829 ? -30.872 -27.907 -9.577 1.00 78.69 829 THR A N 1
ATOM 6438 C CA . THR A 1 829 ? -30.269 -29.213 -9.247 1.00 78.69 829 THR A CA 1
ATOM 6439 C C . THR A 1 829 ? -30.657 -29.696 -7.849 1.00 78.69 829 THR A C 1
ATOM 6441 O O . THR A 1 829 ? -30.908 -30.884 -7.658 1.00 78.69 829 THR A O 1
ATOM 6444 N N . VAL A 1 830 ? -30.789 -28.786 -6.879 1.00 75.81 830 VAL A N 1
ATOM 6445 C CA . VAL A 1 830 ? -31.294 -29.118 -5.537 1.00 75.81 830 VAL A CA 1
ATOM 6446 C C . VAL A 1 830 ? -32.772 -29.517 -5.581 1.00 75.81 830 VAL A C 1
ATOM 6448 O O . VAL A 1 830 ? -33.139 -30.530 -4.994 1.00 75.81 830 VAL A O 1
ATOM 6451 N N . VAL A 1 831 ? -33.619 -28.775 -6.303 1.00 79.19 831 VAL A N 1
ATOM 6452 C CA . VAL A 1 831 ? -35.047 -29.111 -6.459 1.00 79.19 831 VAL A CA 1
ATOM 6453 C C . VAL A 1 831 ? -35.235 -30.448 -7.181 1.00 79.19 831 VAL A C 1
ATOM 6455 O O . VAL A 1 831 ? -36.046 -31.260 -6.743 1.00 79.19 831 VAL A O 1
ATOM 6458 N N . GLU A 1 832 ? -34.485 -30.705 -8.253 1.00 73.06 832 GLU A N 1
ATOM 6459 C CA . GLU A 1 832 ? -34.511 -31.977 -8.985 1.00 73.06 832 GLU A CA 1
ATOM 6460 C C . GLU A 1 832 ? -34.003 -33.135 -8.113 1.00 73.06 832 GLU A C 1
ATOM 6462 O O . GLU A 1 832 ? -34.632 -34.187 -8.088 1.00 73.06 832 GLU A O 1
ATOM 6467 N N . GLY A 1 833 ? -32.945 -32.934 -7.319 1.00 69.38 833 GLY A N 1
ATOM 6468 C CA . GLY A 1 833 ? -32.447 -33.935 -6.371 1.00 69.38 833 GLY A CA 1
ATOM 6469 C C . GLY A 1 833 ? -33.446 -34.280 -5.262 1.00 69.38 833 GLY A C 1
ATOM 6470 O O . GLY A 1 833 ? -33.599 -35.450 -4.919 1.00 69.38 833 GLY A O 1
ATOM 6471 N N . VAL A 1 834 ? -34.174 -33.288 -4.735 1.00 67.81 834 VAL A N 1
ATOM 6472 C CA . VAL A 1 834 ? -35.238 -33.520 -3.742 1.00 67.81 834 VAL A CA 1
ATOM 6473 C C . VAL A 1 834 ? -36.453 -34.194 -4.388 1.00 67.81 834 VAL A C 1
ATOM 6475 O O . VAL A 1 834 ? -36.992 -35.130 -3.807 1.00 67.81 834 VAL A O 1
ATOM 6478 N N . LYS A 1 835 ? -36.860 -33.794 -5.603 1.00 69.81 835 LYS A N 1
ATOM 6479 C CA .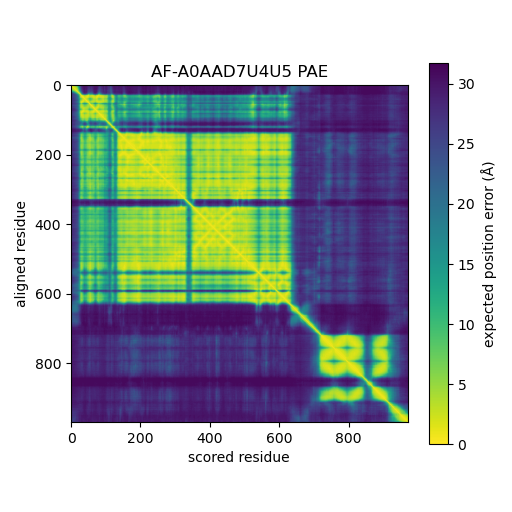 LYS A 1 835 ? -37.940 -34.466 -6.349 1.00 69.81 835 LYS A CA 1
ATOM 6480 C C . LYS A 1 835 ? -37.599 -35.923 -6.653 1.00 69.81 835 LYS A C 1
ATOM 6482 O O . LYS A 1 835 ? -38.432 -36.782 -6.410 1.00 69.81 835 LYS A O 1
ATOM 6487 N N . LEU A 1 836 ? -36.372 -36.211 -7.090 1.00 63.44 836 LEU A N 1
ATOM 6488 C CA . LEU A 1 836 ? -35.897 -37.577 -7.329 1.00 63.44 836 LEU A CA 1
ATOM 6489 C C . LEU A 1 836 ? -35.832 -38.402 -6.040 1.00 63.44 836 LEU A C 1
ATOM 6491 O O . LEU A 1 836 ? -36.197 -39.568 -6.067 1.00 63.44 836 LEU A O 1
ATOM 6495 N N . ALA A 1 837 ? -35.439 -37.812 -4.906 1.00 60.41 837 ALA A N 1
ATOM 6496 C CA . ALA A 1 837 ? -35.463 -38.500 -3.613 1.00 60.41 837 ALA A CA 1
ATOM 6497 C C . ALA A 1 837 ? -36.896 -38.824 -3.143 1.00 60.41 837 ALA A C 1
ATOM 6499 O O . ALA A 1 837 ? -37.126 -39.878 -2.557 1.00 60.41 837 ALA A O 1
ATOM 6500 N N . VAL A 1 838 ? -37.864 -37.947 -3.434 1.00 61.28 838 VAL A N 1
ATOM 6501 C CA . VAL A 1 838 ? -39.296 -38.176 -3.164 1.00 61.28 838 VAL A CA 1
ATOM 6502 C C . VAL A 1 838 ? -39.888 -39.206 -4.141 1.00 61.28 838 VAL A C 1
ATOM 6504 O O . VAL A 1 838 ? -40.665 -40.070 -3.739 1.00 61.28 838 VAL A O 1
ATOM 6507 N N . GLU A 1 839 ? -39.483 -39.179 -5.412 1.00 55.19 839 GLU A N 1
ATOM 6508 C CA . GLU A 1 839 ? -39.938 -40.109 -6.452 1.00 55.19 839 GLU A CA 1
ATOM 6509 C C . GLU A 1 839 ? -39.276 -41.499 -6.356 1.00 55.19 839 GLU A C 1
ATOM 6511 O O . GLU A 1 839 ? -39.927 -42.488 -6.684 1.00 55.19 839 GLU A O 1
ATOM 6516 N N . GLU A 1 840 ? -38.033 -41.639 -5.874 1.00 48.66 840 GLU A N 1
ATOM 6517 C CA . GLU A 1 840 ? -37.395 -42.936 -5.559 1.00 48.66 840 GLU A CA 1
ATOM 6518 C C . GLU A 1 840 ? -38.076 -43.636 -4.366 1.00 48.66 840 GLU A C 1
ATOM 6520 O O . GLU A 1 840 ? -38.116 -44.870 -4.315 1.00 48.66 840 GLU A O 1
ATOM 6525 N N . GLU A 1 841 ? -38.688 -42.877 -3.447 1.00 46.88 841 GLU A N 1
ATOM 6526 C CA . GLU A 1 841 ? -39.545 -43.422 -2.386 1.00 46.88 841 GLU A CA 1
ATOM 6527 C C . GLU A 1 841 ? -40.936 -43.864 -2.897 1.00 46.88 841 GLU A C 1
ATOM 6529 O O . GLU A 1 841 ? -41.490 -44.837 -2.375 1.00 46.88 841 GLU A O 1
ATOM 6534 N N . GLU A 1 842 ? -41.485 -43.245 -3.953 1.00 45.38 842 GLU A N 1
ATOM 6535 C CA . GLU A 1 842 ? -42.761 -43.660 -4.575 1.00 45.38 842 GLU A CA 1
ATOM 6536 C C . GLU A 1 842 ? -42.607 -44.749 -5.663 1.00 45.38 842 GLU A C 1
ATOM 6538 O O . GLU A 1 842 ? -43.450 -45.646 -5.784 1.00 45.38 842 GLU A O 1
ATOM 6543 N N . SER A 1 843 ? -41.510 -44.753 -6.425 1.00 39.56 843 SER A N 1
ATOM 6544 C CA . SER A 1 843 ? -41.273 -45.672 -7.557 1.00 39.56 843 SER A CA 1
ATOM 6545 C C . SER A 1 843 ? -40.705 -47.046 -7.165 1.00 39.56 843 SER A C 1
ATOM 6547 O O . SER A 1 843 ? -40.607 -47.946 -8.001 1.00 39.56 843 SER A O 1
ATOM 6549 N N . GLY A 1 844 ? -40.510 -47.299 -5.865 1.00 40.19 844 GLY A N 1
ATOM 6550 C CA . GLY A 1 844 ? -40.448 -48.657 -5.305 1.00 40.19 844 GLY A CA 1
ATOM 6551 C C . GLY A 1 844 ? -41.761 -49.452 -5.447 1.00 40.19 844 GLY A C 1
ATOM 6552 O O . GLY A 1 844 ? -41.826 -50.627 -5.073 1.00 40.19 844 GLY A O 1
ATOM 6553 N N . SER A 1 845 ? -42.812 -48.838 -6.001 1.00 39.84 845 SER A N 1
ATOM 6554 C CA . SER A 1 845 ? -44.106 -49.454 -6.273 1.00 39.84 845 SER A CA 1
ATOM 6555 C C . SER A 1 845 ? -44.445 -49.447 -7.770 1.00 39.84 845 SER A C 1
ATOM 6557 O O . SER A 1 845 ? -45.141 -48.572 -8.256 1.00 39.84 845 SER A O 1
ATOM 6559 N N . HIS A 1 846 ? -43.934 -50.436 -8.513 1.00 42.09 846 HIS A N 1
ATOM 6560 C CA . HIS A 1 846 ? -44.640 -51.203 -9.560 1.00 42.09 846 HIS A CA 1
ATOM 6561 C C . HIS A 1 846 ? -43.651 -51.861 -10.540 1.00 42.09 846 HIS A C 1
ATOM 6563 O O . HIS A 1 846 ? -43.458 -51.392 -11.652 1.00 42.09 846 HIS A O 1
ATOM 6569 N N . GLU A 1 847 ? -43.133 -53.043 -10.193 1.00 32.25 847 GLU A N 1
ATOM 6570 C CA . GLU A 1 847 ? -43.042 -54.126 -11.178 1.00 32.25 847 GLU A CA 1
ATOM 6571 C C . GLU A 1 847 ? -43.129 -55.498 -10.501 1.00 32.25 847 GLU A C 1
ATOM 6573 O O . GLU A 1 847 ? -42.662 -55.742 -9.389 1.00 32.25 847 GLU A O 1
ATOM 6578 N N . GLN A 1 848 ? -43.884 -56.375 -11.144 1.00 36.34 848 GLN A N 1
ATOM 6579 C CA . GLN A 1 848 ? -44.661 -57.420 -10.505 1.00 36.34 848 GLN A CA 1
ATOM 6580 C C . GLN A 1 848 ? -43.985 -58.790 -10.633 1.00 36.34 848 GLN A C 1
ATOM 6582 O O . GLN A 1 848 ? -43.642 -59.230 -11.722 1.00 36.34 848 GLN A O 1
ATOM 6587 N N . ALA A 1 849 ? -43.939 -59.506 -9.506 1.00 41.72 849 ALA A N 1
ATOM 6588 C CA . ALA A 1 849 ? -43.989 -60.966 -9.392 1.00 41.72 849 ALA A CA 1
ATOM 6589 C C . ALA A 1 849 ? -42.870 -61.818 -10.040 1.00 41.72 849 ALA A C 1
ATOM 6591 O O . ALA A 1 849 ? -42.960 -62.197 -11.205 1.00 41.72 849 ALA A O 1
ATOM 6592 N N . ARG A 1 850 ? -41.976 -62.372 -9.197 1.00 33.03 850 ARG A N 1
ATOM 6593 C CA . ARG A 1 850 ? -41.773 -63.840 -9.088 1.00 33.03 850 ARG A CA 1
ATOM 6594 C C . ARG A 1 850 ? -40.864 -64.259 -7.917 1.00 33.03 850 ARG A C 1
ATOM 6596 O O . ARG A 1 850 ? -39.683 -63.960 -7.883 1.00 33.03 850 ARG A O 1
ATOM 6603 N N . ALA A 1 851 ? -41.480 -65.005 -6.997 1.00 42.22 851 ALA A N 1
ATOM 6604 C CA . ALA A 1 851 ? -40.961 -66.069 -6.129 1.00 42.22 851 ALA A CA 1
ATOM 6605 C C . ALA A 1 851 ? -39.480 -66.054 -5.679 1.00 42.22 851 ALA A C 1
ATOM 6607 O O . ALA A 1 851 ? -38.615 -66.560 -6.384 1.00 42.22 851 ALA A O 1
ATOM 6608 N N . SER A 1 852 ? -39.236 -65.692 -4.413 1.00 33.31 852 SER A N 1
ATOM 6609 C CA . SER A 1 852 ? -38.518 -66.538 -3.436 1.00 33.31 852 SER A CA 1
ATOM 6610 C C . SER A 1 852 ? -38.591 -65.923 -2.027 1.00 33.31 852 SER A C 1
ATOM 6612 O O . SER A 1 852 ? -38.796 -64.724 -1.876 1.00 33.31 852 SER A O 1
ATOM 6614 N N . SER A 1 853 ? -38.535 -66.783 -1.011 1.00 37.78 853 SER A N 1
ATOM 6615 C CA . SER A 1 853 ? -38.789 -66.555 0.421 1.00 37.78 853 SER A CA 1
ATOM 6616 C C . SER A 1 853 ? -38.098 -65.325 1.036 1.00 37.78 853 SER A C 1
ATOM 6618 O O . SER A 1 853 ? -36.956 -65.043 0.677 1.00 37.78 853 SER A O 1
ATOM 6620 N N . PRO A 1 854 ? -38.715 -64.643 2.026 1.00 38.97 854 PRO A N 1
ATOM 6621 C CA . PRO A 1 854 ? -38.163 -63.406 2.551 1.00 38.97 854 PRO A CA 1
ATOM 6622 C C . PRO A 1 854 ? -36.978 -63.658 3.487 1.00 38.97 854 PRO A C 1
ATOM 6624 O O . PRO A 1 854 ? -37.021 -64.529 4.361 1.00 38.97 854 PRO A O 1
ATOM 6627 N N . THR A 1 855 ? -35.922 -62.869 3.315 1.00 48.41 855 THR A N 1
ATOM 6628 C CA . THR A 1 855 ? -34.740 -62.851 4.181 1.00 48.41 855 THR A CA 1
ATOM 6629 C C . THR A 1 855 ? -35.005 -62.060 5.471 1.00 48.41 855 THR A C 1
ATOM 6631 O O . THR A 1 855 ? -35.870 -61.181 5.499 1.00 48.41 855 THR A O 1
ATOM 6634 N N . PRO A 1 856 ? -34.253 -62.313 6.564 1.00 44.12 856 PRO A N 1
ATOM 6635 C CA . PRO A 1 856 ? -34.390 -61.576 7.828 1.00 44.12 856 PRO A CA 1
ATOM 6636 C C . PRO A 1 856 ? -34.242 -60.051 7.680 1.00 44.12 856 PRO A C 1
ATOM 6638 O O . PRO A 1 856 ? -34.830 -59.305 8.459 1.00 44.12 856 PRO A O 1
ATOM 6641 N N . SER A 1 857 ? -33.530 -59.594 6.644 1.00 45.09 857 SER A N 1
ATOM 6642 C CA . SER A 1 857 ? -33.368 -58.180 6.295 1.00 45.09 857 SER A CA 1
ATOM 6643 C C . SER A 1 857 ? -34.661 -57.514 5.807 1.00 45.09 857 SER A C 1
ATOM 6645 O O . SER A 1 857 ? -34.875 -56.337 6.083 1.00 45.09 857 SER A O 1
ATOM 6647 N N . GLN A 1 858 ? -35.579 -58.253 5.170 1.00 45.09 858 GLN A N 1
ATOM 6648 C CA . GLN A 1 858 ? -36.857 -57.699 4.700 1.00 45.09 858 GLN A CA 1
ATOM 6649 C C . GLN A 1 858 ? -37.844 -57.418 5.842 1.00 45.09 858 GLN A C 1
ATOM 6651 O O . GLN A 1 858 ? -38.613 -56.464 5.761 1.00 45.09 858 GLN A O 1
ATOM 6656 N N . ARG A 1 859 ? -37.784 -58.164 6.956 1.00 45.38 859 ARG A N 1
ATOM 6657 C CA . ARG A 1 859 ? -38.552 -57.802 8.167 1.00 45.38 859 ARG A CA 1
ATOM 6658 C C . ARG A 1 859 ? -38.028 -56.539 8.834 1.00 45.38 859 ARG A C 1
ATOM 6660 O O . ARG A 1 859 ? -38.800 -55.827 9.464 1.00 45.38 859 ARG A O 1
ATOM 6667 N N . GLN A 1 860 ? -36.731 -56.276 8.704 1.00 43.03 860 GLN A N 1
ATOM 6668 C CA . GLN A 1 860 ? -36.105 -55.103 9.301 1.00 43.03 860 GLN A CA 1
ATOM 6669 C C . GLN A 1 860 ? -36.419 -53.833 8.496 1.00 43.03 860 GLN A C 1
ATOM 6671 O O . GLN A 1 860 ? -36.659 -52.788 9.091 1.00 43.03 860 GLN A O 1
ATOM 6676 N N . ALA A 1 861 ? -36.557 -53.951 7.170 1.00 45.53 861 ALA A N 1
ATOM 6677 C CA . ALA A 1 861 ? -37.028 -52.870 6.301 1.00 45.53 861 ALA A CA 1
ATOM 6678 C C . ALA A 1 861 ? -38.523 -52.541 6.503 1.00 45.53 861 ALA A C 1
ATOM 6680 O O . ALA A 1 861 ? -38.902 -51.375 6.537 1.00 45.53 861 ALA A O 1
ATOM 6681 N N . GLN A 1 862 ? -39.373 -53.550 6.735 1.00 41.88 862 GLN A N 1
ATOM 6682 C CA . GLN A 1 862 ? -40.820 -53.350 6.904 1.00 41.88 862 GLN A CA 1
ATOM 6683 C C . GLN A 1 862 ? -41.209 -52.663 8.230 1.00 41.88 862 GLN A C 1
ATOM 6685 O O . GLN A 1 862 ? -42.298 -52.112 8.345 1.00 41.88 862 GLN A O 1
ATOM 6690 N N . ILE A 1 863 ? -40.317 -52.658 9.227 1.00 47.53 863 ILE A N 1
ATOM 6691 C CA . ILE A 1 863 ? -40.505 -51.921 10.491 1.00 47.53 863 ILE A CA 1
ATOM 6692 C C . ILE A 1 863 ? -40.028 -50.463 10.362 1.00 47.53 863 ILE A C 1
ATOM 6694 O O . ILE A 1 863 ? -40.514 -49.592 11.080 1.00 47.53 863 ILE A O 1
ATOM 6698 N N . LEU A 1 864 ? -39.132 -50.173 9.414 1.00 42.53 864 LEU A N 1
ATOM 6699 C CA . LEU A 1 864 ? -38.619 -48.821 9.177 1.00 42.53 864 LEU A CA 1
ATOM 6700 C C . LEU A 1 864 ? -39.543 -47.984 8.274 1.00 42.53 864 LEU A C 1
ATOM 6702 O O . LEU A 1 864 ? -39.549 -46.763 8.355 1.00 42.53 864 LEU A O 1
ATOM 6706 N N . GLN A 1 865 ? -40.404 -48.641 7.492 1.00 42.94 865 GLN A N 1
ATOM 6707 C CA . GLN A 1 865 ? -41.354 -48.021 6.557 1.00 42.94 865 GLN A CA 1
ATOM 6708 C C . GLN A 1 865 ? -42.554 -47.312 7.229 1.00 42.94 865 GLN A C 1
ATOM 6710 O O . GLN A 1 865 ? -43.485 -46.889 6.555 1.00 42.94 865 GLN A O 1
ATOM 6715 N N . THR A 1 866 ? -42.558 -47.185 8.562 1.00 45.75 866 THR A N 1
ATOM 6716 C CA . THR A 1 866 ? -43.617 -46.496 9.334 1.00 45.75 866 THR A CA 1
ATOM 6717 C C . THR A 1 866 ? -43.145 -45.139 9.893 1.00 45.75 866 THR A C 1
ATOM 6719 O O . THR A 1 866 ? -43.742 -44.631 10.838 1.00 45.75 866 THR A O 1
ATOM 6722 N N . GLN A 1 867 ? -42.049 -44.563 9.376 1.00 44.47 867 GLN A N 1
ATOM 6723 C CA . GLN A 1 867 ? -41.339 -43.449 10.031 1.00 44.47 867 GLN A CA 1
ATOM 6724 C C . GLN A 1 867 ? -41.194 -42.135 9.241 1.00 44.47 867 GLN A C 1
ATOM 6726 O O . GLN A 1 867 ? -40.381 -41.307 9.636 1.00 44.47 867 GLN A O 1
ATOM 6731 N N . LEU A 1 868 ? -41.997 -41.864 8.209 1.00 50.53 868 LEU A N 1
ATOM 6732 C CA . LEU A 1 868 ? -42.124 -40.489 7.700 1.00 50.53 868 LEU A CA 1
ATOM 6733 C C . LEU A 1 868 ? -43.508 -39.937 8.031 1.00 50.53 868 LEU A C 1
ATOM 6735 O O . LEU A 1 868 ? -44.541 -40.525 7.706 1.00 50.53 868 LEU A O 1
ATOM 6739 N N . SER A 1 869 ? -43.515 -38.836 8.782 1.00 52.28 869 SER A N 1
ATOM 6740 C CA . SER A 1 869 ? -44.735 -38.173 9.224 1.00 52.28 869 SER A CA 1
ATOM 6741 C C . SER A 1 869 ? -45.357 -37.389 8.053 1.00 52.28 869 SER A C 1
ATOM 6743 O O . SER A 1 869 ? -44.621 -36.829 7.242 1.00 52.28 869 SER A O 1
ATOM 6745 N N . PRO A 1 870 ? -46.694 -37.252 7.968 1.00 55.38 870 PRO A N 1
ATOM 6746 C CA . PRO A 1 870 ? -47.343 -36.360 6.996 1.00 55.38 870 PRO A CA 1
ATOM 6747 C C . PRO A 1 870 ? -46.864 -34.897 7.061 1.00 55.38 870 PRO A C 1
ATOM 6749 O O . PRO A 1 870 ? -47.073 -34.139 6.120 1.00 55.38 870 PRO A O 1
ATOM 6752 N N . GLN A 1 871 ? -46.236 -34.488 8.171 1.00 54.41 871 GLN A N 1
ATOM 6753 C CA . GLN A 1 871 ? -45.644 -33.159 8.332 1.00 54.41 871 GLN A CA 1
ATOM 6754 C C . GLN A 1 871 ? -44.302 -33.018 7.601 1.00 54.41 871 GLN A C 1
ATOM 6756 O O . GLN A 1 871 ? -44.024 -31.940 7.085 1.00 54.41 871 GLN A O 1
ATOM 6761 N N . GLU A 1 872 ? -43.502 -34.083 7.514 1.00 57.06 872 GLU A N 1
ATOM 6762 C CA . GLU A 1 872 ? -42.210 -34.069 6.812 1.00 57.06 872 GLU A CA 1
ATOM 6763 C C . GLU A 1 872 ? -42.405 -33.886 5.302 1.00 57.06 872 GLU A C 1
ATOM 6765 O O . GLU A 1 872 ? -41.726 -33.074 4.676 1.00 57.06 872 GLU A O 1
ATOM 6770 N N . LEU A 1 873 ? -43.392 -34.588 4.733 1.00 59.97 873 LEU A N 1
ATOM 6771 C CA . LEU A 1 873 ? -43.747 -34.487 3.316 1.00 59.97 873 LEU A CA 1
ATOM 6772 C C . LEU A 1 873 ? -44.235 -33.070 2.968 1.00 59.97 873 LEU A C 1
ATOM 6774 O O . LEU A 1 873 ? -43.766 -32.464 2.008 1.00 59.97 873 LEU A O 1
ATOM 6778 N N . ALA A 1 874 ? -45.111 -32.503 3.806 1.00 65.19 874 ALA A N 1
ATOM 6779 C CA . ALA A 1 874 ? -45.609 -31.139 3.639 1.00 65.19 874 ALA A CA 1
ATOM 6780 C C . ALA A 1 874 ? -44.494 -30.082 3.762 1.00 65.19 874 ALA A C 1
ATOM 6782 O O . ALA A 1 874 ? -44.527 -29.060 3.076 1.00 65.19 874 ALA A O 1
ATOM 6783 N N . PHE A 1 875 ? -43.495 -30.321 4.617 1.00 68.38 875 PHE A N 1
ATOM 6784 C CA . PHE A 1 875 ? -42.335 -29.442 4.756 1.00 68.38 875 PHE A CA 1
ATOM 6785 C C . PHE A 1 875 ? -41.455 -29.461 3.498 1.00 68.38 875 PHE A C 1
ATOM 6787 O O . PHE A 1 875 ? -41.119 -28.396 2.980 1.00 68.38 875 PHE A O 1
ATOM 6794 N N . GLN A 1 876 ? -41.149 -30.645 2.960 1.00 66.25 876 GLN A N 1
ATOM 6795 C CA . GLN A 1 876 ? -40.380 -30.785 1.716 1.00 66.25 876 GLN A CA 1
ATOM 6796 C C . GLN A 1 876 ? -41.115 -30.180 0.511 1.00 66.25 876 GLN A C 1
ATOM 6798 O O . GLN A 1 876 ? -40.510 -29.473 -0.293 1.00 66.25 876 GLN A O 1
ATOM 6803 N N . GLU A 1 877 ? -42.433 -30.364 0.416 1.00 70.25 877 GLU A N 1
ATOM 6804 C CA . GLU A 1 877 ? -43.245 -29.769 -0.651 1.00 70.25 877 GLU A CA 1
ATOM 6805 C C . GLU A 1 877 ? -43.278 -28.232 -0.562 1.00 70.25 877 GLU A C 1
ATOM 6807 O O . GLU A 1 877 ? -43.137 -27.545 -1.575 1.00 70.25 877 GLU A O 1
ATOM 6812 N N . SER A 1 878 ? -43.365 -27.671 0.652 1.00 76.06 878 SER A N 1
ATOM 6813 C CA . SER A 1 878 ? -43.281 -26.216 0.863 1.00 76.06 878 SER A CA 1
ATOM 6814 C C . SER A 1 878 ? -41.913 -25.637 0.485 1.00 76.06 878 SER A C 1
ATOM 6816 O O . SER A 1 878 ? -41.834 -24.547 -0.080 1.00 76.06 878 SER A O 1
ATOM 6818 N N . LEU A 1 879 ? -40.842 -26.395 0.736 1.00 75.56 879 LEU A N 1
ATOM 6819 C CA . LEU A 1 879 ? -39.474 -26.023 0.395 1.00 75.56 879 LEU A CA 1
ATOM 6820 C C . LEU A 1 879 ? -39.253 -26.024 -1.124 1.00 75.56 879 LEU A C 1
ATOM 6822 O O . LEU A 1 879 ? -38.632 -25.109 -1.658 1.00 75.56 879 LEU A O 1
ATOM 6826 N N . ILE A 1 880 ? -39.792 -27.023 -1.828 1.00 79.19 880 ILE A N 1
ATOM 6827 C CA . ILE A 1 880 ? -39.772 -27.073 -3.295 1.00 79.19 880 ILE A CA 1
ATOM 6828 C C . ILE A 1 880 ? -40.515 -25.863 -3.875 1.00 79.19 880 ILE A C 1
ATOM 6830 O O . ILE A 1 880 ? -39.995 -25.206 -4.775 1.00 79.19 880 ILE A O 1
ATOM 6834 N N . GLN A 1 881 ? -41.693 -25.525 -3.339 1.00 79.38 881 GLN A N 1
ATOM 6835 C CA . GLN A 1 881 ? -42.469 -24.368 -3.798 1.00 79.38 881 GLN A CA 1
ATOM 6836 C C . GLN A 1 881 ? -41.739 -23.033 -3.580 1.00 79.38 881 GLN A C 1
ATOM 6838 O O . GLN A 1 881 ? -41.765 -22.183 -4.469 1.00 79.38 881 GLN A O 1
ATOM 6843 N N . GLU A 1 882 ? -41.065 -22.854 -2.437 1.00 79.12 882 GLU A N 1
ATOM 6844 C CA . GLU A 1 882 ? -40.235 -21.672 -2.149 1.00 79.12 882 GLU A CA 1
ATOM 6845 C C . GLU A 1 882 ? -39.117 -21.520 -3.193 1.00 79.12 882 GLU A C 1
ATOM 6847 O O . GLU A 1 882 ? -38.969 -20.467 -3.811 1.00 79.12 882 GLU A O 1
ATOM 6852 N N . ARG A 1 883 ? -38.389 -22.605 -3.479 1.00 81.69 883 ARG A N 1
ATOM 6853 C CA . ARG A 1 883 ? -37.305 -22.604 -4.473 1.00 81.69 883 ARG A CA 1
ATOM 6854 C C . ARG A 1 883 ? -37.796 -22.379 -5.899 1.00 81.69 883 ARG A C 1
ATOM 6856 O O . ARG A 1 883 ? -37.147 -21.672 -6.661 1.00 81.69 883 ARG A O 1
ATOM 6863 N N . GLU A 1 884 ? -38.936 -22.948 -6.281 1.00 82.25 884 GLU A N 1
ATOM 6864 C CA . GLU A 1 884 ? -39.532 -22.712 -7.602 1.00 82.25 884 GLU A CA 1
ATOM 6865 C C . GLU A 1 884 ? -40.047 -21.277 -7.782 1.00 82.25 884 GLU A C 1
ATOM 6867 O O . GLU A 1 884 ? -40.137 -20.796 -8.916 1.00 82.25 884 GLU A O 1
ATOM 6872 N N . ALA A 1 885 ? -40.414 -20.594 -6.694 1.00 83.50 885 ALA A N 1
ATOM 6873 C CA . ALA A 1 885 ? -40.721 -19.168 -6.722 1.00 83.50 885 ALA A CA 1
ATOM 6874 C C . ALA A 1 885 ? -39.439 -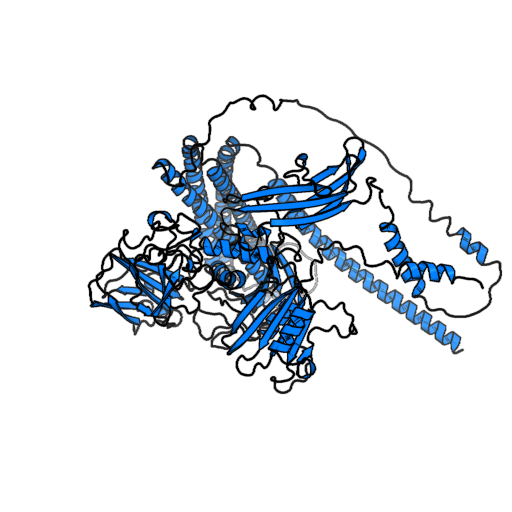18.336 -6.903 1.00 83.50 885 ALA A C 1
ATOM 6876 O O . ALA A 1 885 ? -39.396 -17.497 -7.801 1.00 83.50 885 ALA A O 1
ATOM 6877 N N . GLU A 1 886 ? -38.374 -18.640 -6.150 1.00 81.50 886 GLU A N 1
ATOM 6878 C CA . GLU A 1 886 ? -37.058 -17.992 -6.295 1.00 81.50 886 GLU A CA 1
ATOM 6879 C C . GLU A 1 886 ? -36.485 -18.155 -7.716 1.00 81.50 886 GLU A C 1
ATOM 6881 O O . GLU A 1 886 ? -36.003 -17.191 -8.309 1.00 81.50 886 GLU A O 1
ATOM 6886 N N . ILE A 1 887 ? -36.573 -19.357 -8.301 1.00 85.81 887 ILE A N 1
ATOM 6887 C CA . ILE A 1 887 ? -36.104 -19.627 -9.672 1.00 85.81 887 ILE A CA 1
ATOM 6888 C C . ILE A 1 887 ? -36.848 -18.750 -10.689 1.00 85.81 887 ILE A C 1
ATOM 6890 O O . ILE A 1 887 ? -36.218 -18.173 -11.573 1.00 85.81 887 ILE A O 1
ATOM 6894 N N . ARG A 1 888 ? -38.173 -18.597 -10.546 1.00 85.06 888 ARG A N 1
ATOM 6895 C CA . ARG A 1 888 ? -38.987 -17.744 -11.430 1.00 85.06 888 ARG A CA 1
ATOM 6896 C C . ARG A 1 888 ? -38.638 -16.260 -11.306 1.00 85.06 888 ARG A C 1
ATOM 6898 O O . ARG A 1 888 ? -38.659 -15.539 -12.306 1.00 85.06 888 ARG A O 1
ATOM 6905 N N . GLU A 1 889 ? -38.308 -15.795 -10.104 1.00 83.94 889 GLU A N 1
ATOM 6906 C CA . GLU A 1 889 ? -37.831 -14.425 -9.887 1.00 83.94 889 GLU A CA 1
ATOM 6907 C C . GLU A 1 889 ? -36.451 -14.197 -10.511 1.00 83.94 889 GLU A C 1
ATOM 6909 O O . GLU A 1 889 ? -36.228 -13.167 -11.149 1.00 83.94 889 GLU A O 1
ATOM 6914 N N . ILE A 1 890 ? -35.538 -15.168 -10.406 1.00 83.62 890 ILE A N 1
ATOM 6915 C CA . ILE A 1 890 ? -34.226 -15.092 -11.060 1.00 83.62 890 ILE A CA 1
ATOM 6916 C C . ILE A 1 890 ? -34.379 -15.090 -12.584 1.00 83.62 890 ILE A C 1
ATOM 6918 O O . ILE A 1 890 ? -33.734 -14.281 -13.245 1.00 83.62 890 ILE A O 1
ATOM 6922 N N . GLU A 1 891 ? -35.258 -15.925 -13.143 1.00 83.19 891 GLU A N 1
ATOM 6923 C CA . GLU A 1 891 ? -35.536 -15.997 -14.584 1.00 83.19 891 GLU A CA 1
ATOM 6924 C C . GLU A 1 891 ? -36.116 -14.681 -15.126 1.00 83.19 891 GLU A C 1
ATOM 6926 O O . GLU A 1 891 ? -35.599 -14.119 -16.096 1.00 83.19 891 GLU A O 1
ATOM 6931 N N . THR A 1 892 ? -37.130 -14.128 -14.446 1.00 85.31 892 THR A N 1
ATOM 6932 C CA . THR A 1 892 ? -37.668 -12.784 -14.742 1.00 85.31 892 THR A CA 1
ATOM 6933 C C . THR A 1 892 ? -36.551 -11.747 -14.681 1.00 85.31 892 THR A C 1
ATOM 6935 O O . THR A 1 892 ? -36.413 -10.877 -15.540 1.00 85.31 892 THR A O 1
ATOM 6938 N N . GLY A 1 893 ? -35.695 -11.894 -13.682 1.00 80.19 893 GLY A N 1
ATOM 6939 C CA . GLY A 1 893 ? -34.568 -11.033 -13.461 1.00 80.19 893 GLY A CA 1
ATOM 6940 C C . GLY A 1 893 ? -33.482 -11.063 -14.544 1.00 80.19 893 GLY A C 1
ATOM 6941 O O . GLY A 1 893 ? -32.919 -10.013 -14.866 1.00 80.19 893 GLY A O 1
ATOM 6942 N N . ILE A 1 894 ? -33.183 -12.236 -15.102 1.00 82.88 894 ILE A N 1
ATOM 6943 C CA . ILE A 1 894 ? -32.237 -12.399 -16.213 1.00 82.88 894 ILE A CA 1
ATOM 6944 C C . ILE A 1 894 ? -32.793 -11.722 -17.469 1.00 82.88 894 ILE A C 1
ATOM 6946 O O . ILE A 1 894 ? -32.039 -11.074 -18.195 1.00 82.88 894 ILE A O 1
ATOM 6950 N N . HIS A 1 895 ? -34.107 -11.807 -17.702 1.00 82.81 895 HIS A N 1
ATOM 6951 C CA . HIS A 1 895 ? -34.757 -11.084 -18.795 1.00 82.81 895 HIS A CA 1
ATOM 6952 C C . HIS A 1 895 ? -34.627 -9.563 -18.646 1.00 82.81 895 HIS A C 1
ATOM 6954 O O . HIS A 1 895 ? -34.239 -8.899 -19.606 1.00 82.81 895 HIS A O 1
ATOM 6960 N N . GLU A 1 896 ? -34.856 -9.014 -17.451 1.00 84.00 896 GLU A N 1
ATOM 6961 C CA . GLU A 1 896 ? -34.653 -7.581 -17.190 1.00 84.00 896 GLU A CA 1
ATOM 6962 C C . GLU A 1 896 ? -33.195 -7.147 -17.407 1.00 84.00 896 GLU A C 1
ATOM 6964 O O . GLU A 1 896 ? -32.935 -6.115 -18.026 1.00 84.00 896 GLU A O 1
ATOM 6969 N N . LEU A 1 897 ? -32.222 -7.941 -16.940 1.00 85.12 897 LEU A N 1
ATOM 6970 C CA . LEU A 1 897 ? -30.803 -7.663 -17.185 1.00 85.12 897 LEU A CA 1
ATOM 6971 C C . LEU A 1 897 ? -30.459 -7.706 -18.671 1.00 85.12 897 LEU A C 1
ATOM 6973 O O . LEU A 1 897 ? -29.669 -6.888 -19.134 1.00 85.12 897 LEU A O 1
ATOM 6977 N N . HIS A 1 898 ? -31.054 -8.630 -19.423 1.00 81.25 898 HIS A N 1
ATOM 6978 C CA . HIS A 1 898 ? -30.850 -8.735 -20.862 1.00 81.25 898 HIS A CA 1
ATOM 6979 C C . HIS A 1 898 ? -31.403 -7.511 -21.610 1.00 81.25 898 HIS A C 1
ATOM 6981 O O . HIS A 1 898 ? -30.755 -7.012 -22.532 1.00 81.25 898 HIS A O 1
ATOM 6987 N N . GLU A 1 899 ? -32.554 -6.974 -21.190 1.00 83.69 899 GLU A N 1
ATOM 6988 C CA . GLU A 1 899 ? -33.078 -5.709 -21.721 1.00 83.69 899 GLU A CA 1
ATOM 6989 C C . GLU A 1 899 ? -32.129 -4.538 -21.431 1.00 83.69 899 GLU A C 1
ATOM 6991 O O . GLU A 1 899 ? -31.794 -3.783 -22.346 1.00 83.69 899 GLU A O 1
ATOM 6996 N N . ILE A 1 900 ? -31.615 -4.438 -20.199 1.00 86.06 900 ILE A N 1
ATOM 6997 C CA . ILE A 1 900 ? -30.617 -3.426 -19.817 1.00 86.06 900 ILE A CA 1
ATOM 6998 C C . ILE A 1 900 ? -29.326 -3.591 -20.633 1.00 86.06 900 ILE A C 1
ATOM 7000 O O . ILE A 1 900 ? -28.754 -2.605 -21.099 1.00 86.06 900 ILE A O 1
ATOM 7004 N N . PHE A 1 901 ? -28.868 -4.825 -20.843 1.00 80.06 901 PHE A N 1
ATOM 7005 C CA . PHE A 1 901 ? -27.661 -5.125 -21.610 1.00 80.06 901 PHE A CA 1
ATOM 7006 C C . PHE A 1 901 ? -27.803 -4.699 -23.073 1.00 80.06 901 PHE A C 1
ATOM 7008 O O . PHE A 1 901 ? -26.886 -4.101 -23.634 1.00 80.06 901 PHE A O 1
ATOM 7015 N N . ARG A 1 902 ? -28.971 -4.941 -23.679 1.00 78.88 902 ARG A N 1
ATOM 7016 C CA . ARG A 1 902 ? -29.278 -4.484 -25.038 1.00 78.88 902 ARG A CA 1
ATOM 7017 C C . ARG A 1 902 ? -29.307 -2.957 -25.125 1.00 78.88 902 ARG A C 1
ATOM 7019 O O . ARG A 1 902 ? -28.713 -2.396 -26.044 1.00 78.88 902 ARG A O 1
ATOM 7026 N N . ASP A 1 903 ? -29.943 -2.291 -24.162 1.00 77.75 903 ASP A N 1
ATOM 7027 C CA . ASP A 1 903 ? -29.982 -0.827 -24.072 1.00 77.75 903 ASP A CA 1
ATOM 7028 C C . ASP A 1 903 ? -28.566 -0.228 -23.970 1.00 77.75 903 ASP A C 1
ATOM 7030 O O . ASP A 1 903 ? -28.225 0.701 -24.702 1.00 77.75 903 ASP A O 1
ATOM 7034 N N . ILE A 1 904 ? -27.707 -0.788 -23.113 1.00 76.69 904 ILE A N 1
ATOM 7035 C CA . ILE A 1 904 ? -26.312 -0.343 -22.951 1.00 76.69 904 ILE A CA 1
ATOM 7036 C C . ILE A 1 904 ? -25.492 -0.646 -24.205 1.00 76.69 904 ILE A C 1
ATOM 7038 O O . ILE A 1 904 ? -24.711 0.198 -24.639 1.00 76.69 904 ILE A O 1
ATOM 7042 N N . GLY A 1 905 ? -25.697 -1.814 -24.819 1.00 67.31 905 GLY A N 1
ATOM 7043 C CA . GLY A 1 905 ? -25.048 -2.200 -26.069 1.00 67.31 905 GLY A CA 1
ATOM 7044 C C . GLY A 1 905 ? -25.238 -1.145 -27.157 1.00 67.31 905 GLY A C 1
ATOM 7045 O O . GLY A 1 905 ? -24.261 -0.723 -27.768 1.00 67.31 905 GLY A O 1
ATOM 7046 N N . THR A 1 906 ? -26.458 -0.622 -27.315 1.00 69.38 906 THR A N 1
ATOM 7047 C CA . THR A 1 906 ? -26.723 0.463 -28.278 1.00 69.38 906 THR A CA 1
ATOM 7048 C C . THR A 1 906 ? -26.027 1.784 -27.922 1.00 69.38 906 THR A C 1
ATOM 7050 O O . THR A 1 906 ? -25.481 2.435 -28.808 1.00 69.38 906 THR A O 1
ATOM 7053 N N . LEU A 1 907 ? -25.950 2.147 -26.635 1.00 65.38 907 LEU A N 1
ATOM 7054 C CA . LEU A 1 907 ? -25.296 3.382 -26.168 1.00 65.38 907 LEU A CA 1
ATOM 7055 C C . LEU A 1 907 ? -23.765 3.350 -26.304 1.00 65.38 907 LEU A C 1
ATOM 7057 O O . LEU A 1 907 ? -23.132 4.392 -26.484 1.00 65.38 907 LEU A O 1
ATOM 7061 N N . VAL A 1 908 ? -23.170 2.161 -26.191 1.00 61.59 908 VAL A N 1
ATOM 7062 C CA . VAL A 1 908 ? -21.716 1.945 -26.236 1.00 61.59 908 VAL A CA 1
ATOM 7063 C C . VAL A 1 908 ? -21.218 1.757 -27.670 1.00 61.59 908 VAL A C 1
ATOM 7065 O O . VAL A 1 908 ? -20.138 2.238 -28.012 1.00 61.59 908 VAL A O 1
ATOM 7068 N N . GLN A 1 909 ? -22.013 1.124 -28.537 1.00 55.50 909 GLN A N 1
ATOM 7069 C CA . GLN A 1 909 ? -21.640 0.835 -29.925 1.00 55.50 909 GLN A CA 1
ATOM 7070 C C . GLN A 1 909 ? -21.687 2.080 -30.837 1.00 55.50 909 GLN A C 1
ATOM 7072 O O . GLN A 1 909 ? -20.928 2.152 -31.801 1.00 55.50 909 GLN A O 1
ATOM 7077 N N . GLU A 1 910 ? -22.475 3.110 -30.495 1.00 50.28 910 GLU A N 1
ATOM 7078 C CA . GLU A 1 910 ? -22.495 4.409 -31.199 1.00 50.28 910 GLU A CA 1
ATOM 7079 C C . GLU A 1 910 ? -21.265 5.310 -30.908 1.00 50.28 910 GLU A C 1
ATOM 7081 O O . GLU A 1 910 ? -21.067 6.311 -31.598 1.00 50.28 910 GLU A O 1
ATOM 7086 N N . GLN A 1 911 ? -20.397 4.976 -29.936 1.00 46.53 911 GLN A N 1
ATOM 7087 C CA . GLN A 1 911 ? -19.308 5.862 -29.470 1.00 46.53 911 GLN A CA 1
ATOM 7088 C C . GLN A 1 911 ? -17.878 5.513 -29.950 1.00 46.53 911 GLN A C 1
ATOM 7090 O O . GLN A 1 911 ? -16.950 6.291 -29.679 1.00 46.53 911 GLN A O 1
ATOM 7095 N N . GLY A 1 912 ? -17.687 4.434 -30.722 1.00 46.03 912 GLY A N 1
ATOM 7096 C CA . GLY A 1 912 ? -16.435 4.131 -31.442 1.00 46.03 912 GLY A CA 1
ATOM 7097 C C . GLY A 1 912 ? -15.914 2.696 -31.270 1.00 46.03 912 GLY A C 1
ATOM 7098 O O . GLY A 1 912 ? -15.937 2.139 -30.178 1.00 46.03 912 GLY A O 1
ATOM 7099 N N . SER A 1 913 ? -15.436 2.117 -32.375 1.00 40.78 913 SER A N 1
ATOM 7100 C CA . SER A 1 913 ? -15.010 0.723 -32.546 1.00 40.78 913 SER A CA 1
ATOM 7101 C C . SER A 1 913 ? -13.600 0.425 -32.019 1.00 40.78 913 SER A C 1
ATOM 7103 O O . SER A 1 913 ? -12.621 0.884 -32.603 1.00 40.78 913 SER A O 1
ATOM 7105 N N . MET A 1 914 ? -13.514 -0.416 -30.989 1.00 38.62 914 MET A N 1
ATOM 7106 C CA . MET A 1 914 ? -12.704 -1.648 -30.951 1.00 38.62 914 MET A CA 1
ATOM 7107 C C . MET A 1 914 ? -13.170 -2.453 -29.728 1.00 38.62 914 MET A C 1
ATOM 7109 O O . MET A 1 914 ? -12.495 -2.563 -28.712 1.00 38.62 914 MET A O 1
ATOM 7113 N N . ILE A 1 915 ? -14.409 -2.930 -29.800 1.00 47.91 915 ILE A N 1
ATOM 7114 C CA . ILE A 1 915 ? -14.977 -3.889 -28.856 1.00 47.91 915 ILE A CA 1
ATOM 7115 C C . ILE A 1 915 ? -15.152 -5.144 -29.691 1.00 47.91 915 ILE A C 1
ATOM 7117 O O . ILE A 1 915 ? -16.060 -5.152 -30.507 1.00 47.91 915 ILE A O 1
ATOM 7121 N N . ASP A 1 916 ? -14.207 -6.078 -29.592 1.00 45.22 916 ASP A N 1
ATOM 7122 C CA . ASP A 1 916 ? -14.370 -7.522 -29.827 1.00 45.22 916 ASP A CA 1
ATOM 7123 C C . ASP A 1 916 ? -12.981 -8.170 -29.809 1.00 45.22 916 ASP A C 1
ATOM 7125 O O . ASP A 1 916 ? -12.205 -7.985 -30.737 1.00 45.22 916 ASP A O 1
ATOM 7129 N N . ASN A 1 917 ? -12.660 -8.860 -28.707 1.00 45.78 917 ASN A N 1
ATOM 7130 C CA . ASN A 1 917 ? -11.594 -9.878 -28.581 1.00 45.78 917 ASN A CA 1
ATOM 7131 C C . ASN A 1 917 ? -11.589 -10.561 -27.194 1.00 45.78 917 ASN A C 1
ATOM 7133 O O . ASN A 1 917 ? -10.921 -11.571 -27.004 1.00 45.78 917 ASN A O 1
ATOM 7137 N N . ILE A 1 918 ? -12.369 -10.071 -26.223 1.00 40.28 918 ILE A N 1
ATOM 7138 C CA . ILE A 1 918 ? -12.504 -10.710 -24.898 1.00 40.28 918 ILE A CA 1
ATOM 7139 C C . ILE A 1 918 ? -13.561 -11.832 -24.912 1.00 40.28 918 ILE A C 1
ATOM 7141 O O . ILE A 1 918 ? -13.413 -12.835 -24.217 1.00 40.28 918 ILE A O 1
ATOM 7145 N N . GLU A 1 919 ? -14.592 -11.726 -25.754 1.00 38.59 919 GLU A N 1
ATOM 7146 C CA . GLU A 1 919 ? -15.668 -12.729 -25.830 1.00 38.59 919 GLU A CA 1
ATOM 7147 C C . GLU A 1 919 ? -15.196 -14.053 -26.469 1.00 38.59 919 GLU A C 1
ATOM 7149 O O . GLU A 1 919 ? -15.637 -15.127 -26.065 1.00 38.59 919 GLU A O 1
ATOM 7154 N N . SER A 1 920 ? -14.209 -13.998 -27.377 1.00 36.41 920 SER A N 1
ATOM 7155 C CA . SER A 1 920 ? -13.580 -15.189 -27.975 1.00 36.41 920 SER A CA 1
ATOM 7156 C C . SER A 1 920 ? -12.668 -15.930 -26.986 1.00 36.41 920 SER A C 1
ATOM 7158 O O . SER A 1 920 ? -12.731 -17.156 -26.901 1.00 36.41 920 SER A O 1
ATOM 7160 N N . ASN A 1 921 ? -11.871 -15.205 -26.192 1.00 42.19 921 ASN A N 1
ATOM 7161 C CA . ASN A 1 921 ? -10.876 -15.807 -25.292 1.00 42.19 921 ASN A CA 1
ATOM 7162 C C . ASN A 1 921 ? -11.489 -16.388 -24.008 1.00 42.19 921 ASN A C 1
ATOM 7164 O O . ASN A 1 921 ? -10.964 -17.340 -23.441 1.00 42.19 921 ASN A O 1
ATOM 7168 N N . ILE A 1 922 ? -12.637 -15.879 -23.557 1.00 41.56 922 ILE A N 1
ATOM 7169 C CA . ILE A 1 922 ? -13.324 -16.427 -22.376 1.00 41.56 922 ILE A CA 1
ATOM 7170 C C . ILE A 1 922 ? -13.995 -17.776 -22.679 1.00 41.56 922 ILE A C 1
ATOM 7172 O O . ILE A 1 922 ? -14.097 -18.623 -21.789 1.00 41.56 922 ILE A O 1
ATOM 7176 N N . SER A 1 923 ? -14.411 -18.010 -23.929 1.00 36.31 923 SER A N 1
ATOM 7177 C CA . SER A 1 923 ? -14.987 -19.299 -24.334 1.00 36.31 923 SER A CA 1
ATOM 7178 C C . SER A 1 923 ? -13.941 -20.418 -24.438 1.00 36.31 923 SER A C 1
ATOM 7180 O O . SER A 1 923 ? -14.272 -21.571 -24.165 1.00 36.31 923 SER A O 1
ATOM 7182 N N . SER A 1 924 ? -12.680 -20.092 -24.757 1.00 34.84 924 SER A N 1
ATOM 7183 C CA . SER A 1 924 ? -11.602 -21.083 -24.870 1.00 34.84 924 SER A CA 1
ATOM 7184 C C . SER A 1 924 ? -10.994 -21.452 -23.515 1.00 34.84 924 SER A C 1
ATOM 7186 O O . SER A 1 924 ? -10.756 -22.626 -23.270 1.00 34.84 924 SER A O 1
ATOM 7188 N N . ILE A 1 925 ? -10.853 -20.511 -22.572 1.00 41.12 925 ILE A N 1
ATOM 7189 C CA . ILE A 1 925 ? -10.197 -20.775 -21.273 1.00 41.12 925 ILE A CA 1
ATOM 7190 C C . ILE A 1 925 ? -10.939 -21.832 -20.438 1.00 41.12 925 ILE A C 1
ATOM 7192 O O . ILE A 1 925 ? -10.304 -22.674 -19.805 1.00 41.12 925 ILE A O 1
ATOM 7196 N N . ALA A 1 926 ? -12.275 -21.847 -20.455 1.00 43.91 926 ALA A N 1
ATOM 7197 C CA . ALA A 1 926 ? -13.055 -22.857 -19.730 1.00 43.91 926 ALA A CA 1
ATOM 7198 C C . ALA A 1 926 ? -12.984 -24.254 -20.383 1.00 43.91 926 ALA A C 1
ATOM 7200 O O . ALA A 1 926 ? -13.074 -25.267 -19.690 1.00 43.91 926 ALA A O 1
ATOM 7201 N N . VAL A 1 927 ? -12.802 -24.315 -21.706 1.00 46.41 927 VAL A N 1
ATOM 7202 C CA . VAL A 1 927 ? -12.674 -25.570 -22.464 1.00 46.41 927 VAL A CA 1
ATOM 7203 C C . VAL A 1 927 ? -11.245 -26.119 -22.366 1.00 46.41 927 VAL A C 1
ATOM 7205 O O . VAL A 1 927 ? -11.064 -27.319 -22.163 1.00 46.41 927 VAL A O 1
ATOM 7208 N N . ASP A 1 928 ? -10.239 -25.244 -22.400 1.00 45.34 928 ASP A N 1
ATOM 7209 C CA . ASP A 1 928 ? -8.820 -25.604 -22.327 1.00 45.34 928 ASP A CA 1
ATOM 7210 C C . ASP A 1 928 ? -8.400 -26.021 -20.905 1.00 45.34 928 ASP A C 1
ATOM 7212 O O . ASP A 1 928 ? -7.595 -26.937 -20.740 1.00 45.34 928 ASP A O 1
ATOM 7216 N N . THR A 1 929 ? -8.992 -25.430 -19.858 1.00 49.41 929 THR A N 1
ATOM 7217 C CA . THR A 1 929 ? -8.747 -25.848 -18.461 1.00 49.41 929 THR A CA 1
ATOM 7218 C C . THR A 1 929 ? -9.419 -27.178 -18.112 1.00 49.41 929 THR A C 1
ATOM 7220 O O . THR A 1 929 ? -8.824 -27.995 -17.404 1.00 49.41 929 THR A O 1
ATOM 7223 N N . ALA A 1 930 ? -10.608 -27.456 -18.659 1.00 45.81 930 ALA A N 1
ATOM 7224 C CA . ALA A 1 930 ? -11.249 -28.766 -18.535 1.00 45.81 930 ALA A CA 1
ATOM 7225 C C . ALA A 1 930 ? -10.459 -29.861 -19.280 1.00 45.81 930 ALA A C 1
ATOM 7227 O O . ALA A 1 930 ? -10.244 -30.944 -18.732 1.00 45.81 930 ALA A O 1
ATOM 7228 N N . GLY A 1 931 ? -9.948 -29.556 -20.481 1.00 44.25 931 GLY A N 1
ATOM 7229 C CA . GLY A 1 931 ? -9.065 -30.450 -21.237 1.00 44.25 931 GLY A CA 1
ATOM 7230 C C . GLY A 1 931 ? -7.721 -30.703 -20.544 1.00 44.25 931 GLY A C 1
ATOM 7231 O O . GLY A 1 931 ? -7.245 -31.836 -20.514 1.00 44.25 931 GLY A O 1
ATOM 7232 N N . ALA A 1 932 ? -7.134 -29.690 -19.898 1.00 44.62 932 ALA A N 1
ATOM 7233 C CA . ALA A 1 932 ? -5.888 -29.841 -19.142 1.00 44.62 932 ALA A CA 1
ATOM 7234 C C . ALA A 1 932 ? -6.039 -30.762 -17.915 1.00 44.62 932 ALA A C 1
ATOM 7236 O O . ALA A 1 932 ? -5.133 -31.541 -17.613 1.00 44.62 932 ALA A O 1
ATOM 7237 N N . ALA A 1 933 ? -7.188 -30.737 -17.232 1.00 48.00 933 ALA A N 1
ATOM 7238 C CA . ALA A 1 933 ? -7.482 -31.661 -16.133 1.00 48.00 933 ALA A CA 1
ATOM 7239 C C . ALA A 1 933 ? -7.645 -33.120 -16.618 1.00 48.00 933 ALA A C 1
ATOM 7241 O O . ALA A 1 933 ? -7.212 -34.065 -15.944 1.00 48.00 933 ALA A O 1
ATOM 7242 N N . GLU A 1 934 ? -8.216 -33.320 -17.809 1.00 55.09 934 GLU A N 1
ATOM 7243 C CA . GLU A 1 934 ? -8.349 -34.639 -18.441 1.00 55.09 934 GLU A CA 1
ATOM 7244 C C . GLU A 1 934 ? -6.991 -35.182 -18.933 1.00 55.09 934 GLU A C 1
ATOM 7246 O O . GLU A 1 934 ? -6.669 -36.359 -18.739 1.00 55.09 934 GLU A O 1
ATOM 7251 N N . GLU A 1 935 ? -6.121 -34.320 -19.461 1.00 54.97 935 GLU A N 1
ATOM 7252 C CA . GLU A 1 935 ? -4.755 -34.693 -19.852 1.00 54.97 935 GLU A CA 1
ATOM 7253 C C . GLU A 1 935 ? -3.858 -34.991 -18.637 1.00 54.97 935 GLU A C 1
ATOM 7255 O O . GLU A 1 935 ? -3.066 -35.935 -18.665 1.00 54.97 935 GLU A O 1
ATOM 7260 N N . LEU A 1 936 ? -4.025 -34.275 -17.517 1.00 57.22 936 LEU A N 1
ATOM 7261 C CA . LEU A 1 936 ? -3.298 -34.547 -16.268 1.00 57.22 936 LEU A CA 1
ATOM 7262 C C . LEU A 1 936 ? -3.707 -35.882 -15.625 1.00 57.22 936 LEU A C 1
ATOM 7264 O O . LEU A 1 936 ? -2.853 -36.634 -15.142 1.00 57.22 936 LEU A O 1
ATOM 7268 N N . THR A 1 937 ? -4.996 -36.229 -15.658 1.00 65.06 937 THR A N 1
ATOM 7269 C CA . THR A 1 937 ? -5.474 -37.541 -15.181 1.00 65.06 937 THR A CA 1
ATOM 7270 C C . THR A 1 937 ? -5.023 -38.676 -16.104 1.00 65.06 937 THR A C 1
ATOM 7272 O O . THR A 1 937 ? -4.577 -39.727 -15.629 1.00 65.06 937 THR A O 1
ATOM 7275 N N . THR A 1 938 ? -5.012 -38.440 -17.415 1.00 64.75 938 THR A N 1
ATOM 7276 C CA . THR A 1 938 ? -4.492 -39.384 -18.411 1.00 64.75 938 THR A CA 1
ATOM 7277 C C . THR A 1 938 ? -2.977 -39.592 -18.258 1.00 64.75 938 THR A C 1
ATOM 7279 O O . THR A 1 938 ? -2.499 -40.734 -18.266 1.00 64.75 938 THR A O 1
ATOM 7282 N N . ALA A 1 939 ? -2.209 -38.526 -18.012 1.00 60.75 939 ALA A N 1
ATOM 7283 C CA . ALA A 1 939 ? -0.778 -38.591 -17.714 1.00 60.75 939 ALA A CA 1
ATOM 7284 C C . ALA A 1 939 ? -0.493 -39.385 -16.425 1.00 60.75 939 ALA A C 1
ATOM 7286 O O . ALA A 1 939 ? 0.409 -40.231 -16.407 1.00 60.75 939 ALA A O 1
ATOM 7287 N N . HIS A 1 940 ? -1.310 -39.206 -15.380 1.00 60.03 940 HIS A N 1
ATOM 7288 C CA . HIS A 1 940 ? -1.220 -39.984 -14.142 1.00 60.03 940 HIS A CA 1
ATOM 7289 C C . HIS A 1 940 ? -1.476 -41.488 -14.377 1.00 60.03 940 HIS A C 1
ATOM 7291 O O . HIS A 1 940 ? -0.748 -42.349 -13.861 1.00 60.03 940 HIS A O 1
ATOM 7297 N N . GLU A 1 941 ? -2.449 -41.846 -15.225 1.00 64.56 941 GLU A N 1
ATOM 7298 C CA . GLU A 1 941 ? -2.684 -43.243 -15.610 1.00 64.56 941 GLU A CA 1
ATOM 7299 C C . GLU A 1 941 ? -1.532 -43.847 -16.427 1.00 64.56 941 GLU A C 1
ATOM 7301 O O . GLU A 1 941 ? -1.155 -45.011 -16.209 1.00 64.56 941 GLU A O 1
ATOM 7306 N N . TYR A 1 942 ? -0.938 -43.077 -17.344 1.00 58.50 942 TYR A N 1
ATOM 7307 C CA . TYR A 1 942 ? 0.237 -43.507 -18.104 1.00 58.50 942 TYR A CA 1
ATOM 7308 C C . TYR A 1 942 ? 1.442 -43.751 -17.192 1.00 58.50 942 TYR A C 1
ATOM 7310 O O . TYR A 1 942 ? 2.111 -44.782 -17.332 1.00 58.50 942 TYR A O 1
ATOM 7318 N N . GLN A 1 943 ? 1.670 -42.886 -16.201 1.00 54.25 943 GLN A N 1
ATOM 7319 C CA . GLN A 1 943 ? 2.751 -43.031 -15.224 1.00 54.25 943 GLN A CA 1
ATOM 7320 C C . GLN A 1 943 ? 2.566 -44.294 -14.360 1.00 54.25 943 GLN A C 1
ATOM 7322 O O . GLN A 1 943 ? 3.506 -45.071 -14.157 1.00 54.25 943 GLN A O 1
ATOM 7327 N N . ARG A 1 944 ? 1.324 -44.600 -13.956 1.00 66.81 944 ARG A N 1
ATOM 7328 C CA . ARG A 1 944 ? 0.982 -45.828 -13.215 1.00 66.81 944 ARG A CA 1
ATOM 7329 C C . ARG A 1 944 ? 1.178 -47.103 -14.049 1.00 66.81 944 ARG A C 1
ATOM 7331 O O . ARG A 1 944 ? 1.626 -48.130 -13.526 1.00 66.81 944 ARG A O 1
ATOM 7338 N N . ARG A 1 945 ? 0.880 -47.065 -15.355 1.00 60.19 945 ARG A N 1
ATOM 7339 C CA . ARG A 1 945 ? 1.125 -48.188 -16.287 1.00 60.19 945 ARG A CA 1
ATOM 7340 C C . ARG A 1 945 ? 2.615 -48.359 -16.601 1.00 60.19 945 ARG A C 1
ATOM 7342 O O . ARG A 1 945 ? 3.072 -49.500 -16.712 1.00 60.19 945 ARG A O 1
ATOM 7349 N N . ALA A 1 946 ? 3.376 -47.268 -16.685 1.00 60.09 946 ALA A N 1
ATOM 7350 C CA . ALA A 1 946 ? 4.828 -47.291 -16.851 1.00 60.09 946 ALA A CA 1
ATOM 7351 C C . ALA A 1 946 ? 5.529 -47.914 -15.631 1.00 60.09 946 ALA A C 1
ATOM 7353 O O . ALA A 1 946 ? 6.371 -48.797 -15.804 1.00 60.09 946 ALA A O 1
ATOM 7354 N N . GLY A 1 947 ? 5.094 -47.582 -14.408 1.00 60.66 947 GLY A N 1
ATOM 7355 C CA . GLY A 1 947 ? 5.612 -48.187 -13.172 1.00 60.66 947 GLY A CA 1
ATOM 7356 C C . GLY A 1 947 ? 5.443 -49.713 -13.114 1.00 60.66 947 GLY A C 1
ATOM 7357 O O . GLY A 1 947 ? 6.364 -50.439 -12.739 1.00 60.66 947 GLY A O 1
ATOM 7358 N N . ARG A 1 948 ? 4.306 -50.242 -13.593 1.00 62.25 948 ARG A N 1
ATOM 7359 C CA . ARG A 1 948 ? 4.077 -51.699 -13.702 1.00 62.25 948 ARG A CA 1
ATOM 7360 C C . ARG A 1 948 ? 4.990 -52.389 -14.724 1.00 62.25 948 ARG A C 1
ATOM 7362 O O . ARG A 1 948 ? 5.377 -53.539 -14.515 1.00 62.25 948 ARG A O 1
ATOM 7369 N N . ARG A 1 949 ? 5.346 -51.707 -15.817 1.00 66.12 949 ARG A N 1
ATOM 7370 C CA . ARG A 1 949 ? 6.259 -52.234 -16.849 1.00 66.12 949 ARG A CA 1
ATOM 7371 C C . ARG A 1 949 ? 7.719 -52.188 -16.391 1.00 66.12 949 ARG A C 1
ATOM 7373 O O . ARG A 1 949 ? 8.448 -53.149 -16.626 1.00 66.12 949 ARG A O 1
ATOM 7380 N N . ALA A 1 950 ? 8.110 -51.139 -15.666 1.00 63.38 950 ALA A N 1
ATOM 7381 C CA . ALA A 1 950 ? 9.431 -51.023 -15.050 1.00 63.38 950 ALA A CA 1
ATOM 7382 C C . ALA A 1 950 ? 9.685 -52.139 -14.017 1.00 63.38 950 ALA A C 1
ATOM 7384 O O . ALA A 1 950 ? 10.755 -52.745 -14.020 1.00 63.38 950 ALA A O 1
ATOM 7385 N N . LEU A 1 951 ? 8.675 -52.500 -13.213 1.00 70.62 951 LEU A N 1
ATOM 7386 C CA . LEU A 1 951 ? 8.763 -53.622 -12.268 1.00 70.62 951 LEU A CA 1
ATOM 7387 C C . LEU A 1 951 ? 9.013 -54.970 -12.974 1.00 70.62 951 LEU A C 1
ATOM 7389 O O . LEU A 1 951 ? 9.818 -55.777 -12.511 1.00 70.62 951 LEU A O 1
ATOM 7393 N N . CYS A 1 952 ? 8.361 -55.210 -14.118 1.00 71.44 952 CYS A N 1
ATOM 7394 C CA . CYS A 1 952 ? 8.567 -56.434 -14.900 1.00 71.44 952 CYS A CA 1
ATOM 7395 C C . CYS A 1 952 ? 9.978 -56.499 -15.503 1.00 71.44 952 CYS A C 1
ATOM 7397 O O . CYS A 1 952 ? 10.600 -57.560 -15.483 1.00 71.44 952 CYS A O 1
ATOM 7399 N N . LEU A 1 953 ? 10.504 -55.374 -15.997 1.00 74.31 953 LEU A N 1
ATOM 7400 C CA . LEU A 1 953 ? 11.869 -55.300 -16.528 1.00 74.31 953 LEU A CA 1
ATOM 7401 C C . LEU A 1 953 ? 12.923 -55.515 -15.435 1.00 74.31 953 LEU A C 1
ATOM 7403 O O . LEU A 1 953 ? 13.889 -56.241 -15.664 1.00 74.31 953 LEU A O 1
ATOM 7407 N N . MET A 1 954 ? 12.704 -54.977 -14.231 1.00 77.31 954 MET A N 1
ATOM 7408 C CA . MET A 1 954 ? 13.586 -55.218 -13.084 1.00 77.31 954 MET A CA 1
ATOM 7409 C C . MET A 1 954 ? 13.608 -56.693 -12.668 1.00 77.31 954 MET A C 1
ATOM 7411 O O . MET A 1 954 ? 14.679 -57.240 -12.419 1.00 77.31 954 MET A O 1
ATOM 7415 N N . LEU A 1 955 ? 12.458 -57.372 -12.664 1.00 82.62 955 LEU A N 1
ATOM 7416 C CA . LEU A 1 955 ? 12.387 -58.811 -12.382 1.00 82.62 955 LEU A CA 1
ATOM 7417 C C . LEU A 1 955 ? 13.160 -59.649 -13.409 1.00 82.62 955 LEU A C 1
ATOM 7419 O O . LEU A 1 955 ? 13.888 -60.566 -13.031 1.00 82.62 955 LEU A O 1
ATOM 7423 N N . VAL A 1 956 ? 13.048 -59.319 -14.698 1.00 86.50 956 VAL A N 1
ATOM 7424 C CA . VAL A 1 956 ? 13.807 -60.002 -15.759 1.00 86.50 956 VAL A CA 1
ATOM 7425 C C . VAL A 1 956 ? 15.309 -59.782 -15.582 1.00 86.50 956 VAL A C 1
ATOM 7427 O O . VAL A 1 956 ? 16.084 -60.728 -15.714 1.00 86.50 956 VAL A O 1
ATOM 7430 N N . LEU A 1 957 ? 15.727 -58.568 -15.221 1.00 84.62 957 LEU A N 1
ATOM 7431 C CA . LEU A 1 957 ? 17.136 -58.239 -15.010 1.00 84.62 957 LEU A CA 1
ATOM 7432 C C . LEU A 1 957 ? 17.728 -59.010 -13.821 1.00 84.62 957 LEU A C 1
ATOM 7434 O O . LEU A 1 957 ? 18.821 -59.562 -13.934 1.00 84.62 957 LEU A O 1
ATOM 7438 N N . VAL A 1 958 ? 16.974 -59.152 -12.726 1.00 88.50 958 VAL A N 1
ATOM 7439 C CA . VAL A 1 958 ? 17.369 -59.985 -11.576 1.00 88.50 958 VAL A CA 1
ATOM 7440 C C . VAL A 1 958 ? 17.536 -61.451 -11.985 1.00 88.50 958 VAL A C 1
ATOM 7442 O O . VAL A 1 958 ? 18.540 -62.070 -11.636 1.00 88.50 958 VAL A O 1
ATOM 7445 N N . VAL A 1 959 ? 16.612 -62.004 -12.777 1.00 89.06 959 VAL A N 1
ATOM 7446 C CA . VAL A 1 959 ? 16.714 -63.393 -13.263 1.00 89.06 959 VAL A CA 1
ATOM 7447 C C . VAL A 1 959 ? 17.950 -63.584 -14.143 1.00 89.06 959 VAL A C 1
ATOM 7449 O O . VAL A 1 959 ? 18.669 -64.568 -13.975 1.00 89.06 959 VAL A O 1
ATOM 7452 N N . VAL A 1 960 ? 18.243 -62.639 -15.040 1.00 90.31 960 VAL A N 1
ATOM 7453 C CA . VAL A 1 960 ? 19.439 -62.692 -15.896 1.00 90.31 960 VAL A CA 1
ATOM 7454 C C . VAL A 1 960 ? 20.715 -62.659 -15.055 1.00 90.31 960 VAL A C 1
ATOM 7456 O O . VAL A 1 960 ? 21.610 -63.473 -15.277 1.00 90.31 960 VAL A O 1
ATOM 7459 N N . VAL A 1 961 ? 20.783 -61.790 -14.044 1.00 88.00 961 VAL A N 1
ATOM 7460 C CA . VAL A 1 961 ? 21.928 -61.724 -13.123 1.00 88.00 961 VAL A CA 1
ATOM 7461 C C . VAL A 1 961 ? 22.089 -63.033 -12.345 1.00 88.00 961 VAL A C 1
ATOM 7463 O O . VAL A 1 961 ? 23.202 -63.543 -12.242 1.00 88.00 961 VAL A O 1
ATOM 7466 N N . CYS A 1 962 ? 20.999 -63.636 -11.863 1.00 86.50 962 CYS A N 1
ATOM 7467 C CA . CYS A 1 962 ? 21.051 -64.933 -11.185 1.00 86.50 962 CYS A CA 1
ATOM 7468 C C . CYS A 1 962 ? 21.554 -66.061 -12.099 1.00 86.50 962 CYS A C 1
ATOM 7470 O O . CYS A 1 962 ? 22.337 -66.896 -11.653 1.00 86.50 962 CYS A O 1
ATOM 7472 N N . VAL A 1 963 ? 21.147 -66.080 -13.372 1.00 89.06 963 VAL A N 1
ATOM 7473 C CA . VAL A 1 963 ? 21.620 -67.073 -14.352 1.00 89.06 963 VAL A CA 1
ATOM 7474 C C . VAL A 1 963 ? 23.111 -66.893 -14.643 1.00 89.06 963 VAL A C 1
ATOM 7476 O O . VAL A 1 963 ? 23.845 -67.878 -14.685 1.00 89.06 963 VAL A O 1
ATOM 7479 N N . VAL A 1 964 ? 23.577 -65.650 -14.785 1.00 87.81 964 VAL A N 1
ATOM 7480 C CA . VAL A 1 964 ? 25.002 -65.348 -14.989 1.00 87.81 964 VAL A CA 1
ATOM 7481 C C . VAL A 1 964 ? 25.829 -65.757 -13.769 1.00 87.81 964 VAL A C 1
ATOM 7483 O O . VAL A 1 964 ? 26.872 -66.385 -13.924 1.00 87.81 964 VAL A O 1
ATOM 7486 N N . LEU A 1 965 ? 25.352 -65.475 -12.555 1.00 85.44 965 LEU A N 1
ATOM 7487 C CA . LEU A 1 965 ? 26.033 -65.882 -11.323 1.00 85.44 965 LEU A CA 1
ATOM 7488 C C . LEU A 1 965 ? 26.085 -67.406 -11.164 1.00 85.44 965 LEU A C 1
ATOM 7490 O O . LEU A 1 965 ? 27.123 -67.936 -10.777 1.00 85.44 965 LEU A O 1
ATOM 7494 N N . LEU A 1 966 ? 25.007 -68.119 -11.505 1.00 82.50 966 LEU A N 1
ATOM 7495 C CA . LEU A 1 966 ? 24.992 -69.584 -11.501 1.00 82.50 966 LEU A CA 1
ATOM 7496 C C . LEU A 1 966 ? 25.976 -70.173 -12.516 1.00 82.50 966 LEU A C 1
ATOM 7498 O O . LEU A 1 966 ? 26.665 -71.126 -12.179 1.00 82.50 966 LEU A O 1
ATOM 7502 N N . ALA A 1 967 ? 26.090 -69.587 -13.710 1.00 75.50 967 ALA A N 1
ATOM 7503 C CA . ALA A 1 967 ? 27.031 -70.033 -14.740 1.00 75.50 967 ALA A CA 1
ATOM 7504 C C . ALA A 1 967 ? 28.506 -69.762 -14.390 1.00 75.50 967 ALA A C 1
ATOM 7506 O O . ALA A 1 967 ? 29.389 -70.428 -14.918 1.00 75.50 967 ALA A O 1
ATOM 7507 N N . ILE A 1 968 ? 28.782 -68.781 -13.526 1.00 80.00 968 ILE A N 1
ATOM 7508 C CA . ILE A 1 968 ? 30.136 -68.500 -13.017 1.00 80.00 968 ILE A CA 1
ATOM 7509 C C . ILE A 1 968 ? 30.493 -69.435 -11.848 1.00 80.00 968 ILE A C 1
ATOM 7511 O O . ILE A 1 968 ? 31.669 -69.713 -11.619 1.00 80.00 968 ILE A O 1
ATOM 7515 N N . LEU A 1 969 ? 29.491 -69.897 -11.093 1.00 69.06 969 LEU A N 1
ATOM 7516 C CA . LEU A 1 969 ? 29.665 -70.754 -9.915 1.00 69.06 969 LEU A CA 1
ATOM 7517 C C . LEU A 1 969 ? 29.582 -72.263 -10.219 1.00 69.06 969 LEU A C 1
ATOM 7519 O O . LEU A 1 969 ? 29.997 -73.055 -9.371 1.00 69.06 969 LEU A O 1
ATOM 7523 N N . SER A 1 970 ? 29.052 -72.658 -11.383 1.00 60.28 970 SER A N 1
ATOM 7524 C CA . SER A 1 970 ? 29.085 -74.028 -11.926 1.00 60.28 970 SER A CA 1
ATOM 7525 C C . SER A 1 970 ? 30.337 -74.275 -12.753 1.00 60.28 970 SER A C 1
ATOM 7527 O O . SER A 1 970 ? 30.923 -75.372 -12.618 1.00 60.28 970 SER A O 1
#

Mean predicted aligned error: 19.58 Å

Organism: NCBI:txid1111947

Radius of gyration: 36.29 Å; Cα contacts (8 Å, |Δi|>4): 1490; chains: 1; bounding box: 102×114×87 Å

pLDDT: mean 75.28, std 22.92, range [21.73, 98.62]

Nearest PDB structures (foldseek):
  4df9-assembly2_C  TM=5.632E-01  e=5.315E-12  Bacteroides fragilis NCTC 9343
  4df9-assembly3_F  TM=5.547E-01  e=6.230E-12  Bacteroides fragilis NCTC 9343
  8gji-assembly1_A  TM=4.179E-01  e=4.721E-03  synthetic construct
  6r1j-assembly1_D-2  TM=2.870E-01  e=6.327E-02  Aeromonas hydrophila J-1
  3zx6-assembly1_A  TM=2.027E-01  e=5.135E+00  Archaeoglobus fulgidus DSM 4304

InterPro domains:
  IPR000727 Target SNARE coiled-coil homology domain [PF05739] (914-965)
  IPR000727 Target SNARE coiled-coil homology domain [PS50192] (877-939)
  IPR000727 Target SNARE coiled-coil homology domain [SM00397] (872-939)
  IPR006011 Syntaxin, N-terminal domain [PF14523] (730-860)
  IPR006012 Syntaxin/epimorphin, conserved site [PS00914] (883-922)
  IPR010989 SNARE [SSF47661] (724-932)
  IPR019026 Peptidase M64, IgA [PF09471] (145-307)
  IPR024079 Metallopeptidase, catalytic domain superfamily [G3DSA:3.40.390.10] (141-524)
  IPR045242 Syntaxin [PTHR19957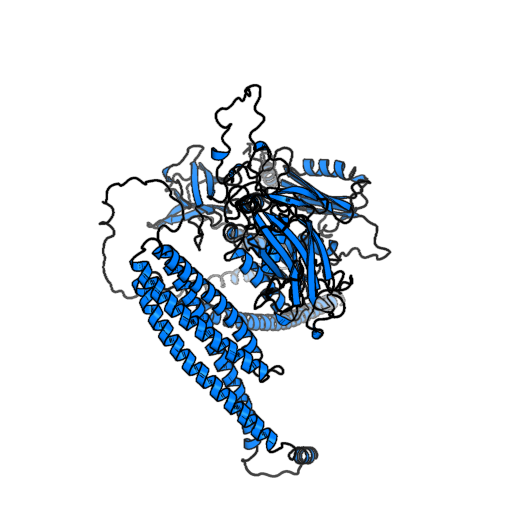] (731-961)